Protein AF-0000000086913026 (afdb_homodimer)

Organism: Prunus avium (NCBI:txid42229)

Secondary structure (DSSP, 8-state):
-BSSHHHHHHHHHHHHHHTT--EEEEEEE---SSTT---EEEEEETT-S-----------------------S-------------EE-------EEEEEE-SSSS-EEEEEEE----SPPPS-GGG-TTTTPPPHHHHHHHHHHHHTT--HHHHHHHHHHH-TT----HHHHHHHHHHHHHHHHTT--HHHHHHHHHHHTT-EEEEEE-TTSBEEEEEEE-HHHHHHHHHS-SEEEEEEE-SSSTT---EEEEEEE-TT--EEEEEEEE-SS-SHHHHHHHHHHHHHHS-TT---SEEEE-S-HHHHHHHHHH-TTSEEEE-HHHHHHHHHHHHHHHH-SSHHHHHHHHHHHHHHT-SSHHHHHHHHHHHHHHTSSTTHHHHHHHIIIIIHHHHHHHSHHHHTTS--TT--SSHHHHHHHHHHHHHH--S---HHHHHHHHHHHHHHHHHHHHHHHHHHHH-EEHHHHT-GGGTTTTTTS-HHHHHHHHHHHTTHHHHTT-HHHHTTHHHHHH----HHHHHHHHHTT-PPPGGGS-HHHH--SSS----TTTTS--HHHHHHHHHHHHHHHS-HHHHHHHHHHHHHHH-GGG---B----/-BSSHHHHHHHHHHHHHHTT--EEEEEEE---SSTT---EEEEEETT-S-----------------------S-------------EE-------EEEEEE-SSSS-EEEEEEE----SPPPS-GGG-TTTTPPPHHHHHHHHHHHHTT--HHHHHHHHHHH-TT----HHHHHHHHHHHHHHHHTT--HHHHHHHHHHHTT-EEEEEE-TTSBEEEEEEE-HHHHHHHHHS-SEEEEEEE-SSSTT---EEEEEEE-TT--EEEEEEEE-SS-SHHHHHHHHHHHHHHS-TT---SEEEE-S-HHHHHHHHHH-TTSEEEE-HHHHHHHHHHHHHHHH-SSHHHHHHHHHHHHHHT-SSHHHHHHHHHHHHHHTSSTTHHHHHHHIIIIIHHHHHHHSHHHHTTS--TT--SSHHHHHHHHHHHHHH--S---HHHHHHHHHHHHHHHHHHHHHHHHHHHH-EEHHHHT-GGGTTTTTTS-HHHHHHHHHHHTTHHHHTT-HHHHTTHHHHHT----HHHHHHHHHTT-PPPGGGS-HHHH--SSS----TTTTS--HHHHHHHHHHHHHHHS-HHHHHHHHHHHHHHH-GGG---B----

InterPro domains:
  IPR018289 MULE transposase domain [PF10551] (235-328)
  IPR052579 Zinc finger SWIM domain-containing protein [PTHR31569] (2-543)

Foldseek 3Di:
DDQAPVRVVVVCQVVCVVVLFGKAWPDWADDDPPNPAFTKTKIDTPQADDDDDDPPPPPVPPVDPPDPPDPDDPPPPPPPPPPPPDDGSHDNFPWMKMWTDDDPHRDIDIDTPDDDGDDDRHPACLVPPVQQADDPVLLVQLVVCVLVVHDLVVSVVVVCVVPVVHSHDSVNSVVSVVVVVCVVCVPPALVLSLVQVCVVQPWDKDFDADPVLATAKIKTFHPLLLLQCLAFVAEKEKDWDFLLAQVTFIKIWIWTAALQRAIATNIIMGHNDLALVRLLVRVQVVCVSYDVVDHYQEYEYADDPSNVVSCCVSPVNHQYAYAQVVVLVVLCVVQCVQQPPDDVSVVLSVLVVQLQAPQAPVSNVVSLVVCCVSCPDSNVVSVCCCVVVDCVPPSLRRRNNNLLQAANQPDRHSVSVVVVVVVLCVQSVGSHHRSVSSVSSVVVVNVVSSVVLLVQLVCQQPPDDPVLVVDLQCVQVRNQFGPVLSVVVVVQCVCLVPCPLPCVSQSCSCCRHNQADHNNRSNVCVVVSHHDHPVSHDSSGRDSDSHRDPPPPVPDDPCVVVVVVVVVVVLVVDDPVVVVVVVVVVCCVVPVSPPPRHHPPD/DDQAPVRVVVVVQVVCVVVLFGKDWDDWDDDDPPNPAFTKTKIDTPQADDDDDDPPPPPPPPVDPPDPPDPDDPVPPPPPPPPPPDDGSHDNFPWMKMWTQDDPHRDIDIDTPDDDGDDDRHPACLVPPVQQADDPVLLVQLVVCVLVVHDLVVSVVVVCVVPVPHSHDSVNSVVSVVVVVCVLCVPPALVLSLVQVCVVQPWDKDFDADPVLATAKIKTFHPLLLLQCLAFVAEKEWDWDFLLAQVTFIKIWIWTAALQRAIATNIIMGHNDLALVRLLVRVQVVCVSYDVVDHYQEYEYADDPSNVVSCCVSPVNHQYAYAQVVVLVVLCVVLCVQQPPDDVSVVVSVLVVQLQAPQAPVSNVVSLVVCCVPCPDSNVVSVCCCVVVDCVPPSLRRRNNNLLQAANQPDRHSVSVVVVVVVLCVQSVGSHDRSVSSVSSVVVVNVVSSVVLLVQLVCQQPPDDPVLVVDLQCVQVRNQFGPVLSVVVVVQCVCLVPCPLPCVSQSCSCCRHNQADHNNRSNVCVVVSHHDHPVSHDSSRRDSDSHRDPPPPPPDDPCVVVVVVVVVVVLVVDDPVVVVVVVVVVCCVVRVSPPPRHHPPD

Sequence (1204 aa):
IFNSQEALLNWSHVQGRKCGIVVVIKRSDGVGKIITRRARVTLGCERGGHYIKKPNVDLDDEQPMNSEVDVSIDHRKKKKKRSKSTGTKKCGYPFQLKGLNIGPGDEWKVGVVCGVHNHHSAEYLEGHSYAGRLSKEENNLLMDMSKSLVRPKDILYTIKRRDGKNVTTMKTIYNARHKSRVVEKASRSEMQLLLCRLSDHKYINWHRTDDTNCVSDLFWAHPDSVNLLHAFPHVLVMDCTYKTNRFRYPLLQIVGVTSTKLTFSAAFAYISSEKEDNYMWALNRLKSIMNTNCLPSVIVTDREMALMNAIRNMFPSVRHLLCRWHINRCVMKACKGILKKGEKWEQFIVLWNMLVLAKTEVDYERNLLEMDRIFEGKYSKALDYVKVNWLKEYKDRFVAVWTDTCMHFGNTTSNRAESAHSQLKRQLGTSQCNFETSWAKIHAMLVLQHTEIKASFEKSQSFVQHEFNKVSLLKDLIGYVSIVALEEILCESKRIQYVGADPIACGCVIRRSHGLPCAHEMAELSRVFRPIPLHCVHPHWRKLDMFPTAQINDNLDSPEDAKIDVFVNWFKSNDSDTKRHIGMKLQEIMDPKSSTLREFLAIFNSQEALLNWSHVQGRKCGIVVVIKRSDGVGKIITRRARVTLGCERGGHYIKKPNVDLDDEQPMNSEVDVSIDHRKKKKKRSKSTGTKKCGYPFQLKGLNIGPGDEWKVGVVCGVHNHHSAEYLEGHSYAGRLSKEENNLLMDMSKSLVRPKDILYTIKRRDGKNVTTMKTIYNARHKSRVVEKASRSEMQLLLCRLSDHKYINWHRTDDTNCVSDLFWAHPDSVNLLHAFPHVLVMDCTYKTNRFRYPLLQIVGVTSTKLTFSAAFAYISSEKEDNYMWALNRLKSIMNTNCLPSVIVTDREMALMNAIRNMFPSVRHLLCRWHINRCVMKACKGILKKGEKWEQFIVLWNMLVLAKTEVDYERNLLEMDRIFEGKYSKALDYVKVNWLKEYKDRFVAVWTDTCMHFGNTTSNRAESAHSQLKRQLGTSQCNFETSWAKIHAMLVLQHTEIKASFEKSQSFVQHEFNKVSLLKDLIGYVSIVALEEILCESKRIQYVGADPIACGCVIRRSHGLPCAHEMAELSRVFRPIPLHCVHPHWRKLDMFPTAQINDNLDSPEDAKIDVFVNWFKSNDSDTKRHIGMKLQEIMDPKSSTLREFLA

Nearest PDB structures (foldseek):
  6xg8-assembly1_A  TM=5.798E-01  e=3.351E-08  Acetivibrio thermocellus ATCC 27405
  6xgx-assembly1_B  TM=5.602E-01  e=7.080E-08  Acetivibrio thermocellus ATCC 27405
  6xg8-assembly1_B  TM=5.943E-01  e=3.334E-07  Acetivibrio thermocellus ATCC 27405
  3k9k-assembly3_B  TM=3.355E-01  e=2.361E-02  Homo sapiens
  2qsj-assembly2_A  TM=4.479E-01  e=2.216E+00  Ruegeria pomeroyi DSS-3

Structure (mmCIF, N/CA/C/O backbone):
data_AF-0000000086913026-model_v1
#
loop_
_entity.id
_entity.type
_entity.pdbx_description
1 polymer 'Protein FAR1-RELATED SEQUENCE 5-like'
#
loop_
_atom_site.group_PDB
_atom_site.id
_atom_site.type_symbol
_atom_site.label_atom_id
_atom_site.label_alt_id
_atom_site.label_comp_id
_atom_site.label_asym_id
_atom_site.label_entity_id
_atom_site.label_seq_id
_atom_site.pdbx_PDB_ins_code
_atom_site.Cartn_x
_atom_site.Cartn_y
_atom_site.Cartn_z
_atom_site.occupancy
_atom_site.B_iso_or_equiv
_atom_site.auth_seq_id
_atom_site.auth_comp_id
_atom_site.auth_asym_id
_atom_site.auth_atom_id
_atom_site.pdbx_PDB_model_num
ATOM 1 N N . ILE A 1 1 ? -42.75 -28.359 -13.227 1 81.75 1 ILE A N 1
ATOM 2 C CA . ILE A 1 1 ? -43.344 -27.078 -13.562 1 81.75 1 ILE A CA 1
ATOM 3 C C . ILE A 1 1 ? -42.906 -26.016 -12.57 1 81.75 1 ILE A C 1
ATOM 5 O O . ILE A 1 1 ? -42.844 -26.266 -11.367 1 81.75 1 ILE A O 1
ATOM 9 N N . PHE A 1 2 ? -42.344 -24.969 -13.164 1 91.31 2 PHE A N 1
ATOM 10 C CA . PHE A 1 2 ? -41.812 -23.891 -12.352 1 91.31 2 PHE A CA 1
ATOM 11 C C . PHE A 1 2 ? -42.719 -22.672 -12.398 1 91.31 2 PHE A C 1
ATOM 13 O O . PHE A 1 2 ? -43.406 -22.438 -13.391 1 91.31 2 PHE A O 1
ATOM 20 N N . ASN A 1 3 ? -42.688 -21.875 -11.312 1 88.62 3 ASN A N 1
ATOM 21 C CA . ASN A 1 3 ? -43.562 -20.734 -11.18 1 88.62 3 ASN A CA 1
ATOM 22 C C . ASN A 1 3 ? -43.031 -19.516 -11.906 1 88.62 3 ASN A C 1
ATOM 24 O O . ASN A 1 3 ? -43.75 -18.516 -12.07 1 88.62 3 ASN A O 1
ATOM 28 N N . SER A 1 4 ? -41.875 -19.531 -12.297 1 90 4 SER A N 1
ATOM 29 C CA . SER A 1 4 ? -41.312 -18.406 -13.023 1 90 4 SER A CA 1
ATOM 30 C C . SER A 1 4 ? -40.156 -18.875 -13.906 1 90 4 SER A C 1
ATOM 32 O O . SER A 1 4 ? -39.594 -19.969 -13.711 1 90 4 SER A O 1
ATOM 34 N N . GLN A 1 5 ? -39.875 -18.062 -14.852 1 88.31 5 GLN A N 1
ATOM 35 C CA . GLN A 1 5 ? -38.719 -18.344 -15.695 1 88.31 5 GLN A CA 1
ATOM 36 C C . GLN A 1 5 ? -37.438 -18.391 -14.875 1 88.31 5 GLN A C 1
ATOM 38 O O . GLN A 1 5 ? -36.562 -19.219 -15.117 1 88.31 5 GLN A O 1
ATOM 43 N N . GLU A 1 6 ? -37.344 -17.484 -13.93 1 88.69 6 GLU A N 1
ATOM 44 C CA . GLU A 1 6 ? -36.156 -17.391 -13.07 1 88.69 6 GLU A CA 1
ATOM 45 C C . GLU A 1 6 ? -35.969 -18.672 -12.25 1 88.69 6 GLU A C 1
ATOM 47 O O . GLU A 1 6 ? -34.844 -19.125 -12.039 1 88.69 6 GLU A O 1
ATOM 52 N N . ALA A 1 7 ? -37.062 -19.125 -11.836 1 91.5 7 ALA A N 1
ATOM 53 C CA . ALA A 1 7 ? -37 -20.359 -11.062 1 91.5 7 ALA A CA 1
ATOM 54 C C . ALA A 1 7 ? -36.5 -21.516 -11.914 1 91.5 7 ALA A C 1
ATOM 56 O O . ALA A 1 7 ? -35.719 -22.359 -11.438 1 91.5 7 ALA A O 1
ATOM 57 N N . LEU A 1 8 ? -37 -21.516 -13.133 1 90.94 8 LEU A N 1
ATOM 58 C CA . LEU A 1 8 ? -36.531 -22.547 -14.062 1 90.94 8 LEU A CA 1
ATOM 59 C C . LEU A 1 8 ? -35.031 -22.406 -14.328 1 90.94 8 LEU A C 1
ATOM 61 O O . LEU A 1 8 ? -34.312 -23.406 -14.328 1 90.94 8 LEU A O 1
ATOM 65 N N . LEU A 1 9 ? -34.625 -21.25 -14.555 1 89.75 9 LEU A N 1
ATOM 66 C CA . LEU A 1 9 ? -33.219 -21 -14.828 1 89.75 9 LEU A CA 1
ATOM 67 C C . LEU A 1 9 ? -32.344 -21.375 -13.625 1 89.75 9 LEU A C 1
ATOM 69 O O . LEU A 1 9 ? -31.312 -22.016 -13.781 1 89.75 9 LEU A O 1
ATOM 73 N N . ASN A 1 10 ? -32.719 -21.031 -12.484 1 88.62 10 ASN A N 1
ATOM 74 C CA . ASN A 1 10 ? -31.984 -21.344 -11.266 1 88.62 10 ASN A CA 1
ATOM 75 C C . ASN A 1 10 ? -31.859 -22.844 -11.055 1 88.62 10 ASN A C 1
ATOM 77 O O . ASN A 1 10 ? -30.781 -23.328 -10.68 1 88.62 10 ASN A O 1
ATOM 81 N N . TRP A 1 11 ? -32.938 -23.453 -11.273 1 90.62 11 TRP A N 1
ATOM 82 C CA . TRP A 1 11 ? -32.938 -24.906 -11.148 1 90.62 11 TRP A CA 1
ATOM 83 C C . TRP A 1 11 ? -31.969 -25.531 -12.148 1 90.62 11 TRP A C 1
ATOM 85 O O . TRP A 1 11 ? -31.203 -26.438 -11.805 1 90.62 11 TRP A O 1
ATOM 95 N N . SER A 1 12 ? -32.062 -25.109 -13.367 1 90.19 12 SER A N 1
ATOM 96 C CA . SER A 1 12 ? -31.172 -25.641 -14.414 1 90.19 12 SER A CA 1
ATOM 97 C C . SER A 1 12 ? -29.703 -25.391 -14.086 1 90.19 12 SER A C 1
ATOM 99 O O . SER A 1 12 ? -28.859 -26.25 -14.352 1 90.19 12 SER A O 1
ATOM 101 N N . HIS A 1 13 ? -29.422 -24.297 -13.531 1 88.19 13 HIS A N 1
ATOM 102 C CA . HIS A 1 13 ? -28.062 -23.953 -13.164 1 88.19 13 HIS A CA 1
ATOM 103 C C . HIS A 1 13 ? -27.547 -24.844 -12.039 1 88.19 13 HIS A C 1
ATOM 105 O O . HIS A 1 13 ? -26.422 -25.328 -12.086 1 88.19 13 HIS A O 1
ATOM 111 N N . VAL A 1 14 ? -28.359 -25.047 -11.07 1 86.88 14 VAL A N 1
ATOM 112 C CA . VAL A 1 14 ? -27.984 -25.859 -9.922 1 86.88 14 VAL A CA 1
ATOM 113 C C . VAL A 1 14 ? -27.75 -27.312 -10.359 1 86.88 14 VAL A C 1
ATOM 115 O O . VAL A 1 14 ? -26.766 -27.938 -9.977 1 86.88 14 VAL A O 1
ATOM 118 N N . GLN A 1 15 ? -28.688 -27.766 -11.195 1 85.81 15 GLN A N 1
ATOM 119 C CA . GLN A 1 15 ? -28.578 -29.141 -11.68 1 85.81 15 GLN A CA 1
ATOM 120 C C . GLN A 1 15 ? -27.359 -29.297 -12.594 1 85.81 15 GLN A C 1
ATOM 122 O O . GLN A 1 15 ? -26.688 -30.328 -12.57 1 85.81 15 GLN A O 1
ATOM 127 N N . GLY A 1 16 ? -27.219 -28.312 -13.375 1 84.94 16 GLY A N 1
ATOM 128 C CA . GLY A 1 16 ? -26.031 -28.312 -14.227 1 84.94 16 GLY A CA 1
ATOM 129 C C . GLY A 1 16 ? -24.734 -28.359 -13.438 1 84.94 16 GLY A C 1
ATOM 130 O O . GLY A 1 16 ? -23.828 -29.125 -13.781 1 84.94 16 GLY A O 1
ATOM 131 N N . ARG A 1 17 ? -24.656 -27.625 -12.391 1 83.06 17 ARG A N 1
ATOM 132 C CA . ARG A 1 17 ? -23.469 -27.594 -11.539 1 83.06 17 ARG A CA 1
ATOM 133 C C . ARG A 1 17 ? -23.234 -28.953 -10.883 1 83.06 17 ARG A C 1
ATOM 135 O O . ARG A 1 17 ? -22.078 -29.391 -10.75 1 83.06 17 ARG A O 1
ATOM 142 N N . LYS A 1 18 ? -24.234 -29.531 -10.539 1 82.25 18 LYS A N 1
ATOM 143 C CA . LYS A 1 18 ? -24.109 -30.844 -9.922 1 82.25 18 LYS A CA 1
ATOM 144 C C . LYS A 1 18 ? -23.531 -31.859 -10.906 1 82.25 18 LYS A C 1
ATOM 146 O O . LYS A 1 18 ? -22.812 -32.781 -10.5 1 82.25 18 LYS A O 1
ATOM 151 N N . CYS A 1 19 ? -23.891 -31.562 -12.188 1 80.19 19 CYS A N 1
ATOM 152 C CA . CYS A 1 19 ? -23.406 -32.469 -13.227 1 80.19 19 CYS A CA 1
ATOM 153 C C . CYS A 1 19 ? -22.078 -32 -13.797 1 80.19 19 CYS A C 1
ATOM 155 O O . CYS A 1 19 ? -21.547 -32.594 -14.727 1 80.19 19 CYS A O 1
ATOM 157 N N . GLY A 1 20 ? -21.578 -30.953 -13.203 1 78.44 20 GLY A N 1
ATOM 158 C CA . GLY A 1 20 ? -20.297 -30.438 -13.656 1 78.44 20 GLY A CA 1
ATOM 159 C C . GLY A 1 20 ? -20.406 -29.656 -14.953 1 78.44 20 GLY A C 1
ATOM 160 O O . GLY A 1 20 ? -19.438 -29.578 -15.719 1 78.44 20 GLY A O 1
ATOM 161 N N . ILE A 1 21 ? -21.609 -29.266 -15.312 1 84.75 21 ILE A N 1
ATOM 162 C CA . ILE A 1 21 ? -21.812 -28.516 -16.547 1 84.75 21 ILE A CA 1
ATOM 163 C C . ILE A 1 21 ? -22.328 -27.125 -16.219 1 84.75 21 ILE A C 1
ATOM 165 O O . ILE A 1 21 ? -23.109 -26.938 -15.281 1 84.75 21 ILE A O 1
ATOM 169 N N . VAL A 1 22 ? -21.828 -26.203 -16.953 1 88.25 22 VAL A N 1
ATOM 170 C CA . VAL A 1 22 ? -22.312 -24.844 -16.812 1 88.25 22 VAL A CA 1
ATOM 171 C C . VAL A 1 22 ? -23.375 -24.562 -17.875 1 88.25 22 VAL A C 1
ATOM 173 O O . VAL A 1 22 ? -23.062 -24.5 -19.078 1 88.25 22 VAL A O 1
ATOM 176 N N . VAL A 1 23 ? -24.578 -24.375 -17.422 1 89.06 23 VAL A N 1
ATOM 177 C CA . VAL A 1 23 ? -25.719 -24.203 -18.328 1 89.06 23 VAL A CA 1
ATOM 178 C C . VAL A 1 23 ? -25.906 -22.719 -18.641 1 89.06 23 VAL A C 1
ATOM 180 O O . VAL A 1 23 ? -25.859 -21.875 -17.734 1 89.06 23 VAL A O 1
ATOM 183 N N . VAL A 1 24 ? -26.031 -22.359 -19.922 1 90.5 24 VAL A N 1
ATOM 184 C CA . VAL A 1 24 ? -26.219 -20.969 -20.328 1 90.5 24 VAL A CA 1
ATOM 185 C C . VAL A 1 24 ? -27.453 -20.875 -21.234 1 90.5 24 VAL A C 1
ATOM 187 O O . VAL A 1 24 ? -27.922 -21.875 -21.766 1 90.5 24 VAL A O 1
ATOM 190 N N . ILE A 1 25 ? -27.969 -19.672 -21.344 1 89.19 25 ILE A N 1
ATOM 191 C CA . ILE A 1 25 ? -29.094 -19.422 -22.25 1 89.19 25 ILE A CA 1
ATOM 192 C C . ILE A 1 25 ? -28.578 -19.297 -23.672 1 89.19 25 ILE A C 1
ATOM 194 O O . ILE A 1 25 ? -27.75 -18.422 -23.969 1 89.19 25 ILE A O 1
ATOM 198 N N . LYS A 1 26 ? -28.953 -20.031 -24.516 1 88.25 26 LYS A N 1
ATOM 199 C CA . LYS A 1 26 ? -28.562 -19.984 -25.922 1 88.25 26 LYS A CA 1
ATOM 200 C C . LYS A 1 26 ? -29.469 -19.047 -26.703 1 88.25 26 LYS A C 1
ATOM 202 O O . LYS A 1 26 ? -29 -18.234 -27.516 1 88.25 26 LYS A O 1
ATOM 207 N N . ARG A 1 27 ? -30.719 -19.266 -26.469 1 87.19 27 ARG A N 1
ATOM 208 C CA . ARG A 1 27 ? -31.719 -18.469 -27.188 1 87.19 27 ARG A CA 1
ATOM 209 C C . ARG A 1 27 ? -32.969 -18.25 -26.344 1 87.19 27 ARG A C 1
ATOM 211 O O . ARG A 1 27 ? -33.375 -19.141 -25.578 1 87.19 27 ARG A O 1
ATOM 218 N N . SER A 1 28 ? -33.469 -16.969 -26.344 1 87.31 28 SER A N 1
ATOM 219 C CA . SER A 1 28 ? -34.688 -16.641 -25.656 1 87.31 28 SER A CA 1
ATOM 220 C C . SER A 1 28 ? -35.688 -16 -26.609 1 87.31 28 SER A C 1
ATOM 222 O O . SER A 1 28 ? -35.406 -14.953 -27.203 1 87.31 28 SER A O 1
ATOM 224 N N . ASP A 1 29 ? -36.719 -16.719 -26.875 1 81.81 29 ASP A N 1
ATOM 225 C CA . ASP A 1 29 ? -37.75 -16.219 -27.75 1 81.81 29 ASP A CA 1
ATOM 226 C C . ASP A 1 29 ? -38.938 -15.656 -26.938 1 81.81 29 ASP A C 1
ATOM 228 O O . ASP A 1 29 ? -39.531 -16.375 -26.141 1 81.81 29 ASP A O 1
ATOM 232 N N . GLY A 1 30 ? -39.094 -14.32 -27.016 1 77.38 30 GLY A N 1
ATOM 233 C CA . GLY A 1 30 ? -40.188 -13.695 -26.312 1 77.38 30 GLY A CA 1
ATOM 234 C C . GLY A 1 30 ? -41.531 -14.039 -26.906 1 77.38 30 GLY A C 1
ATOM 235 O O . GLY A 1 30 ? -41.625 -14.875 -27.797 1 77.38 30 GLY A O 1
ATOM 236 N N . VAL A 1 31 ? -42.625 -13.383 -26.25 1 67 31 VAL A N 1
ATOM 237 C CA . VAL A 1 31 ? -44 -13.578 -26.719 1 67 31 VAL A CA 1
ATOM 238 C C . VAL A 1 31 ? -44.188 -12.852 -28.047 1 67 31 VAL A C 1
ATOM 240 O O . VAL A 1 31 ? -43.844 -11.68 -28.172 1 67 31 VAL A O 1
ATOM 243 N N . GLY A 1 32 ? -43.906 -13.438 -29.188 1 56.34 32 GLY A N 1
ATOM 244 C CA . GLY A 1 32 ? -44.062 -12.758 -30.453 1 56.34 32 GLY A CA 1
ATOM 245 C C . GLY A 1 32 ? -45.469 -12.133 -30.609 1 56.34 32 GLY A C 1
ATOM 246 O O . GLY A 1 32 ? -46.312 -12.312 -29.75 1 56.34 32 GLY A O 1
ATOM 247 N N . LYS A 1 33 ? -45.5 -11.141 -31.641 1 54.84 33 LYS A N 1
ATOM 248 C CA . LYS A 1 33 ? -46.719 -10.438 -32.031 1 54.84 33 LYS A CA 1
ATOM 249 C C . LYS A 1 33 ? -47.844 -11.414 -32.344 1 54.84 33 LYS A C 1
ATOM 251 O O . LYS A 1 33 ? -49.031 -11.031 -32.375 1 54.84 33 LYS A O 1
ATOM 256 N N . ILE A 1 34 ? -47.594 -12.461 -32.969 1 48.62 34 ILE A N 1
ATOM 257 C CA . ILE A 1 34 ? -48.625 -13.406 -33.312 1 48.62 34 ILE A CA 1
ATOM 258 C C . ILE A 1 34 ? -49.062 -14.211 -32.094 1 48.62 34 ILE A C 1
ATOM 260 O O . ILE A 1 34 ? -48.188 -14.727 -31.359 1 48.62 34 ILE A O 1
ATOM 264 N N . ILE A 1 35 ? -50.219 -14.117 -31.578 1 51.31 35 ILE A N 1
ATOM 265 C CA . ILE A 1 35 ? -50.969 -14.609 -30.438 1 51.31 35 ILE A CA 1
ATOM 266 C C . ILE A 1 35 ? -50.438 -15.977 -30.016 1 51.31 35 ILE A C 1
ATOM 268 O O . ILE A 1 35 ? -50.5 -16.344 -28.844 1 51.31 35 ILE A O 1
ATOM 272 N N . THR A 1 36 ? -50.094 -16.922 -30.906 1 53.88 36 THR A N 1
ATOM 273 C CA . THR A 1 36 ? -49.969 -18.328 -30.562 1 53.88 36 THR A CA 1
ATOM 274 C C . THR A 1 36 ? -48.562 -18.656 -30.094 1 53.88 36 THR A C 1
ATOM 276 O O . THR A 1 36 ? -48.281 -19.766 -29.656 1 53.88 36 THR A O 1
ATOM 279 N N . ARG A 1 37 ? -47.594 -17.797 -30.156 1 63.38 37 ARG A N 1
ATOM 280 C CA . ARG A 1 37 ? -46.25 -18.312 -29.891 1 63.38 37 ARG A CA 1
ATOM 281 C C . ARG A 1 37 ? -45.844 -18.016 -28.453 1 63.38 37 ARG A C 1
ATOM 283 O O . ARG A 1 37 ? -45.844 -16.859 -28.031 1 63.38 37 ARG A O 1
ATOM 290 N N . ARG A 1 38 ? -45.938 -19 -27.656 1 78.25 38 ARG A N 1
ATOM 291 C CA . ARG A 1 38 ? -45.562 -18.953 -26.25 1 78.25 38 ARG A CA 1
ATOM 292 C C . ARG A 1 38 ? -44.031 -18.734 -26.109 1 78.25 38 ARG A C 1
ATOM 294 O O . ARG A 1 38 ? -43.281 -19.031 -27.031 1 78.25 38 ARG A O 1
ATOM 301 N N . ALA A 1 39 ? -43.688 -18.016 -25.062 1 85.88 39 ALA A N 1
ATOM 302 C CA . ALA A 1 39 ? -42.281 -17.719 -24.797 1 85.88 39 ALA A CA 1
ATOM 303 C C . ALA A 1 39 ? -41.469 -19 -24.641 1 85.88 39 ALA A C 1
ATOM 305 O O . ALA A 1 39 ? -41.969 -19.984 -24.078 1 85.88 39 ALA A O 1
ATOM 306 N N . ARG A 1 40 ? -40.406 -19.109 -25.344 1 88.94 40 ARG A N 1
ATOM 307 C CA . ARG A 1 40 ? -39.531 -20.266 -25.281 1 88.94 40 ARG A CA 1
ATOM 308 C C . ARG A 1 40 ? -38.094 -19.844 -24.938 1 88.94 40 ARG A C 1
ATOM 310 O O . ARG A 1 40 ? -37.656 -18.766 -25.344 1 88.94 40 ARG A O 1
ATOM 317 N N . VAL A 1 41 ? -37.406 -20.656 -24.047 1 91.69 41 VAL A N 1
ATOM 318 C CA . VAL A 1 41 ? -36 -20.438 -23.734 1 91.69 41 VAL A CA 1
ATOM 319 C C . VAL A 1 41 ? -35.188 -21.703 -24.016 1 91.69 41 VAL A C 1
ATOM 321 O O . VAL A 1 41 ? -35.594 -22.797 -23.625 1 91.69 41 VAL A O 1
ATOM 324 N N . THR A 1 42 ? -34.219 -21.609 -24.797 1 92.25 42 THR A N 1
ATOM 325 C CA . THR A 1 42 ? -33.312 -22.719 -25.078 1 92.25 42 THR A CA 1
ATOM 326 C C . THR A 1 42 ? -32.031 -22.578 -24.281 1 92.25 42 THR A C 1
ATOM 328 O O . THR A 1 42 ? -31.328 -21.562 -24.375 1 92.25 42 THR A O 1
ATOM 331 N N . LEU A 1 43 ? -31.75 -23.625 -23.5 1 92.12 43 LEU A N 1
ATOM 332 C CA . LEU A 1 43 ? -30.562 -23.625 -22.656 1 92.12 43 LEU A CA 1
ATOM 333 C C . LEU A 1 43 ? -29.516 -24.594 -23.219 1 92.12 43 LEU A C 1
ATOM 335 O O . LEU A 1 43 ? -29.875 -25.625 -23.797 1 92.12 43 LEU A O 1
ATOM 339 N N . GLY A 1 44 ? -28.281 -24.25 -23.125 1 89.88 44 GLY A N 1
ATOM 340 C CA . GLY A 1 44 ? -27.188 -25.078 -23.547 1 89.88 44 GLY A CA 1
ATOM 341 C C . GLY A 1 44 ? -25.969 -24.969 -22.641 1 89.88 44 GLY A C 1
ATOM 342 O O . GLY A 1 44 ? -26.047 -24.375 -21.562 1 89.88 44 GLY A O 1
ATOM 343 N N . CYS A 1 45 ? -24.906 -25.688 -23.031 1 88.5 45 CYS A N 1
ATOM 344 C CA . CYS A 1 45 ? -23.656 -25.641 -22.297 1 88.5 45 CYS A CA 1
ATOM 345 C C . CYS A 1 45 ? -22.844 -24.422 -22.688 1 88.5 45 CYS A C 1
ATOM 347 O O . CYS A 1 45 ? -22.922 -23.953 -23.828 1 88.5 45 CYS A O 1
ATOM 349 N N . GLU A 1 46 ? -22.031 -23.906 -21.781 1 87.44 46 GLU A N 1
ATOM 350 C CA . GLU A 1 46 ? -21.156 -22.781 -22.062 1 87.44 46 GLU A CA 1
ATOM 351 C C . GLU A 1 46 ? -20.188 -23.094 -23.188 1 87.44 46 GLU A C 1
ATOM 353 O O . GLU A 1 46 ? -19.766 -22.203 -23.922 1 87.44 46 GLU A O 1
ATOM 358 N N . ARG A 1 47 ? -19.859 -24.281 -23.328 1 85.75 47 ARG A N 1
ATOM 359 C CA . ARG A 1 47 ? -18.891 -24.703 -24.344 1 85.75 47 ARG A CA 1
ATOM 360 C C . ARG A 1 47 ? -19.594 -25.141 -25.625 1 85.75 47 ARG A C 1
ATOM 362 O O . ARG A 1 47 ? -18.969 -25.734 -26.5 1 85.75 47 ARG A O 1
ATOM 369 N N . GLY A 1 48 ? -20.891 -24.828 -25.641 1 82.94 48 GLY A N 1
ATOM 370 C CA . GLY A 1 48 ? -21.641 -25.203 -26.828 1 82.94 48 GLY A CA 1
ATOM 371 C C . GLY A 1 48 ? -21.422 -24.25 -27.984 1 82.94 48 GLY A C 1
ATOM 372 O O . GLY A 1 48 ? -21 -23.109 -27.797 1 82.94 48 GLY A O 1
ATOM 373 N N . GLY A 1 49 ? -21.531 -24.766 -29.125 1 81.38 49 GLY A N 1
ATOM 374 C CA . GLY A 1 49 ? -21.344 -23.938 -30.312 1 81.38 49 GLY A CA 1
ATOM 375 C C . GLY A 1 49 ? -20 -24.156 -30.984 1 81.38 49 GLY A C 1
ATOM 376 O O . GLY A 1 49 ? -19.203 -24.969 -30.531 1 81.38 49 GLY A O 1
ATOM 377 N N . HIS A 1 50 ? -19.859 -23.609 -32.125 1 82.56 50 HIS A N 1
ATOM 378 C CA . HIS A 1 50 ? -18.625 -23.734 -32.875 1 82.56 50 HIS A CA 1
ATOM 379 C C . HIS A 1 50 ? -17.984 -22.375 -33.125 1 82.56 50 HIS A C 1
ATOM 381 O O . HIS A 1 50 ? -18.703 -21.375 -33.281 1 82.56 50 HIS A O 1
ATOM 387 N N . TYR A 1 51 ? -16.719 -22.406 -33 1 81.5 51 TYR A N 1
ATOM 388 C CA . TYR A 1 51 ? -15.984 -21.188 -33.312 1 81.5 51 TYR A CA 1
ATOM 389 C C . TYR A 1 51 ? -16.156 -20.781 -34.75 1 81.5 51 TYR A C 1
ATOM 391 O O . TYR A 1 51 ? -16.031 -21.609 -35.656 1 81.5 51 TYR A O 1
ATOM 399 N N . ILE A 1 52 ? -16.547 -19.422 -34.938 1 76.94 52 ILE A N 1
ATOM 400 C CA . ILE A 1 52 ? -16.672 -18.891 -36.281 1 76.94 52 ILE A CA 1
ATOM 401 C C . ILE A 1 52 ? -15.547 -17.891 -36.562 1 76.94 52 ILE A C 1
ATOM 403 O O . ILE A 1 52 ? -15.43 -16.875 -35.844 1 76.94 52 ILE A O 1
ATOM 407 N N . LYS A 1 53 ? -14.531 -18.297 -37.312 1 72.94 53 LYS A N 1
ATOM 408 C CA . LYS A 1 53 ? -13.414 -17.422 -37.656 1 72.94 53 LYS A CA 1
ATOM 409 C C . LYS A 1 53 ? -13.891 -16.172 -38.375 1 72.94 53 LYS A C 1
ATOM 411 O O . LYS A 1 53 ? -14.711 -16.25 -39.281 1 72.94 53 LYS A O 1
ATOM 416 N N . LYS A 1 54 ? -13.711 -14.984 -37.75 1 60.53 54 LYS A N 1
ATOM 417 C CA . LYS A 1 54 ? -14.016 -13.734 -38.438 1 60.53 54 LYS A CA 1
ATOM 418 C C . LYS A 1 54 ? -13.195 -13.594 -39.719 1 60.53 54 LYS A C 1
ATOM 420 O O . LYS A 1 54 ? -12.008 -13.938 -39.75 1 60.53 54 LYS A O 1
ATOM 425 N N . PRO A 1 55 ? -13.891 -13.461 -40.844 1 55.94 55 PRO A N 1
ATOM 426 C CA . PRO A 1 55 ? -13.148 -13.266 -42.094 1 55.94 55 PRO A CA 1
ATOM 427 C C . PRO A 1 55 ? -12.062 -12.195 -41.969 1 55.94 55 PRO A C 1
ATOM 429 O O . PRO A 1 55 ? -12.281 -11.164 -41.312 1 55.94 55 PRO A O 1
ATOM 432 N N . ASN A 1 56 ? -10.953 -12.586 -41.844 1 48.53 56 ASN A N 1
ATOM 433 C CA . ASN A 1 56 ? -9.852 -11.625 -41.906 1 48.53 56 ASN A CA 1
ATOM 434 C C . ASN A 1 56 ? -10.094 -10.547 -42.938 1 48.53 56 ASN A C 1
ATOM 436 O O . ASN A 1 56 ? -10.359 -10.852 -44.125 1 48.53 56 ASN A O 1
ATOM 440 N N . VAL A 1 57 ? -10.625 -9.398 -42.781 1 41.47 57 VAL A N 1
ATOM 441 C CA . VAL A 1 57 ? -10.266 -8.367 -43.75 1 41.47 57 VAL A CA 1
ATOM 442 C C . VAL A 1 57 ? -8.758 -8.422 -44.031 1 41.47 57 VAL A C 1
ATOM 444 O O . VAL A 1 57 ? -7.953 -8.336 -43.094 1 41.47 57 VAL A O 1
ATOM 447 N N . ASP A 1 58 ? -8.344 -9.094 -45.031 1 37.16 58 ASP A N 1
ATOM 448 C CA . ASP A 1 58 ? -7.031 -9.07 -45.688 1 37.16 58 ASP A CA 1
ATOM 449 C C . ASP A 1 58 ? -6.465 -7.648 -45.75 1 37.16 58 ASP A C 1
ATOM 451 O O . ASP A 1 58 ? -6.762 -6.887 -46.656 1 37.16 58 ASP A O 1
ATOM 455 N N . LEU A 1 59 ? -6.59 -6.688 -44.906 1 34.88 59 LEU A N 1
ATOM 456 C CA . LEU A 1 59 ? -5.676 -5.594 -45.219 1 34.88 59 LEU A CA 1
ATOM 457 C C . LEU A 1 59 ? -4.273 -6.121 -45.5 1 34.88 59 LEU A C 1
ATOM 459 O O . LEU A 1 59 ? -3.613 -6.648 -44.594 1 34.88 59 LEU A O 1
ATOM 463 N N . ASP A 1 60 ? -4.012 -6.664 -46.75 1 32.91 60 ASP A N 1
ATOM 464 C CA . ASP A 1 60 ? -2.785 -6.82 -47.5 1 32.91 60 ASP A CA 1
ATOM 465 C C . ASP A 1 60 ? -1.886 -5.594 -47.375 1 32.91 60 ASP A C 1
ATOM 467 O O . ASP A 1 60 ? -0.992 -5.375 -48.188 1 32.91 60 ASP A O 1
ATOM 471 N N . ASP A 1 61 ? -2.225 -4.449 -46.875 1 32.31 61 ASP A N 1
ATOM 472 C CA . ASP A 1 61 ? -1.138 -3.488 -47.062 1 32.31 61 ASP A CA 1
ATOM 473 C C . ASP A 1 61 ? 0.188 -4.062 -46.562 1 32.31 61 ASP A C 1
ATOM 475 O O . ASP A 1 61 ? 0.375 -4.266 -45.375 1 32.31 61 ASP A O 1
ATOM 479 N N . GLU A 1 62 ? 0.81 -4.957 -47.438 1 31.36 62 GLU A N 1
ATOM 480 C CA . GLU A 1 62 ? 2.252 -5.117 -47.594 1 31.36 62 GLU A CA 1
ATOM 481 C C . GLU A 1 62 ? 2.961 -3.766 -47.594 1 31.36 62 GLU A C 1
ATOM 483 O O . GLU A 1 62 ? 3.195 -3.164 -48.625 1 31.36 62 GLU A O 1
ATOM 488 N N . GLN A 1 63 ? 2.512 -2.713 -47.062 1 30.02 63 GLN A N 1
ATOM 489 C CA . GLN A 1 63 ? 3.514 -1.666 -47.219 1 30.02 63 GLN A CA 1
ATOM 490 C C . GLN A 1 63 ? 4.91 -2.188 -46.875 1 30.02 63 GLN A C 1
ATOM 492 O O . GLN A 1 63 ? 5.105 -2.863 -45.875 1 30.02 63 GLN A O 1
ATOM 497 N N . PRO A 1 64 ? 5.742 -2.328 -47.969 1 28.88 64 PRO A N 1
ATOM 498 C CA . PRO A 1 64 ? 7.168 -2.629 -47.812 1 28.88 64 PRO A CA 1
ATOM 499 C C . PRO A 1 64 ? 7.805 -1.941 -46.625 1 28.88 64 PRO A C 1
ATOM 501 O O . PRO A 1 64 ? 7.398 -0.834 -46.25 1 28.88 64 PRO A O 1
ATOM 504 N N . MET A 1 65 ? 8.227 -2.754 -45.719 1 29.64 65 MET A N 1
ATOM 505 C CA . MET A 1 65 ? 9.148 -2.281 -44.656 1 29.64 65 MET A CA 1
ATOM 506 C C . MET A 1 65 ? 10.234 -1.396 -45.281 1 29.64 65 MET A C 1
ATOM 508 O O . MET A 1 65 ? 11.383 -1.813 -45.375 1 29.64 65 MET A O 1
ATOM 512 N N . ASN A 1 66 ? 9.938 -0.656 -46.375 1 26.48 66 ASN A N 1
ATOM 513 C CA . ASN A 1 66 ? 11.109 0.084 -46.844 1 26.48 66 ASN A CA 1
ATOM 514 C C . ASN A 1 66 ? 11.828 0.778 -45.688 1 26.48 66 ASN A C 1
ATOM 516 O O . ASN A 1 66 ? 13.039 0.992 -45.75 1 26.48 66 ASN A O 1
ATOM 520 N N . SER A 1 67 ? 11.188 1.862 -45.219 1 27.42 67 SER A N 1
ATOM 521 C CA . SER A 1 67 ? 12.164 2.893 -44.875 1 27.42 67 SER A CA 1
ATOM 522 C C . SER A 1 67 ? 13.094 2.422 -43.75 1 27.42 67 SER A C 1
ATOM 524 O O . SER A 1 67 ? 12.641 1.842 -42.781 1 27.42 67 SER A O 1
ATOM 526 N N . GLU A 1 68 ? 14.422 2.158 -43.969 1 27.44 68 GLU A N 1
ATOM 527 C CA . GLU A 1 68 ? 15.703 2.104 -43.281 1 27.44 68 GLU A CA 1
ATOM 528 C C . GLU A 1 68 ? 15.75 3.111 -42.125 1 27.44 68 GLU A C 1
ATOM 530 O O . GLU A 1 68 ? 16.828 3.402 -41.594 1 27.44 68 GLU A O 1
ATOM 535 N N . VAL A 1 69 ? 14.758 4.016 -42.094 1 28.02 69 VAL A N 1
ATOM 536 C CA . VAL A 1 69 ? 15.227 5.121 -41.25 1 28.02 69 VAL A CA 1
ATOM 537 C C . VAL A 1 69 ? 15.883 4.57 -39.969 1 28.02 69 VAL A C 1
ATOM 539 O O . VAL A 1 69 ? 15.633 3.426 -39.594 1 28.02 69 VAL A O 1
ATOM 542 N N . ASP A 1 70 ? 16.359 5.59 -39.156 1 27.03 70 ASP A N 1
ATOM 543 C CA . ASP A 1 70 ? 17.438 5.738 -38.188 1 27.03 70 ASP A CA 1
ATOM 544 C C . ASP A 1 70 ? 17.234 4.82 -36.969 1 27.03 70 ASP A C 1
ATOM 546 O O . ASP A 1 70 ? 16.172 4.832 -36.375 1 27.03 70 ASP A O 1
ATOM 550 N N . VAL A 1 71 ? 17.938 3.701 -37 1 32.38 71 VAL A N 1
ATOM 551 C CA . VAL A 1 71 ? 18.422 2.699 -36.031 1 32.38 71 VAL A CA 1
ATOM 552 C C . VAL A 1 71 ? 18.672 3.35 -34.688 1 32.38 71 VAL A C 1
ATOM 554 O O . VAL A 1 71 ? 19.703 3.131 -34.062 1 32.38 71 VAL A O 1
ATOM 557 N N . SER A 1 72 ? 18.375 4.723 -34.594 1 27.41 72 SER A N 1
ATOM 558 C CA . SER A 1 72 ? 18.875 5.273 -33.344 1 27.41 72 SER A CA 1
ATOM 559 C C . SER A 1 72 ? 18.453 4.414 -32.156 1 27.41 72 SER A C 1
ATOM 561 O O . SER A 1 72 ? 17.5 3.631 -32.281 1 27.41 72 SER A O 1
ATOM 563 N N . ILE A 1 73 ? 19.125 4.734 -30.969 1 29.66 73 ILE A N 1
ATOM 564 C CA . ILE A 1 73 ? 19.547 4.203 -29.688 1 29.66 73 ILE A CA 1
ATOM 565 C C . ILE A 1 73 ? 18.312 3.807 -28.859 1 29.66 73 ILE A C 1
ATOM 567 O O . ILE A 1 73 ? 18.438 3.271 -27.766 1 29.66 73 ILE A O 1
ATOM 571 N N . ASP A 1 74 ? 17.125 4.391 -29.266 1 30.42 74 ASP A N 1
ATOM 572 C CA . ASP A 1 74 ? 16.219 4.156 -28.141 1 30.42 74 ASP A CA 1
ATOM 573 C C . ASP A 1 74 ? 15.875 2.676 -28.016 1 30.42 74 ASP A C 1
ATOM 575 O O . ASP A 1 74 ? 15.281 2.084 -28.906 1 30.42 74 ASP A O 1
ATOM 579 N N . HIS A 1 75 ? 16.797 1.831 -27.641 1 28.66 75 HIS A N 1
ATOM 580 C CA . HIS A 1 75 ? 16.828 0.434 -27.219 1 28.66 75 HIS A CA 1
ATOM 581 C C . HIS A 1 75 ? 15.5 0.011 -26.609 1 28.66 75 HIS A C 1
ATOM 583 O O . HIS A 1 75 ? 15.375 -1.091 -26.078 1 28.66 75 HIS A O 1
ATOM 589 N N . ARG A 1 76 ? 14.625 0.903 -26.422 1 35.28 76 ARG A N 1
ATOM 590 C CA . ARG A 1 76 ? 13.43 0.212 -25.953 1 35.28 76 ARG A CA 1
ATOM 591 C C . ARG A 1 76 ? 12.719 -0.51 -27.094 1 35.28 76 ARG A C 1
ATOM 593 O O . ARG A 1 76 ? 11.914 0.089 -27.812 1 35.28 76 ARG A O 1
ATOM 600 N N . LYS A 1 77 ? 13.555 -1.172 -28.047 1 31.41 77 LYS A N 1
ATOM 601 C CA . LYS A 1 77 ? 12.891 -1.975 -29.062 1 31.41 77 LYS A CA 1
ATOM 602 C C . LYS A 1 77 ? 11.523 -2.457 -28.594 1 31.41 77 LYS A C 1
ATOM 604 O O . LYS A 1 77 ? 11.406 -3.016 -27.5 1 31.41 77 LYS A O 1
ATOM 609 N N . LYS A 1 78 ? 10.602 -1.902 -29.125 1 35.22 78 LYS A N 1
ATOM 610 C CA . LYS A 1 78 ? 9.227 -2.377 -29.016 1 35.22 78 LYS A CA 1
ATOM 611 C C . LYS A 1 78 ? 9.172 -3.9 -28.969 1 35.22 78 LYS A C 1
ATOM 613 O O . LYS A 1 78 ? 9.617 -4.57 -29.906 1 35.22 78 LYS A O 1
ATOM 618 N N . LYS A 1 79 ? 9.445 -4.473 -27.891 1 36.97 79 LYS A N 1
ATOM 619 C CA . LYS A 1 79 ? 9.156 -5.898 -27.766 1 36.97 79 LYS A CA 1
ATOM 620 C C . LYS A 1 79 ? 8.008 -6.312 -28.672 1 36.97 79 LYS A C 1
ATOM 622 O O . LYS A 1 79 ? 6.953 -5.672 -28.688 1 36.97 79 LYS A O 1
ATOM 627 N N . LYS A 1 80 ? 8.25 -6.668 -29.828 1 36.84 80 LYS A N 1
ATOM 628 C CA . LYS A 1 80 ? 7.203 -7.25 -30.672 1 36.84 80 LYS A CA 1
ATOM 629 C C . LYS A 1 80 ? 6.043 -7.766 -29.812 1 36.84 80 LYS A C 1
ATOM 631 O O . LYS A 1 80 ? 6.25 -8.516 -28.859 1 36.84 80 LYS A O 1
ATOM 636 N N . LYS A 1 81 ? 5 -7.031 -29.812 1 41.59 81 LYS A N 1
ATOM 637 C CA . LYS A 1 81 ? 3.775 -7.504 -29.172 1 41.59 81 LYS A CA 1
ATOM 638 C C . LYS A 1 81 ? 3.545 -8.984 -29.453 1 41.59 81 LYS A C 1
ATOM 640 O O . LYS A 1 81 ? 3.561 -9.414 -30.609 1 41.59 81 LYS A O 1
ATOM 645 N N . ARG A 1 82 ? 3.947 -9.867 -28.641 1 43.53 82 ARG A N 1
ATOM 646 C CA . ARG A 1 82 ? 3.561 -11.266 -28.781 1 43.53 82 ARG A CA 1
ATOM 647 C C . ARG A 1 82 ? 2.146 -11.391 -29.344 1 43.53 82 ARG A C 1
ATOM 649 O O . ARG A 1 82 ? 1.237 -10.68 -28.922 1 43.53 82 ARG A O 1
ATOM 656 N N . SER A 1 83 ? 1.906 -11.695 -30.609 1 48.75 83 SER A N 1
ATOM 657 C CA . SER A 1 83 ? 0.575 -11.93 -31.156 1 48.75 83 SER A CA 1
ATOM 658 C C . SER A 1 83 ? -0.352 -12.555 -30.125 1 48.75 83 SER A C 1
ATOM 660 O O . SER A 1 83 ? 0.046 -13.469 -29.406 1 48.75 83 SER A O 1
ATOM 662 N N . LYS A 1 84 ? -1.36 -11.922 -29.703 1 58.81 84 LYS A N 1
ATOM 663 C CA . LYS A 1 84 ? -2.355 -12.422 -28.75 1 58.81 84 LYS A CA 1
ATOM 664 C C . LYS A 1 84 ? -2.873 -13.797 -29.172 1 58.81 84 LYS A C 1
ATOM 666 O O . LYS A 1 84 ? -3.316 -13.984 -30.297 1 58.81 84 LYS A O 1
ATOM 671 N N . SER A 1 85 ? -2.357 -14.93 -28.547 1 69.12 85 SER A N 1
ATOM 672 C CA . SER A 1 85 ? -2.838 -16.281 -28.797 1 69.12 85 SER A CA 1
ATOM 673 C C . SER A 1 85 ? -4.34 -16.391 -28.547 1 69.12 85 SER A C 1
ATOM 675 O O . SER A 1 85 ? -4.805 -16.172 -27.422 1 69.12 85 SER A O 1
ATOM 677 N N . THR A 1 86 ? -5.16 -16.281 -29.594 1 80.31 86 THR A N 1
ATOM 678 C CA . THR A 1 86 ? -6.609 -16.406 -29.484 1 80.31 86 THR A CA 1
ATOM 679 C C . THR A 1 86 ? -7.023 -17.875 -29.438 1 80.31 86 THR A C 1
ATOM 681 O O . THR A 1 86 ? -6.254 -18.75 -29.812 1 80.31 86 THR A O 1
ATOM 684 N N . GLY A 1 87 ? -7.957 -18.109 -28.75 1 86.19 87 GLY A N 1
ATOM 685 C CA . GLY A 1 87 ? -8.484 -19.469 -28.625 1 86.19 87 GLY A CA 1
ATOM 686 C C . GLY A 1 87 ? -9.984 -19.5 -28.406 1 86.19 87 GLY A C 1
ATOM 687 O O . GLY A 1 87 ? -10.656 -18.469 -28.469 1 86.19 87 GLY A O 1
ATOM 688 N N . THR A 1 88 ? -10.508 -20.672 -28.453 1 85.69 88 THR A N 1
ATOM 689 C CA . THR A 1 88 ? -11.945 -20.844 -28.25 1 85.69 88 THR A CA 1
ATOM 690 C C . THR A 1 88 ? -12.219 -21.922 -27.203 1 85.69 88 THR A C 1
ATOM 692 O O . THR A 1 88 ? -11.414 -22.844 -27.031 1 85.69 88 THR A O 1
ATOM 695 N N . LYS A 1 89 ? -13.32 -21.734 -26.531 1 86.5 89 LYS A N 1
ATOM 696 C CA . LYS A 1 89 ? -13.781 -22.734 -25.578 1 86.5 89 LYS A CA 1
ATOM 697 C C . LYS A 1 89 ? -14.875 -23.609 -26.188 1 86.5 89 LYS A C 1
ATOM 699 O O . LYS A 1 89 ? -15.289 -24.594 -25.594 1 86.5 89 LYS A O 1
ATOM 704 N N . LYS A 1 90 ? -15.289 -23.219 -27.328 1 84 90 LYS A N 1
ATOM 705 C CA . LYS A 1 90 ? -16.406 -23.922 -27.953 1 84 90 LYS A CA 1
ATOM 706 C C . LYS A 1 90 ? -15.961 -25.266 -28.531 1 84 90 LYS A C 1
ATOM 708 O O . LYS A 1 90 ? -14.93 -25.344 -29.219 1 84 90 LYS A O 1
ATOM 713 N N . CYS A 1 91 ? -16.641 -26.297 -28.125 1 81.06 91 CYS A N 1
ATOM 714 C CA . CYS A 1 91 ? -16.266 -27.625 -28.594 1 81.06 91 CYS A CA 1
ATOM 715 C C . CYS A 1 91 ? -17.438 -28.312 -29.297 1 81.06 91 CYS A C 1
ATOM 717 O O . CYS A 1 91 ? -17.469 -29.531 -29.438 1 81.06 91 CYS A O 1
ATOM 719 N N . GLY A 1 92 ? -18.516 -27.562 -29.641 1 78.38 92 GLY A N 1
ATOM 720 C CA . GLY A 1 92 ? -19.656 -28.125 -30.344 1 78.38 92 GLY A CA 1
ATOM 721 C C .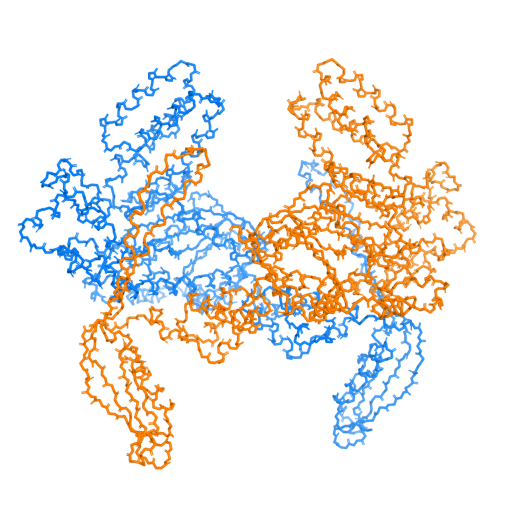 GLY A 1 92 ? -20.5 -29.031 -29.469 1 78.38 92 GLY A C 1
ATOM 722 O O . GLY A 1 92 ? -21.156 -29.938 -29.984 1 78.38 92 GLY A O 1
ATOM 723 N N . TYR A 1 93 ? -20.484 -28.812 -28.234 1 76.19 93 TYR A N 1
ATOM 724 C CA . TYR A 1 93 ? -21.234 -29.641 -27.297 1 76.19 93 TYR A CA 1
ATOM 725 C C . TYR A 1 93 ? -22.734 -29.578 -27.594 1 76.19 93 TYR A C 1
ATOM 727 O O . TYR A 1 93 ? -23.328 -28.5 -27.609 1 76.19 93 TYR A O 1
ATOM 735 N N . PRO A 1 94 ? -23.406 -30.75 -27.797 1 81.25 94 PRO A N 1
ATOM 736 C CA . PRO A 1 94 ? -24.781 -30.75 -28.297 1 81.25 94 PRO A CA 1
ATOM 737 C C . PRO A 1 94 ? -25.812 -30.609 -27.172 1 81.25 94 PRO A C 1
ATOM 739 O O . PRO A 1 94 ? -26.984 -30.359 -27.453 1 81.25 94 PRO A O 1
ATOM 742 N N . PHE A 1 95 ? -25.484 -30.625 -25.906 1 85.69 95 PHE A N 1
ATOM 743 C CA . PHE A 1 95 ? -26.422 -30.547 -24.797 1 85.69 95 PHE A CA 1
ATOM 744 C C . PHE A 1 95 ? -27.375 -29.375 -24.969 1 85.69 95 PHE A C 1
ATOM 746 O O . PHE A 1 95 ? -26.953 -28.281 -25.359 1 85.69 95 PHE A O 1
ATOM 753 N N . GLN A 1 96 ? -28.766 -29.672 -24.781 1 89.38 96 GLN A N 1
ATOM 754 C CA . GLN A 1 96 ? -29.75 -28.609 -24.953 1 89.38 96 GLN A CA 1
ATOM 755 C C . GLN A 1 96 ? -31 -28.891 -24.109 1 89.38 96 GLN A C 1
ATOM 757 O O . GLN A 1 96 ? -31.484 -30.016 -24.078 1 89.38 96 GLN A O 1
ATOM 762 N N . LEU A 1 97 ? -31.359 -27.922 -23.344 1 90.62 97 LEU A N 1
ATOM 763 C CA . LEU A 1 97 ? -32.625 -27.922 -22.625 1 90.62 97 LEU A CA 1
ATOM 764 C C . LEU A 1 97 ? -33.594 -26.891 -23.219 1 90.62 97 LEU A C 1
ATOM 766 O O . LEU A 1 97 ? -33.156 -25.859 -23.734 1 90.62 97 LEU A O 1
ATOM 770 N N . LYS A 1 98 ? -34.844 -27.281 -23.219 1 91.75 98 LYS A N 1
ATOM 771 C CA . LYS A 1 98 ? -35.875 -26.359 -23.734 1 91.75 98 LYS A CA 1
ATOM 772 C C . LYS A 1 98 ? -36.906 -26.031 -22.672 1 91.75 98 LYS A C 1
ATOM 774 O O . LYS A 1 98 ? -37.5 -26.938 -22.062 1 91.75 98 LYS A O 1
ATOM 779 N N . GLY A 1 99 ? -36.938 -24.75 -22.375 1 90.88 99 GLY A N 1
ATOM 780 C CA . GLY A 1 99 ? -38 -24.25 -21.5 1 90.88 99 GLY A CA 1
ATOM 781 C C . GLY A 1 99 ? -39.156 -23.641 -22.266 1 90.88 99 GLY A C 1
ATOM 782 O O . GLY A 1 99 ? -38.969 -22.875 -23.203 1 90.88 99 GLY A O 1
ATOM 783 N N . LEU A 1 100 ? -40.438 -24.125 -21.844 1 89.38 100 LEU A N 1
ATOM 784 C CA . LEU A 1 100 ? -41.625 -23.625 -22.516 1 89.38 100 LEU A CA 1
ATOM 785 C C . LEU A 1 100 ? -42.625 -23.047 -21.516 1 89.38 100 LEU A C 1
ATOM 787 O O . LEU A 1 100 ? -42.844 -23.641 -20.453 1 89.38 100 LEU A O 1
ATOM 791 N N . ASN A 1 101 ? -43.062 -21.875 -21.875 1 89.75 101 ASN A N 1
ATOM 792 C CA . ASN A 1 101 ? -44.125 -21.297 -21.078 1 89.75 101 ASN A CA 1
ATOM 793 C C . ASN A 1 101 ? -45.469 -21.984 -21.328 1 89.75 101 ASN A C 1
ATOM 795 O O . ASN A 1 101 ? -45.938 -22.031 -22.453 1 89.75 101 ASN A O 1
ATOM 799 N N . ILE A 1 102 ? -46.156 -22.656 -20.375 1 82.06 102 ILE A N 1
ATOM 800 C CA . ILE A 1 102 ? -47.312 -23.531 -20.547 1 82.06 102 ILE A CA 1
ATOM 801 C C . ILE A 1 102 ? -48.594 -22.734 -20.312 1 82.06 102 ILE A C 1
ATOM 803 O O . ILE A 1 102 ? -49.688 -23.156 -20.688 1 82.06 102 ILE A O 1
ATOM 807 N N . GLY A 1 103 ? -48.719 -21.672 -19.672 1 71.31 103 GLY A N 1
ATOM 808 C CA . GLY A 1 103 ? -50 -21.047 -19.391 1 71.31 103 GLY A CA 1
ATOM 809 C C . GLY A 1 103 ? -49.969 -19.531 -19.578 1 71.31 103 GLY A C 1
ATOM 810 O O . GLY A 1 103 ? -48.969 -18.969 -20.047 1 71.31 103 GLY A O 1
ATOM 811 N N . PRO A 1 104 ? -51.188 -18.922 -19.359 1 72.38 104 PRO A N 1
ATOM 812 C CA . PRO A 1 104 ? -51.344 -17.469 -19.422 1 72.38 104 PRO A CA 1
ATOM 813 C C . PRO A 1 104 ? -50.5 -16.734 -18.406 1 72.38 104 PRO A C 1
ATOM 815 O O . PRO A 1 104 ? -50.188 -15.562 -18.578 1 72.38 104 PRO A O 1
ATOM 818 N N . GLY A 1 105 ? -50 -17.547 -17.453 1 75.69 105 GLY A N 1
ATOM 819 C CA . GLY A 1 105 ? -49.156 -16.922 -16.438 1 75.69 105 GLY A CA 1
ATOM 820 C C . GLY A 1 105 ? -47.656 -17.156 -16.688 1 75.69 105 GLY A C 1
ATOM 821 O O . GLY A 1 105 ? -47.219 -17.234 -17.844 1 75.69 105 GLY A O 1
ATOM 822 N N . ASP A 1 106 ? -46.875 -16.938 -15.711 1 82 106 ASP A N 1
ATOM 823 C CA . ASP A 1 106 ? -45.438 -17.141 -15.766 1 82 106 ASP A CA 1
ATOM 824 C C . ASP A 1 106 ? -45.062 -18.547 -15.32 1 82 106 ASP A C 1
ATOM 826 O O . ASP A 1 106 ? -44.219 -18.734 -14.438 1 82 106 ASP A O 1
ATOM 830 N N . GLU A 1 107 ? -45.875 -19.547 -15.883 1 88.88 107 GLU A N 1
ATOM 831 C CA . GLU A 1 107 ? -45.562 -20.938 -15.594 1 88.88 107 GLU A CA 1
ATOM 832 C C . GLU A 1 107 ? -44.719 -21.562 -16.703 1 88.88 107 GLU A C 1
ATOM 834 O O . GLU A 1 107 ? -45.031 -21.391 -17.891 1 88.88 107 GLU A O 1
ATOM 839 N N . TRP A 1 108 ? -43.656 -22.281 -16.219 1 92.25 108 TRP A N 1
ATOM 840 C CA . TRP A 1 108 ? -42.688 -22.781 -17.203 1 92.25 108 TRP A CA 1
ATOM 841 C C . TRP A 1 108 ? -42.469 -24.281 -17.031 1 92.25 108 TRP A C 1
ATOM 843 O O . TRP A 1 108 ? -42.5 -24.781 -15.906 1 92.25 108 TRP A O 1
ATOM 853 N N . LYS A 1 109 ? -42.344 -24.984 -18.094 1 91.81 109 LYS A N 1
ATOM 854 C CA . LYS A 1 109 ? -41.969 -26.391 -18.109 1 91.81 109 LYS A CA 1
ATOM 855 C C . LYS A 1 109 ? -40.656 -26.594 -18.844 1 91.81 109 LYS A C 1
ATOM 857 O O . LYS A 1 109 ? -40.344 -25.906 -19.828 1 91.81 109 LYS A O 1
ATOM 862 N N . VAL A 1 110 ? -39.781 -27.5 -18.234 1 91.19 110 VAL A N 1
ATOM 863 C CA . VAL A 1 110 ? -38.469 -27.75 -18.812 1 91.19 110 VAL A CA 1
ATOM 864 C C . VAL A 1 110 ? -38.406 -29.156 -19.391 1 91.19 110 VAL A C 1
ATOM 866 O O . VAL A 1 110 ? -38.938 -30.094 -18.797 1 91.19 110 VAL A O 1
ATOM 869 N N . GLY A 1 111 ? -37.906 -29.266 -20.625 1 89.06 111 GLY A N 1
ATOM 870 C CA . GLY A 1 111 ? -37.688 -30.562 -21.266 1 89.06 111 GLY A CA 1
ATOM 871 C C . GLY A 1 111 ? -36.281 -30.75 -21.781 1 89.06 111 GLY A C 1
ATOM 872 O O . GLY A 1 111 ? -35.594 -29.766 -22.125 1 89.06 111 GLY A O 1
ATOM 873 N N . VAL A 1 112 ? -35.75 -32.031 -21.766 1 88.44 112 VAL A N 1
ATOM 874 C CA . VAL A 1 112 ? -34.438 -32.375 -22.266 1 88.44 112 VAL A CA 1
ATOM 875 C C . VAL A 1 112 ? -34.5 -32.625 -23.766 1 88.44 112 VAL A C 1
ATOM 877 O O . VAL A 1 112 ? -35.25 -33.469 -24.234 1 88.44 112 VAL A O 1
ATOM 880 N N . VAL A 1 113 ? -33.844 -31.875 -24.562 1 86.94 113 VAL A N 1
ATOM 881 C CA . VAL A 1 113 ? -33.75 -32.062 -26 1 86.94 113 VAL A CA 1
ATOM 882 C C . VAL A 1 113 ? -32.625 -33.031 -26.328 1 86.94 113 VAL A C 1
ATOM 884 O O . VAL A 1 113 ? -32.781 -34 -27.078 1 86.94 113 VAL A O 1
ATOM 887 N N . CYS A 1 114 ? -31.438 -32.75 -25.797 1 85.38 114 CYS A N 1
ATOM 888 C CA . CYS A 1 114 ? -30.25 -33.594 -25.953 1 85.38 114 CYS A CA 1
ATOM 889 C C . CYS A 1 114 ? -29.484 -33.656 -24.641 1 85.38 114 CYS A C 1
ATOM 891 O O . CYS A 1 114 ? -29 -32.656 -24.125 1 85.38 114 CYS A O 1
ATOM 893 N N . GLY A 1 115 ? -29.297 -34.781 -24.094 1 79.88 115 GLY A N 1
ATOM 894 C CA . GLY A 1 115 ? -28.641 -34.938 -22.797 1 79.88 115 GLY A CA 1
ATOM 895 C C . GLY A 1 115 ? -27.234 -35.5 -22.906 1 79.88 115 GLY A C 1
ATOM 896 O O . GLY A 1 115 ? -26.625 -35.844 -21.906 1 79.88 115 GLY A O 1
ATOM 897 N N . VAL A 1 116 ? -26.688 -35.531 -24.141 1 77.81 116 VAL A N 1
ATOM 898 C CA . VAL A 1 116 ? -25.391 -36.156 -24.344 1 77.81 116 VAL A CA 1
ATOM 899 C C . VAL A 1 116 ? -24.266 -35.156 -24.047 1 77.81 116 VAL A C 1
ATOM 901 O O . VAL A 1 116 ? -24.406 -33.969 -24.344 1 77.81 116 VAL A O 1
ATOM 904 N N . HIS A 1 117 ? -23.234 -35.688 -23.359 1 73.94 117 HIS A N 1
ATOM 905 C CA . HIS A 1 117 ? -22.078 -34.875 -23 1 73.94 117 HIS A CA 1
ATOM 906 C C . HIS A 1 117 ? -20.828 -35.312 -23.781 1 73.94 117 HIS A C 1
ATOM 908 O O . HIS A 1 117 ? -20.594 -36.5 -23.953 1 73.94 117 HIS A O 1
ATOM 914 N N . ASN A 1 118 ? -20.188 -34.344 -24.484 1 72.44 118 ASN A N 1
ATOM 915 C CA . ASN A 1 118 ? -19 -34.688 -25.266 1 72.44 118 ASN A CA 1
ATOM 916 C C . ASN A 1 118 ? -17.719 -34.188 -24.594 1 72.44 118 ASN A C 1
ATOM 918 O O . ASN A 1 118 ? -16.656 -34.188 -25.203 1 72.44 118 ASN A O 1
ATOM 922 N N . HIS A 1 119 ? -17.766 -33.625 -23.484 1 76 119 HIS A N 1
ATOM 923 C CA . HIS A 1 119 ? -16.562 -33.125 -22.828 1 76 119 HIS A CA 1
ATOM 924 C C . HIS A 1 119 ? -16.594 -33.469 -21.328 1 76 119 HIS A C 1
ATOM 926 O O . HIS A 1 119 ? -17.641 -33.812 -20.797 1 76 119 HIS A O 1
ATOM 932 N N . HIS A 1 120 ? -15.414 -33.469 -20.781 1 75.19 120 HIS A N 1
ATOM 933 C CA . HIS A 1 120 ? -15.289 -33.781 -19.359 1 75.19 120 HIS A CA 1
ATOM 934 C C . HIS A 1 120 ? -16 -32.75 -18.5 1 75.19 120 HIS A C 1
ATOM 936 O O . HIS A 1 120 ? -16.125 -31.594 -18.891 1 75.19 120 HIS A O 1
ATOM 942 N N . SER A 1 121 ? -16.516 -33.281 -17.422 1 79.94 121 SER A N 1
ATOM 943 C CA . SER A 1 121 ? -17.172 -32.406 -16.469 1 79.94 121 SER A CA 1
ATOM 944 C C . SER A 1 121 ? -16.188 -31.438 -15.828 1 79.94 121 SER A C 1
ATOM 946 O O . SER A 1 121 ? -15 -31.75 -15.672 1 79.94 121 SER A O 1
ATOM 948 N N . ALA A 1 122 ? -16.719 -30.312 -15.562 1 80.5 122 ALA A N 1
ATOM 949 C CA . ALA A 1 122 ? -15.891 -29.297 -14.922 1 80.5 122 ALA A CA 1
ATOM 950 C C . ALA A 1 122 ? -15.516 -29.703 -13.5 1 80.5 122 ALA A C 1
ATOM 952 O O . ALA A 1 122 ? -16.375 -30.172 -12.734 1 80.5 122 ALA A O 1
ATOM 953 N N . GLU A 1 123 ? -14.219 -29.672 -13.242 1 80.25 123 GLU A N 1
ATOM 954 C CA . GLU A 1 123 ? -13.766 -29.984 -11.891 1 80.25 123 GLU A CA 1
ATOM 955 C C . GLU A 1 123 ? -13.859 -28.75 -10.984 1 80.25 123 GLU A C 1
ATOM 957 O O . GLU A 1 123 ? -14.227 -28.859 -9.82 1 80.25 123 GLU A O 1
ATOM 962 N N . TYR A 1 124 ? -13.469 -27.672 -11.57 1 87.62 124 TYR A N 1
ATOM 963 C CA . TYR A 1 124 ? -13.523 -26.406 -10.852 1 87.62 124 TYR A CA 1
ATOM 964 C C . TYR A 1 124 ? -14.344 -25.391 -11.625 1 87.62 124 TYR A C 1
ATOM 966 O O . TYR A 1 124 ? -14.086 -25.125 -12.805 1 87.62 124 TYR A O 1
ATOM 974 N N . LEU A 1 125 ? -15.258 -24.797 -10.977 1 87.56 125 LEU A N 1
ATOM 975 C CA . LEU A 1 125 ? -16.141 -23.844 -11.641 1 87.56 125 LEU A CA 1
ATOM 976 C C . LEU A 1 125 ? -15.438 -22.5 -11.805 1 87.56 125 LEU A C 1
ATOM 978 O O . LEU A 1 125 ? -15.891 -21.641 -12.578 1 87.56 125 LEU A O 1
ATOM 982 N N . GLU A 1 126 ? -14.367 -22.266 -11.109 1 88.31 126 GLU A N 1
ATOM 983 C CA . GLU A 1 126 ? -13.633 -21.016 -11.156 1 88.31 126 GLU A CA 1
ATOM 984 C C . GLU A 1 126 ? -13.141 -20.703 -12.57 1 88.31 126 GLU A C 1
ATOM 986 O O . GLU A 1 126 ? -12.969 -19.547 -12.938 1 88.31 126 GLU A O 1
ATOM 991 N N . GLY A 1 127 ? -12.969 -21.672 -13.312 1 83.69 127 GLY A N 1
ATOM 992 C CA . GLY A 1 127 ? -12.438 -21.469 -14.648 1 83.69 127 GLY A CA 1
ATOM 993 C C . GLY A 1 127 ? -13.516 -21.172 -15.68 1 83.69 127 GLY A C 1
ATOM 994 O O . GLY A 1 127 ? -13.211 -20.906 -16.844 1 83.69 127 GLY A O 1
ATOM 995 N N . HIS A 1 128 ? -14.742 -21.172 -15.25 1 86.19 128 HIS A N 1
ATOM 996 C CA . HIS A 1 128 ? -15.867 -20.938 -16.156 1 86.19 128 HIS A CA 1
ATOM 997 C C . HIS A 1 128 ? -16.453 -19.547 -15.953 1 86.19 128 HIS A C 1
ATOM 999 O O . HIS A 1 128 ? -17.031 -19.266 -14.898 1 86.19 128 HIS A O 1
ATOM 1005 N N . SER A 1 129 ? -16.406 -18.781 -16.938 1 85.12 129 SER A N 1
ATOM 1006 C CA . SER A 1 129 ? -16.734 -17.375 -16.844 1 85.12 129 SER A CA 1
ATOM 1007 C C . SER A 1 129 ? -18.188 -17.172 -16.438 1 85.12 129 SER A C 1
ATOM 1009 O O . SER A 1 129 ? -18.5 -16.266 -15.664 1 85.12 129 SER A O 1
ATOM 1011 N N . TYR A 1 130 ? -19.062 -17.969 -16.984 1 84.81 130 TYR A N 1
ATOM 1012 C CA . TYR A 1 130 ? -20.484 -17.781 -16.688 1 84.81 130 TYR A CA 1
ATOM 1013 C C . TYR A 1 130 ? -20.781 -18.109 -15.234 1 84.81 130 TYR A C 1
ATOM 1015 O O . TYR A 1 130 ? -21.594 -17.438 -14.594 1 84.81 130 TYR A O 1
ATOM 1023 N N . ALA A 1 131 ? -20.125 -19.141 -14.734 1 85.56 131 ALA A N 1
ATOM 1024 C CA . ALA A 1 131 ? -20.344 -19.562 -13.352 1 85.56 131 ALA A CA 1
ATOM 1025 C C . ALA A 1 131 ? -19.828 -18.5 -12.375 1 85.56 131 ALA A C 1
ATOM 1027 O O . ALA A 1 131 ? -20.359 -18.375 -11.266 1 85.56 131 ALA A O 1
ATOM 1028 N N . GLY A 1 132 ? -18.828 -17.75 -12.789 1 87 132 GLY A N 1
ATOM 1029 C CA . GLY A 1 132 ? -18.219 -16.766 -11.914 1 87 132 GLY A CA 1
ATOM 1030 C C . GLY A 1 132 ? -18.844 -15.398 -12.023 1 87 132 GLY A C 1
ATOM 1031 O O . GLY A 1 132 ? -18.375 -14.438 -11.406 1 87 132 GLY A O 1
ATOM 1032 N N . ARG A 1 133 ? -19.953 -15.336 -12.758 1 88.5 133 ARG A N 1
ATOM 1033 C CA . ARG A 1 133 ? -20.625 -14.047 -12.914 1 88.5 133 ARG A CA 1
ATOM 1034 C C . ARG A 1 133 ? -21.188 -13.555 -11.594 1 88.5 133 ARG A C 1
ATOM 1036 O O . ARG A 1 133 ? -21.656 -14.352 -10.773 1 88.5 133 ARG A O 1
ATOM 1043 N N . LEU A 1 134 ? -21.156 -12.258 -11.406 1 92.38 134 LEU A N 1
ATOM 1044 C CA . LEU A 1 134 ? -21.594 -11.656 -10.156 1 92.38 134 LEU A CA 1
ATOM 1045 C C . LEU A 1 134 ? -23.109 -11.477 -10.148 1 92.38 134 LEU A C 1
ATOM 1047 O O . LEU A 1 134 ? -23.703 -11.109 -11.164 1 92.38 134 LEU A O 1
ATOM 1051 N N . SER A 1 135 ? -23.734 -11.844 -9.047 1 90.25 135 SER A N 1
ATOM 1052 C CA . SER A 1 135 ? -25.156 -11.539 -8.852 1 90.25 135 SER A CA 1
ATOM 1053 C C . SER A 1 135 ? -25.375 -10.031 -8.758 1 90.25 135 SER A C 1
ATOM 1055 O O . SER A 1 135 ? -24.422 -9.258 -8.695 1 90.25 135 SER A O 1
ATOM 1057 N N . LYS A 1 136 ? -26.625 -9.594 -8.797 1 90.56 136 LYS A N 1
ATOM 1058 C CA . LYS A 1 136 ? -26.953 -8.172 -8.688 1 90.56 136 LYS A CA 1
ATOM 1059 C C . LYS A 1 136 ? -26.469 -7.598 -7.359 1 90.56 136 LYS A C 1
ATOM 1061 O O . LYS A 1 136 ? -25.922 -6.5 -7.316 1 90.56 136 LYS A O 1
ATOM 1066 N N . GLU A 1 137 ? -26.656 -8.398 -6.332 1 91.06 137 GLU A N 1
ATOM 1067 C CA . GLU A 1 137 ? -26.25 -7.953 -5.004 1 91.06 137 GLU A CA 1
ATOM 1068 C C . GLU A 1 137 ? -24.734 -7.832 -4.914 1 91.06 137 GLU A C 1
ATOM 1070 O O . GLU A 1 137 ? -24.203 -6.867 -4.348 1 91.06 137 GLU A O 1
ATOM 1075 N N . GLU A 1 138 ? -24.062 -8.812 -5.477 1 92.75 138 GLU A N 1
ATOM 1076 C CA . GLU A 1 138 ? -22.609 -8.797 -5.453 1 92.75 138 GLU A CA 1
ATOM 1077 C C . GLU A 1 138 ? -22.062 -7.645 -6.281 1 92.75 138 GLU A C 1
ATOM 1079 O O . GLU A 1 138 ? -21.062 -7.027 -5.906 1 92.75 138 GLU A O 1
ATOM 1084 N N . ASN A 1 139 ? -22.688 -7.387 -7.355 1 93.25 139 ASN A N 1
ATOM 1085 C CA . ASN A 1 139 ? -22.266 -6.281 -8.203 1 93.25 139 ASN A CA 1
ATOM 1086 C C . ASN A 1 139 ? -22.453 -4.934 -7.512 1 93.25 139 ASN A C 1
ATOM 1088 O O . ASN A 1 139 ? -21.625 -4.035 -7.66 1 93.25 139 ASN A O 1
ATOM 1092 N N . ASN A 1 140 ? -23.547 -4.773 -6.805 1 91.5 140 ASN A N 1
ATOM 1093 C CA . ASN A 1 140 ? -23.781 -3.551 -6.047 1 91.5 140 ASN A CA 1
ATOM 1094 C C . ASN A 1 140 ? -22.734 -3.363 -4.953 1 91.5 140 ASN A C 1
ATOM 1096 O O . ASN A 1 140 ? -22.266 -2.248 -4.723 1 91.5 140 ASN A O 1
ATOM 1100 N N . LEU A 1 141 ? -22.469 -4.488 -4.344 1 90.5 141 LEU A N 1
ATOM 1101 C CA . LEU A 1 141 ? -21.422 -4.449 -3.324 1 90.5 141 LEU A CA 1
ATOM 1102 C C . LEU A 1 141 ? -20.094 -4.039 -3.932 1 90.5 141 LEU A C 1
ATOM 1104 O O . LEU A 1 141 ? -19.359 -3.234 -3.346 1 90.5 141 LEU A O 1
ATOM 1108 N N . LEU A 1 142 ? -19.766 -4.605 -5.074 1 93.19 142 LEU A N 1
ATOM 1109 C CA . LEU A 1 142 ? -18.531 -4.277 -5.789 1 93.19 142 LEU A CA 1
ATOM 1110 C C . LEU A 1 142 ? -18.484 -2.793 -6.129 1 93.19 142 LEU A C 1
ATOM 1112 O O . LEU A 1 142 ? -17.453 -2.143 -5.941 1 93.19 142 LEU A O 1
ATOM 1116 N N . MET A 1 143 ? -19.547 -2.234 -6.586 1 91.25 143 MET A N 1
ATOM 1117 C CA . MET A 1 143 ? -19.594 -0.825 -6.969 1 91.25 143 MET A CA 1
ATOM 1118 C C . MET A 1 143 ? -19.438 0.076 -5.75 1 91.25 143 MET A C 1
ATOM 1120 O O . MET A 1 143 ? -18.719 1.071 -5.797 1 91.25 143 MET A O 1
ATOM 1124 N N . ASP A 1 144 ? -20.109 -0.322 -4.723 1 87.62 144 ASP A N 1
ATOM 1125 C CA . ASP A 1 144 ? -20.047 0.468 -3.496 1 87.62 144 ASP A CA 1
ATOM 1126 C C . ASP A 1 144 ? -18.625 0.492 -2.93 1 87.62 144 ASP A C 1
ATOM 1128 O O . ASP A 1 144 ? -18.125 1.549 -2.545 1 87.62 144 ASP A O 1
ATOM 1132 N N . MET A 1 145 ? -18.031 -0.667 -2.883 1 89.88 145 MET A N 1
ATOM 1133 C CA . MET A 1 145 ? -16.688 -0.766 -2.354 1 89.88 145 MET A CA 1
ATOM 1134 C C . MET A 1 145 ? -15.688 -0.061 -3.271 1 89.88 145 MET A C 1
ATOM 1136 O O . MET A 1 145 ? -14.711 0.534 -2.801 1 89.88 145 MET A O 1
ATOM 1140 N N . SER A 1 146 ? -15.961 -0.119 -4.543 1 89.12 146 SER A N 1
ATOM 1141 C CA . SER A 1 146 ? -15.086 0.556 -5.5 1 89.12 146 SER A CA 1
ATOM 1142 C C . SER A 1 146 ? -15.156 2.07 -5.336 1 89.12 146 SER A C 1
ATOM 1144 O O . SER A 1 146 ? -14.133 2.756 -5.441 1 89.12 146 SER A O 1
ATOM 1146 N N . LYS A 1 147 ? -16.328 2.576 -5.078 1 84.88 147 LYS A N 1
ATOM 1147 C CA . LYS A 1 147 ? -16.5 4.008 -4.852 1 84.88 147 LYS A CA 1
ATOM 1148 C C . LYS A 1 147 ? -15.766 4.457 -3.59 1 84.88 147 LYS A C 1
ATOM 1150 O O . LYS A 1 147 ? -15.328 5.605 -3.498 1 84.88 147 LYS A O 1
ATOM 1155 N N . SER A 1 148 ? -15.688 3.5 -2.721 1 85 148 SER A N 1
ATOM 1156 C CA . SER A 1 148 ? -14.977 3.777 -1.475 1 85 148 SER A CA 1
ATOM 1157 C C . SER A 1 148 ? -13.484 3.498 -1.614 1 85 148 SER A C 1
ATOM 1159 O O . SER A 1 148 ? -12.758 3.451 -0.617 1 85 148 SER A O 1
ATOM 1161 N N . LEU A 1 149 ? -13.039 3.168 -2.838 1 84.19 149 LEU A N 1
ATOM 1162 C CA . LEU A 1 149 ? -11.641 3.049 -3.219 1 84.19 149 LEU A CA 1
ATOM 1163 C C . LEU A 1 149 ? -11.008 1.807 -2.596 1 84.19 149 LEU A C 1
ATOM 1165 O O . LEU A 1 149 ? -9.812 1.797 -2.291 1 84.19 149 LEU A O 1
ATOM 1169 N N . VAL A 1 150 ? -11.867 0.843 -2.287 1 87.88 150 VAL A N 1
ATOM 1170 C CA . VAL A 1 150 ? -11.352 -0.424 -1.785 1 87.88 150 VAL A CA 1
ATOM 1171 C C . VAL A 1 150 ? -10.625 -1.166 -2.908 1 87.88 150 VAL A C 1
ATOM 1173 O O . VAL A 1 150 ? -11.062 -1.142 -4.059 1 87.88 150 VAL A O 1
ATOM 1176 N N . ARG A 1 151 ? -9.57 -1.87 -2.613 1 88.38 151 ARG A N 1
ATOM 1177 C CA . ARG A 1 151 ? -8.781 -2.602 -3.6 1 88.38 151 ARG A CA 1
ATOM 1178 C C . ARG A 1 151 ? -9.562 -3.783 -4.16 1 88.38 151 ARG A C 1
ATOM 1180 O O . ARG A 1 151 ? -10.312 -4.438 -3.434 1 88.38 151 ARG A O 1
ATOM 1187 N N . PRO A 1 152 ? -9.25 -4.09 -5.48 1 89.75 152 PRO A N 1
ATOM 1188 C CA . PRO A 1 152 ? -9.969 -5.199 -6.117 1 89.75 152 PRO A CA 1
ATOM 1189 C C . PRO A 1 152 ? -9.766 -6.527 -5.398 1 89.75 152 PRO A C 1
ATOM 1191 O O . PRO A 1 152 ? -10.703 -7.32 -5.273 1 89.75 152 PRO A O 1
ATOM 1194 N N . LYS A 1 153 ? -8.617 -6.797 -4.902 1 90.56 153 LYS A N 1
ATOM 1195 C CA . LYS A 1 153 ? -8.344 -8.055 -4.207 1 90.56 153 LYS A CA 1
ATOM 1196 C C . LYS A 1 153 ? -9.172 -8.164 -2.932 1 90.56 153 LYS A C 1
ATOM 1198 O O . LYS A 1 153 ? -9.664 -9.25 -2.596 1 90.56 153 LYS A O 1
ATOM 1203 N N . ASP A 1 154 ? -9.281 -7.016 -2.238 1 89.62 154 ASP A N 1
ATOM 1204 C CA . ASP A 1 154 ? -10.062 -7.012 -1.004 1 89.62 154 ASP A CA 1
ATOM 1205 C C . ASP A 1 154 ? -11.555 -7.172 -1.296 1 89.62 154 ASP A C 1
ATOM 1207 O O . ASP A 1 154 ? -12.289 -7.762 -0.5 1 89.62 154 ASP A O 1
ATOM 1211 N N . ILE A 1 155 ? -11.984 -6.645 -2.428 1 92.38 155 ILE A N 1
ATOM 1212 C CA . ILE A 1 155 ? -13.375 -6.785 -2.836 1 92.38 155 ILE A CA 1
ATOM 1213 C C . ILE A 1 155 ? -13.688 -8.258 -3.1 1 92.38 155 ILE A C 1
ATOM 1215 O O . ILE A 1 155 ? -14.688 -8.789 -2.6 1 92.38 155 ILE A O 1
ATOM 1219 N N . LEU A 1 156 ? -12.789 -8.875 -3.941 1 94.38 156 LEU A N 1
ATOM 1220 C CA . LEU A 1 156 ? -13.008 -10.289 -4.254 1 94.38 156 LEU A CA 1
ATOM 1221 C C . LEU A 1 156 ? -13.008 -11.133 -2.986 1 94.38 156 LEU A C 1
ATOM 1223 O O . LEU A 1 156 ? -13.867 -12 -2.818 1 94.38 156 LEU A O 1
ATOM 1227 N N . TYR A 1 157 ? -12.102 -10.891 -2.092 1 92.62 157 TYR A N 1
ATOM 1228 C CA . TYR A 1 157 ? -12.039 -11.648 -0.843 1 92.62 157 TYR A CA 1
ATOM 1229 C C . TYR A 1 157 ? -13.305 -11.461 -0.023 1 92.62 157 TYR A C 1
ATOM 1231 O O . TYR A 1 157 ? -13.797 -12.406 0.594 1 92.62 157 TYR A O 1
ATOM 1239 N N . THR A 1 158 ? -13.805 -10.172 0.059 1 91.06 158 THR A N 1
ATOM 1240 C CA . THR A 1 158 ? -15.031 -9.883 0.791 1 91.06 158 THR A CA 1
ATOM 1241 C C . THR A 1 158 ? -16.203 -10.688 0.226 1 91.06 158 THR A C 1
ATOM 1243 O O . THR A 1 158 ? -17 -11.242 0.98 1 91.06 158 THR A O 1
ATOM 1246 N N . ILE A 1 159 ? -16.281 -10.734 -1.104 1 93.31 159 ILE A N 1
ATOM 1247 C CA . ILE A 1 159 ? -17.359 -11.461 -1.761 1 93.31 159 ILE A CA 1
ATOM 1248 C C . ILE A 1 159 ? -17.25 -12.953 -1.429 1 93.31 159 ILE A C 1
ATOM 1250 O O . ILE A 1 159 ? -18.25 -13.602 -1.111 1 93.31 159 ILE A O 1
ATOM 1254 N N . LYS A 1 160 ? -16.031 -13.492 -1.449 1 92.31 160 LYS A N 1
ATOM 1255 C CA . LYS A 1 160 ? -15.805 -14.906 -1.178 1 92.31 160 LYS A CA 1
ATOM 1256 C C . LYS A 1 160 ? -16.047 -15.227 0.294 1 92.31 160 LYS A C 1
ATOM 1258 O O . LYS A 1 160 ? -16.484 -16.328 0.631 1 92.31 160 LYS A O 1
ATOM 1263 N N . ARG A 1 161 ? -15.727 -14.328 1.141 1 89.5 161 ARG A N 1
ATOM 1264 C CA . ARG A 1 161 ? -15.961 -14.523 2.568 1 89.5 161 ARG A CA 1
ATOM 1265 C C . ARG A 1 161 ? -17.453 -14.547 2.879 1 89.5 161 ARG A C 1
ATOM 1267 O O . ARG A 1 161 ? -17.906 -15.336 3.715 1 89.5 161 ARG A O 1
ATOM 1274 N N . ARG A 1 162 ? -18.203 -13.703 2.225 1 88.31 162 ARG A N 1
ATOM 1275 C CA . ARG A 1 162 ? -19.641 -13.625 2.449 1 88.31 162 ARG A CA 1
ATOM 1276 C C . ARG A 1 162 ? -20.359 -14.844 1.889 1 88.31 162 ARG A C 1
ATOM 1278 O O . ARG A 1 162 ? -21.312 -15.352 2.494 1 88.31 162 ARG A O 1
ATOM 1285 N N . ASP A 1 163 ? -19.812 -15.25 0.656 1 89 163 ASP A N 1
ATOM 1286 C CA . ASP A 1 163 ? -20.359 -16.453 0.016 1 89 163 ASP A CA 1
ATOM 1287 C C . ASP A 1 163 ? -19.25 -17.469 -0.262 1 89 163 ASP A C 1
ATOM 1289 O O . ASP A 1 163 ? -18.531 -17.359 -1.262 1 89 163 ASP A O 1
ATOM 1293 N N . GLY A 1 164 ? -19.219 -18.453 0.553 1 85.44 164 GLY A N 1
ATOM 1294 C CA . GLY A 1 164 ? -18.172 -19.453 0.444 1 85.44 164 GLY A CA 1
ATOM 1295 C C . GLY A 1 164 ? -18.234 -20.234 -0.852 1 85.44 164 GLY A C 1
ATOM 1296 O O . GLY A 1 164 ? -17.234 -20.844 -1.258 1 85.44 164 GLY A O 1
ATOM 1297 N N . LYS A 1 165 ? -19.297 -20.156 -1.577 1 84.94 165 LYS A N 1
ATOM 1298 C CA . LYS A 1 165 ? -19.453 -20.953 -2.799 1 84.94 165 LYS A CA 1
ATOM 1299 C C . LYS A 1 165 ? -19.156 -20.094 -4.035 1 84.94 165 LYS A C 1
ATOM 1301 O O . LYS A 1 165 ? -19.25 -20.594 -5.164 1 84.94 165 LYS A O 1
ATOM 1306 N N . ASN A 1 166 ? -18.781 -18.859 -3.775 1 90.19 166 ASN A N 1
ATOM 1307 C CA . ASN A 1 166 ? -18.5 -17.969 -4.895 1 90.19 166 ASN A CA 1
ATOM 1308 C C . ASN A 1 166 ? -17.266 -18.422 -5.684 1 90.19 166 ASN A C 1
ATOM 1310 O O . ASN A 1 166 ? -16.25 -18.812 -5.098 1 90.19 166 ASN A O 1
ATOM 1314 N N . VAL A 1 167 ? -17.359 -18.422 -6.992 1 91.38 167 VAL A N 1
ATOM 1315 C CA . VAL A 1 167 ? -16.266 -18.922 -7.824 1 91.38 167 VAL A CA 1
ATOM 1316 C C . VAL A 1 167 ? -15.742 -17.797 -8.719 1 91.38 167 VAL A C 1
ATOM 1318 O O . VAL A 1 167 ? -15.125 -18.047 -9.75 1 91.38 167 VAL A O 1
ATOM 1321 N N . THR A 1 168 ? -16.031 -16.547 -8.336 1 92.81 168 THR A N 1
ATOM 1322 C CA . THR A 1 168 ? -15.602 -15.375 -9.086 1 92.81 168 THR A CA 1
ATOM 1323 C C . THR A 1 168 ? -14.078 -15.242 -9.062 1 92.81 168 THR A C 1
ATOM 1325 O O . THR A 1 168 ? -13.445 -15.547 -8.047 1 92.81 168 THR A O 1
ATOM 1328 N N . THR A 1 169 ? -13.555 -14.82 -10.141 1 93.75 169 THR A N 1
ATOM 1329 C CA . THR A 1 169 ? -12.109 -14.633 -10.242 1 93.75 169 THR A CA 1
ATOM 1330 C C . THR A 1 169 ? -11.766 -13.148 -10.281 1 93.75 169 THR A C 1
ATOM 1332 O O . THR A 1 169 ? -12.656 -12.297 -10.344 1 93.75 169 THR A O 1
ATOM 1335 N N . MET A 1 170 ? -10.438 -12.906 -10.227 1 93.62 170 MET A N 1
ATOM 1336 C CA . MET A 1 170 ? -9.961 -11.531 -10.266 1 93.62 170 MET A CA 1
ATOM 1337 C C . MET A 1 170 ? -10.32 -10.875 -11.602 1 93.62 170 MET A C 1
ATOM 1339 O O . MET A 1 170 ? -10.641 -9.688 -11.648 1 93.62 170 MET A O 1
ATOM 1343 N N . LYS A 1 171 ? -10.273 -11.664 -12.633 1 92.56 171 LYS A N 1
ATOM 1344 C CA . LYS A 1 171 ? -10.594 -11.148 -13.953 1 92.56 171 LYS A CA 1
ATOM 1345 C C . LYS A 1 171 ? -12.031 -10.625 -14.008 1 92.56 171 LYS A C 1
ATOM 1347 O O . LYS A 1 171 ? -12.289 -9.57 -14.586 1 92.56 171 LYS A O 1
ATOM 1352 N N . THR A 1 172 ? -12.914 -11.367 -13.391 1 93.12 172 THR A N 1
ATOM 1353 C CA . THR A 1 172 ? -14.305 -10.953 -13.352 1 93.12 172 THR A CA 1
ATOM 1354 C C . THR A 1 172 ? -14.461 -9.625 -12.609 1 93.12 172 THR A C 1
ATOM 1356 O O . THR A 1 172 ? -15.234 -8.766 -13.023 1 93.12 172 THR A O 1
ATOM 1359 N N . ILE A 1 173 ? -13.719 -9.477 -11.5 1 93.56 173 ILE A N 1
ATOM 1360 C CA . ILE A 1 173 ? -13.766 -8.25 -10.711 1 93.56 173 ILE A CA 1
ATOM 1361 C C . ILE A 1 173 ? -13.258 -7.078 -11.539 1 93.56 173 ILE A C 1
ATOM 1363 O O . ILE A 1 173 ? -13.883 -6.02 -11.578 1 93.56 173 ILE A O 1
ATOM 1367 N N . TYR A 1 174 ? -12.195 -7.297 -12.219 1 91.94 174 TYR A N 1
ATOM 1368 C CA . TYR A 1 174 ? -11.625 -6.242 -13.047 1 91.94 174 TYR A CA 1
ATOM 1369 C C . TYR A 1 174 ? -12.57 -5.852 -14.172 1 91.94 174 TYR A C 1
ATOM 1371 O O . TYR A 1 174 ? -12.758 -4.668 -14.461 1 91.94 174 TYR A O 1
ATOM 1379 N N . ASN A 1 175 ? -13.172 -6.898 -14.766 1 90.88 175 ASN A N 1
ATOM 1380 C CA . ASN A 1 175 ? -14.109 -6.648 -15.852 1 90.88 175 ASN A CA 1
ATOM 1381 C C . ASN A 1 175 ? -15.336 -5.871 -15.367 1 90.88 175 ASN A C 1
ATOM 1383 O O . ASN A 1 175 ? -15.805 -4.957 -16.047 1 90.88 175 ASN A O 1
ATOM 1387 N N . ALA A 1 176 ? -15.82 -6.324 -14.242 1 91.88 176 ALA A N 1
ATOM 1388 C CA . ALA A 1 176 ? -16.984 -5.633 -13.68 1 91.88 176 ALA A CA 1
ATOM 1389 C C . ALA A 1 176 ? -16.656 -4.176 -13.367 1 91.88 176 ALA A C 1
ATOM 1391 O O . ALA A 1 176 ? -17.453 -3.281 -13.633 1 91.88 176 ALA A O 1
ATOM 1392 N N . ARG A 1 177 ? -15.523 -3.936 -12.797 1 88.5 177 ARG A N 1
ATOM 1393 C CA . ARG A 1 177 ? -15.086 -2.578 -12.484 1 88.5 177 ARG A CA 1
ATOM 1394 C C . ARG A 1 177 ? -14.93 -1.751 -13.758 1 88.5 177 ARG A C 1
ATOM 1396 O O . ARG A 1 177 ? -15.297 -0.576 -13.789 1 88.5 177 ARG A O 1
ATOM 1403 N N . HIS A 1 178 ? -14.375 -2.391 -14.773 1 87.75 178 HIS A N 1
ATOM 1404 C CA . HIS A 1 178 ? -14.172 -1.713 -16.047 1 87.75 178 HIS A CA 1
ATOM 1405 C C . HIS A 1 178 ? -15.5 -1.33 -16.688 1 87.75 178 HIS A C 1
ATOM 1407 O O . HIS A 1 178 ? -15.648 -0.225 -17.219 1 87.75 178 HIS A O 1
ATOM 1413 N N . LYS A 1 179 ? -16.406 -2.273 -16.672 1 88.38 179 LYS A N 1
ATOM 1414 C CA . LYS A 1 179 ? -17.734 -2.006 -17.219 1 88.38 179 LYS A CA 1
ATOM 1415 C C . LYS A 1 179 ? -18.391 -0.821 -16.516 1 88.38 179 LYS A C 1
ATOM 1417 O O . LYS A 1 179 ? -19 0.036 -17.156 1 88.38 179 LYS A O 1
ATOM 1422 N N . SER A 1 180 ? -18.266 -0.803 -15.211 1 85.62 180 SER A N 1
ATOM 1423 C CA . SER A 1 180 ? -18.828 0.292 -14.43 1 85.62 180 SER A CA 1
ATOM 1424 C C . SER A 1 180 ? -18.172 1.62 -14.773 1 85.62 180 SER A C 1
ATOM 1426 O O . SER A 1 180 ? -18.844 2.654 -14.852 1 85.62 180 SER A O 1
ATOM 1428 N N . ARG A 1 181 ? -16.938 1.591 -15 1 82.88 181 ARG A N 1
ATOM 1429 C CA . ARG A 1 181 ? -16.188 2.801 -15.328 1 82.88 181 ARG A CA 1
ATOM 1430 C C . ARG A 1 181 ? -16.562 3.324 -16.703 1 82.88 181 ARG A C 1
ATOM 1432 O O . ARG A 1 181 ? -16.641 4.535 -16.922 1 82.88 181 ARG A O 1
ATOM 1439 N N . VAL A 1 182 ? -16.734 2.373 -17.641 1 83.62 182 VAL A N 1
ATOM 1440 C CA . VAL A 1 182 ? -17.094 2.744 -19 1 83.62 182 VAL A CA 1
ATOM 1441 C C . VAL A 1 182 ? -18.469 3.416 -19 1 83.62 182 VAL A C 1
ATOM 1443 O O . VAL A 1 182 ? -18.688 4.398 -19.719 1 83.62 182 VAL A O 1
ATOM 1446 N N . VAL A 1 183 ? -19.328 2.838 -18.188 1 80.5 183 VAL A N 1
ATOM 1447 C CA . VAL A 1 183 ? -20.672 3.416 -18.094 1 80.5 183 VAL A CA 1
ATOM 1448 C C . VAL A 1 183 ? -20.578 4.82 -17.484 1 80.5 183 VAL A C 1
ATOM 1450 O O . VAL A 1 183 ? -21.25 5.742 -17.969 1 80.5 183 VAL A O 1
ATOM 1453 N N . GLU A 1 184 ? -19.766 4.984 -16.531 1 77.88 184 GLU A N 1
ATOM 1454 C CA . GLU A 1 184 ? -19.609 6.277 -15.875 1 77.88 184 GLU A CA 1
ATOM 1455 C C . GLU A 1 184 ? -18.922 7.289 -16.797 1 77.88 184 GLU A C 1
ATOM 1457 O O . GLU A 1 184 ? -19.219 8.484 -16.734 1 77.88 184 GLU A O 1
ATOM 1462 N N . LYS A 1 185 ? -17.984 6.832 -17.578 1 77.94 185 LYS A N 1
ATOM 1463 C CA . LYS A 1 185 ? -17.25 7.695 -18.484 1 77.94 185 LYS A CA 1
ATOM 1464 C C . LYS A 1 185 ? -18.141 8.195 -19.625 1 77.94 185 LYS A C 1
ATOM 1466 O O . LYS A 1 185 ? -17.938 9.297 -20.141 1 77.94 185 LYS A O 1
ATOM 1471 N N . ALA A 1 186 ? -19.281 7.551 -19.844 1 70.19 186 ALA A N 1
ATOM 1472 C CA . ALA A 1 186 ? -20.234 7.973 -20.859 1 70.19 186 ALA A CA 1
ATOM 1473 C C . ALA A 1 186 ? -19.516 8.547 -22.078 1 70.19 186 ALA A C 1
ATOM 1475 O O . ALA A 1 186 ? -19.844 9.641 -22.547 1 70.19 186 ALA A O 1
ATOM 1476 N N . SER A 1 187 ? -18.406 8.055 -22.625 1 72.12 187 SER A N 1
ATOM 1477 C CA . SER A 1 187 ? -17.672 8.414 -23.844 1 72.12 187 SER A CA 1
ATOM 1478 C C . SER A 1 187 ? -16.797 9.641 -23.609 1 72.12 187 SER A C 1
ATOM 1480 O O . SER A 1 187 ? -16.344 10.266 -24.578 1 72.12 187 SER A O 1
ATOM 1482 N N . ARG A 1 188 ? -16.703 10.023 -22.453 1 73.94 188 ARG A N 1
ATOM 1483 C CA . ARG A 1 188 ? -15.867 11.172 -22.141 1 73.94 188 ARG A CA 1
ATOM 1484 C C . ARG A 1 188 ? -14.414 10.75 -21.953 1 73.94 188 ARG A C 1
ATOM 1486 O O . ARG A 1 188 ? -14.133 9.594 -21.625 1 73.94 188 ARG A O 1
ATOM 1493 N N . SER A 1 189 ? -13.523 11.727 -22.312 1 78.38 189 SER A N 1
ATOM 1494 C CA . SER A 1 189 ? -12.109 11.484 -22.031 1 78.38 189 SER A CA 1
ATOM 1495 C C . SER A 1 189 ? -11.82 11.516 -20.547 1 78.38 189 SER A C 1
ATOM 1497 O O . SER A 1 189 ? -12.648 11.977 -19.75 1 78.38 189 SER A O 1
ATOM 1499 N N . GLU A 1 190 ? -10.688 10.977 -20.125 1 78.94 190 GLU A N 1
ATOM 1500 C CA . GLU A 1 190 ? -10.297 10.938 -18.719 1 78.94 190 GLU A CA 1
ATOM 1501 C C . GLU A 1 190 ? -10.195 12.352 -18.141 1 78.94 190 GLU A C 1
ATOM 1503 O O . GLU A 1 190 ? -10.594 12.586 -17 1 78.94 190 GLU A O 1
ATOM 1508 N N . MET A 1 191 ? -9.664 13.234 -18.906 1 80.62 191 MET A N 1
ATOM 1509 C CA . MET A 1 191 ? -9.5 14.609 -18.438 1 80.62 191 MET A CA 1
ATOM 1510 C C . MET A 1 191 ? -10.859 15.305 -18.328 1 80.62 191 MET A C 1
ATOM 1512 O O . MET A 1 191 ? -11.078 16.094 -17.406 1 80.62 191 MET A O 1
ATOM 1516 N N . GLN A 1 192 ? -11.688 15.016 -19.234 1 81.5 192 GLN A N 1
ATOM 1517 C CA . GLN A 1 192 ? -13.039 15.57 -19.156 1 81.5 192 GLN A CA 1
ATOM 1518 C C . GLN A 1 192 ? -13.781 15.055 -17.922 1 81.5 192 GLN A C 1
ATOM 1520 O O . GLN A 1 192 ? -14.508 15.812 -17.281 1 81.5 192 GLN A O 1
ATOM 1525 N N . LEU A 1 193 ? -13.562 13.828 -17.766 1 83.56 193 LEU A N 1
ATOM 1526 C CA . LEU A 1 193 ? -14.188 13.242 -16.578 1 83.56 193 LEU A CA 1
ATOM 1527 C C . LEU A 1 193 ? -13.648 13.891 -15.305 1 83.56 193 LEU A C 1
ATOM 1529 O O . LEU A 1 193 ? -14.406 14.141 -14.367 1 83.56 193 LEU A O 1
ATOM 1533 N N . LEU A 1 194 ? -12.359 14.125 -15.266 1 87.25 194 LEU A N 1
ATOM 1534 C CA . LEU A 1 194 ? -11.75 14.789 -14.125 1 87.25 194 LEU A CA 1
ATOM 1535 C C . LEU A 1 194 ? -12.32 16.188 -13.93 1 87.25 194 LEU A C 1
ATOM 1537 O O . LEU A 1 194 ? -12.656 16.578 -12.812 1 87.25 194 LEU A O 1
ATOM 1541 N N . LEU A 1 195 ? -12.43 16.922 -14.977 1 86.62 195 LEU A N 1
ATOM 1542 C CA . LEU A 1 195 ? -12.969 18.266 -14.898 1 86.62 195 LEU A CA 1
ATOM 1543 C C . LEU A 1 195 ? -14.422 18.25 -14.422 1 86.62 195 LEU A C 1
ATOM 1545 O O . LEU A 1 195 ? -14.836 19.125 -13.664 1 86.62 195 LEU A O 1
ATOM 1549 N N . CYS A 1 196 ? -15.117 17.234 -14.844 1 85.12 196 CYS A N 1
ATOM 1550 C CA . CYS A 1 196 ? -16.5 17.094 -14.398 1 85.12 196 CYS A CA 1
ATOM 1551 C C . CYS A 1 196 ? -16.562 16.828 -12.906 1 85.12 196 CYS A C 1
ATOM 1553 O O . CYS A 1 196 ? -17.406 17.391 -12.203 1 85.12 196 CYS A O 1
ATOM 1555 N N . ARG A 1 197 ? -15.695 16.031 -12.461 1 87.69 197 ARG A N 1
ATOM 1556 C CA . ARG A 1 197 ? -15.672 15.703 -11.039 1 87.69 197 ARG A CA 1
ATOM 1557 C C . ARG A 1 197 ? -15.297 16.922 -10.203 1 87.69 197 ARG A C 1
ATOM 1559 O O . ARG A 1 197 ? -15.852 17.125 -9.117 1 87.69 197 ARG A O 1
ATOM 1566 N N . LEU A 1 198 ? -14.312 17.641 -10.672 1 91.44 198 LEU A N 1
ATOM 1567 C CA . LEU A 1 198 ? -13.898 18.859 -9.977 1 91.44 198 LEU A CA 1
ATOM 1568 C C . LEU A 1 198 ? -15.055 19.844 -9.859 1 91.44 198 LEU A C 1
ATOM 1570 O O . LEU A 1 198 ? -15.25 20.453 -8.805 1 91.44 198 LEU A O 1
ATOM 1574 N N . SER A 1 199 ? -15.812 19.922 -10.891 1 88.38 199 SER A N 1
ATOM 1575 C CA . SER A 1 199 ? -16.953 20.828 -10.891 1 88.38 199 SER A CA 1
ATOM 1576 C C . SER A 1 199 ? -18.062 20.312 -9.977 1 88.38 199 SER A C 1
ATOM 1578 O O . SER A 1 199 ? -18.688 21.094 -9.266 1 88.38 199 SER A O 1
ATOM 1580 N N . ASP A 1 200 ? -18.281 19.016 -10.008 1 86.56 200 ASP A N 1
ATOM 1581 C CA . ASP A 1 200 ? -19.328 18.406 -9.195 1 86.56 200 ASP A CA 1
ATOM 1582 C C . ASP A 1 200 ? -19.062 18.625 -7.707 1 86.56 200 ASP A C 1
ATOM 1584 O O . ASP A 1 200 ? -20 18.797 -6.926 1 86.56 200 ASP A O 1
ATOM 1588 N N . HIS A 1 201 ? -17.812 18.656 -7.367 1 90.62 201 HIS A N 1
ATOM 1589 C CA . HIS A 1 201 ? -17.453 18.797 -5.957 1 90.62 201 HIS A CA 1
ATOM 1590 C C . HIS A 1 201 ? -17.047 20.234 -5.633 1 90.62 201 HIS A C 1
ATOM 1592 O O . HIS A 1 201 ? -16.438 20.484 -4.59 1 90.62 201 HIS A O 1
ATOM 1598 N N . LYS A 1 202 ? -17.25 21.172 -6.531 1 90.81 202 LYS A N 1
ATOM 1599 C CA . LYS A 1 202 ? -17.094 22.609 -6.355 1 90.81 202 LYS A CA 1
ATOM 1600 C C . LYS A 1 202 ? -15.641 23 -6.129 1 90.81 202 LYS A C 1
ATOM 1602 O O . LYS A 1 202 ? -15.336 23.859 -5.297 1 90.81 202 LYS A O 1
ATOM 1607 N N . TYR A 1 203 ? -14.805 22.219 -6.75 1 94.38 203 TYR A N 1
ATOM 1608 C CA . TYR A 1 203 ? -13.391 22.594 -6.723 1 94.38 203 TYR A CA 1
ATOM 1609 C C . TYR A 1 203 ? -13.141 23.844 -7.566 1 94.38 203 TYR A C 1
ATOM 1611 O O . TYR A 1 203 ? -13.789 24.047 -8.594 1 94.38 203 TYR A O 1
ATOM 1619 N N . ILE A 1 204 ? -12.227 24.672 -7.141 1 92.5 204 ILE A N 1
ATOM 1620 C CA . ILE A 1 204 ? -11.711 25.734 -7.996 1 92.5 204 ILE A CA 1
ATOM 1621 C C . ILE A 1 204 ? -10.633 25.188 -8.922 1 92.5 204 ILE A C 1
ATOM 1623 O O . ILE A 1 204 ? -9.664 24.562 -8.453 1 92.5 204 ILE A O 1
ATOM 1627 N N . ASN A 1 205 ? -10.859 25.25 -10.18 1 92.5 205 ASN A N 1
ATOM 1628 C CA . ASN A 1 205 ? -9.883 24.656 -11.094 1 92.5 205 ASN A CA 1
ATOM 1629 C C . ASN A 1 205 ? -9.656 25.531 -12.32 1 92.5 205 ASN A C 1
ATOM 1631 O O . ASN A 1 205 ? -10.539 26.297 -12.711 1 92.5 205 ASN A O 1
ATOM 1635 N N . TRP A 1 206 ? -8.453 25.609 -12.805 1 91.5 206 TRP A N 1
ATOM 1636 C CA . TRP A 1 206 ? -8.047 26.234 -14.055 1 91.5 206 TRP A CA 1
ATOM 1637 C C . TRP A 1 206 ? -7.199 25.297 -14.898 1 91.5 206 TRP A C 1
ATOM 1639 O O . TRP A 1 206 ? -6.473 24.453 -14.359 1 91.5 206 TRP A O 1
ATOM 1649 N N . HIS A 1 207 ? -7.402 25.328 -16.203 1 89.75 207 HIS A N 1
ATOM 1650 C CA . HIS A 1 207 ? -6.566 24.5 -17.078 1 89.75 207 HIS A CA 1
ATOM 1651 C C . HIS A 1 207 ? -6.074 25.281 -18.281 1 89.75 207 HIS A C 1
ATOM 1653 O O . HIS A 1 207 ? -6.652 26.312 -18.625 1 89.75 207 HIS A O 1
ATOM 1659 N N . ARG A 1 208 ? -4.922 24.984 -18.703 1 88.06 208 ARG A N 1
ATOM 1660 C CA . ARG A 1 208 ? -4.363 25.531 -19.938 1 88.06 208 ARG A CA 1
ATOM 1661 C C . ARG A 1 208 ? -4.094 24.422 -20.938 1 88.06 208 ARG A C 1
ATOM 1663 O O . ARG A 1 208 ? -3.744 23.297 -20.562 1 88.06 208 ARG A O 1
ATOM 1670 N N . THR A 1 209 ? -4.449 24.719 -22.172 1 84.06 209 THR A N 1
ATOM 1671 C CA . THR A 1 209 ? -4.32 23.719 -23.234 1 84.06 209 THR A CA 1
ATOM 1672 C C . THR A 1 209 ? -3.158 24.062 -24.156 1 84.06 209 THR A C 1
ATOM 1674 O O . THR A 1 209 ? -2.795 25.234 -24.297 1 84.06 209 THR A O 1
ATOM 1677 N N . ASP A 1 210 ? -2.564 23.062 -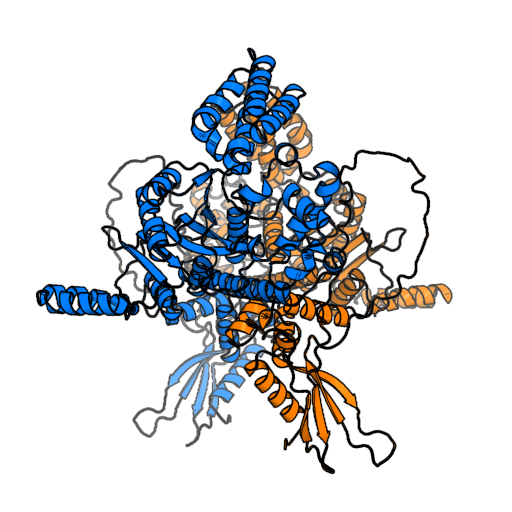24.562 1 80.19 210 ASP A N 1
ATOM 1678 C CA . ASP A 1 210 ? -1.516 23.25 -25.562 1 80.19 210 ASP A CA 1
ATOM 1679 C C . ASP A 1 210 ? -2.107 23.391 -26.953 1 80.19 210 ASP A C 1
ATOM 1681 O O . ASP A 1 210 ? -3.328 23.422 -27.125 1 80.19 210 ASP A O 1
ATOM 1685 N N . ASP A 1 211 ? -1.211 23.531 -27.969 1 75.38 211 ASP A N 1
ATOM 1686 C CA . ASP A 1 211 ? -1.59 23.75 -29.359 1 75.38 211 ASP A CA 1
ATOM 1687 C C . ASP A 1 211 ? -2.416 22.594 -29.906 1 75.38 211 ASP A C 1
ATOM 1689 O O . ASP A 1 211 ? -3.193 22.75 -30.844 1 75.38 211 ASP A O 1
ATOM 1693 N N . THR A 1 212 ? -2.285 21.375 -29.344 1 72.25 212 THR A N 1
ATOM 1694 C CA . THR A 1 212 ? -3.004 20.203 -29.812 1 72.25 212 THR A CA 1
ATOM 1695 C C . THR A 1 212 ? -4.281 19.984 -29 1 72.25 212 THR A C 1
ATOM 1697 O O . THR A 1 212 ? -4.848 18.891 -29 1 72.25 212 THR A O 1
ATOM 1700 N N . ASN A 1 213 ? -4.746 20.969 -28.281 1 71.38 213 ASN A N 1
ATOM 1701 C CA . ASN A 1 213 ? -5.973 20.953 -27.484 1 71.38 213 ASN A CA 1
ATOM 1702 C C . ASN A 1 213 ? -5.895 19.922 -26.359 1 71.38 213 ASN A C 1
ATOM 1704 O O . ASN A 1 213 ? -6.906 19.312 -26 1 71.38 213 ASN A O 1
ATOM 1708 N N . CYS A 1 214 ? -4.699 19.578 -25.984 1 78.19 214 CYS A N 1
ATOM 1709 C CA . CYS A 1 214 ? -4.5 18.719 -24.828 1 78.19 214 CYS A CA 1
ATOM 1710 C C . CYS A 1 214 ? -4.211 19.547 -23.578 1 78.19 214 CYS A C 1
ATOM 1712 O O . CYS A 1 214 ? -3.537 20.578 -23.656 1 78.19 214 CYS A O 1
ATOM 1714 N N . VAL A 1 215 ? -4.848 19.141 -22.531 1 80.94 215 VAL A N 1
ATOM 1715 C CA . VAL A 1 215 ? -4.617 19.859 -21.281 1 80.94 215 VAL A CA 1
ATOM 1716 C C . VAL A 1 215 ? -3.152 19.734 -20.875 1 80.94 215 VAL A C 1
ATOM 1718 O O . VAL A 1 215 ? -2.67 18.625 -20.609 1 80.94 215 VAL A O 1
ATOM 1721 N N . SER A 1 216 ? -2.475 20.797 -20.938 1 85 216 SER A N 1
ATOM 1722 C CA . SER A 1 216 ? -1.059 20.812 -20.578 1 85 216 SER A CA 1
ATOM 1723 C C . SER A 1 216 ? -0.865 21 -19.078 1 85 216 SER A C 1
ATOM 1725 O O . SER A 1 216 ? -0.018 20.328 -18.469 1 85 216 SER A O 1
ATOM 1727 N N . ASP A 1 217 ? -1.564 21.953 -18.516 1 92.12 217 ASP A N 1
ATOM 1728 C CA . ASP A 1 217 ? -1.47 22.234 -17.078 1 92.12 217 ASP A CA 1
ATOM 1729 C C . ASP A 1 217 ? -2.855 22.312 -16.438 1 92.12 217 ASP A C 1
ATOM 1731 O O . ASP A 1 217 ? -3.812 22.75 -17.078 1 92.12 217 ASP A O 1
ATOM 1735 N N . LEU A 1 218 ? -2.955 21.719 -15.281 1 93.44 218 LEU A N 1
ATOM 1736 C CA . LEU A 1 218 ? -4.215 21.719 -14.547 1 93.44 218 LEU A CA 1
ATOM 1737 C C . LEU A 1 218 ? -3.994 22.094 -13.086 1 93.44 218 LEU A C 1
ATOM 1739 O O . LEU A 1 218 ? -3.145 21.516 -12.414 1 93.44 218 LEU A O 1
ATOM 1743 N N . PHE A 1 219 ? -4.676 23.234 -12.672 1 95.88 219 PHE A N 1
ATOM 1744 C CA . PHE A 1 219 ? -4.633 23.703 -11.297 1 95.88 219 PHE A CA 1
ATOM 1745 C C . PHE A 1 219 ? -5.977 23.484 -10.609 1 95.88 219 PHE A C 1
ATOM 1747 O O . PHE A 1 219 ? -7.027 23.797 -11.18 1 95.88 219 PHE A O 1
ATOM 1754 N N . TRP A 1 220 ? -5.918 22.844 -9.383 1 96.12 220 TRP A N 1
ATOM 1755 C CA . TRP A 1 220 ? -7.184 22.688 -8.672 1 96.12 220 TRP A CA 1
ATOM 1756 C C . TRP A 1 220 ? -6.984 22.828 -7.164 1 96.12 220 TRP A C 1
ATOM 1758 O O . TRP A 1 220 ? -5.891 22.578 -6.652 1 96.12 220 TRP A O 1
ATOM 1768 N N . ALA A 1 221 ? -7.941 23.297 -6.434 1 97.06 221 ALA A N 1
ATOM 1769 C CA . ALA A 1 221 ? -7.93 23.5 -4.988 1 97.06 221 ALA A CA 1
ATOM 1770 C C . ALA A 1 221 ? -9.305 23.234 -4.387 1 97.06 221 ALA A C 1
ATOM 1772 O O . ALA A 1 221 ? -10.328 23.656 -4.934 1 97.06 221 ALA A O 1
ATOM 1773 N N . HIS A 1 222 ? -9.336 22.422 -3.379 1 96.19 222 HIS A N 1
ATOM 1774 C CA . HIS A 1 222 ? -10.578 22.125 -2.666 1 96.19 222 HIS A CA 1
ATOM 1775 C C . HIS A 1 222 ? -11.109 23.375 -1.967 1 96.19 222 HIS A C 1
ATOM 1777 O O . HIS A 1 222 ? -10.336 24.172 -1.433 1 96.19 222 HIS A O 1
ATOM 1783 N N . PRO A 1 223 ? -12.383 23.594 -1.906 1 93.81 223 PRO A N 1
ATOM 1784 C CA . PRO A 1 223 ? -12.945 24.797 -1.278 1 93.81 223 PRO A CA 1
ATOM 1785 C C . PRO A 1 223 ? -12.539 24.938 0.185 1 93.81 223 PRO A C 1
ATOM 1787 O O . PRO A 1 223 ? -12.219 26.047 0.633 1 93.81 223 PRO A O 1
ATOM 1790 N N . ASP A 1 224 ? -12.523 23.844 0.909 1 94.25 224 ASP A N 1
ATOM 1791 C CA . ASP A 1 224 ? -12.109 23.906 2.309 1 94.25 224 ASP A CA 1
ATOM 1792 C C . ASP A 1 224 ? -10.625 24.234 2.436 1 94.25 224 ASP A C 1
ATOM 1794 O O . ASP A 1 224 ? -10.211 24.875 3.408 1 94.25 224 ASP A O 1
ATOM 1798 N N . SER A 1 225 ? -9.844 23.797 1.468 1 96.44 225 SER A N 1
ATOM 1799 C CA . SER A 1 225 ? -8.422 24.141 1.454 1 96.44 225 SER A CA 1
ATOM 1800 C C . SER A 1 225 ? -8.219 25.625 1.198 1 96.44 225 SER A C 1
ATOM 1802 O O . SER A 1 225 ? -7.293 26.234 1.749 1 96.44 225 SER A O 1
ATOM 1804 N N . VAL A 1 226 ? -9.062 26.188 0.387 1 94.5 226 VAL A N 1
ATOM 1805 C CA . VAL A 1 226 ? -9 27.625 0.106 1 94.5 226 VAL A CA 1
ATOM 1806 C C . VAL A 1 226 ? -9.359 28.406 1.361 1 94.5 226 VAL A C 1
ATOM 1808 O O . VAL A 1 226 ? -8.727 29.422 1.669 1 94.5 226 VAL A O 1
ATOM 1811 N N . ASN A 1 227 ? -10.344 27.922 2.074 1 93.25 227 ASN A N 1
ATOM 1812 C CA . ASN A 1 227 ? -10.695 28.562 3.344 1 93.25 227 ASN A CA 1
ATOM 1813 C C . ASN A 1 227 ? -9.523 28.531 4.324 1 93.25 227 ASN A C 1
ATOM 1815 O O . ASN A 1 227 ? -9.266 29.516 5.016 1 93.25 227 ASN A O 1
ATOM 1819 N N . LEU A 1 228 ? -8.922 27.406 4.312 1 96 228 LEU A N 1
ATOM 1820 C CA . LEU A 1 228 ? -7.766 27.281 5.188 1 96 228 LEU A CA 1
ATOM 1821 C C . LEU A 1 228 ? -6.637 28.203 4.746 1 96 228 LEU A C 1
ATOM 1823 O O . LEU A 1 228 ? -5.93 28.766 5.582 1 96 228 LEU A O 1
ATOM 1827 N N . LEU A 1 229 ? -6.484 28.328 3.479 1 95.38 229 LEU A N 1
ATOM 1828 C CA . LEU A 1 229 ? -5.461 29.203 2.928 1 95.38 229 LEU A CA 1
ATOM 1829 C C . LEU A 1 229 ? -5.742 30.656 3.303 1 95.38 229 LEU A C 1
ATOM 1831 O O . LEU A 1 229 ? -4.812 31.422 3.562 1 95.38 229 LEU A O 1
ATOM 1835 N N . HIS A 1 230 ? -6.969 31.016 3.383 1 93.31 230 HIS A N 1
ATOM 1836 C CA . HIS A 1 230 ? -7.355 32.344 3.795 1 93.31 230 HIS A CA 1
ATOM 1837 C C . HIS A 1 230 ? -7.141 32.562 5.293 1 93.31 230 HIS A C 1
ATOM 1839 O O . HIS A 1 230 ? -6.777 33.656 5.73 1 93.31 230 HIS A O 1
ATOM 1845 N N . ALA A 1 231 ? -7.363 31.5 5.965 1 93.81 231 ALA A N 1
ATOM 1846 C CA . ALA A 1 231 ? -7.207 31.578 7.414 1 93.81 231 ALA A CA 1
ATOM 1847 C C . ALA A 1 231 ? -5.734 31.578 7.809 1 93.81 231 ALA A C 1
ATOM 1849 O O . ALA A 1 231 ? -5.34 32.219 8.773 1 93.81 231 ALA A O 1
ATOM 1850 N N . PHE A 1 232 ? -4.996 30.812 7.062 1 95.62 232 PHE A N 1
ATOM 1851 C CA . PHE A 1 232 ? -3.58 30.656 7.379 1 95.62 232 PHE A CA 1
ATOM 1852 C C . PHE A 1 232 ? -2.723 30.906 6.145 1 95.62 232 PHE A C 1
ATOM 1854 O O . PHE A 1 232 ? -2.053 29.984 5.648 1 95.62 232 PHE A O 1
ATOM 1861 N N . PRO A 1 233 ? -2.525 32.125 5.742 1 93.62 233 PRO A N 1
ATOM 1862 C CA . PRO A 1 233 ? -1.84 32.438 4.488 1 93.62 233 PRO A CA 1
ATOM 1863 C C . PRO A 1 233 ? -0.338 32.656 4.672 1 93.62 233 PRO A C 1
ATOM 1865 O O . PRO A 1 233 ? 0.404 32.719 3.688 1 93.62 233 PRO A O 1
ATOM 1868 N N . HIS A 1 234 ? 0.241 32.594 5.75 1 93.44 234 HIS A N 1
ATOM 1869 C CA . HIS A 1 234 ? 1.531 33.219 6.066 1 93.44 234 HIS A CA 1
ATOM 1870 C C . HIS A 1 234 ? 2.682 32.344 5.562 1 93.44 234 HIS A C 1
ATOM 1872 O O . HIS A 1 234 ? 3.697 32.875 5.098 1 93.44 234 HIS A O 1
ATOM 1878 N N . VAL A 1 235 ? 2.545 31.109 5.707 1 96.19 235 VAL A N 1
ATOM 1879 C CA . VAL A 1 235 ? 3.662 30.234 5.348 1 96.19 235 VAL A CA 1
ATOM 1880 C C . VAL A 1 235 ? 3.189 29.172 4.363 1 96.19 235 VAL A C 1
ATOM 1882 O O . VAL A 1 235 ? 2.213 28.469 4.625 1 96.19 235 VAL A O 1
ATOM 1885 N N . LEU A 1 236 ? 3.914 29.031 3.262 1 97 236 LEU A N 1
ATOM 1886 C CA . LEU A 1 236 ? 3.633 28 2.27 1 97 236 LEU A CA 1
ATOM 1887 C C . LEU A 1 236 ? 4.891 27.203 1.94 1 97 236 LEU A C 1
ATOM 1889 O O . LEU A 1 236 ? 5.992 27.75 1.92 1 97 236 LEU A O 1
ATOM 1893 N N . VAL A 1 237 ? 4.719 26.016 1.79 1 97.06 237 VAL A N 1
ATOM 1894 C CA . VAL A 1 237 ? 5.789 25.125 1.347 1 97.06 237 VAL A CA 1
ATOM 1895 C C . VAL A 1 237 ? 5.383 24.438 0.044 1 97.06 237 VAL A C 1
ATOM 1897 O O . VAL A 1 237 ? 4.25 23.969 -0.093 1 97.06 237 VAL A O 1
ATOM 1900 N N . MET A 1 238 ? 6.195 24.469 -0.93 1 94.81 238 MET A N 1
ATOM 1901 C CA . MET A 1 238 ? 5.82 23.875 -2.213 1 94.81 238 MET A CA 1
ATOM 1902 C C . MET A 1 238 ? 6.938 22.984 -2.752 1 94.81 238 MET A C 1
ATOM 1904 O O . MET A 1 238 ? 8.117 23.281 -2.549 1 94.81 238 MET A O 1
ATOM 1908 N N . ASP A 1 239 ? 6.555 21.969 -3.338 1 93.44 239 ASP A N 1
ATOM 1909 C CA . ASP A 1 239 ? 7.48 21 -3.93 1 93.44 239 ASP A CA 1
ATOM 1910 C C . ASP A 1 239 ? 6.797 20.188 -5.02 1 93.44 239 ASP A C 1
ATOM 1912 O O . ASP A 1 239 ? 5.582 19.984 -4.98 1 93.44 239 ASP A O 1
ATOM 1916 N N . CYS A 1 240 ? 7.578 19.844 -6.016 1 93.88 240 CYS A N 1
ATOM 1917 C CA . CYS A 1 240 ? 7.059 19.016 -7.102 1 93.88 240 CYS A CA 1
ATOM 1918 C C . CYS A 1 240 ? 7.426 17.562 -6.895 1 93.88 240 CYS A C 1
ATOM 1920 O O . CYS A 1 240 ? 8.516 17.25 -6.406 1 93.88 240 CYS A O 1
ATOM 1922 N N . THR A 1 241 ? 6.512 16.719 -7.23 1 91.25 241 THR A N 1
ATOM 1923 C CA . THR A 1 241 ? 6.766 15.289 -7.117 1 91.25 241 THR A CA 1
ATOM 1924 C C . THR A 1 241 ? 6.383 14.57 -8.406 1 91.25 241 THR A C 1
ATOM 1926 O O . THR A 1 241 ? 5.562 15.07 -9.18 1 91.25 241 THR A O 1
ATOM 1929 N N . TYR A 1 242 ? 7.039 13.359 -8.57 1 88.25 242 TYR A N 1
ATOM 1930 C CA . TYR A 1 242 ? 6.785 12.547 -9.75 1 88.25 242 TYR A CA 1
ATOM 1931 C C . TYR A 1 242 ? 6.105 11.234 -9.375 1 88.25 242 TYR A C 1
ATOM 1933 O O . TYR A 1 242 ? 5.816 10.992 -8.203 1 88.25 242 TYR A O 1
ATOM 1941 N N . LYS A 1 243 ? 5.75 10.492 -10.414 1 86.31 243 LYS A N 1
ATOM 1942 C CA . LYS A 1 243 ? 5.223 9.141 -10.258 1 86.31 243 LYS A CA 1
ATOM 1943 C C . LYS A 1 243 ? 3.885 9.148 -9.523 1 86.31 243 LYS A C 1
ATOM 1945 O O . LYS A 1 243 ? 3.678 8.383 -8.578 1 86.31 243 LYS A O 1
ATOM 1950 N N . THR A 1 244 ? 3.084 10.086 -9.828 1 86 244 THR A N 1
ATOM 1951 C CA . THR A 1 244 ? 1.765 10.156 -9.219 1 86 244 THR A CA 1
ATOM 1952 C C . THR A 1 244 ? 0.681 9.758 -10.211 1 86 244 THR A C 1
ATOM 1954 O O . THR A 1 244 ? -0.446 9.445 -9.82 1 86 244 THR A O 1
ATOM 1957 N N . ASN A 1 245 ? 1.025 9.766 -11.43 1 83.38 245 ASN A N 1
ATOM 1958 C CA . ASN A 1 245 ? 0.081 9.414 -12.484 1 83.38 245 ASN A CA 1
ATOM 1959 C C . ASN A 1 245 ? 0.773 8.703 -13.648 1 83.38 245 ASN A C 1
ATOM 1961 O O . ASN A 1 245 ? 1.993 8.797 -13.797 1 83.38 245 ASN A O 1
ATOM 1965 N N . ARG A 1 246 ? 0.017 7.953 -14.445 1 83.94 246 ARG A N 1
ATOM 1966 C CA . ARG A 1 246 ? 0.557 7.141 -15.531 1 83.94 246 ARG A CA 1
ATOM 1967 C C . ARG A 1 246 ? 1.065 8.016 -16.672 1 83.94 246 ARG A C 1
ATOM 1969 O O . ARG A 1 246 ? 1.857 7.566 -17.5 1 83.94 246 ARG A O 1
ATOM 1976 N N . PHE A 1 247 ? 0.633 9.203 -16.719 1 80.5 247 PHE A N 1
ATOM 1977 C CA . PHE A 1 247 ? 0.976 10.102 -17.812 1 80.5 247 PHE A CA 1
ATOM 1978 C C . PHE A 1 247 ? 2.275 10.844 -17.531 1 80.5 247 PHE A C 1
ATOM 1980 O O . PHE A 1 247 ? 2.762 11.602 -18.359 1 80.5 247 PHE A O 1
ATOM 1987 N N . ARG A 1 248 ? 2.807 10.742 -16.266 1 84.94 248 ARG A N 1
ATOM 1988 C CA . ARG A 1 248 ? 4.117 11.219 -15.852 1 84.94 248 ARG A CA 1
ATOM 1989 C C . ARG A 1 248 ? 4.129 12.742 -15.734 1 84.94 248 ARG A C 1
ATOM 1991 O O . ARG A 1 248 ? 5.137 13.383 -16.047 1 84.94 248 ARG A O 1
ATOM 1998 N N . TYR A 1 249 ? 2.967 13.328 -15.484 1 88.81 249 TYR A N 1
ATOM 1999 C CA . TYR A 1 249 ? 2.906 14.75 -15.164 1 88.81 249 TYR A CA 1
ATOM 2000 C C . TYR A 1 249 ? 3.506 15.023 -13.789 1 88.81 249 TYR A C 1
ATOM 2002 O O . TYR A 1 249 ? 3.143 14.375 -12.805 1 88.81 249 TYR A O 1
ATOM 2010 N N . PRO A 1 250 ? 4.391 15.992 -13.781 1 93.44 250 PRO A N 1
ATOM 2011 C CA . PRO A 1 250 ? 4.793 16.422 -12.445 1 93.44 250 PRO A CA 1
ATOM 2012 C C . PRO A 1 250 ? 3.648 17.078 -11.664 1 93.44 250 PRO A C 1
ATOM 2014 O O . PRO A 1 250 ? 2.844 17.797 -12.242 1 93.44 250 PRO A O 1
ATOM 2017 N N . LEU A 1 251 ? 3.543 16.703 -10.43 1 95.25 251 LEU A N 1
ATOM 2018 C CA . LEU A 1 251 ? 2.508 17.266 -9.57 1 95.25 251 LEU A CA 1
ATOM 2019 C C . LEU A 1 251 ? 3.105 18.234 -8.562 1 95.25 251 LEU A C 1
ATOM 2021 O O . LEU A 1 251 ? 3.908 17.844 -7.711 1 95.25 251 LEU A O 1
ATOM 2025 N N . LEU A 1 252 ? 2.795 19.469 -8.703 1 96.31 252 LEU A N 1
ATOM 2026 C CA . LEU A 1 252 ? 3.17 20.469 -7.723 1 96.31 252 LEU A CA 1
ATOM 2027 C C . LEU A 1 252 ? 2.18 20.5 -6.562 1 96.31 252 LEU A C 1
ATOM 2029 O O . LEU A 1 252 ? 0.983 20.719 -6.766 1 96.31 252 LEU A O 1
ATOM 2033 N N . GLN A 1 253 ? 2.633 20.203 -5.438 1 96.56 253 GLN A N 1
ATOM 2034 C CA . GLN A 1 253 ? 1.814 20.266 -4.23 1 96.56 253 GLN A CA 1
ATOM 2035 C C . GLN A 1 253 ? 2.213 21.438 -3.352 1 96.56 253 GLN A C 1
ATOM 2037 O O . GLN A 1 253 ? 3.387 21.594 -3.008 1 96.56 253 GLN A O 1
ATOM 2042 N N . ILE A 1 254 ? 1.284 22.281 -3.035 1 97.62 254 ILE A N 1
ATOM 2043 C CA . ILE A 1 254 ? 1.483 23.438 -2.16 1 97.62 254 ILE A CA 1
ATOM 2044 C C . ILE A 1 254 ? 0.821 23.172 -0.809 1 97.62 254 ILE A C 1
ATOM 2046 O O . ILE A 1 254 ? -0.378 22.891 -0.742 1 97.62 254 ILE A O 1
ATOM 2050 N N . VAL A 1 255 ? 1.613 23.281 0.201 1 97.81 255 VAL A N 1
ATOM 2051 C CA . VAL A 1 255 ? 1.071 22.953 1.516 1 97.81 255 VAL A CA 1
ATOM 2052 C C . VAL A 1 255 ? 1.222 24.141 2.451 1 97.81 255 VAL A C 1
ATOM 2054 O O . VAL A 1 255 ? 2.121 24.969 2.275 1 97.81 255 VAL A O 1
ATOM 2057 N N . GLY A 1 256 ? 0.295 24.297 3.336 1 97.06 256 GLY A N 1
ATOM 2058 C CA . GLY A 1 256 ? 0.333 25.297 4.387 1 97.06 256 GLY A CA 1
ATOM 2059 C C . GLY A 1 256 ? 0.363 24.703 5.781 1 97.06 256 GLY A C 1
ATOM 2060 O O . GLY A 1 256 ? 0.391 23.484 5.941 1 97.06 256 GLY A O 1
ATOM 2061 N N . VAL A 1 257 ? 0.428 25.562 6.75 1 97 257 VAL A N 1
ATOM 2062 C CA . VAL A 1 257 ? 0.503 25.125 8.141 1 97 257 VAL A CA 1
ATOM 2063 C C . VAL A 1 257 ? -0.552 25.859 8.969 1 97 257 VAL A C 1
ATOM 2065 O O . VAL A 1 257 ? -0.761 27.062 8.805 1 97 257 VAL A O 1
ATOM 2068 N N . THR A 1 258 ? -1.202 25.094 9.789 1 97.06 258 THR A N 1
ATOM 2069 C CA . THR A 1 258 ? -2.217 25.672 10.664 1 97.06 258 THR A CA 1
ATOM 2070 C C . THR A 1 258 ? -1.606 26.094 11.992 1 97.06 258 THR A C 1
ATOM 2072 O O . THR A 1 258 ? -0.411 25.906 12.227 1 97.06 258 THR A O 1
ATOM 2075 N N . SER A 1 259 ? -2.42 26.75 12.836 1 96.81 259 SER A N 1
ATOM 2076 C CA . SER A 1 259 ? -1.997 27.188 14.164 1 96.81 259 SER A CA 1
ATOM 2077 C C . SER A 1 259 ? -1.633 25.984 15.039 1 96.81 259 SER A C 1
ATOM 2079 O O . SER A 1 259 ? -0.832 26.109 15.969 1 96.81 259 SER A O 1
ATOM 2081 N N . THR A 1 260 ? -2.225 24.828 14.703 1 96.5 260 THR A N 1
ATOM 2082 C CA . THR A 1 260 ? -1.968 23.609 15.469 1 96.5 260 THR A CA 1
ATOM 2083 C C . THR A 1 260 ? -0.816 22.812 14.859 1 96.5 260 THR A C 1
ATOM 2085 O O . THR A 1 260 ? -0.597 21.656 15.211 1 96.5 260 THR A O 1
ATOM 2088 N N . LYS A 1 261 ? -0.156 23.359 13.891 1 95.19 261 LYS A N 1
ATOM 2089 C CA . LYS A 1 261 ? 1.018 22.797 13.227 1 95.19 261 LYS A CA 1
ATOM 2090 C C . LYS A 1 261 ? 0.648 21.578 12.398 1 95.19 261 LYS A C 1
ATOM 2092 O O . LYS A 1 261 ? 1.462 20.656 12.227 1 95.19 261 LYS A O 1
ATOM 2097 N N . LEU A 1 262 ? -0.565 21.516 12.031 1 96.19 262 LEU A N 1
ATOM 2098 C CA . LEU A 1 262 ? -0.967 20.5 11.062 1 96.19 262 LEU A CA 1
ATOM 2099 C C . LEU A 1 262 ? -0.793 21.016 9.633 1 96.19 262 LEU A C 1
ATOM 2101 O O . LEU A 1 262 ? -1.049 22.188 9.352 1 96.19 262 LEU A O 1
ATOM 2105 N N . THR A 1 263 ? -0.315 20.141 8.82 1 96.94 263 THR A N 1
ATOM 2106 C CA . THR A 1 263 ? -0.106 20.484 7.422 1 96.94 263 THR A CA 1
ATOM 2107 C C . THR A 1 263 ? -1.39 20.297 6.617 1 96.94 263 THR A C 1
ATOM 2109 O O . THR A 1 263 ? -2.111 19.312 6.82 1 96.94 263 THR A O 1
ATOM 2112 N N . PHE A 1 264 ? -1.757 21.266 5.875 1 97.44 264 PHE A N 1
ATOM 2113 C CA . PHE A 1 264 ? -2.885 21.094 4.965 1 97.44 264 PHE A CA 1
ATOM 2114 C C . PHE A 1 264 ? -2.461 21.344 3.523 1 97.44 264 PHE A C 1
ATOM 2116 O O . PHE A 1 264 ? -1.567 22.156 3.264 1 97.44 264 PHE A O 1
ATOM 2123 N N . SER A 1 265 ? -3.023 20.609 2.604 1 97.56 265 SER A N 1
ATOM 2124 C CA . SER A 1 265 ? -2.771 20.812 1.179 1 97.56 265 SER A CA 1
ATOM 2125 C C . SER A 1 265 ? -3.613 21.953 0.618 1 97.56 265 SER A C 1
ATOM 2127 O O . SER A 1 265 ? -4.832 21.828 0.494 1 97.56 265 SER A O 1
ATOM 2129 N N . ALA A 1 266 ? -2.967 23.016 0.234 1 97.38 266 ALA A N 1
ATOM 2130 C CA . ALA A 1 266 ? -3.652 24.219 -0.231 1 97.38 266 ALA A CA 1
ATOM 2131 C C . ALA A 1 266 ? -4.105 24.062 -1.68 1 97.38 266 ALA A C 1
ATOM 2133 O O . ALA A 1 266 ? -5.234 24.422 -2.025 1 97.38 266 ALA A O 1
ATOM 2134 N N . ALA A 1 267 ? -3.24 23.578 -2.486 1 97.69 267 ALA A N 1
ATOM 2135 C CA . ALA A 1 267 ? -3.557 23.438 -3.906 1 97.69 267 ALA A CA 1
ATOM 2136 C C . ALA A 1 267 ? -2.656 22.391 -4.566 1 97.69 267 ALA A C 1
ATOM 2138 O O . ALA A 1 267 ? -1.619 22.016 -4.016 1 97.69 267 ALA A O 1
ATOM 2139 N N . PHE A 1 268 ? -3.145 21.938 -5.672 1 97.06 268 PHE A N 1
ATOM 2140 C CA . PHE A 1 268 ? -2.404 21 -6.52 1 97.06 268 PHE A CA 1
ATOM 2141 C C . PHE A 1 268 ? -2.322 21.531 -7.949 1 97.06 268 PHE A C 1
ATOM 2143 O O . PHE A 1 268 ? -3.219 22.234 -8.414 1 97.06 268 PHE A O 1
ATOM 2150 N N . ALA A 1 269 ? -1.229 21.188 -8.625 1 96.44 269 ALA A N 1
ATOM 2151 C CA . ALA A 1 269 ? -1.105 21.562 -10.031 1 96.44 269 ALA A CA 1
ATOM 2152 C C . ALA A 1 269 ? -0.36 20.484 -10.82 1 96.44 269 ALA A C 1
ATOM 2154 O O . ALA A 1 269 ? 0.777 20.141 -10.484 1 96.44 269 ALA A O 1
ATOM 2155 N N . TYR A 1 270 ? -1.095 19.922 -11.781 1 93.81 270 TYR A N 1
ATOM 2156 C CA . TYR A 1 270 ? -0.388 19.125 -12.789 1 93.81 270 TYR A CA 1
ATOM 2157 C C . TYR A 1 270 ? 0.292 20.031 -13.812 1 93.81 270 TYR A C 1
ATOM 2159 O O . TYR A 1 270 ? -0.357 20.875 -14.43 1 93.81 270 TYR A O 1
ATOM 2167 N N . ILE A 1 271 ? 1.549 19.891 -13.914 1 93.44 271 ILE A N 1
ATOM 2168 C CA . ILE A 1 271 ? 2.268 20.719 -14.875 1 93.44 271 ILE A CA 1
ATOM 2169 C C . ILE A 1 271 ? 2.932 19.828 -15.93 1 93.44 271 ILE A C 1
ATOM 2171 O O . ILE A 1 271 ? 3.381 18.719 -15.625 1 93.44 271 ILE A O 1
ATOM 2175 N N . SER A 1 272 ? 2.998 20.234 -17.156 1 88.31 272 SER A N 1
ATOM 2176 C CA . SER A 1 272 ? 3.566 19.469 -18.25 1 88.31 272 SER A CA 1
ATOM 2177 C C . SER A 1 272 ? 5.082 19.359 -18.125 1 88.31 272 SER A C 1
ATOM 2179 O O . SER A 1 272 ? 5.668 18.344 -18.484 1 88.31 272 SER A O 1
ATOM 2181 N N . SER A 1 273 ? 5.629 20.531 -17.641 1 88.56 273 SER A N 1
ATOM 2182 C CA . SER A 1 273 ? 7.074 20.562 -17.438 1 88.56 273 SER A CA 1
ATOM 2183 C C . SER A 1 273 ? 7.457 21.438 -16.25 1 88.56 273 SER A C 1
ATOM 2185 O O . SER A 1 273 ? 6.676 22.281 -15.828 1 88.56 273 SER A O 1
ATOM 2187 N N . GLU A 1 274 ? 8.617 21.141 -15.805 1 89 274 GLU A N 1
ATOM 2188 C CA . GLU A 1 274 ? 9.117 21.922 -14.672 1 89 274 GLU A CA 1
ATOM 2189 C C . GLU A 1 274 ? 9.891 23.141 -15.156 1 89 274 GLU A C 1
ATOM 2191 O O . GLU A 1 274 ? 11.023 23.375 -14.742 1 89 274 GLU A O 1
ATOM 2196 N N . LYS A 1 275 ? 9.234 23.859 -15.938 1 91.88 275 LYS A N 1
ATOM 2197 C CA . LYS A 1 275 ? 9.828 25.094 -16.438 1 91.88 275 LYS A CA 1
ATOM 2198 C C . LYS A 1 275 ? 9.234 26.312 -15.742 1 91.88 275 LYS A C 1
ATOM 2200 O O . LYS A 1 275 ? 8.203 26.219 -15.086 1 91.88 275 LYS A O 1
ATOM 2205 N N . GLU A 1 276 ? 9.953 27.391 -15.891 1 94.69 276 GLU A N 1
ATOM 2206 C CA . GLU A 1 276 ? 9.57 28.625 -15.219 1 94.69 276 GLU A CA 1
ATOM 2207 C C . GLU A 1 276 ? 8.172 29.078 -15.641 1 94.69 276 GLU A C 1
ATOM 2209 O O . GLU A 1 276 ? 7.383 29.531 -14.812 1 94.69 276 GLU A O 1
ATOM 2214 N N . ASP A 1 277 ? 7.891 28.844 -16.844 1 93.5 277 ASP A N 1
ATOM 2215 C CA . ASP A 1 277 ? 6.594 29.281 -17.359 1 93.5 277 ASP A CA 1
ATOM 2216 C C . ASP A 1 277 ? 5.453 28.5 -16.719 1 93.5 277 ASP A C 1
ATOM 2218 O O . ASP A 1 277 ? 4.418 29.062 -16.375 1 93.5 277 ASP A O 1
ATOM 2222 N N . ASN A 1 278 ? 5.609 27.234 -16.609 1 94.19 278 ASN A N 1
ATOM 2223 C CA . ASN A 1 278 ? 4.594 26.375 -16 1 94.19 278 ASN A CA 1
ATOM 2224 C C . ASN A 1 278 ? 4.375 26.734 -14.531 1 94.19 278 ASN A C 1
ATOM 2226 O O . ASN A 1 278 ? 3.236 26.812 -14.07 1 94.19 278 ASN A O 1
ATOM 2230 N N . TYR A 1 279 ? 5.465 27.016 -13.859 1 96.31 279 TYR A N 1
ATOM 2231 C CA . TYR A 1 279 ? 5.371 27.406 -12.453 1 96.31 279 TYR A CA 1
ATOM 2232 C C . TYR A 1 279 ? 4.711 28.766 -12.312 1 96.31 279 TYR A C 1
ATOM 2234 O O . TYR A 1 279 ? 3.912 28.984 -11.398 1 96.31 279 TYR A O 1
ATOM 2242 N N . MET A 1 280 ? 5.066 29.656 -13.18 1 96.12 280 MET A N 1
ATOM 2243 C CA . MET A 1 280 ? 4.48 30.984 -13.141 1 96.12 280 MET A CA 1
ATOM 2244 C C . MET A 1 280 ? 2.967 30.922 -13.32 1 96.12 280 MET A C 1
ATOM 2246 O O . MET A 1 280 ? 2.229 31.625 -12.617 1 96.12 280 MET A O 1
ATOM 2250 N N . TRP A 1 281 ? 2.619 30.047 -14.18 1 94.94 281 TRP A N 1
ATOM 2251 C CA . TRP A 1 281 ? 1.187 29.875 -14.398 1 94.94 281 TRP A CA 1
ATOM 2252 C C . TRP A 1 281 ? 0.498 29.344 -13.148 1 94.94 281 TRP A C 1
ATOM 2254 O O . TRP A 1 281 ? -0.541 29.875 -12.734 1 94.94 281 TRP A O 1
ATOM 2264 N N . ALA A 1 282 ? 1.017 28.328 -12.562 1 96.12 282 ALA A N 1
ATOM 2265 C CA . ALA A 1 282 ? 0.437 27.703 -11.375 1 96.12 282 ALA A CA 1
ATOM 2266 C C . ALA A 1 282 ? 0.39 28.688 -10.203 1 96.12 282 ALA A C 1
ATOM 2268 O O . ALA A 1 282 ? -0.615 28.766 -9.492 1 96.12 282 ALA A O 1
ATOM 2269 N N . LEU A 1 283 ? 1.458 29.469 -10 1 96.69 283 LEU A N 1
ATOM 2270 C CA . LEU A 1 283 ? 1.539 30.422 -8.891 1 96.69 283 LEU A CA 1
ATOM 2271 C C . LEU A 1 283 ? 0.616 31.609 -9.117 1 96.69 283 LEU A C 1
ATOM 2273 O O . LEU A 1 283 ? 0.095 32.188 -8.156 1 96.69 283 LEU A O 1
ATOM 2277 N N . ASN A 1 284 ? 0.455 31.922 -10.375 1 94.69 284 ASN A N 1
ATOM 2278 C CA . ASN A 1 284 ? -0.51 32.969 -10.68 1 94.69 284 ASN A CA 1
ATOM 2279 C C . ASN A 1 284 ? -1.929 32.562 -10.297 1 94.69 284 ASN A C 1
ATOM 2281 O O . ASN A 1 284 ? -2.703 33.375 -9.805 1 94.69 284 ASN A O 1
ATOM 2285 N N . ARG A 1 285 ? -2.221 31.328 -10.578 1 93.94 285 ARG A N 1
ATOM 2286 C CA . ARG A 1 285 ? -3.529 30.812 -10.188 1 93.94 285 ARG A CA 1
ATOM 2287 C C . ARG A 1 285 ? -3.662 30.75 -8.672 1 93.94 285 ARG A C 1
ATOM 2289 O O . ARG A 1 285 ? -4.727 31.047 -8.125 1 93.94 285 ARG A O 1
ATOM 2296 N N . LEU A 1 286 ? -2.59 30.359 -8.008 1 95.88 286 LEU A N 1
ATOM 2297 C CA . LEU A 1 286 ? -2.588 30.344 -6.547 1 95.88 286 LEU A CA 1
ATOM 2298 C C . LEU A 1 286 ? -2.848 31.75 -5.996 1 95.88 286 LEU A C 1
ATOM 2300 O O . LEU A 1 286 ? -3.643 31.906 -5.066 1 95.88 286 LEU A O 1
ATOM 2304 N N . LYS A 1 287 ? -2.166 32.75 -6.555 1 93.44 287 LYS A N 1
ATOM 2305 C CA . LYS A 1 287 ? -2.309 34.156 -6.137 1 93.44 287 LYS A CA 1
ATOM 2306 C C . LYS A 1 287 ? -3.744 34.625 -6.324 1 93.44 287 LYS A C 1
ATOM 2308 O O . LYS A 1 287 ? -4.254 35.406 -5.512 1 93.44 287 LYS A O 1
ATOM 2313 N N . SER A 1 288 ? -4.387 34.062 -7.332 1 90.88 288 SER A N 1
ATOM 2314 C CA . SER A 1 288 ? -5.754 34.469 -7.637 1 90.88 288 SER A CA 1
ATOM 2315 C C . SER A 1 288 ? -6.738 33.969 -6.594 1 90.88 288 SER A C 1
ATOM 2317 O O . SER A 1 288 ? -7.805 34.531 -6.395 1 90.88 288 SER A O 1
ATOM 2319 N N . ILE A 1 289 ? -6.391 32.875 -6 1 91.06 289 ILE A N 1
ATOM 2320 C CA . ILE A 1 289 ? -7.289 32.281 -5.008 1 91.06 289 ILE A CA 1
ATOM 2321 C C . ILE A 1 289 ? -7.02 32.906 -3.641 1 91.06 289 ILE A C 1
ATOM 2323 O O . ILE A 1 289 ? -7.875 32.844 -2.752 1 91.06 289 ILE A O 1
ATOM 2327 N N . MET A 1 290 ? -5.91 33.5 -3.486 1 91.5 290 MET A N 1
ATOM 2328 C CA . MET A 1 290 ? -5.555 34.125 -2.213 1 91.5 290 MET A CA 1
ATOM 2329 C C . MET A 1 290 ? -6.098 35.562 -2.127 1 91.5 290 MET A C 1
ATOM 2331 O O . MET A 1 290 ? -6.512 36.125 -3.137 1 91.5 290 MET A O 1
ATOM 2335 N N . ASN A 1 291 ? -6.168 35.969 -0.917 1 82.38 291 ASN A N 1
ATOM 2336 C CA . ASN A 1 291 ? -6.547 37.344 -0.694 1 82.38 291 ASN A CA 1
ATOM 2337 C C . ASN A 1 291 ? -5.398 38.312 -1.006 1 82.38 291 ASN A C 1
ATOM 2339 O O . ASN A 1 291 ? -4.273 38.094 -0.548 1 82.38 291 ASN A O 1
ATOM 2343 N N . THR A 1 292 ? -5.613 39.312 -1.795 1 79.06 292 THR A N 1
ATOM 2344 C CA . THR A 1 292 ? -4.594 40.25 -2.248 1 79.06 292 THR A CA 1
ATOM 2345 C C . THR A 1 292 ? -3.971 40.969 -1.064 1 79.06 292 THR A C 1
ATOM 2347 O O . THR A 1 292 ? -2.809 41.375 -1.121 1 79.06 292 THR A O 1
ATOM 2350 N N . ASN A 1 293 ? -4.766 41 -0.063 1 78.31 293 ASN A N 1
ATOM 2351 C CA . ASN A 1 293 ? -4.281 41.75 1.088 1 78.31 293 ASN A CA 1
ATOM 2352 C C . ASN A 1 293 ? -3.498 40.875 2.051 1 78.31 293 ASN A C 1
ATOM 2354 O O . ASN A 1 293 ? -2.848 41.344 2.973 1 78.31 293 ASN A O 1
ATOM 2358 N N . CYS A 1 294 ? -3.553 39.625 1.799 1 83.44 294 CYS A N 1
ATOM 2359 C CA . CYS A 1 294 ? -2.867 38.719 2.715 1 83.44 294 CYS A CA 1
ATOM 2360 C C . CYS A 1 294 ? -2.064 37.656 1.949 1 83.44 294 CYS A C 1
ATOM 2362 O O . CYS A 1 294 ? -2.459 36.5 1.881 1 83.44 294 CYS A O 1
ATOM 2364 N N . LEU A 1 295 ? -1.028 38.156 1.49 1 89.56 295 LEU A N 1
ATOM 2365 C CA . LEU A 1 295 ? -0.121 37.25 0.773 1 89.56 295 LEU A CA 1
ATOM 2366 C C . LEU A 1 295 ? 0.858 36.594 1.734 1 89.56 295 LEU A C 1
ATOM 2368 O O . LEU A 1 295 ? 1.028 37.031 2.867 1 89.56 295 LEU A O 1
ATOM 2372 N N . PRO A 1 296 ? 1.418 35.5 1.288 1 93.81 296 PRO A N 1
ATOM 2373 C CA . PRO A 1 296 ? 2.33 34.781 2.193 1 93.81 296 PRO A CA 1
ATOM 2374 C C . PRO A 1 296 ? 3.58 35.594 2.521 1 93.81 296 PRO A C 1
ATOM 2376 O O . PRO A 1 296 ? 4.098 36.312 1.659 1 93.81 296 PRO A O 1
ATOM 2379 N N . SER A 1 297 ? 4.023 35.5 3.711 1 92.44 297 SER A N 1
ATOM 2380 C CA . SER A 1 297 ? 5.23 36.188 4.148 1 92.44 297 SER A CA 1
ATOM 2381 C C . SER A 1 297 ? 6.477 35.344 3.875 1 92.44 297 SER A C 1
ATOM 2383 O O . SER A 1 297 ? 7.559 35.875 3.635 1 92.44 297 SER A O 1
ATOM 2385 N N . VAL A 1 298 ? 6.238 34.062 3.934 1 96.12 298 VAL A N 1
ATOM 2386 C CA . VAL A 1 298 ? 7.383 33.188 3.764 1 96.12 298 VAL A CA 1
ATOM 2387 C C . VAL A 1 298 ? 7.004 32.031 2.857 1 96.12 298 VAL A C 1
ATOM 2389 O O . VAL A 1 298 ? 5.902 31.469 2.965 1 96.12 298 VAL A O 1
ATOM 2392 N N . ILE A 1 299 ? 7.871 31.641 1.921 1 96.69 299 ILE A N 1
ATOM 2393 C CA . ILE A 1 299 ? 7.734 30.453 1.09 1 96.69 299 ILE A CA 1
ATOM 2394 C C . ILE A 1 299 ? 9.008 29.609 1.181 1 96.69 299 ILE A C 1
ATOM 2396 O O . ILE A 1 299 ? 10.117 30.141 1.068 1 96.69 299 ILE A O 1
ATOM 2400 N N . VAL A 1 300 ? 8.82 28.391 1.436 1 96.44 300 VAL A N 1
ATOM 2401 C CA . VAL A 1 300 ? 9.969 27.5 1.566 1 96.44 300 VAL A CA 1
ATOM 2402 C C . VAL A 1 300 ? 9.977 26.5 0.413 1 96.44 300 VAL A C 1
ATOM 2404 O O . VAL A 1 300 ? 8.945 25.891 0.1 1 96.44 300 VAL A O 1
ATOM 2407 N N . THR A 1 301 ? 11.07 26.281 -0.271 1 95.75 301 THR A N 1
ATOM 2408 C CA . THR A 1 301 ? 11.219 25.328 -1.355 1 95.75 301 THR A CA 1
ATOM 2409 C C . THR A 1 301 ? 12.609 24.703 -1.337 1 95.75 301 THR A C 1
ATOM 2411 O O . THR A 1 301 ? 13.469 25.125 -0.56 1 95.75 301 THR A O 1
ATOM 2414 N N . ASP A 1 302 ? 12.805 23.703 -2.078 1 93.31 302 ASP A N 1
ATOM 2415 C CA . ASP A 1 302 ? 14.148 23.219 -2.387 1 93.31 302 ASP A CA 1
ATOM 2416 C C . ASP A 1 302 ? 14.812 24.094 -3.439 1 93.31 302 ASP A C 1
ATOM 2418 O O . ASP A 1 302 ? 14.18 24.984 -4.012 1 93.31 302 ASP A O 1
ATOM 2422 N N . ARG A 1 303 ? 16.031 23.891 -3.617 1 92.12 303 ARG A N 1
ATOM 2423 C CA . ARG A 1 303 ? 16.734 24.703 -4.613 1 92.12 303 ARG A CA 1
ATOM 2424 C C . ARG A 1 303 ? 16.406 24.234 -6.027 1 92.12 303 ARG A C 1
ATOM 2426 O O . ARG A 1 303 ? 16.922 23.203 -6.488 1 92.12 303 ARG A O 1
ATOM 2433 N N . GLU A 1 304 ? 15.547 24.797 -6.621 1 92.12 304 GLU A N 1
ATOM 2434 C CA . GLU A 1 304 ? 15.156 24.609 -8.016 1 92.12 304 GLU A CA 1
ATOM 2435 C C . GLU A 1 304 ? 15 25.953 -8.727 1 92.12 304 GLU A C 1
ATOM 2437 O O . GLU A 1 304 ? 14.047 26.703 -8.469 1 92.12 304 GLU A O 1
ATOM 2442 N N . MET A 1 305 ? 15.805 26.234 -9.648 1 93.38 305 MET A N 1
ATOM 2443 C CA . MET A 1 305 ? 15.938 27.547 -10.25 1 93.38 305 MET A CA 1
ATOM 2444 C C . MET A 1 305 ? 14.625 28 -10.875 1 93.38 305 MET A C 1
ATOM 2446 O O . MET A 1 305 ? 14.211 29.156 -10.703 1 93.38 305 MET A O 1
ATOM 2450 N N . ALA A 1 306 ? 13.945 27.078 -11.562 1 95.31 306 ALA A N 1
ATOM 2451 C CA . ALA A 1 306 ? 12.711 27.438 -12.25 1 95.31 306 ALA A CA 1
ATOM 2452 C C . ALA A 1 306 ? 11.648 27.891 -11.25 1 95.31 306 ALA A C 1
ATOM 2454 O O . ALA A 1 306 ? 11 28.922 -11.445 1 95.31 306 ALA A O 1
ATOM 2455 N N . LEU A 1 307 ? 11.477 27.172 -10.195 1 95.25 307 LEU A N 1
ATOM 2456 C CA . LEU A 1 307 ? 10.484 27.484 -9.18 1 95.25 307 LEU A CA 1
ATOM 2457 C C 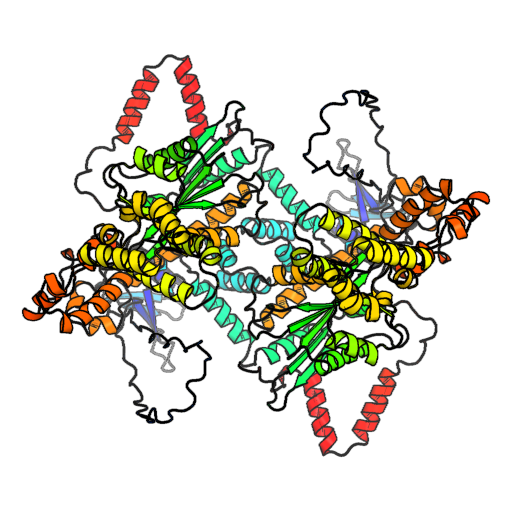. LEU A 1 307 ? 10.883 28.75 -8.406 1 95.25 307 LEU A C 1
ATOM 2459 O O . LEU A 1 307 ? 10.023 29.562 -8.078 1 95.25 307 LEU A O 1
ATOM 2463 N N . MET A 1 308 ? 12.18 28.906 -8.109 1 95.56 308 MET A N 1
ATOM 2464 C CA . MET A 1 308 ? 12.672 30.094 -7.395 1 95.56 308 MET A CA 1
ATOM 2465 C C . MET A 1 308 ? 12.406 31.359 -8.188 1 95.56 308 MET A C 1
ATOM 2467 O O . MET A 1 308 ? 11.969 32.375 -7.633 1 95.56 308 MET A O 1
ATOM 2471 N N . ASN A 1 309 ? 12.641 31.281 -9.461 1 96.06 309 ASN A N 1
ATOM 2472 C CA . ASN A 1 309 ? 12.398 32.438 -10.32 1 96.06 309 ASN A CA 1
ATOM 2473 C C . ASN A 1 309 ? 10.914 32.781 -10.406 1 96.06 309 ASN A C 1
ATOM 2475 O O . ASN A 1 309 ? 10.539 33.938 -10.422 1 96.06 309 ASN A O 1
ATOM 2479 N N . ALA A 1 310 ? 10.148 31.734 -10.523 1 96.81 310 ALA A N 1
ATOM 2480 C CA . ALA A 1 310 ? 8.703 31.938 -10.578 1 96.81 310 ALA A CA 1
ATOM 2481 C C . ALA A 1 310 ? 8.195 32.625 -9.305 1 96.81 310 ALA A C 1
ATOM 2483 O O . ALA A 1 310 ? 7.34 33.5 -9.367 1 96.81 310 ALA A O 1
ATOM 2484 N N . ILE A 1 311 ? 8.711 32.25 -8.148 1 96.44 311 ILE A N 1
ATOM 2485 C CA . ILE A 1 311 ? 8.312 32.844 -6.867 1 96.44 311 ILE A CA 1
ATOM 2486 C C . ILE A 1 311 ? 8.734 34.312 -6.809 1 96.44 311 ILE A C 1
ATOM 2488 O O . ILE A 1 311 ? 7.969 35.156 -6.359 1 96.44 311 ILE A O 1
ATOM 2492 N N . ARG A 1 312 ? 9.93 34.562 -7.23 1 95 312 ARG A N 1
ATOM 2493 C CA . ARG A 1 312 ? 10.453 35.938 -7.223 1 95 312 ARG A CA 1
ATOM 2494 C C . ARG A 1 312 ? 9.57 36.844 -8.062 1 95 312 ARG A C 1
ATOM 2496 O O . ARG A 1 312 ? 9.359 38 -7.707 1 95 312 ARG A O 1
ATOM 2503 N N . ASN A 1 313 ? 9.055 36.375 -9.125 1 95.06 313 ASN A N 1
ATOM 2504 C CA . ASN A 1 313 ? 8.258 37.188 -10.047 1 95.06 313 ASN A CA 1
ATOM 2505 C C . ASN A 1 313 ? 6.824 37.344 -9.547 1 95.06 313 ASN A C 1
ATOM 2507 O O . ASN A 1 313 ? 6.25 38.438 -9.648 1 95.06 313 ASN A O 1
ATOM 2511 N N . MET A 1 314 ? 6.293 36.25 -9.062 1 93.94 314 MET A N 1
ATOM 2512 C CA . MET A 1 314 ? 4.879 36.281 -8.688 1 93.94 314 MET A CA 1
ATOM 2513 C C . MET A 1 314 ? 4.691 36.812 -7.285 1 93.94 314 MET A C 1
ATOM 2515 O O . MET A 1 314 ? 3.658 37.438 -6.98 1 93.94 314 MET A O 1
ATOM 2519 N N . PHE A 1 315 ? 5.672 36.562 -6.434 1 94.44 315 PHE A N 1
ATOM 2520 C CA . PHE A 1 315 ? 5.633 37.031 -5.055 1 94.44 315 PHE A CA 1
ATOM 2521 C C . PHE A 1 315 ? 6.906 37.781 -4.711 1 94.44 315 PHE A C 1
ATOM 2523 O O . PHE A 1 315 ? 7.719 37.344 -3.912 1 94.44 315 PHE A O 1
ATOM 2530 N N . PRO A 1 316 ? 6.996 39 -5.051 1 92.25 316 PRO A N 1
ATOM 2531 C CA . PRO A 1 316 ? 8.242 39.719 -4.867 1 92.25 316 PRO A CA 1
ATOM 2532 C C . PRO A 1 316 ? 8.484 40.125 -3.412 1 92.25 316 PRO A C 1
ATOM 2534 O O . PRO A 1 316 ? 9.633 40.312 -2.996 1 92.25 316 PRO A O 1
ATOM 2537 N N . SER A 1 317 ? 7.445 40.25 -2.652 1 90.81 317 SER A N 1
ATOM 2538 C CA . SER A 1 317 ? 7.594 40.719 -1.277 1 90.81 317 SER A CA 1
ATOM 2539 C C . SER A 1 317 ? 7.828 39.562 -0.321 1 90.81 317 SER A C 1
ATOM 2541 O O . SER A 1 317 ? 8.125 39.781 0.856 1 90.81 317 SER A O 1
ATOM 2543 N N . VAL A 1 318 ? 7.77 38.406 -0.816 1 94.12 318 VAL A N 1
ATOM 2544 C CA . VAL A 1 318 ? 7.84 37.25 0.039 1 94.12 318 VAL A CA 1
ATOM 2545 C C . VAL A 1 318 ? 9.297 36.906 0.364 1 94.12 318 VAL A C 1
ATOM 2547 O O . VAL A 1 318 ? 10.188 37.156 -0.46 1 94.12 318 VAL A O 1
ATOM 2550 N N . ARG A 1 319 ? 9.516 36.531 1.566 1 94.88 319 ARG A N 1
ATOM 2551 C CA . ARG A 1 319 ? 10.82 36 1.927 1 94.88 319 ARG A CA 1
ATOM 2552 C C . ARG A 1 319 ? 10.938 34.531 1.519 1 94.88 319 ARG A C 1
ATOM 2554 O O . ARG A 1 319 ? 10.289 33.656 2.102 1 94.88 319 ARG A O 1
ATOM 2561 N N . HIS A 1 320 ? 11.766 34.281 0.561 1 95.56 320 HIS A N 1
ATOM 2562 C CA . HIS A 1 320 ? 11.93 32.906 0.044 1 95.56 320 HIS A CA 1
ATOM 2563 C C . HIS A 1 320 ? 13.047 32.188 0.777 1 95.56 320 HIS A C 1
ATOM 2565 O O . HIS A 1 320 ? 14.211 32.562 0.697 1 95.56 320 HIS A O 1
ATOM 2571 N N . LEU A 1 321 ? 12.68 31.109 1.46 1 96 321 LEU A N 1
ATOM 2572 C CA . LEU A 1 321 ? 13.648 30.312 2.197 1 96 321 LEU A CA 1
ATOM 2573 C C . LEU A 1 321 ? 13.922 29 1.479 1 96 321 LEU A C 1
ATOM 2575 O O . LEU A 1 321 ? 13.07 28.5 0.734 1 96 321 LEU A O 1
ATOM 2579 N N . LEU A 1 322 ? 15.086 28.484 1.719 1 95.31 322 LEU A N 1
ATOM 2580 C CA . LEU A 1 322 ? 15.477 27.188 1.152 1 95.31 322 LEU A CA 1
ATOM 2581 C C . LEU A 1 322 ? 15.586 26.125 2.242 1 95.31 322 LEU A C 1
ATOM 2583 O O . LEU A 1 322 ? 15.977 26.438 3.373 1 95.31 322 LEU A O 1
ATOM 2587 N N . CYS A 1 323 ? 15.25 24.953 1.854 1 94.06 323 CYS A N 1
ATOM 2588 C CA . CYS A 1 323 ? 15.219 23.859 2.818 1 94.06 323 CYS A CA 1
ATOM 2589 C C . CYS A 1 323 ? 16.625 23.516 3.305 1 94.06 323 CYS A C 1
ATOM 2591 O O . CYS A 1 323 ? 17.438 23.016 2.541 1 94.06 323 CYS A O 1
ATOM 2593 N N . ARG A 1 324 ? 16.859 23.734 4.547 1 90.31 324 ARG A N 1
ATOM 2594 C CA . ARG A 1 324 ? 18.156 23.5 5.172 1 90.31 324 ARG A CA 1
ATOM 2595 C C . ARG A 1 324 ? 18.516 22.016 5.145 1 90.31 324 ARG A C 1
ATOM 2597 O O . ARG A 1 324 ? 19.688 21.656 4.949 1 90.31 324 ARG A O 1
ATOM 2604 N N . TRP A 1 325 ? 17.562 21.219 5.312 1 88.12 325 TRP A N 1
ATOM 2605 C CA . TRP A 1 325 ? 17.797 19.781 5.348 1 88.12 325 TRP A CA 1
ATOM 2606 C C . TRP A 1 325 ? 18.312 19.297 4 1 88.12 325 TRP A C 1
ATOM 2608 O O . TRP A 1 325 ? 19.281 18.516 3.941 1 88.12 325 TRP A O 1
ATOM 2618 N N . HIS A 1 326 ? 17.719 19.656 2.949 1 88.88 326 HIS A N 1
ATOM 2619 C CA . HIS A 1 326 ? 18.141 19.25 1.617 1 88.88 326 HIS A CA 1
ATOM 2620 C C . HIS A 1 326 ? 19.531 19.781 1.278 1 88.88 326 HIS A C 1
ATOM 2622 O O . HIS A 1 326 ? 20.328 19.094 0.627 1 88.88 326 HIS A O 1
ATOM 2628 N N . ILE A 1 327 ? 19.781 21.016 1.678 1 93 327 ILE A N 1
ATOM 2629 C CA . ILE A 1 327 ? 21.094 21.609 1.438 1 93 327 ILE A CA 1
ATOM 2630 C C . ILE A 1 327 ? 22.172 20.797 2.17 1 93 327 ILE A C 1
ATOM 2632 O O . ILE A 1 327 ? 23.203 20.484 1.594 1 93 327 ILE A O 1
ATOM 2636 N N . ASN A 1 328 ? 21.875 20.516 3.455 1 91.56 328 ASN A N 1
ATOM 2637 C CA . ASN A 1 328 ? 22.797 19.719 4.23 1 91.56 328 ASN A CA 1
ATOM 2638 C C . ASN A 1 328 ? 23.062 18.359 3.57 1 91.56 328 ASN A C 1
ATOM 2640 O O . ASN A 1 328 ? 24.203 17.891 3.535 1 91.56 328 ASN A O 1
ATOM 2644 N N . ARG A 1 329 ? 22.047 17.781 3.08 1 89.69 329 ARG A N 1
ATOM 2645 C CA . ARG A 1 329 ? 22.188 16.484 2.412 1 89.69 329 ARG A CA 1
ATOM 2646 C C . ARG A 1 329 ? 23.047 16.609 1.161 1 89.69 329 ARG A C 1
ATOM 2648 O O . ARG A 1 329 ? 23.844 15.719 0.865 1 89.69 329 ARG A O 1
ATOM 2655 N N . CYS A 1 330 ? 22.859 17.641 0.389 1 91.25 330 CYS A N 1
ATOM 2656 C CA . CYS A 1 330 ? 23.641 17.875 -0.816 1 91.25 330 CYS A CA 1
ATOM 2657 C C . CYS A 1 330 ? 25.109 18.094 -0.474 1 91.25 330 CYS A C 1
ATOM 2659 O O . CYS A 1 330 ? 26 17.547 -1.139 1 91.25 330 CYS A O 1
ATOM 2661 N N . VAL A 1 331 ? 25.328 18.844 0.548 1 92.88 331 VAL A N 1
ATOM 2662 C CA . VAL A 1 331 ? 26.703 19.156 0.969 1 92.88 331 VAL A CA 1
ATOM 2663 C C . VAL A 1 331 ? 27.391 17.891 1.47 1 92.88 331 VAL A C 1
ATOM 2665 O O . VAL A 1 331 ? 28.547 17.641 1.142 1 92.88 331 VAL A O 1
ATOM 2668 N N . MET A 1 332 ? 26.656 17.125 2.221 1 91.62 332 MET A N 1
ATOM 2669 C CA . MET A 1 332 ? 27.234 15.883 2.744 1 91.62 332 MET A CA 1
ATOM 2670 C C . MET A 1 332 ? 27.562 14.914 1.613 1 91.62 332 MET A C 1
ATOM 2672 O O . MET A 1 332 ? 28.609 14.258 1.636 1 91.62 332 MET A O 1
ATOM 2676 N N . LYS A 1 333 ? 26.734 14.812 0.685 1 89.38 333 LYS A N 1
ATOM 2677 C CA . LYS A 1 333 ? 26.953 13.914 -0.444 1 89.38 333 LYS A CA 1
ATOM 2678 C C . LYS A 1 333 ? 28.156 14.352 -1.271 1 89.38 333 LYS A C 1
ATOM 2680 O O . LYS A 1 333 ? 28.984 13.531 -1.664 1 89.38 333 LYS A O 1
ATOM 2685 N N . ALA A 1 334 ? 28.266 15.633 -1.549 1 90 334 ALA A N 1
ATOM 2686 C CA . ALA A 1 334 ? 29.328 16.172 -2.402 1 90 334 ALA A CA 1
ATOM 2687 C C . ALA A 1 334 ? 30.672 16.125 -1.693 1 90 334 ALA A C 1
ATOM 2689 O O . ALA A 1 334 ? 31.703 15.836 -2.314 1 90 334 ALA A O 1
ATOM 2690 N N . CYS A 1 335 ? 30.672 16.406 -0.383 1 91.12 335 CYS A N 1
ATOM 2691 C CA . CYS A 1 335 ? 31.922 16.578 0.327 1 91.12 335 CYS A CA 1
ATOM 2692 C C . CYS A 1 335 ? 32.406 15.266 0.937 1 91.12 335 CYS A C 1
ATOM 2694 O O . CYS A 1 335 ? 33.562 15.141 1.322 1 91.12 335 CYS A O 1
ATOM 2696 N N . LYS A 1 336 ? 31.516 14.352 1.03 1 87.44 336 LYS A N 1
ATOM 2697 C CA . LYS A 1 336 ? 31.906 13.062 1.602 1 87.44 336 LYS A CA 1
ATOM 2698 C C . LYS A 1 336 ? 33 12.406 0.77 1 87.44 336 LYS A C 1
ATOM 2700 O O . LYS A 1 336 ? 33.938 11.797 1.318 1 87.44 336 LYS A O 1
ATOM 2705 N N . GLY A 1 337 ? 32.875 12.5 -0.537 1 80.88 337 GLY A N 1
ATOM 2706 C CA . GLY A 1 337 ? 33.875 11.906 -1.427 1 80.88 337 GLY A CA 1
ATOM 2707 C C . GLY A 1 337 ? 35.219 12.602 -1.369 1 80.88 337 GLY A C 1
ATOM 2708 O O . GLY A 1 337 ? 36.25 11.969 -1.579 1 80.88 337 GLY A O 1
ATOM 2709 N N . ILE A 1 338 ? 35.219 13.859 -1.027 1 83.62 338 ILE A N 1
ATOM 2710 C CA . ILE A 1 338 ? 36.438 14.664 -1.013 1 83.62 338 ILE A CA 1
ATOM 2711 C C . ILE A 1 338 ? 37.188 14.438 0.295 1 83.62 338 ILE A C 1
ATOM 2713 O O . ILE A 1 338 ? 38.406 14.305 0.295 1 83.62 338 ILE A O 1
ATOM 2717 N N . LEU A 1 339 ? 36.5 14.438 1.467 1 85.88 339 LEU A N 1
ATOM 2718 C CA . LEU A 1 339 ? 37.094 14.398 2.791 1 85.88 339 LEU A CA 1
ATOM 2719 C C . LEU A 1 339 ? 37.25 12.961 3.281 1 85.88 339 LEU A C 1
ATOM 2721 O O . LEU A 1 339 ? 38 12.688 4.207 1 85.88 339 LEU A O 1
ATOM 2725 N N . LYS A 1 340 ? 36.719 11.984 2.482 1 72.56 340 LYS A N 1
ATOM 2726 C CA . LYS A 1 340 ? 36.781 10.57 2.846 1 72.56 340 LYS A CA 1
ATOM 2727 C C . LYS A 1 340 ? 36.281 10.359 4.277 1 72.56 340 LYS A C 1
ATOM 2729 O O . LYS A 1 340 ? 36.25 11.297 5.074 1 72.56 340 LYS A O 1
ATOM 2734 N N . LYS A 1 341 ? 35.844 9.227 4.625 1 72.31 341 LYS A N 1
ATOM 2735 C CA . LYS A 1 341 ? 35.344 8.891 5.949 1 72.31 341 LYS A CA 1
ATOM 2736 C C . LYS A 1 341 ? 36.469 8.891 6.988 1 72.31 341 LYS A C 1
ATOM 2738 O O . LYS A 1 341 ? 37.531 8.336 6.746 1 72.31 341 LYS A O 1
ATOM 2743 N N . GLY A 1 342 ? 36.406 9.891 8.047 1 80.44 342 GLY A N 1
ATOM 2744 C CA . GLY A 1 342 ? 37.406 10 9.102 1 80.44 342 GLY A CA 1
ATOM 2745 C C . GLY A 1 342 ? 37.188 11.188 10.016 1 80.44 342 GLY A C 1
ATOM 2746 O O . GLY A 1 342 ? 36.062 11.68 10.133 1 80.44 342 GLY A O 1
ATOM 2747 N N . GLU A 1 343 ? 38.188 11.609 10.648 1 83.88 343 GLU A N 1
ATOM 2748 C CA . GLU A 1 343 ? 38.156 12.695 11.625 1 83.88 343 GLU A CA 1
ATOM 2749 C C . GLU A 1 343 ? 37.875 14.031 10.945 1 83.88 343 GLU A C 1
ATOM 2751 O O . GLU A 1 343 ? 37.125 14.859 11.477 1 83.88 343 GLU A O 1
ATOM 2756 N N . LYS A 1 344 ? 38.469 14.195 9.797 1 86.88 344 LYS A N 1
ATOM 2757 C CA . LYS A 1 344 ? 38.281 15.453 9.078 1 86.88 344 LYS A CA 1
ATOM 2758 C C . LYS A 1 344 ? 36.844 15.602 8.602 1 86.88 344 LYS A C 1
ATOM 2760 O O . LYS A 1 344 ? 36.312 16.703 8.562 1 86.88 344 LYS A O 1
ATOM 2765 N N . TRP A 1 345 ? 36.25 14.547 8.281 1 90.38 345 TRP A N 1
ATOM 2766 C CA . TRP A 1 345 ? 34.844 14.555 7.879 1 90.38 345 TRP A CA 1
ATOM 2767 C C . TRP A 1 345 ? 33.938 14.961 9.039 1 90.38 345 TRP A C 1
ATOM 2769 O O . TRP A 1 345 ? 33.062 15.812 8.875 1 90.38 345 TRP A O 1
ATOM 2779 N N . GLU A 1 346 ? 34.188 14.445 10.156 1 91.06 346 GLU A N 1
ATOM 2780 C CA . GLU A 1 346 ? 33.406 14.789 11.344 1 91.06 346 GLU A CA 1
ATOM 2781 C C . GLU A 1 346 ? 33.594 16.25 11.727 1 91.06 346 GLU A C 1
ATOM 2783 O O . GLU A 1 346 ? 32.656 16.938 12.117 1 91.06 346 GLU A O 1
ATOM 2788 N N . GLN A 1 347 ? 34.844 16.609 11.602 1 91.19 347 GLN A N 1
ATOM 2789 C CA . GLN A 1 347 ? 35.125 18.016 11.883 1 91.19 347 GLN A CA 1
ATOM 2790 C C . GLN A 1 347 ? 34.406 18.938 10.898 1 91.19 347 GLN A C 1
ATOM 2792 O O . GLN A 1 347 ? 33.938 20.016 11.273 1 91.19 347 GLN A O 1
ATOM 2797 N N . PHE A 1 348 ? 34.375 18.531 9.695 1 93.44 348 PHE A N 1
ATOM 2798 C CA . PHE A 1 348 ? 33.719 19.312 8.664 1 93.44 348 PHE A CA 1
ATOM 2799 C C . PHE A 1 348 ? 32.219 19.438 8.961 1 93.44 348 PHE A C 1
ATOM 2801 O O . PHE A 1 348 ? 31.641 20.516 8.836 1 93.44 348 PHE A O 1
ATOM 2808 N N . ILE A 1 349 ? 31.594 18.375 9.398 1 92.38 349 ILE A N 1
ATOM 2809 C CA . ILE A 1 349 ? 30.172 18.344 9.672 1 92.38 349 ILE A CA 1
ATOM 2810 C C . ILE A 1 349 ? 29.859 19.281 10.836 1 92.38 349 ILE A C 1
ATOM 2812 O O . ILE A 1 349 ? 28.875 20.031 10.789 1 92.38 349 ILE A O 1
ATOM 2816 N N . VAL A 1 350 ? 30.609 19.234 11.828 1 92.56 350 VAL A N 1
ATOM 2817 C CA . VAL A 1 350 ? 30.391 20.047 13.016 1 92.56 350 VAL A CA 1
ATOM 2818 C C . VAL A 1 350 ? 30.516 21.531 12.656 1 92.56 350 VAL A C 1
ATOM 2820 O O . VAL A 1 350 ? 29.656 22.344 13.008 1 92.56 350 VAL A O 1
ATOM 2823 N N . LEU A 1 351 ? 31.562 21.844 11.977 1 92.88 351 LEU A N 1
ATOM 2824 C CA . LEU A 1 351 ? 31.812 23.25 11.641 1 92.88 351 LEU A CA 1
ATOM 2825 C C . LEU A 1 351 ? 30.75 23.766 10.664 1 92.88 351 LEU A C 1
ATOM 2827 O O . LEU A 1 351 ? 30.359 24.922 10.734 1 92.88 351 LEU A O 1
ATOM 2831 N N . TRP A 1 352 ? 30.359 22.906 9.734 1 94.38 352 TRP A N 1
ATOM 2832 C CA . TRP A 1 352 ? 29.297 23.281 8.812 1 94.38 352 TRP A CA 1
ATOM 2833 C C . TRP A 1 352 ? 28 23.562 9.555 1 94.38 352 TRP A C 1
ATOM 2835 O O . TRP A 1 352 ? 27.328 24.578 9.297 1 94.38 352 TRP A O 1
ATOM 2845 N N . ASN A 1 353 ? 27.641 22.781 10.469 1 93.94 353 ASN A N 1
ATOM 2846 C CA . ASN A 1 353 ? 26.438 22.984 11.25 1 93.94 353 ASN A CA 1
ATOM 2847 C C . ASN A 1 353 ? 26.516 24.25 12.102 1 93.94 353 ASN A C 1
ATOM 2849 O O . ASN A 1 353 ? 25.516 24.969 12.25 1 93.94 353 ASN A O 1
ATOM 2853 N N . MET A 1 354 ? 27.656 24.469 12.648 1 94.25 354 MET A N 1
ATOM 2854 C CA . MET A 1 354 ? 27.859 25.688 13.438 1 94.25 354 MET A CA 1
ATOM 2855 C C . MET A 1 354 ? 27.719 26.938 12.562 1 94.25 354 MET A C 1
ATOM 2857 O O . MET A 1 354 ? 27.203 27.953 13.008 1 94.25 354 MET A O 1
ATOM 2861 N N . LEU A 1 355 ? 28.203 26.734 11.375 1 95.06 355 LEU A N 1
ATOM 2862 C CA . LEU A 1 355 ? 28.125 27.844 10.438 1 95.06 355 LEU A CA 1
ATOM 2863 C C . LEU A 1 355 ? 26.672 28.109 10.039 1 95.06 355 LEU A C 1
ATOM 2865 O O . LEU A 1 355 ? 26.234 29.266 10.039 1 95.06 355 LEU A O 1
ATOM 2869 N N . VAL A 1 356 ? 25.953 27.094 9.734 1 94.25 356 VAL A N 1
ATOM 2870 C CA . VAL A 1 356 ? 24.578 27.203 9.25 1 94.25 356 VAL A CA 1
ATOM 2871 C C . VAL A 1 356 ? 23.656 27.672 10.375 1 94.25 356 VAL A C 1
ATOM 2873 O O . VAL A 1 356 ? 22.719 28.422 10.148 1 94.25 356 VAL A O 1
ATOM 2876 N N . LEU A 1 357 ? 23.922 27.312 11.609 1 92.94 357 LEU A N 1
ATOM 2877 C CA . LEU A 1 357 ? 23.047 27.625 12.742 1 92.94 357 LEU A CA 1
ATOM 2878 C C . LEU A 1 357 ? 23.578 28.828 13.523 1 92.94 357 LEU A C 1
ATOM 2880 O O . LEU A 1 357 ? 23.156 29.062 14.656 1 92.94 357 LEU A O 1
ATOM 2884 N N . ALA A 1 358 ? 24.484 29.547 12.898 1 92.38 358 ALA A N 1
ATOM 2885 C CA . ALA A 1 358 ? 25.031 30.719 13.562 1 92.38 358 ALA A CA 1
ATOM 2886 C C . ALA A 1 358 ? 23.938 31.734 13.906 1 92.38 358 ALA A C 1
ATOM 2888 O O . ALA A 1 358 ? 23.094 32.031 13.062 1 92.38 358 ALA A O 1
ATOM 2889 N N . LYS A 1 359 ? 23.875 32.281 15.047 1 87.62 359 LYS A N 1
ATOM 2890 C CA . LYS A 1 359 ? 22.828 33.156 15.531 1 87.62 359 LYS A CA 1
ATOM 2891 C C . LYS A 1 359 ? 23.141 34.625 15.195 1 87.62 359 LYS A C 1
ATOM 2893 O O . LYS A 1 359 ? 22.219 35.438 15.07 1 87.62 359 LYS A O 1
ATOM 2898 N N . THR A 1 360 ? 24.422 34.906 15.18 1 90 360 THR A N 1
ATOM 2899 C CA . THR A 1 360 ? 24.828 36.281 14.883 1 90 360 THR A CA 1
ATOM 2900 C C . THR A 1 360 ? 25.75 36.312 13.672 1 90 360 THR A C 1
ATOM 2902 O O . THR A 1 360 ? 26.328 35.281 13.297 1 90 360 THR A O 1
ATOM 2905 N N . GLU A 1 361 ? 25.828 37.469 13.07 1 92.38 361 GLU A N 1
ATOM 2906 C CA . GLU A 1 361 ? 26.703 37.625 11.906 1 92.38 361 GLU A CA 1
ATOM 2907 C C . GLU A 1 361 ? 28.172 37.469 12.281 1 92.38 361 GLU A C 1
ATOM 2909 O O . GLU A 1 361 ? 28.953 36.938 11.484 1 92.38 361 GLU A O 1
ATOM 2914 N N . VAL A 1 362 ? 28.453 37.812 13.477 1 93.06 362 VAL A N 1
ATOM 2915 C CA . VAL A 1 362 ? 29.828 37.688 13.961 1 93.06 362 VAL A CA 1
ATOM 2916 C C . VAL A 1 362 ? 30.188 36.219 14.094 1 93.06 362 VAL A C 1
ATOM 2918 O O . VAL A 1 362 ? 31.281 35.781 13.695 1 93.06 362 VAL A O 1
ATOM 2921 N N . ASP A 1 363 ? 29.297 35.531 14.648 1 93.56 363 ASP A N 1
ATOM 2922 C CA . ASP A 1 363 ? 29.516 34.094 14.789 1 93.56 363 ASP A CA 1
ATOM 2923 C C . ASP A 1 363 ? 29.672 33.438 13.422 1 93.56 363 ASP A C 1
ATOM 2925 O O . ASP A 1 363 ? 30.469 32.5 13.258 1 93.56 363 ASP A O 1
ATOM 2929 N N . TYR A 1 364 ? 28.844 33.906 12.469 1 95.62 364 TYR A N 1
ATOM 2930 C CA . TYR A 1 364 ? 28.906 33.344 11.109 1 95.62 364 TYR A CA 1
ATOM 2931 C C . TYR A 1 364 ? 30.281 33.594 10.5 1 95.62 364 TYR A C 1
ATOM 2933 O O . TYR A 1 364 ? 30.875 32.656 9.945 1 95.62 364 TYR A O 1
ATOM 2941 N N . GLU A 1 365 ? 30.828 34.75 10.648 1 95.5 365 GLU A N 1
ATOM 2942 C CA . GLU A 1 365 ? 32.125 35.094 10.07 1 95.5 365 GLU A CA 1
ATOM 2943 C C . GLU A 1 365 ? 33.25 34.344 10.773 1 95.5 365 GLU A C 1
ATOM 2945 O O . GLU A 1 365 ? 34.219 33.906 10.125 1 95.5 365 GLU A O 1
ATOM 2950 N N . ARG A 1 366 ? 33.094 34.219 12.031 1 94.81 366 ARG A N 1
ATOM 2951 C CA . ARG A 1 366 ? 34.094 33.469 12.805 1 94.81 366 ARG A CA 1
ATOM 2952 C C . ARG A 1 366 ? 34.156 32 12.383 1 94.81 366 ARG A C 1
ATOM 2954 O O . ARG A 1 366 ? 35.219 31.453 12.188 1 94.81 366 ARG A O 1
ATOM 2961 N N . ASN A 1 367 ? 33 31.484 12.266 1 94.94 367 ASN A N 1
ATOM 2962 C CA . ASN A 1 367 ? 32.938 30.078 11.875 1 94.94 367 ASN A CA 1
ATOM 2963 C C . ASN A 1 367 ? 33.438 29.875 10.445 1 94.94 367 ASN A C 1
ATOM 2965 O O . ASN A 1 367 ? 34.062 28.859 10.141 1 94.94 367 ASN A O 1
ATOM 2969 N N . LEU A 1 368 ? 33.125 30.797 9.57 1 95.06 368 LEU A N 1
ATOM 2970 C CA . LEU A 1 368 ? 33.594 30.719 8.195 1 95.06 368 LEU A CA 1
ATOM 2971 C C . LEU A 1 368 ? 35.125 30.797 8.133 1 95.06 368 LEU A C 1
ATOM 2973 O O . LEU A 1 368 ? 35.75 30.062 7.367 1 95.06 368 LEU A O 1
ATOM 2977 N N . LEU A 1 369 ? 35.719 31.625 8.961 1 94.56 369 LEU A N 1
ATOM 2978 C CA . LEU A 1 369 ? 37.156 31.781 9.023 1 94.56 369 LEU A CA 1
ATOM 2979 C C . LEU A 1 369 ? 37.812 30.5 9.555 1 94.56 369 LEU A C 1
ATOM 2981 O O . LEU A 1 369 ? 38.875 30.109 9.094 1 94.56 369 LEU A O 1
ATOM 2985 N N . GLU A 1 370 ? 37.156 29.969 10.508 1 94.44 370 GLU A N 1
ATOM 2986 C CA . GLU A 1 370 ? 37.688 28.734 11.07 1 94.44 370 GLU A CA 1
ATOM 2987 C C . GLU A 1 370 ? 37.656 27.609 10.039 1 94.44 370 GLU A C 1
ATOM 2989 O O . GLU A 1 370 ? 38.594 26.812 9.961 1 94.44 370 GLU A O 1
ATOM 2994 N N . MET A 1 371 ? 36.625 27.531 9.297 1 93.81 371 MET A N 1
ATOM 2995 C CA . MET A 1 371 ? 36.531 26.531 8.242 1 93.81 371 MET A CA 1
ATOM 2996 C C . MET A 1 371 ? 37.594 26.75 7.176 1 93.81 371 MET A C 1
ATOM 2998 O O . MET A 1 371 ? 38.188 25.797 6.676 1 93.81 371 MET A O 1
ATOM 3002 N N . ASP A 1 372 ? 37.844 28 6.887 1 93.19 372 ASP A N 1
ATOM 3003 C CA . ASP A 1 372 ? 38.875 28.34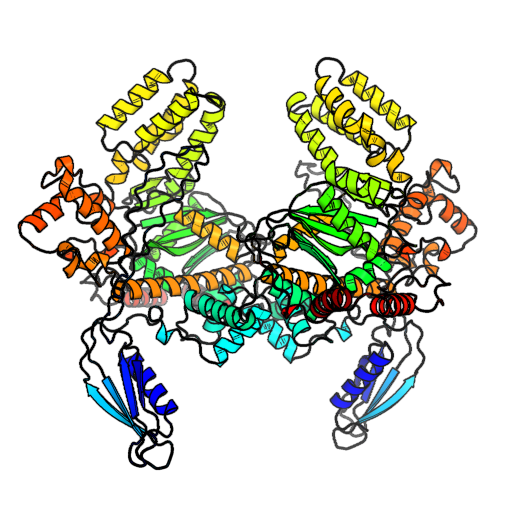4 5.906 1 93.19 372 ASP A CA 1
ATOM 3004 C C . ASP A 1 372 ? 40.25 27.891 6.379 1 93.19 372 ASP A C 1
ATOM 3006 O O . ASP A 1 372 ? 41.062 27.406 5.586 1 93.19 372 ASP A O 1
ATOM 3010 N N . ARG A 1 373 ? 40.469 28.094 7.621 1 91.94 373 ARG A N 1
ATOM 3011 C CA . ARG A 1 373 ? 41.75 27.766 8.195 1 91.94 373 ARG A CA 1
ATOM 3012 C C . ARG A 1 373 ? 42 26.266 8.211 1 91.94 373 ARG A C 1
ATOM 3014 O O . ARG A 1 373 ? 43.062 25.797 7.848 1 91.94 373 ARG A O 1
ATOM 3021 N N . ILE A 1 374 ? 41.031 25.531 8.578 1 90.62 374 ILE A N 1
ATOM 3022 C CA . ILE A 1 374 ? 41.156 24.094 8.789 1 90.62 374 ILE A CA 1
ATOM 3023 C C . ILE A 1 374 ? 41.188 23.375 7.445 1 90.62 374 ILE A C 1
ATOM 3025 O O . ILE A 1 374 ? 41.938 22.406 7.254 1 90.62 374 ILE A O 1
ATOM 3029 N N . PHE A 1 375 ? 40.406 23.797 6.543 1 90.69 375 PHE A N 1
ATOM 3030 C CA . PHE A 1 375 ? 40.25 23.016 5.328 1 90.69 375 PHE A CA 1
ATOM 3031 C C . PHE A 1 375 ? 40.906 23.703 4.145 1 90.69 375 PHE A C 1
ATOM 3033 O O . PHE A 1 375 ? 40.594 23.391 2.988 1 90.69 375 PHE A O 1
ATOM 3040 N N . GLU A 1 376 ? 41.75 24.578 4.523 1 85.69 376 GLU A N 1
ATOM 3041 C CA . GLU A 1 376 ? 42.562 25.203 3.475 1 85.69 376 GLU A CA 1
ATOM 3042 C C . GLU A 1 376 ? 43.594 24.234 2.92 1 85.69 376 GLU A C 1
ATOM 3044 O O . GLU A 1 376 ? 44.031 23.328 3.623 1 85.69 376 GLU A O 1
ATOM 3049 N N . GLY A 1 377 ? 43.844 24.219 1.608 1 82.81 377 GLY A N 1
ATOM 3050 C CA . GLY A 1 377 ? 44.875 23.375 1.013 1 82.81 377 GLY A CA 1
ATOM 3051 C C . GLY A 1 377 ? 44.312 22.125 0.371 1 82.81 377 GLY A C 1
ATOM 3052 O O . GLY A 1 377 ? 43.625 22.188 -0.639 1 82.81 377 GLY A O 1
ATOM 3053 N N . LYS A 1 378 ? 44.438 20.938 1.25 1 82.5 378 LYS A N 1
ATOM 3054 C CA . LYS A 1 378 ? 44.125 19.609 0.719 1 82.5 378 LYS A CA 1
ATOM 3055 C C . LYS A 1 378 ? 42.625 19.453 0.483 1 82.5 378 LYS A C 1
ATOM 3057 O O . LYS A 1 378 ? 42.188 18.734 -0.423 1 82.5 378 LYS A O 1
ATOM 3062 N N . TYR A 1 379 ? 41.938 20.156 1.235 1 89.38 379 TYR A N 1
ATOM 3063 C CA . TYR A 1 379 ? 40.5 19.984 1.186 1 89.38 379 TYR A CA 1
ATOM 3064 C C . TYR A 1 379 ? 39.812 21.219 0.628 1 89.38 379 TYR A C 1
ATOM 3066 O O . TYR A 1 379 ? 38.625 21.484 0.925 1 89.38 379 TYR A O 1
ATOM 3074 N N . SER A 1 380 ? 40.469 22.031 -0.146 1 89.88 380 SER A N 1
ATOM 3075 C CA . SER A 1 380 ? 39.969 23.312 -0.668 1 89.88 380 SER A CA 1
ATOM 3076 C C . SER A 1 380 ? 38.812 23.109 -1.608 1 89.88 380 SER A C 1
ATOM 3078 O O . SER A 1 380 ? 37.938 23.984 -1.74 1 89.88 380 SER A O 1
ATOM 3080 N N . LYS A 1 381 ? 38.75 21.953 -2.156 1 90.62 381 LYS A N 1
ATOM 3081 C CA . LYS A 1 381 ? 37.656 21.672 -3.076 1 90.62 381 LYS A CA 1
ATOM 3082 C C . LYS A 1 381 ? 36.344 21.625 -2.346 1 90.62 381 LYS A C 1
ATOM 3084 O O . LYS A 1 381 ? 35.312 22.062 -2.889 1 90.62 381 LYS A O 1
ATOM 3089 N N . ALA A 1 382 ? 36.344 21.078 -1.185 1 91.75 382 ALA A N 1
ATOM 3090 C CA . ALA A 1 382 ? 35.125 21.031 -0.378 1 91.75 382 ALA A CA 1
ATOM 3091 C C . ALA A 1 382 ? 34.688 22.438 0.017 1 91.75 382 ALA A C 1
ATOM 3093 O O . ALA A 1 382 ? 33.469 22.75 -0.028 1 91.75 382 ALA A O 1
ATOM 3094 N N . LEU A 1 383 ? 35.625 23.219 0.366 1 91.5 383 LEU A N 1
ATOM 3095 C CA . LEU A 1 383 ? 35.312 24.609 0.748 1 91.5 383 LEU A CA 1
ATOM 3096 C C . LEU A 1 383 ? 34.812 25.406 -0.446 1 91.5 383 LEU A C 1
ATOM 3098 O O . LEU A 1 383 ? 33.906 26.219 -0.304 1 91.5 383 LEU A O 1
ATOM 3102 N N . ASP A 1 384 ? 35.406 25.172 -1.533 1 92.19 384 ASP A N 1
ATOM 3103 C CA . ASP A 1 384 ? 34.969 25.859 -2.744 1 92.19 384 ASP A CA 1
ATOM 3104 C C . ASP A 1 384 ? 33.531 25.469 -3.119 1 92.19 384 ASP A C 1
ATOM 3106 O O . ASP A 1 384 ? 32.75 26.312 -3.58 1 92.19 384 ASP A O 1
ATOM 3110 N N . TYR A 1 385 ? 33.25 24.281 -2.938 1 93.31 385 TYR A N 1
ATOM 3111 C CA . TYR A 1 385 ? 31.906 23.812 -3.254 1 93.31 385 TYR A CA 1
ATOM 3112 C C . TYR A 1 385 ? 30.875 24.531 -2.42 1 93.31 385 TYR A C 1
ATOM 3114 O O . TYR A 1 385 ? 29.859 25 -2.949 1 93.31 385 TYR A O 1
ATOM 3122 N N . VAL A 1 386 ? 31.141 24.547 -1.109 1 94.06 386 VAL A N 1
ATOM 3123 C CA . VAL A 1 386 ? 30.156 25.125 -0.202 1 94.06 386 VAL A CA 1
ATOM 3124 C C . VAL A 1 386 ? 30.062 26.625 -0.434 1 94.06 386 VAL A C 1
ATOM 3126 O O . VAL A 1 386 ? 28.969 27.219 -0.355 1 94.06 386 VAL A O 1
ATOM 3129 N N . LYS A 1 387 ? 31.156 27.297 -0.692 1 93.81 387 LYS A N 1
ATOM 3130 C CA . LYS A 1 387 ? 31.172 28.734 -0.884 1 93.81 387 LYS A CA 1
ATOM 3131 C C . LYS A 1 387 ? 30.516 29.125 -2.209 1 93.81 387 LYS A C 1
ATOM 3133 O O . LYS A 1 387 ? 29.656 30.016 -2.25 1 93.81 387 LYS A O 1
ATOM 3138 N N . VAL A 1 388 ? 30.828 28.406 -3.211 1 92.81 388 VAL A N 1
ATOM 3139 C CA . VAL A 1 388 ? 30.391 28.781 -4.551 1 92.81 388 VAL A CA 1
ATOM 3140 C C . VAL A 1 388 ? 28.938 28.344 -4.77 1 92.81 388 VAL A C 1
ATOM 3142 O O . VAL A 1 388 ? 28.141 29.094 -5.328 1 92.81 388 VAL A O 1
ATOM 3145 N N . ASN A 1 389 ? 28.578 27.203 -4.316 1 92.44 389 ASN A N 1
ATOM 3146 C CA . ASN A 1 389 ? 27.266 26.656 -4.637 1 92.44 389 ASN A CA 1
ATOM 3147 C C . ASN A 1 389 ? 26.203 27.109 -3.648 1 92.44 389 ASN A C 1
ATOM 3149 O O . ASN A 1 389 ? 25.016 27.156 -3.984 1 92.44 389 ASN A O 1
ATOM 3153 N N . TRP A 1 390 ? 26.594 27.438 -2.432 1 94.38 390 TRP A N 1
ATOM 3154 C CA . TRP A 1 390 ? 25.547 27.656 -1.439 1 94.38 390 TRP A CA 1
ATOM 3155 C C . TRP A 1 390 ? 25.75 28.984 -0.726 1 94.38 390 TRP A C 1
ATOM 3157 O O . TRP A 1 390 ? 24.844 29.828 -0.704 1 94.38 390 TRP A O 1
ATOM 3167 N N . LEU A 1 391 ? 26.891 29.375 -0.215 1 94.56 391 LEU A N 1
ATOM 3168 C CA . LEU A 1 391 ? 27.078 30.5 0.695 1 94.56 391 LEU A CA 1
ATOM 3169 C C . LEU A 1 391 ? 27.109 31.828 -0.07 1 94.56 391 LEU A C 1
ATOM 3171 O O . LEU A 1 391 ? 26.609 32.844 0.413 1 94.56 391 LEU A O 1
ATOM 3175 N N . LYS A 1 392 ? 27.672 31.844 -1.178 1 92.69 392 LYS A N 1
ATOM 3176 C CA . LYS A 1 392 ? 27.828 33.094 -1.922 1 92.69 392 LYS A CA 1
ATOM 3177 C C . LYS A 1 392 ? 26.469 33.625 -2.373 1 92.69 392 LYS A C 1
ATOM 3179 O O . LYS A 1 392 ? 26.172 34.812 -2.186 1 92.69 392 LYS A O 1
ATOM 3184 N N . GLU A 1 393 ? 25.641 32.75 -2.854 1 92.44 393 GLU A N 1
ATOM 3185 C CA . GLU A 1 393 ? 24.406 33.219 -3.467 1 92.44 393 GLU A CA 1
ATOM 3186 C C . GLU A 1 393 ? 23.219 33.031 -2.529 1 92.44 393 GLU A C 1
ATOM 3188 O O . GLU A 1 393 ? 22.266 33.812 -2.555 1 92.44 393 GLU A O 1
ATOM 3193 N N . TYR A 1 394 ? 23.234 32.062 -1.652 1 94.31 394 TYR A N 1
ATOM 3194 C CA . TYR A 1 394 ? 21.984 31.688 -0.999 1 94.31 394 TYR A CA 1
ATOM 3195 C C . TYR A 1 394 ? 22.141 31.734 0.518 1 94.31 394 TYR A C 1
ATOM 3197 O O . TYR A 1 394 ? 21.281 31.219 1.245 1 94.31 394 TYR A O 1
ATOM 3205 N N . LYS A 1 395 ? 23.094 32.281 1.129 1 93.75 395 LYS A N 1
ATOM 3206 C CA . LYS A 1 395 ? 23.312 32.25 2.572 1 93.75 395 LYS A CA 1
ATOM 3207 C C . LYS A 1 395 ? 22.141 32.906 3.316 1 93.75 395 LYS A C 1
ATOM 3209 O O . LYS A 1 395 ? 21.75 32.438 4.391 1 93.75 395 LYS A O 1
ATOM 3214 N N . ASP A 1 396 ? 21.516 33.875 2.736 1 93.25 396 ASP A N 1
ATOM 3215 C CA . ASP A 1 396 ? 20.453 34.625 3.398 1 93.25 396 ASP A CA 1
ATOM 3216 C C . ASP A 1 396 ? 19.156 33.812 3.416 1 93.25 396 ASP A C 1
ATOM 3218 O O . ASP A 1 396 ? 18.203 34.156 4.125 1 93.25 396 ASP A O 1
ATOM 3222 N N . ARG A 1 397 ? 19.203 32.719 2.736 1 94.75 397 ARG A N 1
ATOM 3223 C CA . ARG A 1 397 ? 17.953 31.969 2.578 1 94.75 397 ARG A CA 1
ATOM 3224 C C . ARG A 1 397 ? 17.953 30.719 3.459 1 94.75 397 ARG A C 1
ATOM 3226 O O . ARG A 1 397 ? 16.922 30.078 3.609 1 94.75 397 ARG A O 1
ATOM 3233 N N . PHE A 1 398 ? 19.109 30.344 4.062 1 94.69 398 PHE A N 1
ATOM 3234 C CA . PHE A 1 398 ? 19.047 29.109 4.836 1 94.69 398 PHE A CA 1
ATOM 3235 C C . PHE A 1 398 ? 19.875 29.219 6.109 1 94.69 398 PHE A C 1
ATOM 3237 O O . PHE A 1 398 ? 19.719 28.406 7.023 1 94.69 398 PHE A O 1
ATOM 3244 N N . VAL A 1 399 ? 20.719 30.234 6.27 1 94.88 399 VAL A N 1
ATOM 3245 C CA . VAL A 1 399 ? 21.516 30.422 7.48 1 94.88 399 VAL A CA 1
ATOM 3246 C C . VAL A 1 399 ? 20.672 31.094 8.555 1 94.88 399 VAL A C 1
ATOM 3248 O O . VAL A 1 399 ? 19.938 32.031 8.273 1 94.88 399 VAL A O 1
ATOM 3251 N N . ALA A 1 400 ? 20.766 30.719 9.719 1 93.12 400 ALA A N 1
ATOM 3252 C CA . ALA A 1 400 ? 19.875 31.078 10.82 1 93.12 400 ALA A CA 1
ATOM 3253 C C . ALA A 1 400 ? 19.906 32.594 11.094 1 93.12 400 ALA A C 1
ATOM 3255 O O . ALA A 1 400 ? 18.891 33.188 11.406 1 93.12 400 ALA A O 1
ATOM 3256 N N . VAL A 1 401 ? 21.094 33.219 10.969 1 92.31 401 VAL A N 1
ATOM 3257 C CA . VAL A 1 401 ? 21.25 34.625 11.258 1 92.31 401 VAL A CA 1
ATOM 3258 C C . VAL A 1 401 ? 20.266 35.438 10.414 1 92.31 401 VAL A C 1
ATOM 3260 O O . VAL A 1 401 ? 19.656 36.406 10.906 1 92.31 401 VAL A O 1
ATOM 3263 N N . TRP A 1 402 ? 20.031 35 9.273 1 93.19 402 TRP A N 1
ATOM 3264 C CA . TRP A 1 402 ? 19.188 35.75 8.359 1 93.19 402 TRP A CA 1
ATOM 3265 C C . TRP A 1 402 ? 17.781 35.156 8.32 1 93.19 402 TRP A C 1
ATOM 3267 O O . TRP A 1 402 ? 16.797 35.906 8.195 1 93.19 402 TRP A O 1
ATOM 3277 N N . THR A 1 403 ? 17.578 33.875 8.438 1 92.69 403 THR A N 1
ATOM 3278 C CA . THR A 1 403 ? 16.25 33.25 8.383 1 92.69 403 THR A CA 1
ATOM 3279 C C . THR A 1 403 ? 15.461 33.562 9.648 1 92.69 403 THR A C 1
ATOM 3281 O O . THR A 1 403 ? 14.234 33.625 9.617 1 92.69 403 THR A O 1
ATOM 3284 N N . ASP A 1 404 ? 16.109 33.781 10.734 1 91.38 404 ASP A N 1
ATOM 3285 C CA . ASP A 1 404 ? 15.43 34.031 12.008 1 91.38 404 ASP A CA 1
ATOM 3286 C C . ASP A 1 404 ? 14.922 35.469 12.086 1 91.38 404 ASP A C 1
ATOM 3288 O O . ASP A 1 404 ? 14.266 35.875 13.055 1 91.38 404 ASP A O 1
ATOM 3292 N N . THR A 1 405 ? 15.117 36.188 11.031 1 90.94 405 THR A N 1
ATOM 3293 C CA . THR A 1 405 ? 14.625 37.562 10.992 1 90.94 405 THR A CA 1
ATOM 3294 C C . THR A 1 405 ? 13.234 37.625 10.375 1 90.94 405 THR A C 1
ATOM 3296 O O . THR A 1 405 ? 12.562 38.656 10.43 1 90.94 405 THR A O 1
ATOM 3299 N N . CYS A 1 406 ? 12.805 36.531 9.898 1 91.56 406 CYS A N 1
ATOM 3300 C CA . CYS A 1 406 ? 11.477 36.531 9.281 1 91.56 406 CYS A CA 1
ATOM 3301 C C . CYS A 1 406 ? 10.516 35.625 10.062 1 91.56 406 CYS A C 1
ATOM 3303 O O . CYS A 1 406 ? 10.953 34.781 10.852 1 91.56 406 CYS A O 1
ATOM 3305 N N . MET A 1 407 ? 9.242 35.875 9.859 1 93.62 407 MET A N 1
ATOM 3306 C CA . MET A 1 407 ? 8.188 35.188 10.578 1 93.62 407 MET A CA 1
ATOM 3307 C C . MET A 1 407 ? 7.824 33.875 9.875 1 93.62 407 MET A C 1
ATOM 3309 O O . MET A 1 407 ? 6.809 33.812 9.18 1 93.62 407 MET A O 1
ATOM 3313 N N . HIS A 1 408 ? 8.578 32.875 10.117 1 93.94 408 HIS A N 1
ATOM 3314 C CA . HIS A 1 408 ? 8.352 31.609 9.422 1 93.94 408 HIS A CA 1
ATOM 3315 C C . HIS A 1 408 ? 7.641 30.594 10.32 1 93.94 408 HIS A C 1
ATOM 3317 O O . HIS A 1 408 ? 7.422 29.453 9.922 1 93.94 408 HIS A O 1
ATOM 3323 N N . PHE A 1 409 ? 7.262 30.938 11.562 1 94.56 409 PHE A N 1
ATOM 3324 C CA . PHE A 1 409 ? 6.492 30.141 12.508 1 94.56 409 PHE A CA 1
ATOM 3325 C C . PHE A 1 409 ? 7.117 28.766 12.68 1 94.56 409 PHE A C 1
ATOM 3327 O O . PHE A 1 409 ? 6.406 27.75 12.75 1 94.56 409 PHE A O 1
ATOM 3334 N N . GLY A 1 410 ? 8.406 28.656 12.609 1 89.94 410 GLY A N 1
ATOM 3335 C CA . GLY A 1 410 ? 9.125 27.422 12.859 1 89.94 410 GLY A CA 1
ATOM 3336 C C . GLY A 1 410 ? 9.305 26.562 11.617 1 89.94 410 GLY A C 1
ATOM 3337 O O . GLY A 1 410 ? 9.789 25.438 11.695 1 89.94 410 GLY A O 1
ATOM 3338 N N . ASN A 1 411 ? 8.891 27 10.477 1 90.94 411 ASN A N 1
ATOM 3339 C CA . ASN A 1 411 ? 8.984 26.234 9.234 1 90.94 411 ASN A CA 1
ATOM 3340 C C . ASN A 1 411 ? 10.164 26.703 8.383 1 90.94 411 ASN A C 1
ATOM 3342 O O . ASN A 1 411 ? 10.07 27.719 7.695 1 90.94 411 ASN A O 1
ATOM 3346 N N . THR A 1 412 ? 11.273 26.031 8.43 1 88.19 412 THR A N 1
ATOM 3347 C CA . THR A 1 412 ? 12.461 26.391 7.668 1 88.19 412 THR A CA 1
ATOM 3348 C C . THR A 1 412 ? 12.891 25.25 6.75 1 88.19 412 THR A C 1
ATOM 3350 O O . THR A 1 412 ? 13.883 25.375 6.031 1 88.19 412 THR A O 1
ATOM 3353 N N . THR A 1 413 ? 12.148 24.203 6.867 1 88.31 413 THR A N 1
ATOM 3354 C CA . THR A 1 413 ? 12.469 23.031 6.047 1 88.31 413 THR A CA 1
ATOM 3355 C C . THR A 1 413 ? 11.289 22.672 5.148 1 88.31 413 THR A C 1
ATOM 3357 O O . THR A 1 413 ? 10.164 23.141 5.367 1 88.31 413 THR A O 1
ATOM 3360 N N . SER A 1 414 ? 11.594 21.953 4.129 1 88 414 SER A N 1
ATOM 3361 C CA . SER A 1 414 ? 10.539 21.5 3.23 1 88 414 SER A CA 1
ATOM 3362 C C . SER A 1 414 ? 10.016 20.125 3.648 1 88 414 SER A C 1
ATOM 3364 O O . SER A 1 414 ? 9.391 19.422 2.848 1 88 414 SER A O 1
ATOM 3366 N N . ASN A 1 415 ? 10.328 19.75 4.871 1 86.44 415 ASN A N 1
ATOM 3367 C CA . ASN A 1 415 ? 9.945 18.438 5.371 1 86.44 415 ASN A CA 1
ATOM 3368 C C . ASN A 1 415 ? 8.43 18.234 5.305 1 86.44 415 ASN A C 1
ATOM 3370 O O . ASN A 1 415 ? 7.957 17.109 5.074 1 86.44 415 ASN A O 1
ATOM 3374 N N . ARG A 1 416 ? 7.684 19.281 5.5 1 91.62 416 ARG A N 1
ATOM 3375 C CA . ARG A 1 416 ? 6.227 19.188 5.469 1 91.62 416 ARG A CA 1
ATOM 3376 C C . ARG A 1 416 ? 5.734 18.781 4.086 1 91.62 416 ARG A C 1
ATOM 3378 O O . ARG A 1 416 ? 4.793 17.984 3.967 1 91.62 416 ARG A O 1
ATOM 3385 N N . ALA A 1 417 ? 6.371 19.344 3.092 1 92.62 417 ALA A N 1
ATOM 3386 C CA . ALA A 1 417 ? 6 18.969 1.73 1 92.62 417 ALA A CA 1
ATOM 3387 C C . ALA A 1 417 ? 6.387 17.516 1.439 1 92.62 417 ALA A C 1
ATOM 3389 O O . ALA A 1 417 ? 5.641 16.797 0.774 1 92.62 417 ALA A O 1
ATOM 3390 N N . GLU A 1 418 ? 7.531 17.125 1.917 1 89.69 418 GLU A N 1
ATOM 3391 C CA . GLU A 1 418 ? 7.977 15.742 1.733 1 89.69 418 GLU A CA 1
ATOM 3392 C C . GLU A 1 418 ? 7.043 14.766 2.436 1 89.69 418 GLU A C 1
ATOM 3394 O O . GLU A 1 418 ? 6.719 13.711 1.89 1 89.69 418 GLU A O 1
ATOM 3399 N N . SER A 1 419 ? 6.711 15.133 3.617 1 92.06 419 SER A N 1
ATOM 3400 C CA . SER A 1 419 ? 5.758 14.305 4.348 1 92.06 419 SER A CA 1
ATOM 3401 C C . SER A 1 419 ? 4.418 14.234 3.627 1 92.06 419 SER A C 1
ATOM 3403 O O . SER A 1 419 ? 3.779 13.18 3.588 1 92.06 419 SER A O 1
ATOM 3405 N N . ALA A 1 420 ? 4.008 15.328 3.125 1 94.12 420 ALA A N 1
ATOM 3406 C CA . ALA A 1 420 ? 2.754 15.367 2.373 1 94.12 420 ALA A CA 1
ATOM 3407 C C . ALA A 1 420 ? 2.838 14.5 1.12 1 94.12 420 ALA A C 1
ATOM 3409 O O . ALA A 1 420 ? 1.871 13.828 0.76 1 94.12 420 ALA A O 1
ATOM 3410 N N . HIS A 1 421 ? 3.961 14.578 0.457 1 93.12 421 HIS A N 1
ATOM 3411 C CA . HIS A 1 421 ? 4.176 13.734 -0.714 1 93.12 421 HIS A CA 1
ATOM 3412 C C . HIS A 1 421 ? 4.078 12.25 -0.353 1 93.12 421 HIS A C 1
ATOM 3414 O O . HIS A 1 421 ? 3.463 11.469 -1.082 1 93.12 421 HIS A O 1
ATOM 3420 N N . SER A 1 422 ? 4.777 11.953 0.687 1 91.06 422 SER A N 1
ATOM 3421 C CA . SER A 1 422 ? 4.754 10.562 1.131 1 91.06 422 SER A CA 1
ATOM 3422 C C . SER A 1 422 ? 3.336 10.102 1.443 1 91.06 422 SER A C 1
ATOM 3424 O O . SER A 1 422 ? 2.945 8.992 1.085 1 91.06 422 SER A O 1
ATOM 3426 N N . GLN A 1 423 ? 2.588 10.938 2.133 1 92.19 423 GLN A N 1
ATOM 3427 C CA . GLN A 1 423 ? 1.194 10.625 2.434 1 92.19 423 GLN A CA 1
ATOM 3428 C C . GLN A 1 423 ? 0.377 10.469 1.156 1 92.19 423 GLN A C 1
ATOM 3430 O O . GLN A 1 423 ? -0.453 9.562 1.053 1 92.19 423 GLN A O 1
ATOM 3435 N N . LEU A 1 424 ? 0.625 11.344 0.254 1 93.56 424 LEU A N 1
ATOM 3436 C CA . LEU A 1 424 ? -0.072 11.312 -1.027 1 93.56 424 LEU A CA 1
ATOM 3437 C C . LEU A 1 424 ? 0.233 10.023 -1.78 1 93.56 424 LEU A C 1
ATOM 3439 O O . LEU A 1 424 ? -0.681 9.352 -2.268 1 93.56 424 LEU A O 1
ATOM 3443 N N . LYS A 1 425 ? 1.459 9.672 -1.879 1 89.94 425 LYS A N 1
ATOM 3444 C CA . LYS A 1 425 ? 1.858 8.469 -2.613 1 89.94 425 LYS A CA 1
ATOM 3445 C C . LYS A 1 425 ? 1.321 7.211 -1.943 1 89.94 425 LYS A C 1
ATOM 3447 O O . LYS A 1 425 ? 0.938 6.258 -2.621 1 89.94 425 LYS A O 1
ATOM 3452 N N . ARG A 1 426 ? 1.353 7.207 -0.685 1 86.31 426 ARG A N 1
ATOM 3453 C CA . ARG A 1 426 ? 0.766 6.078 0.031 1 86.31 426 ARG A CA 1
ATOM 3454 C C . ARG A 1 426 ? -0.72 5.941 -0.285 1 86.31 426 ARG A C 1
ATOM 3456 O O . ARG A 1 426 ? -1.235 4.828 -0.4 1 86.31 426 ARG A O 1
ATOM 3463 N N . GLN A 1 427 ? -1.343 7.094 -0.283 1 88.81 427 GLN A N 1
ATOM 3464 C CA . GLN A 1 427 ? -2.768 7.102 -0.599 1 88.81 427 GLN A CA 1
ATOM 3465 C C . GLN A 1 427 ? -3.018 6.617 -2.023 1 88.81 427 GLN A C 1
ATOM 3467 O O . GLN A 1 427 ? -3.986 5.898 -2.277 1 88.81 427 GLN A O 1
ATOM 3472 N N . LEU A 1 428 ? -2.191 7.012 -2.943 1 88.69 428 LEU A N 1
ATOM 3473 C CA . LEU A 1 428 ? -2.342 6.605 -4.336 1 88.69 428 LEU A CA 1
ATOM 3474 C C . LEU A 1 428 ? -2.029 5.125 -4.508 1 88.69 428 LEU A C 1
ATOM 3476 O O . LEU A 1 428 ? -2.711 4.426 -5.262 1 88.69 428 LEU A O 1
ATOM 3480 N N . GLY A 1 429 ? -0.981 4.59 -3.855 1 80.88 429 GLY A N 1
ATOM 3481 C CA . GLY A 1 429 ? -0.62 3.18 -3.873 1 80.88 429 GLY A CA 1
ATOM 3482 C C . GLY A 1 429 ? 0.154 2.777 -5.113 1 80.88 429 GLY A C 1
ATOM 3483 O O . GLY A 1 429 ? 0.783 1.717 -5.141 1 80.88 429 GLY A O 1
ATOM 3484 N N . THR A 1 430 ? -0.072 3.359 -6.262 1 81.69 430 THR A N 1
ATOM 3485 C CA . THR A 1 430 ? 0.612 3.057 -7.516 1 81.69 430 THR A CA 1
ATOM 3486 C C . THR A 1 430 ? 0.972 4.34 -8.258 1 81.69 430 THR A C 1
ATOM 3488 O O . THR A 1 430 ? 0.353 5.383 -8.039 1 81.69 430 THR A O 1
ATOM 3491 N N . SER A 1 431 ? 1.98 4.246 -9.055 1 84.06 431 SER A N 1
ATOM 3492 C CA . SER A 1 431 ? 2.393 5.398 -9.844 1 84.06 431 SER A CA 1
ATOM 3493 C C . SER A 1 431 ? 1.687 5.418 -11.195 1 84.06 431 SER A C 1
ATOM 3495 O O . SER A 1 431 ? 1.848 6.363 -11.977 1 84.06 431 SER A O 1
ATOM 3497 N N . GLN A 1 432 ? 0.875 4.441 -11.445 1 80.75 432 GLN A N 1
ATOM 3498 C CA . GLN A 1 432 ? 0.282 4.293 -12.773 1 80.75 432 GLN A CA 1
ATOM 3499 C C . GLN A 1 432 ? -1.216 4.582 -12.742 1 80.75 432 GLN A C 1
ATOM 3501 O O . GLN A 1 432 ? -1.977 4.039 -13.547 1 80.75 432 GLN A O 1
ATOM 3506 N N . CYS A 1 433 ? -1.62 5.418 -11.828 1 83.62 433 CYS A N 1
ATOM 3507 C CA . CYS A 1 433 ? -3.037 5.734 -11.695 1 83.62 433 CYS A CA 1
ATOM 3508 C C . CYS A 1 433 ? -3.498 6.652 -12.82 1 83.62 433 CYS A C 1
ATOM 3510 O O . CYS A 1 433 ? -2.729 7.488 -13.305 1 83.62 433 CYS A O 1
ATOM 3512 N N . ASN A 1 434 ? -4.742 6.453 -13.234 1 85.5 434 ASN A N 1
ATOM 3513 C CA . ASN A 1 434 ? -5.371 7.418 -14.133 1 85.5 434 ASN A CA 1
ATOM 3514 C C . ASN A 1 434 ? -5.773 8.688 -13.391 1 85.5 434 ASN A C 1
ATOM 3516 O O . ASN A 1 434 ? -5.746 8.727 -12.156 1 85.5 434 ASN A O 1
ATOM 3520 N N . PHE A 1 435 ? -6.133 9.75 -14.102 1 84.38 435 PHE A N 1
ATOM 3521 C CA . PHE A 1 435 ? -6.418 11.047 -13.492 1 84.38 435 PHE A CA 1
ATOM 3522 C C . PHE A 1 435 ? -7.656 10.977 -12.609 1 84.38 435 PHE A C 1
ATOM 3524 O O . PHE A 1 435 ? -7.68 11.547 -11.516 1 84.38 435 PHE A O 1
ATOM 3531 N N . GLU A 1 436 ? -8.578 10.258 -13.078 1 82.81 436 GLU A N 1
ATOM 3532 C CA . GLU A 1 436 ? -9.82 10.188 -12.32 1 82.81 436 GLU A CA 1
ATOM 3533 C C . GLU A 1 436 ? -9.633 9.453 -11 1 82.81 436 GLU A C 1
ATOM 3535 O O . GLU A 1 436 ? -10.109 9.898 -9.961 1 82.81 436 GLU A O 1
ATOM 3540 N N . THR A 1 437 ? -8.984 8.352 -11.102 1 85.94 437 THR A N 1
ATOM 3541 C CA . THR A 1 437 ? -8.742 7.574 -9.891 1 85.94 437 THR A CA 1
ATOM 3542 C C . THR A 1 437 ? -7.812 8.328 -8.938 1 85.94 437 THR A C 1
ATOM 3544 O O . THR A 1 437 ? -7.992 8.281 -7.723 1 85.94 437 THR A O 1
ATOM 3547 N N . SER A 1 438 ? -6.82 8.945 -9.5 1 90.06 438 SER A N 1
ATOM 3548 C CA . SER A 1 438 ? -5.895 9.727 -8.688 1 90.06 438 SER A CA 1
ATOM 3549 C C . SER A 1 438 ? -6.617 10.844 -7.945 1 90.06 438 SER A C 1
ATOM 3551 O O . SER A 1 438 ? -6.387 11.055 -6.754 1 90.06 438 SER A O 1
ATOM 3553 N N . TRP A 1 439 ? -7.457 11.484 -8.641 1 90.88 439 TRP A N 1
ATOM 3554 C CA . TRP A 1 439 ? -8.195 12.586 -8.023 1 90.88 439 TRP A CA 1
ATOM 3555 C C . TRP A 1 439 ? -9.102 12.062 -6.914 1 90.88 439 TRP A C 1
ATOM 3557 O O . TRP A 1 439 ? -9.227 12.695 -5.859 1 90.88 439 TRP A O 1
ATOM 3567 N N . ALA A 1 440 ? -9.805 10.977 -7.191 1 90.31 440 ALA A N 1
ATOM 3568 C CA . ALA A 1 440 ? -10.711 10.422 -6.188 1 90.31 440 ALA A CA 1
ATOM 3569 C C . ALA A 1 440 ? -9.961 10.102 -4.895 1 90.31 440 ALA A C 1
ATOM 3571 O O . ALA A 1 440 ? -10.477 10.336 -3.799 1 90.31 440 ALA A O 1
ATOM 3572 N N . LYS A 1 441 ? -8.812 9.57 -5.02 1 93 441 LYS A N 1
ATOM 3573 C CA . LYS A 1 441 ? -7.996 9.234 -3.859 1 93 441 LYS A CA 1
ATOM 3574 C C . LYS A 1 441 ? -7.5 10.492 -3.154 1 93 441 LYS A C 1
ATOM 3576 O O . LYS A 1 441 ? -7.457 10.547 -1.924 1 93 441 LYS A O 1
ATOM 3581 N N . ILE A 1 442 ? -7.117 11.5 -3.918 1 94.5 442 ILE A N 1
ATOM 3582 C CA . ILE A 1 442 ? -6.676 12.766 -3.35 1 94.5 442 ILE A CA 1
ATOM 3583 C C . ILE A 1 442 ? -7.832 13.43 -2.604 1 94.5 442 ILE A C 1
ATOM 3585 O O . ILE A 1 442 ? -7.648 13.961 -1.507 1 94.5 442 ILE A O 1
ATOM 3589 N N . HIS A 1 443 ? -8.977 13.398 -3.279 1 94.75 443 HIS A N 1
ATOM 3590 C CA . HIS A 1 443 ? -10.164 13.984 -2.658 1 94.75 443 HIS A CA 1
ATOM 3591 C C . HIS A 1 443 ? -10.453 13.336 -1.309 1 94.75 443 HIS A C 1
ATOM 3593 O O . HIS A 1 443 ? -10.75 14.031 -0.334 1 94.75 443 HIS A O 1
ATOM 3599 N N . ALA A 1 444 ? -10.391 12.039 -1.296 1 93.56 444 ALA A N 1
ATOM 3600 C CA . ALA A 1 444 ? -10.617 11.32 -0.043 1 93.56 444 ALA A CA 1
ATOM 3601 C C . ALA A 1 444 ? -9.594 11.734 1.015 1 93.56 444 ALA A C 1
ATOM 3603 O O . ALA A 1 444 ? -9.945 11.914 2.186 1 93.56 444 ALA A O 1
ATOM 3604 N N . MET A 1 445 ? -8.375 11.883 0.658 1 94.94 445 MET A N 1
ATOM 3605 C CA . MET A 1 445 ? -7.305 12.305 1.559 1 94.94 445 MET A CA 1
ATOM 3606 C C . MET A 1 445 ? -7.582 13.688 2.133 1 94.94 445 MET A C 1
ATOM 3608 O O . MET A 1 445 ? -7.379 13.922 3.324 1 94.94 445 MET A O 1
ATOM 3612 N N . LEU A 1 446 ? -8.07 14.57 1.265 1 96.31 446 LEU A N 1
ATOM 3613 C CA . LEU A 1 446 ? -8.352 15.938 1.685 1 96.31 446 LEU A CA 1
ATOM 3614 C C . LEU A 1 446 ? -9.5 15.977 2.686 1 96.31 446 LEU A C 1
ATOM 3616 O O . LEU A 1 446 ? -9.438 16.703 3.68 1 96.31 446 LEU A O 1
ATOM 3620 N N . VAL A 1 447 ? -10.469 15.188 2.416 1 94 447 VAL A N 1
ATOM 3621 C CA . VAL A 1 447 ? -11.625 15.156 3.305 1 94 447 VAL A CA 1
ATOM 3622 C C . VAL A 1 447 ? -11.188 14.719 4.703 1 94 447 VAL A C 1
ATOM 3624 O O . VAL A 1 447 ? -11.602 15.312 5.699 1 94 447 VAL A O 1
ATOM 3627 N N . LEU A 1 448 ? -10.391 13.758 4.777 1 93.88 448 LEU A N 1
ATOM 3628 C CA . LEU A 1 448 ? -9.922 13.25 6.062 1 93.88 448 LEU A CA 1
ATOM 3629 C C . LEU A 1 448 ? -8.992 14.258 6.734 1 93.88 448 LEU A C 1
ATOM 3631 O O . LEU A 1 448 ? -9.023 14.414 7.957 1 93.88 448 LEU A O 1
ATOM 3635 N N . GLN A 1 449 ? -8.164 14.867 5.934 1 95.69 449 GLN A N 1
ATOM 3636 C CA . GLN A 1 449 ? -7.27 15.898 6.453 1 95.69 449 GLN A CA 1
ATOM 3637 C C . GLN A 1 449 ? -8.055 17.031 7.094 1 95.69 449 GLN A C 1
ATOM 3639 O O . GLN A 1 449 ? -7.707 17.5 8.18 1 95.69 449 GLN A O 1
ATOM 3644 N N . HIS A 1 450 ? -9.102 17.469 6.422 1 95.19 450 HIS A N 1
ATOM 3645 C CA . HIS A 1 450 ? -9.93 18.562 6.934 1 95.19 450 HIS A CA 1
ATOM 3646 C C . HIS A 1 450 ? -10.625 18.156 8.234 1 95.19 450 HIS A C 1
ATOM 3648 O O . HIS A 1 450 ? -10.773 18.984 9.133 1 95.19 450 HIS A O 1
ATOM 3654 N N . THR A 1 451 ? -11.008 16.938 8.305 1 94.06 451 THR A N 1
ATOM 3655 C CA . THR A 1 451 ? -11.625 16.453 9.523 1 94.06 451 THR A CA 1
ATOM 3656 C C . THR A 1 451 ? -10.648 16.5 10.695 1 94.06 451 THR A C 1
ATOM 3658 O O . THR A 1 451 ? -11.016 16.906 11.797 1 94.06 451 THR A O 1
ATOM 3661 N N . GLU A 1 452 ? -9.477 16.141 10.438 1 95.44 452 GLU A N 1
ATOM 3662 C CA . GLU A 1 452 ? -8.461 16.141 11.484 1 95.44 452 GLU A CA 1
ATOM 3663 C C . GLU A 1 452 ? -8.117 17.562 11.93 1 95.44 452 GLU A C 1
ATOM 3665 O O . GLU A 1 452 ? -7.883 17.812 13.109 1 95.44 452 GLU A O 1
ATOM 3670 N N . ILE A 1 453 ? -8.07 18.453 11 1 96.75 453 ILE A N 1
ATOM 3671 C CA . ILE A 1 453 ? -7.758 19.844 11.312 1 96.75 453 ILE A CA 1
ATOM 3672 C C . ILE A 1 453 ? -8.875 20.453 12.156 1 96.75 453 ILE A C 1
ATOM 3674 O O . ILE A 1 453 ? -8.609 21.109 13.156 1 96.75 453 ILE A O 1
ATOM 3678 N N . LYS A 1 454 ? -10.102 20.203 11.781 1 94.44 454 LYS A N 1
ATOM 3679 C CA . LYS A 1 454 ? -11.234 20.688 12.555 1 94.44 454 LYS A CA 1
ATOM 3680 C C . LYS A 1 454 ? -11.203 20.141 13.977 1 94.44 454 LYS A C 1
ATOM 3682 O O . LYS A 1 454 ? -11.445 20.891 14.938 1 94.44 454 LYS A O 1
ATOM 3687 N N . ALA A 1 455 ? -10.875 18.906 14.078 1 94.25 455 ALA A N 1
ATOM 3688 C CA . ALA A 1 455 ? -10.781 18.266 15.391 1 94.25 455 ALA A CA 1
ATOM 3689 C C . ALA A 1 455 ? -9.68 18.906 16.234 1 94.25 455 ALA A C 1
ATOM 3691 O O . ALA A 1 455 ? -9.828 19.062 17.438 1 94.25 455 ALA A O 1
ATOM 3692 N N . SER A 1 456 ? -8.594 19.25 15.625 1 95.31 456 SER A N 1
ATOM 3693 C CA . SER A 1 456 ? -7.465 19.828 16.344 1 95.31 456 SER A CA 1
ATOM 3694 C C . SER A 1 456 ? -7.797 21.219 16.875 1 95.31 456 SER A C 1
ATOM 3696 O O . SER A 1 456 ? -7.348 21.594 17.969 1 95.31 456 SER A O 1
ATOM 3698 N N . PHE A 1 457 ? -8.57 22.016 16.125 1 94.5 457 PHE A N 1
ATOM 3699 C CA . PHE A 1 457 ? -9.008 23.328 16.578 1 94.5 457 PHE A CA 1
ATOM 3700 C C . PHE A 1 457 ? -9.883 23.203 17.828 1 94.5 457 PHE A C 1
ATOM 3702 O O . PHE A 1 457 ? -9.672 23.906 18.812 1 94.5 457 PHE A O 1
ATOM 3709 N N . GLU A 1 458 ? -10.773 22.281 17.75 1 91.19 458 GLU A N 1
ATOM 3710 C CA . GLU A 1 458 ? -11.695 22.094 18.859 1 91.19 458 GLU A CA 1
ATOM 3711 C C . GLU A 1 458 ? -10.969 21.578 20.094 1 91.19 458 GLU A C 1
ATOM 3713 O O . GLU A 1 458 ? -11.312 21.953 21.219 1 91.19 458 GLU A O 1
ATOM 3718 N N . LYS A 1 459 ? -10.062 20.766 19.891 1 91 459 LYS A N 1
ATOM 3719 C CA . LYS A 1 459 ? -9.281 20.25 21 1 91 459 LYS A CA 1
ATOM 3720 C C . LYS A 1 459 ? -8.5 21.375 21.688 1 91 459 LYS A C 1
ATOM 3722 O O . LYS A 1 459 ? -8.391 21.391 22.922 1 91 459 LYS A O 1
ATOM 3727 N N . SER A 1 460 ? -7.98 22.266 20.922 1 92.94 460 SER A N 1
ATOM 3728 C CA . SER A 1 460 ? -7.215 23.375 21.469 1 92.94 460 SER A CA 1
ATOM 3729 C C . SER A 1 460 ? -8.109 24.328 22.25 1 92.94 460 SER A C 1
ATOM 3731 O O . SER A 1 460 ? -7.648 25 23.188 1 92.94 460 SER A O 1
ATOM 3733 N N . GLN A 1 461 ? -9.352 24.359 21.922 1 89.06 461 GLN A N 1
ATOM 3734 C CA . GLN A 1 461 ? -10.281 25.234 22.609 1 89.06 461 GLN A CA 1
ATOM 3735 C C . GLN A 1 461 ? -10.844 24.578 23.859 1 89.06 461 GLN A C 1
ATOM 3737 O O . GLN A 1 461 ? -11.148 25.266 24.844 1 89.06 461 GLN A O 1
ATOM 3742 N N . SER A 1 462 ? -10.953 23.25 23.859 1 86.38 462 SER A N 1
ATOM 3743 C CA . SER A 1 462 ? -11.719 22.578 24.906 1 86.38 462 SER A CA 1
ATOM 3744 C C . SER A 1 462 ? -10.797 21.812 25.859 1 86.38 462 SER A C 1
ATOM 3746 O O . SER A 1 462 ? -11.141 21.578 27.016 1 86.38 462 SER A O 1
ATOM 3748 N N . PHE A 1 463 ? -9.703 21.453 25.359 1 87.44 463 PHE A N 1
ATOM 3749 C CA . PHE A 1 463 ? -8.82 20.594 26.141 1 87.44 463 PHE A CA 1
ATOM 3750 C C . PHE A 1 463 ? -7.734 21.422 26.828 1 87.44 463 PHE A C 1
ATOM 3752 O O . PHE A 1 463 ? -6.984 22.141 26.172 1 87.44 463 PHE A O 1
ATOM 3759 N N . VAL A 1 464 ? -7.691 21.312 28.172 1 87.81 464 VAL A N 1
ATOM 3760 C CA . VAL A 1 464 ? -6.711 22.094 28.922 1 87.81 464 VAL A CA 1
ATOM 3761 C C . VAL A 1 464 ? -5.707 21.141 29.578 1 87.81 464 VAL A C 1
ATOM 3763 O O . VAL A 1 464 ? -6.078 20.312 30.422 1 87.81 464 VAL A O 1
ATOM 3766 N N . GLN A 1 465 ? -4.496 21.312 29.234 1 89.75 465 GLN A N 1
ATOM 3767 C CA . GLN A 1 465 ? -3.436 20.531 29.859 1 89.75 465 GLN A CA 1
ATOM 3768 C C . GLN A 1 465 ? -3.152 21.016 31.281 1 89.75 465 GLN A C 1
ATOM 3770 O O . GLN A 1 465 ? -3.164 22.219 31.547 1 89.75 465 GLN A O 1
ATOM 3775 N N . HIS A 1 466 ? -2.887 20.125 32.156 1 86.88 466 HIS A N 1
ATOM 3776 C CA . HIS A 1 466 ? -2.701 20.453 33.562 1 86.88 466 HIS A CA 1
ATOM 3777 C C . HIS A 1 466 ? -1.446 21.297 33.781 1 86.88 466 HIS A C 1
ATOM 3779 O O . HIS A 1 466 ? -1.406 22.141 34.656 1 86.88 466 HIS A O 1
ATOM 3785 N N . GLU A 1 467 ? -0.481 21.047 32.969 1 88.12 467 GLU A N 1
ATOM 3786 C CA . GLU A 1 467 ? 0.784 21.766 33.094 1 88.12 467 GLU A CA 1
ATOM 3787 C C . GLU A 1 467 ? 0.6 23.266 32.844 1 88.12 467 GLU A C 1
ATOM 3789 O O . GLU A 1 467 ? 1.327 24.078 33.406 1 88.12 467 GLU A O 1
ATOM 3794 N N . PHE A 1 468 ? -0.335 23.609 32.062 1 91.06 468 PHE A N 1
ATOM 3795 C CA . PHE A 1 468 ? -0.572 25 31.719 1 91.06 468 PHE A CA 1
ATOM 3796 C C . PHE A 1 468 ? -1.174 25.75 32.906 1 91.06 468 PHE A C 1
ATOM 3798 O O . PHE A 1 468 ? -0.924 26.953 33.094 1 91.06 468 PHE A O 1
ATOM 3805 N N . ASN A 1 469 ? -1.942 25.016 33.688 1 85.69 469 ASN A N 1
ATOM 3806 C CA . ASN A 1 469 ? -2.615 25.641 34.812 1 85.69 469 ASN A CA 1
ATOM 3807 C C . ASN A 1 469 ? -1.631 25.984 35.938 1 85.69 469 ASN A C 1
ATOM 3809 O O . ASN A 1 469 ? -1.918 26.828 36.781 1 85.69 469 ASN A O 1
ATOM 3813 N N . LYS A 1 470 ? -0.51 25.406 35.875 1 85.88 470 LYS A N 1
ATOM 3814 C CA . LYS A 1 470 ? 0.5 25.656 36.906 1 85.88 470 LYS A CA 1
ATOM 3815 C C . LYS A 1 470 ? 1.226 26.969 36.656 1 85.88 470 LYS A C 1
ATOM 3817 O O . LYS A 1 470 ? 1.837 27.531 37.562 1 85.88 470 LYS A O 1
ATOM 3822 N N . VAL A 1 471 ? 1.114 27.422 35.5 1 90.06 471 VAL A N 1
ATOM 3823 C CA . VAL A 1 471 ? 1.815 28.656 35.125 1 90.06 471 VAL A CA 1
ATOM 3824 C C . VAL A 1 471 ? 0.822 29.812 35 1 90.06 471 VAL A C 1
ATOM 3826 O O . VAL A 1 471 ? 0.012 29.844 34.062 1 90.06 471 VAL A O 1
ATOM 3829 N N . SER A 1 472 ? 0.948 30.75 35.875 1 90.06 472 SER A N 1
ATOM 3830 C CA . SER A 1 472 ? 0.004 31.859 35.969 1 90.06 472 SER A CA 1
ATOM 3831 C C . SER A 1 472 ? 0.088 32.75 34.719 1 90.06 472 SER A C 1
ATOM 3833 O O . SER A 1 472 ? -0.893 33.406 34.344 1 90.06 472 SER A O 1
ATOM 3835 N N . LEU A 1 473 ? 1.191 32.75 34.094 1 92.62 473 LEU A N 1
ATOM 3836 C CA . LEU A 1 473 ? 1.408 33.594 32.906 1 92.62 473 LEU A CA 1
ATOM 3837 C C . LEU A 1 473 ? 0.48 33.188 31.766 1 92.62 473 LEU A C 1
ATOM 3839 O O . LEU A 1 473 ? 0.157 34 30.906 1 92.62 473 LEU A O 1
ATOM 3843 N N . LEU A 1 474 ? 0.038 31.922 31.75 1 94.31 474 LEU A N 1
ATOM 3844 C CA . LEU A 1 474 ? -0.686 31.375 30.609 1 94.31 474 LEU A CA 1
ATOM 3845 C C . LEU A 1 474 ? -2.191 31.453 30.828 1 94.31 474 LEU A C 1
ATOM 3847 O O . LEU A 1 474 ? -2.975 31.062 29.953 1 94.31 474 LEU A O 1
ATOM 3851 N N . LYS A 1 475 ? -2.688 31.938 31.828 1 90.69 475 LYS A N 1
ATOM 3852 C CA . LYS A 1 475 ? -4.078 31.891 32.281 1 90.69 475 LYS A CA 1
ATOM 3853 C C . LYS A 1 475 ? -5.008 32.531 31.234 1 90.69 475 LYS A C 1
ATOM 3855 O O . LYS A 1 475 ? -6.062 31.953 30.922 1 90.69 475 LYS A O 1
ATOM 3860 N N . ASP A 1 476 ? -4.59 33.594 30.641 1 91.75 476 ASP A N 1
ATOM 3861 C CA . ASP A 1 476 ? -5.461 34.344 29.719 1 91.75 476 ASP A CA 1
ATOM 3862 C C . ASP A 1 476 ? -5.367 33.75 28.297 1 91.75 476 ASP A C 1
ATOM 3864 O O . ASP A 1 476 ? -6.152 34.125 27.422 1 91.75 476 ASP A O 1
ATOM 3868 N N . LEU A 1 477 ? -4.453 32.812 28.141 1 94.62 477 LEU A N 1
ATOM 3869 C CA . LEU A 1 477 ? -4.215 32.312 26.797 1 94.62 477 LEU A CA 1
ATOM 3870 C C . LEU A 1 477 ? -4.902 30.953 26.609 1 94.62 477 LEU A C 1
ATOM 3872 O O . LEU A 1 477 ? -5.18 30.547 25.469 1 94.62 477 LEU A O 1
ATOM 3876 N N . ILE A 1 478 ? -5.195 30.297 27.703 1 91.44 478 ILE A N 1
ATOM 3877 C CA . ILE A 1 478 ? -5.746 28.953 27.656 1 91.44 478 ILE A CA 1
ATOM 3878 C C . ILE A 1 478 ? -7.125 28.984 27 1 91.44 478 ILE A C 1
ATOM 3880 O O . ILE A 1 478 ? -7.988 29.766 27.391 1 91.44 478 ILE A O 1
ATOM 3884 N N . GLY A 1 479 ? -7.301 28.156 25.891 1 89.25 479 GLY A N 1
ATOM 3885 C CA . GLY A 1 479 ? -8.578 28.047 25.203 1 89.25 479 GLY A CA 1
ATOM 3886 C C . GLY A 1 479 ? -8.711 29.016 24.047 1 89.25 479 GLY A C 1
ATOM 3887 O O . GLY A 1 479 ? -9.648 28.906 23.25 1 89.25 479 GLY A O 1
ATOM 3888 N N . TYR A 1 480 ? -7.715 29.984 24 1 92.06 480 TYR A N 1
ATOM 3889 C CA . TYR A 1 480 ? -7.801 31 22.953 1 92.06 480 TYR A CA 1
ATOM 3890 C C . TYR A 1 480 ? -6.633 30.875 21.969 1 92.06 480 TYR A C 1
ATOM 3892 O O . TYR A 1 480 ? -6.668 31.453 20.875 1 92.06 480 TYR A O 1
ATOM 3900 N N . VAL A 1 481 ? -5.691 30.156 22.422 1 95.38 481 VAL A N 1
ATOM 3901 C CA . VAL A 1 481 ? -4.484 29.938 21.625 1 95.38 481 VAL A CA 1
ATOM 3902 C C . VAL A 1 481 ? -4.258 28.438 21.438 1 95.38 481 VAL A C 1
ATOM 3904 O O . VAL A 1 481 ? -4.707 27.625 22.25 1 95.38 481 VAL A O 1
ATOM 3907 N N . SER A 1 482 ? -3.637 28.078 20.312 1 96.38 482 SER A N 1
ATOM 3908 C CA . SER A 1 482 ? -3.4 26.672 20.016 1 96.38 482 SER A CA 1
ATOM 3909 C C . SER A 1 482 ? -2.533 26.031 21.094 1 96.38 482 SER A C 1
ATOM 3911 O O . SER A 1 482 ? -1.688 26.688 21.703 1 96.38 482 SER A O 1
ATOM 3913 N N . ILE A 1 483 ? -2.717 24.75 21.297 1 94.94 483 ILE A N 1
ATOM 3914 C CA . ILE A 1 483 ? -1.981 23.984 22.297 1 94.94 483 ILE A CA 1
ATOM 3915 C C . ILE A 1 483 ? -0.492 24 21.969 1 94.94 483 ILE A C 1
ATOM 3917 O O . ILE A 1 483 ? 0.352 24.094 22.859 1 94.94 483 ILE A O 1
ATOM 3921 N N . VAL A 1 484 ? -0.199 23.953 20.703 1 95.19 484 VAL A N 1
ATOM 3922 C CA . VAL A 1 484 ? 1.19 23.922 20.266 1 95.19 484 VAL A CA 1
ATOM 3923 C C . VAL A 1 484 ? 1.886 25.234 20.641 1 95.19 484 VAL A C 1
ATOM 3925 O O . VAL A 1 484 ? 3.033 25.219 21.094 1 95.19 484 VAL A O 1
ATOM 3928 N N . ALA A 1 485 ? 1.231 26.328 20.422 1 96.31 485 ALA A N 1
ATOM 3929 C CA . ALA A 1 485 ? 1.789 27.625 20.797 1 96.31 485 ALA A CA 1
ATOM 3930 C C . ALA A 1 485 ? 1.99 27.734 22.297 1 96.31 485 ALA A C 1
ATOM 3932 O O . ALA A 1 485 ? 2.984 28.297 22.766 1 96.31 485 ALA A O 1
ATOM 3933 N N . LEU A 1 486 ? 1.001 27.172 23.094 1 95.88 486 LEU A N 1
ATOM 3934 C CA . LEU A 1 486 ? 1.113 27.188 24.547 1 95.88 486 LEU A CA 1
ATOM 3935 C C . LEU A 1 486 ? 2.332 26.391 25 1 95.88 486 LEU A C 1
ATOM 3937 O O . LEU A 1 486 ? 3.018 26.781 25.953 1 95.88 486 LEU A O 1
ATOM 3941 N N . GLU A 1 487 ? 2.539 25.328 24.297 1 94.75 487 GLU A N 1
ATOM 3942 C CA . GLU A 1 487 ? 3.703 24.516 24.625 1 94.75 487 GLU A CA 1
ATOM 3943 C C . GLU A 1 487 ? 5 25.266 24.328 1 94.75 487 GLU A C 1
ATOM 3945 O O . GLU A 1 487 ? 5.965 25.172 25.094 1 94.75 487 GLU A O 1
ATOM 3950 N N . GLU A 1 488 ? 5.035 25.984 23.234 1 95.19 488 GLU A N 1
ATOM 3951 C CA . GLU A 1 488 ? 6.211 26.781 22.875 1 95.19 488 GLU A CA 1
ATOM 3952 C C . GLU A 1 488 ? 6.453 27.891 23.891 1 95.19 488 GLU A C 1
ATOM 3954 O O . GLU A 1 488 ? 7.598 28.172 24.25 1 95.19 488 GLU A O 1
ATOM 3959 N N . ILE A 1 489 ? 5.41 28.531 24.344 1 95.56 489 ILE A N 1
ATOM 3960 C CA . ILE A 1 489 ? 5.512 29.609 25.328 1 95.56 489 ILE A CA 1
ATOM 3961 C C . ILE A 1 489 ? 6 29.031 26.656 1 95.56 489 ILE A C 1
ATOM 3963 O O . ILE A 1 489 ? 6.836 29.641 27.328 1 95.56 489 ILE A O 1
ATOM 3967 N N . LEU A 1 490 ? 5.426 27.844 26.984 1 93.88 490 LEU A N 1
ATOM 3968 C CA . LEU A 1 490 ? 5.848 27.188 28.203 1 93.88 490 LEU A CA 1
ATOM 3969 C C . LEU A 1 490 ? 7.344 26.875 28.172 1 93.88 490 LEU A C 1
ATOM 3971 O O . LEU A 1 490 ? 8.047 27.078 29.172 1 93.88 490 LEU A O 1
ATOM 3975 N N . CYS A 1 491 ? 7.777 26.422 27.078 1 93.06 491 CYS A N 1
ATOM 3976 C CA . CYS A 1 491 ? 9.195 26.109 26.906 1 93.06 491 CYS A CA 1
ATOM 3977 C C . CYS A 1 491 ? 10.039 27.375 27.031 1 93.06 491 CYS A C 1
ATOM 3979 O O . CYS A 1 491 ? 11.102 27.359 27.672 1 93.06 491 CYS A O 1
ATOM 3981 N N . GLU A 1 492 ? 9.609 28.469 26.438 1 93.81 492 GLU A N 1
ATOM 3982 C CA . GLU A 1 492 ? 10.312 29.75 26.5 1 93.81 492 GLU A CA 1
ATOM 3983 C C . GLU A 1 492 ? 10.305 30.312 27.922 1 93.81 492 GLU A C 1
ATOM 3985 O O . GLU A 1 492 ? 11.242 31.016 28.312 1 93.81 492 GLU A O 1
ATOM 3990 N N . SER A 1 493 ? 9.266 30.016 28.672 1 92.62 493 SER A N 1
ATOM 3991 C CA . SER A 1 493 ? 9.133 30.531 30.031 1 92.62 493 SER A CA 1
ATOM 3992 C C . SER A 1 493 ? 10.195 29.953 30.953 1 92.62 493 SER A C 1
ATOM 3994 O O . SER A 1 493 ? 10.562 30.578 31.953 1 92.62 493 SER A O 1
ATOM 3996 N N . LYS A 1 494 ? 10.68 28.844 30.594 1 90.69 494 LYS A N 1
ATOM 3997 C CA . LYS A 1 494 ? 11.719 28.219 31.406 1 90.69 494 LYS A CA 1
ATOM 3998 C C . LYS A 1 494 ? 13.031 28.984 31.297 1 90.69 494 LYS A C 1
ATOM 4000 O O . LYS A 1 494 ? 13.875 28.906 32.188 1 90.69 494 LYS A O 1
ATOM 4005 N N . ARG A 1 495 ? 13.172 29.766 30.297 1 92.5 495 ARG A N 1
ATOM 4006 C CA . ARG A 1 495 ? 14.391 30.531 30.062 1 92.5 495 ARG A CA 1
ATOM 4007 C C . ARG A 1 495 ? 14.391 31.828 30.875 1 92.5 495 ARG A C 1
ATOM 4009 O O . ARG A 1 495 ? 15.414 32.5 30.984 1 92.5 495 ARG A O 1
ATOM 4016 N N . ILE A 1 496 ? 13.297 32.125 31.516 1 91.81 496 ILE A N 1
ATOM 4017 C CA . ILE A 1 496 ? 13.148 33.375 32.281 1 91.81 496 ILE A CA 1
ATOM 4018 C C . ILE A 1 496 ? 14.203 33.438 33.375 1 91.81 496 ILE A C 1
ATOM 4020 O O . ILE A 1 496 ? 14.781 34.469 33.625 1 91.81 496 ILE A O 1
ATOM 4024 N N . GLN A 1 497 ? 14.484 32.281 33.906 1 88.94 497 GLN A N 1
ATOM 4025 C CA . GLN A 1 497 ? 15.414 32.219 35.031 1 88.94 497 GLN A CA 1
ATOM 4026 C C . GLN A 1 497 ? 16.828 32.594 34.594 1 88.94 497 GLN A C 1
ATOM 4028 O O . GLN A 1 497 ? 17.578 33.219 35.344 1 88.94 497 GLN A O 1
ATOM 4033 N N . TYR A 1 498 ? 17.141 32.375 33.344 1 89.38 498 TYR A N 1
ATOM 4034 C CA . TYR A 1 498 ? 18.484 32.594 32.875 1 89.38 498 TYR A CA 1
ATOM 4035 C C . TYR A 1 498 ? 18.625 33.969 32.219 1 89.38 498 TYR A C 1
ATOM 4037 O O . TYR A 1 498 ? 19.656 34.625 32.344 1 89.38 498 TYR A O 1
ATOM 4045 N N . VAL A 1 499 ? 17.641 34.469 31.547 1 89.69 499 VAL A N 1
ATOM 4046 C CA . VAL A 1 499 ? 17.703 35.688 30.734 1 89.69 499 VAL A CA 1
ATOM 4047 C C . VAL A 1 499 ? 17.25 36.875 31.547 1 89.69 499 VAL A C 1
ATOM 4049 O O . VAL A 1 499 ? 17.781 37.969 31.406 1 89.69 499 VAL A O 1
ATOM 4052 N N . GLY A 1 500 ? 16.359 36.688 32.344 1 87.69 500 GLY A N 1
ATOM 4053 C CA . GLY A 1 500 ? 15.773 37.812 33.062 1 87.69 500 GLY A CA 1
ATOM 4054 C C . GLY A 1 500 ? 15.109 38.844 32.156 1 87.69 500 GLY A C 1
ATOM 4055 O O . GLY A 1 500 ? 14.445 38.469 31.188 1 87.69 500 GLY A O 1
ATOM 4056 N N . ALA A 1 501 ? 15.258 40.188 32.406 1 89.75 501 ALA A N 1
ATOM 4057 C CA . ALA A 1 501 ? 14.625 41.25 31.625 1 89.75 501 ALA A CA 1
ATOM 4058 C C . ALA A 1 501 ? 15.602 41.844 30.625 1 89.75 501 ALA A C 1
ATOM 4060 O O . ALA A 1 501 ? 15.383 42.938 30.109 1 89.75 501 ALA A O 1
ATOM 4061 N N . ASP A 1 502 ? 16.656 41.062 30.234 1 92.12 502 ASP A N 1
ATOM 4062 C CA . ASP A 1 502 ? 17.703 41.562 29.344 1 92.12 502 ASP A CA 1
ATOM 4063 C C . ASP A 1 502 ? 17.406 41.188 27.891 1 92.12 502 ASP A C 1
ATOM 4065 O O . ASP A 1 502 ? 17.438 40 27.531 1 92.12 502 ASP A O 1
ATOM 4069 N N . PRO A 1 503 ? 17.156 42.156 27.031 1 91.38 503 PRO A N 1
ATOM 4070 C CA . PRO A 1 503 ? 16.844 41.875 25.625 1 91.38 503 PRO A CA 1
ATOM 4071 C C . PRO A 1 503 ? 18.031 41.312 24.859 1 91.38 503 PRO A C 1
ATOM 4073 O O . PRO A 1 503 ? 17.859 40.562 23.906 1 91.38 503 PRO A O 1
ATOM 4076 N N . ILE A 1 504 ? 19.172 41.719 25.188 1 88.69 504 ILE A N 1
ATOM 4077 C CA . ILE A 1 504 ? 20.375 41.281 24.5 1 88.69 504 ILE A CA 1
ATOM 4078 C C . ILE A 1 504 ? 20.625 39.781 24.797 1 88.69 504 ILE A C 1
ATOM 4080 O O . ILE A 1 504 ? 20.906 39 23.891 1 88.69 504 ILE A O 1
ATOM 4084 N N . ALA A 1 505 ? 20.422 39.469 26.031 1 89 505 ALA A N 1
ATOM 4085 C CA . ALA A 1 505 ? 20.609 38.062 26.422 1 89 505 ALA A CA 1
ATOM 4086 C C . ALA A 1 505 ? 19.5 37.188 25.844 1 89 505 ALA A C 1
ATOM 4088 O O . ALA A 1 505 ? 19.734 36 25.516 1 89 505 ALA A O 1
ATOM 4089 N N . CYS A 1 506 ? 18.344 37.719 25.719 1 92.06 506 CYS A N 1
ATOM 4090 C CA . CYS A 1 506 ? 17.203 36.969 25.203 1 92.06 506 CYS A CA 1
ATOM 4091 C C . CYS A 1 506 ? 17.375 36.656 23.719 1 92.06 506 CYS A C 1
ATOM 4093 O O . CYS A 1 506 ? 17.031 35.562 23.281 1 92.06 506 CYS A O 1
ATOM 4095 N N . GLY A 1 507 ? 17.953 37.625 22.906 1 88.44 507 GLY A N 1
ATOM 4096 C CA . GLY A 1 507 ? 18.078 37.469 21.469 1 88.44 507 GLY A CA 1
ATOM 4097 C C . GLY A 1 507 ? 16.766 37.594 20.734 1 88.44 507 GLY A C 1
ATOM 4098 O O . GLY A 1 507 ? 16.734 37.812 19.516 1 88.44 507 GLY A O 1
ATOM 4099 N N . CYS A 1 508 ? 15.617 37.406 21.328 1 92.38 508 CYS A N 1
ATOM 4100 C CA . CYS A 1 508 ? 14.242 37.625 20.906 1 92.38 508 CYS A CA 1
ATOM 4101 C C . CYS A 1 508 ? 13.953 36.875 19.609 1 92.38 508 CYS A C 1
ATOM 4103 O O . CYS A 1 508 ? 13.289 37.438 18.719 1 92.38 508 CYS A O 1
ATOM 4105 N N . VAL A 1 509 ? 14.477 35.75 19.453 1 90.5 509 VAL A N 1
ATOM 4106 C CA . VAL A 1 509 ? 14.336 34.938 18.25 1 90.5 509 VAL A CA 1
ATOM 4107 C C . VAL A 1 509 ? 12.883 34.469 18.094 1 90.5 509 VAL A C 1
ATOM 4109 O O . VAL A 1 509 ? 12.312 34.562 17.016 1 90.5 509 VAL A O 1
ATOM 4112 N N . ILE A 1 510 ? 12.234 34.062 19.172 1 93.75 510 ILE A N 1
ATOM 4113 C CA . ILE A 1 510 ? 10.891 33.5 19.125 1 93.75 510 ILE A CA 1
ATOM 4114 C C . ILE A 1 510 ? 9.891 34.625 18.766 1 93.75 510 ILE A C 1
ATOM 4116 O O . ILE A 1 510 ? 8.891 34.344 18.094 1 93.75 510 ILE A O 1
ATOM 4120 N N . ARG A 1 511 ? 10.156 35.844 19.25 1 94.38 511 ARG A N 1
ATOM 4121 C CA . ARG A 1 511 ? 9.297 36.969 18.922 1 94.38 511 ARG A CA 1
ATOM 4122 C C . ARG A 1 511 ? 9.344 37.281 17.438 1 94.38 511 ARG A C 1
ATOM 4124 O O . ARG A 1 511 ? 8.305 37.5 16.812 1 94.38 511 ARG A O 1
ATOM 4131 N N . ARG A 1 512 ? 10.477 37.188 16.844 1 93 512 ARG A N 1
ATOM 4132 C CA . ARG A 1 512 ? 10.656 37.531 15.43 1 93 512 ARG A CA 1
ATOM 4133 C C . ARG A 1 512 ? 10.242 36.375 14.523 1 93 512 ARG A C 1
ATOM 4135 O O . ARG A 1 512 ? 9.656 36.594 13.469 1 93 512 ARG A O 1
ATOM 4142 N N . SER A 1 513 ? 10.477 35.188 14.945 1 93.56 513 SER A N 1
ATOM 4143 C CA . SER A 1 513 ? 10.281 34.031 14.078 1 93.56 513 SER A CA 1
ATOM 4144 C C . SER A 1 513 ? 8.883 33.438 14.25 1 93.56 513 SER A C 1
ATOM 4146 O O . SER A 1 513 ? 8.297 32.938 13.289 1 93.56 513 SER A O 1
ATOM 4148 N N . HIS A 1 514 ? 8.312 33.469 15.469 1 95.81 514 HIS A N 1
ATOM 4149 C CA . HIS A 1 514 ? 7.051 32.812 15.75 1 95.81 514 HIS A CA 1
ATOM 4150 C C . HIS A 1 514 ? 5.969 33.812 16.141 1 95.81 514 HIS A C 1
ATOM 4152 O O . HIS A 1 514 ? 4.785 33.469 16.156 1 95.81 514 HIS A O 1
ATOM 4158 N N . GLY A 1 515 ? 6.355 34.969 16.453 1 95.31 515 GLY A N 1
ATOM 4159 C CA . GLY A 1 515 ? 5.383 35.969 16.906 1 95.31 515 GLY A CA 1
ATOM 4160 C C . GLY A 1 515 ? 4.832 35.656 18.297 1 95.31 515 GLY A C 1
ATOM 4161 O O . GLY A 1 515 ? 3.656 35.906 18.562 1 95.31 515 GLY A O 1
ATOM 4162 N N . LEU A 1 516 ? 5.648 35 19.109 1 97 516 LEU A N 1
ATOM 4163 C CA . LEU A 1 516 ? 5.289 34.656 20.469 1 97 516 LEU A CA 1
ATOM 4164 C C . LEU A 1 516 ? 6.098 35.469 21.469 1 97 516 LEU A C 1
ATOM 4166 O O . LEU A 1 516 ? 7.16 36 21.141 1 97 516 LEU A O 1
ATOM 4170 N N . PRO A 1 517 ? 5.547 35.625 22.641 1 95.75 517 PRO A N 1
ATOM 4171 C CA . PRO A 1 517 ? 6.305 36.375 23.641 1 95.75 517 PRO A CA 1
ATOM 4172 C C . PRO A 1 517 ? 7.621 35.688 24.016 1 95.75 517 PRO A C 1
ATOM 4174 O O . PRO A 1 517 ? 7.656 34.5 24.25 1 95.75 517 PRO A O 1
ATOM 4177 N N . CYS A 1 518 ? 8.688 36.5 24.016 1 95.38 518 CYS A N 1
ATOM 4178 C CA . CYS A 1 518 ? 10.008 35.969 24.312 1 95.38 518 CYS A CA 1
ATOM 4179 C C . CYS A 1 518 ? 10.273 36 25.812 1 95.38 518 CYS A C 1
ATOM 4181 O O . CYS A 1 518 ? 9.461 36.5 26.578 1 95.38 518 CYS A O 1
ATOM 4183 N N . ALA A 1 519 ? 11.352 35.531 26.234 1 95.06 519 ALA A N 1
ATOM 4184 C CA . ALA A 1 519 ? 11.68 35.312 27.641 1 95.06 519 ALA A CA 1
ATOM 4185 C C . ALA A 1 519 ? 11.766 36.625 28.391 1 95.06 519 ALA A C 1
ATOM 4187 O O . ALA A 1 519 ? 11.242 36.75 29.516 1 95.06 519 ALA A O 1
ATOM 4188 N N . HIS A 1 520 ? 12.438 37.625 27.828 1 94.81 520 HIS A N 1
ATOM 4189 C CA . HIS A 1 520 ? 12.594 38.875 28.562 1 94.81 520 HIS A CA 1
ATOM 4190 C C . HIS A 1 520 ? 11.25 39.562 28.719 1 94.81 520 HIS A C 1
ATOM 4192 O O . HIS A 1 520 ? 11.016 40.25 29.734 1 94.81 520 HIS A O 1
ATOM 4198 N N . GLU A 1 521 ? 10.375 39.438 27.703 1 94.75 521 GLU A N 1
ATOM 4199 C CA . GLU A 1 521 ? 9.031 40.031 27.797 1 94.75 521 GLU A CA 1
ATOM 4200 C C . GLU A 1 521 ? 8.211 39.344 28.875 1 94.75 521 GLU A C 1
ATOM 4202 O O . GLU A 1 521 ? 7.48 40 29.625 1 94.75 521 GLU A O 1
ATOM 4207 N N . MET A 1 522 ? 8.336 38.094 28.969 1 95.31 522 MET A N 1
ATOM 4208 C CA . MET A 1 522 ? 7.582 37.312 29.969 1 95.31 522 MET A CA 1
ATOM 4209 C C . MET A 1 522 ? 8.109 37.594 31.375 1 95.31 522 MET A C 1
ATOM 4211 O O . MET A 1 522 ? 7.34 37.594 32.344 1 95.31 522 MET A O 1
ATOM 4215 N N . ALA A 1 523 ? 9.398 37.812 31.438 1 94.75 523 ALA A N 1
ATOM 4216 C CA . ALA A 1 523 ? 10 38.156 32.719 1 94.75 523 ALA A CA 1
ATOM 4217 C C . ALA A 1 523 ? 9.445 39.469 33.25 1 94.75 523 ALA A C 1
ATOM 4219 O O . ALA A 1 523 ? 9.188 39.594 34.469 1 94.75 523 ALA A O 1
ATOM 4220 N N . GLU A 1 524 ? 9.297 40.375 32.375 1 93.5 524 GLU A N 1
ATOM 4221 C CA . GLU A 1 524 ? 8.742 41.656 32.781 1 93.5 524 GLU A CA 1
ATOM 4222 C C . GLU A 1 524 ? 7.301 41.531 33.25 1 93.5 524 GLU A C 1
ATOM 4224 O O . GLU A 1 524 ? 6.902 42.156 34.25 1 93.5 524 GLU A O 1
ATOM 4229 N N . LEU A 1 525 ? 6.586 40.719 32.562 1 93.5 525 LEU A N 1
ATOM 4230 C CA . LEU A 1 525 ? 5.203 40.5 32.969 1 93.5 525 LEU A CA 1
ATOM 4231 C C . LEU A 1 525 ? 5.129 39.719 34.281 1 93.5 525 LEU A C 1
ATOM 4233 O O . LEU A 1 525 ? 4.242 40 35.094 1 93.5 525 LEU A O 1
ATOM 4237 N N . SER A 1 526 ? 6.004 38.844 34.438 1 91.56 526 SER A N 1
ATOM 4238 C CA . SER A 1 526 ? 6.043 38.062 35.688 1 91.56 526 SER A CA 1
ATOM 4239 C C . SER A 1 526 ? 6.363 38.938 36.875 1 91.56 526 SER A C 1
ATOM 4241 O O . SER A 1 526 ? 5.855 38.688 37.969 1 91.56 526 SER A O 1
ATOM 4243 N N . ARG A 1 527 ? 7.188 39.906 36.75 1 89.38 527 ARG A N 1
ATOM 4244 C CA . ARG A 1 527 ? 7.574 40.812 37.844 1 89.38 527 ARG A CA 1
ATOM 4245 C C . ARG A 1 527 ? 6.375 41.594 38.344 1 89.38 527 ARG A C 1
ATOM 4247 O O . ARG A 1 527 ? 6.277 41.906 39.531 1 89.38 527 ARG A O 1
ATOM 4254 N N . VAL A 1 528 ? 5.453 41.875 37.438 1 90.88 528 VAL A N 1
ATOM 4255 C CA . VAL A 1 528 ? 4.273 42.656 37.812 1 90.88 528 VAL A CA 1
ATOM 4256 C C . VAL A 1 528 ? 3.1 41.719 38.062 1 90.88 528 VAL A C 1
ATOM 4258 O O . VAL A 1 528 ? 1.965 42.156 38.25 1 90.88 528 VAL A O 1
ATOM 4261 N N . PHE A 1 529 ? 3.23 40.438 38.031 1 89.5 529 PHE A N 1
ATOM 4262 C CA . PHE A 1 529 ? 2.242 39.406 38.312 1 89.5 529 PHE A CA 1
ATOM 4263 C C . PHE A 1 529 ? 1.044 39.531 37.375 1 89.5 529 PHE A C 1
ATOM 4265 O O . PHE A 1 529 ? -0.104 39.5 37.812 1 89.5 529 PHE A O 1
ATOM 4272 N N . ARG A 1 530 ? 1.383 39.75 36.125 1 91.12 530 ARG A N 1
ATOM 4273 C CA . ARG A 1 530 ? 0.347 39.844 35.125 1 91.12 530 ARG A CA 1
ATOM 4274 C C . ARG A 1 530 ? 0.483 38.719 34.094 1 91.12 530 ARG A C 1
ATOM 4276 O O . ARG A 1 530 ? 1.596 38.375 33.719 1 91.12 530 ARG A O 1
ATOM 4283 N N . PRO A 1 531 ? -0.66 38.156 33.719 1 94.31 531 PRO A N 1
ATOM 4284 C CA . PRO A 1 531 ? -0.605 37.125 32.688 1 94.31 531 PRO A CA 1
ATOM 4285 C C . PRO A 1 531 ? -0.333 37.719 31.297 1 94.31 531 PRO A C 1
ATOM 4287 O O . PRO A 1 531 ? -0.417 38.938 31.109 1 94.31 531 PRO A O 1
ATOM 4290 N N . ILE A 1 532 ? 0.066 36.906 30.406 1 95.44 532 ILE A N 1
ATOM 4291 C CA . ILE A 1 532 ? 0.347 37.312 29.031 1 95.44 532 ILE A CA 1
ATOM 4292 C C . ILE A 1 532 ? -0.954 37.688 28.328 1 95.44 532 ILE A C 1
ATOM 4294 O O . ILE A 1 532 ? -1.88 36.875 28.25 1 95.44 532 ILE A O 1
ATOM 4298 N N . PRO A 1 533 ? -1.009 38.906 27.891 1 94 533 PRO A N 1
ATOM 4299 C CA . PRO A 1 533 ? -2.223 39.281 27.172 1 94 533 PRO A CA 1
ATOM 4300 C C . PRO A 1 533 ? -2.336 38.562 25.812 1 94 533 PRO A C 1
ATOM 4302 O O . PRO A 1 533 ? -1.319 38.281 25.172 1 94 533 PRO A O 1
ATOM 4305 N N . LEU A 1 534 ? -3.516 38.406 25.328 1 93.5 534 LEU A N 1
ATOM 4306 C CA . LEU A 1 534 ? -3.797 37.688 24.078 1 93.5 534 LEU A CA 1
ATOM 4307 C C . LEU A 1 534 ? -3.201 38.438 22.891 1 93.5 534 LEU A C 1
ATOM 4309 O O . LEU A 1 534 ? -2.773 37.812 21.922 1 93.5 534 LEU A O 1
ATOM 4313 N N . HIS A 1 535 ? -3.086 39.719 23 1 91.44 535 HIS A N 1
ATOM 4314 C CA . HIS A 1 535 ? -2.627 40.5 21.859 1 91.44 535 HIS A CA 1
ATOM 4315 C C . HIS A 1 535 ? -1.123 40.375 21.656 1 91.44 535 HIS A C 1
ATOM 4317 O O . HIS A 1 535 ? -0.597 40.719 20.609 1 91.44 535 HIS A O 1
ATOM 4323 N N . CYS A 1 536 ? -0.438 39.781 22.688 1 93.88 536 CYS A N 1
ATOM 4324 C CA . CYS A 1 536 ? 0.999 39.562 22.578 1 93.88 536 CYS A CA 1
ATOM 4325 C C . CYS A 1 536 ? 1.296 38.344 21.703 1 93.88 536 CYS A C 1
ATOM 4327 O O . CYS A 1 536 ? 2.438 38.125 21.297 1 93.88 536 CYS A O 1
ATOM 4329 N N . VAL A 1 537 ? 0.273 37.625 21.422 1 96.12 537 VAL A N 1
ATOM 4330 C CA . VAL A 1 537 ? 0.423 36.438 20.578 1 96.12 537 VAL A CA 1
ATOM 4331 C C . VAL A 1 537 ? -0.023 36.75 19.156 1 96.12 537 VAL A C 1
ATOM 4333 O O . VAL A 1 537 ? -1.091 37.312 18.938 1 96.12 537 VAL A O 1
ATOM 4336 N N . HIS A 1 538 ? 0.793 36.438 18.219 1 95.44 538 HIS A N 1
ATOM 4337 C CA . HIS A 1 538 ? 0.491 36.688 16.828 1 95.44 538 HIS A CA 1
ATOM 4338 C C . HIS A 1 538 ? -0.848 36.062 16.422 1 95.44 538 HIS A C 1
ATOM 4340 O O . HIS A 1 538 ? -1.191 34.969 16.891 1 95.44 538 HIS A O 1
ATOM 4346 N N . PRO A 1 539 ? -1.626 36.656 15.578 1 93.19 539 PRO A N 1
ATOM 4347 C CA . PRO A 1 539 ? -2.957 36.188 15.188 1 93.19 539 PRO A CA 1
ATOM 4348 C C . PRO A 1 539 ? -2.934 34.781 14.594 1 93.19 539 PRO A C 1
ATOM 4350 O O . PRO A 1 539 ? -3.922 34.062 14.688 1 93.19 539 PRO A O 1
ATOM 4353 N N . HIS A 1 540 ? -1.854 34.375 14.055 1 94.44 540 HIS A N 1
ATOM 4354 C CA . HIS A 1 540 ? -1.734 33.031 13.484 1 94.44 540 HIS A CA 1
ATOM 4355 C C . HIS A 1 540 ? -2.043 31.969 14.531 1 94.44 540 HIS A C 1
ATOM 4357 O O . HIS A 1 540 ? -2.746 31 14.242 1 94.44 540 HIS A O 1
ATOM 4363 N N . TRP A 1 541 ? -1.57 32.156 15.68 1 96.75 541 TRP A N 1
ATOM 4364 C CA . TRP A 1 541 ? -1.67 31.141 16.734 1 96.75 541 TRP A CA 1
ATOM 4365 C C . TRP A 1 541 ? -3.016 31.234 17.438 1 96.75 541 TRP A C 1
ATOM 4367 O O . TRP A 1 541 ? -3.404 30.312 18.172 1 96.75 541 TRP A O 1
ATOM 4377 N N . ARG A 1 542 ? -3.746 32.375 17.266 1 94.25 542 ARG A N 1
ATOM 4378 C CA . ARG A 1 542 ? -5.031 32.594 17.922 1 94.25 542 ARG A CA 1
ATOM 4379 C C . ARG A 1 542 ? -6.184 32.156 17.031 1 94.25 542 ARG A C 1
ATOM 4381 O O . ARG A 1 542 ? -7.32 32.031 17.484 1 94.25 542 ARG A O 1
ATOM 4388 N N . LYS A 1 543 ? -5.781 31.859 15.852 1 93.69 543 LYS A N 1
ATOM 4389 C CA . LYS A 1 543 ? -6.793 31.406 14.898 1 93.69 543 LYS A CA 1
ATOM 4390 C C . LYS A 1 543 ? -7.09 29.922 15.078 1 93.69 543 LYS A C 1
ATOM 4392 O O . LYS A 1 543 ? -6.238 29.078 14.805 1 93.69 543 LYS A O 1
ATOM 4397 N N . LEU A 1 544 ? -8.367 29.609 15.539 1 93.44 544 LEU A N 1
ATOM 4398 C CA . LEU A 1 544 ? -8.734 28.219 15.789 1 93.44 544 LEU A CA 1
ATOM 4399 C C . LEU A 1 544 ? -9.969 27.828 14.984 1 93.44 544 LEU A C 1
ATOM 4401 O O . LEU A 1 544 ? -10.852 27.125 15.492 1 93.44 544 LEU A O 1
ATOM 4405 N N . ASP A 1 545 ? -10.055 28.359 13.852 1 90.88 545 ASP A N 1
ATOM 4406 C CA . ASP A 1 545 ? -11.141 28.031 12.938 1 90.88 545 ASP A CA 1
ATOM 4407 C C . ASP A 1 545 ? -10.695 28.156 11.484 1 90.88 545 ASP A C 1
ATOM 4409 O O . ASP A 1 545 ? -9.586 28.609 11.211 1 90.88 545 ASP A O 1
ATOM 4413 N N . MET A 1 546 ? -11.562 27.75 10.602 1 90.31 546 MET A N 1
ATOM 4414 C CA . MET A 1 546 ? -11.227 27.734 9.188 1 90.31 546 MET A CA 1
ATOM 4415 C C . MET A 1 546 ? -11.773 28.984 8.484 1 90.31 546 MET A C 1
ATOM 4417 O O . MET A 1 546 ? -11.648 29.109 7.266 1 90.31 546 MET A O 1
ATOM 4421 N N . PHE A 1 547 ? -12.289 29.891 9.195 1 84.81 547 PHE A N 1
ATOM 4422 C CA . PHE A 1 547 ? -12.891 31.062 8.578 1 84.81 547 PHE A CA 1
ATOM 4423 C C . PHE A 1 547 ? -11.828 32.125 8.289 1 84.81 547 PHE A C 1
ATOM 4425 O O . PHE A 1 547 ? -10.867 32.281 9.047 1 84.81 547 PHE A O 1
ATOM 4432 N N . PRO A 1 548 ? -12.062 32.781 7.223 1 80.5 548 PRO A N 1
ATOM 4433 C CA . PRO A 1 548 ? -11.078 33.812 6.895 1 80.5 548 PRO A CA 1
ATOM 4434 C C . PRO A 1 548 ? -11.023 34.938 7.941 1 80.5 548 PRO A C 1
ATOM 4436 O O . PRO A 1 548 ? -12.031 35.219 8.602 1 80.5 548 PRO A O 1
ATOM 4439 N N . THR A 1 549 ? -9.938 35.312 8.438 1 65.31 549 THR A N 1
ATOM 4440 C CA . THR A 1 549 ? -9.766 36.406 9.391 1 65.31 549 THR A CA 1
ATOM 4441 C C . THR A 1 549 ? -10.398 37.688 8.859 1 65.31 549 THR A C 1
ATOM 4443 O O . THR A 1 549 ? -10.219 38.031 7.688 1 65.31 549 THR A O 1
ATOM 4446 N N . ALA A 1 550 ? -11.719 38.094 9.5 1 51.88 550 ALA A N 1
ATOM 4447 C CA . ALA A 1 550 ? -12.484 39.281 9.133 1 51.88 550 ALA A CA 1
ATOM 4448 C C . ALA A 1 550 ? -11.57 40.469 8.844 1 51.88 550 ALA A C 1
ATOM 4450 O O . ALA A 1 550 ? -10.867 40.969 9.734 1 51.88 550 ALA A O 1
ATOM 4451 N N . GLN A 1 551 ? -10.797 40.594 8.039 1 45.84 551 GLN A N 1
ATOM 4452 C CA . GLN A 1 551 ? -10.438 42 7.891 1 45.84 551 GLN A CA 1
ATOM 4453 C C . GLN A 1 551 ? -11.688 42.875 7.828 1 45.84 551 GLN A C 1
ATOM 4455 O O . GLN A 1 551 ? -12.727 42.438 7.32 1 45.84 551 GLN A O 1
ATOM 4460 N N . ILE A 1 552 ? -11.727 43.969 8.828 1 37.25 552 ILE A N 1
ATOM 4461 C CA . ILE A 1 552 ? -12.703 45.031 9.031 1 37.25 552 ILE A CA 1
ATOM 4462 C C . ILE A 1 552 ? -13.438 45.312 7.719 1 37.25 552 ILE A C 1
ATOM 4464 O O . ILE A 1 552 ? -14.672 45.406 7.695 1 37.25 552 ILE A O 1
ATOM 4468 N N . ASN A 1 553 ? -12.68 46 6.781 1 34.41 553 ASN A N 1
ATOM 4469 C CA . ASN A 1 553 ? -13.359 46.969 5.906 1 34.41 553 ASN A CA 1
ATOM 4470 C C . ASN A 1 553 ? -14.219 46.25 4.867 1 34.41 553 ASN A C 1
ATOM 4472 O O . ASN A 1 553 ? -14.641 46.844 3.883 1 34.41 553 ASN A O 1
ATOM 4476 N N . ASP A 1 554 ? -14.078 45 4.723 1 35.88 554 ASP A N 1
ATOM 4477 C CA . ASP A 1 554 ? -14.633 44.75 3.4 1 35.88 554 ASP A CA 1
ATOM 4478 C C . ASP A 1 554 ? -16.156 44.844 3.418 1 35.88 554 ASP A C 1
ATOM 4480 O O . ASP A 1 554 ? -16.828 43.844 3.668 1 35.88 554 ASP A O 1
ATOM 4484 N N . ASN A 1 555 ? -16.766 45.594 4.223 1 33.69 555 ASN A N 1
ATOM 4485 C CA . ASN A 1 555 ? -18.141 45.906 3.906 1 33.69 555 ASN A CA 1
ATOM 4486 C C . ASN A 1 555 ? -18.406 45.875 2.4 1 33.69 555 ASN A C 1
ATOM 4488 O O . ASN A 1 555 ? -19.406 46.406 1.924 1 33.69 555 ASN A O 1
ATOM 4492 N N . LEU A 1 556 ? -17.266 46.281 1.633 1 32.06 556 LEU A N 1
ATOM 4493 C CA . LEU A 1 556 ? -17.688 46.719 0.309 1 32.06 556 LEU A CA 1
ATOM 4494 C C . LEU A 1 556 ? -18.453 45.625 -0.428 1 32.06 556 LEU A C 1
ATOM 4496 O O . LEU A 1 556 ? -18.203 44.438 -0.207 1 32.06 556 LEU A O 1
ATOM 4500 N N . ASP A 1 557 ? -19.5 46 -1.074 1 34.31 557 ASP A N 1
ATOM 4501 C CA . ASP A 1 557 ? -20.328 45.406 -2.115 1 34.31 557 ASP A CA 1
ATOM 4502 C C . ASP A 1 557 ? -19.531 44.438 -2.975 1 34.31 557 ASP A C 1
ATOM 4504 O O . ASP A 1 557 ? -18.359 44.688 -3.297 1 34.31 557 ASP A O 1
ATOM 4508 N N . SER A 1 558 ? -19.672 43.25 -2.766 1 38.38 558 SER A N 1
ATOM 4509 C CA . SER A 1 558 ? -19.031 42.156 -3.475 1 38.38 558 SER A CA 1
ATOM 4510 C C . SER A 1 558 ? -18.641 42.562 -4.891 1 38.38 558 SER A C 1
ATOM 4512 O O . SER A 1 558 ? -19.5 42.906 -5.707 1 38.38 558 SER A O 1
ATOM 4514 N N . PRO A 1 559 ? -17.531 43.25 -5.027 1 37.16 559 PRO A N 1
ATOM 4515 C CA . PRO A 1 559 ? -17.094 43.594 -6.379 1 37.16 559 PRO A CA 1
ATOM 4516 C C . PRO A 1 559 ? -17.328 42.469 -7.387 1 37.16 559 PRO A C 1
ATOM 4518 O O . PRO A 1 559 ? -17.109 42.656 -8.586 1 37.16 559 PRO A O 1
ATOM 4521 N N . GLU A 1 560 ? -17.484 41.406 -6.863 1 41.06 560 GLU A N 1
ATOM 4522 C CA . GLU A 1 560 ? -17.688 40.312 -7.801 1 41.06 560 GLU A CA 1
ATOM 4523 C C . GLU A 1 560 ? -19 40.469 -8.555 1 41.06 560 GLU A C 1
ATOM 4525 O O . GLU A 1 560 ? -19.078 40.188 -9.75 1 41.06 560 GLU A O 1
ATOM 4530 N N . ASP A 1 561 ? -19.938 40.938 -7.773 1 43.78 561 ASP A N 1
ATOM 4531 C CA . ASP A 1 561 ? -21.188 41.25 -8.484 1 43.78 561 ASP A CA 1
ATOM 4532 C C . ASP A 1 561 ? -20.969 42.375 -9.5 1 43.78 561 ASP A C 1
ATOM 4534 O O . ASP A 1 561 ? -21.547 42.344 -10.586 1 43.78 561 ASP A O 1
ATOM 4538 N N . ALA A 1 562 ? -20.047 43.25 -9.023 1 43.41 562 ALA A N 1
ATOM 4539 C CA . ALA A 1 562 ? -19.703 44.312 -9.961 1 43.41 562 ALA A CA 1
ATOM 4540 C C . ALA A 1 562 ? -18.922 43.781 -11.148 1 43.41 562 ALA A C 1
ATOM 4542 O O . ALA A 1 562 ? -19.078 44.25 -12.281 1 43.41 562 ALA A O 1
ATOM 4543 N N . LYS A 1 563 ? -18.125 42.781 -10.93 1 46.97 563 LYS A N 1
ATOM 4544 C CA . LYS A 1 563 ? -17.391 42.188 -12.031 1 46.97 563 LYS A CA 1
ATOM 4545 C C . LYS A 1 563 ? -18.328 41.406 -12.961 1 46.97 563 LYS A C 1
ATOM 4547 O O . LYS A 1 563 ? -18.156 41.438 -14.18 1 46.97 563 LYS A O 1
ATOM 4552 N N . ILE A 1 564 ? -19.297 40.781 -12.297 1 52.62 564 ILE A N 1
ATOM 4553 C CA . ILE A 1 564 ? -20.312 40.156 -13.125 1 52.62 564 ILE A CA 1
ATOM 4554 C C . ILE A 1 564 ? -21.109 41.219 -13.875 1 52.62 564 ILE A C 1
ATOM 4556 O O . ILE A 1 564 ? -21.438 41.031 -15.055 1 52.62 564 ILE A O 1
ATOM 4560 N N . ASP A 1 565 ? -21.266 42.281 -13.078 1 50.31 565 ASP A N 1
ATOM 4561 C CA . ASP A 1 565 ? -21.969 43.375 -13.734 1 50.31 565 ASP A CA 1
ATOM 4562 C C . ASP A 1 565 ? -21.094 44.031 -14.82 1 50.31 565 ASP A C 1
ATOM 4564 O O . ASP A 1 565 ? -21.594 44.344 -15.906 1 50.31 565 ASP A O 1
ATOM 4568 N N . VAL A 1 566 ? -19.828 44.094 -14.57 1 52.16 566 VAL A N 1
ATOM 4569 C CA . VAL A 1 566 ? -18.906 44.562 -15.594 1 52.16 566 VAL A CA 1
ATOM 4570 C C . VAL A 1 566 ? -18.797 43.562 -16.719 1 52.16 566 VAL A C 1
ATOM 4572 O O . VAL A 1 566 ? -18.781 43.906 -17.891 1 52.16 566 VAL A O 1
ATOM 4575 N N . PHE A 1 567 ? -18.703 42.25 -16.344 1 57.19 567 PHE A N 1
ATOM 4576 C CA . PHE A 1 567 ? -18.688 41.188 -17.375 1 57.19 567 PHE A CA 1
ATOM 4577 C C . PHE A 1 567 ? -19.984 41.219 -18.172 1 57.19 567 PHE A C 1
ATOM 4579 O O . PHE A 1 567 ? -19.969 41.156 -19.406 1 57.19 567 PHE A O 1
ATOM 4586 N N . VAL A 1 568 ? -21.078 41.281 -17.344 1 60.31 568 VAL A N 1
ATOM 4587 C CA . VAL A 1 568 ? -22.375 41.312 -18.016 1 60.31 568 VAL A CA 1
ATOM 4588 C C . VAL A 1 568 ? -22.469 42.562 -18.891 1 60.31 568 VAL A C 1
ATOM 4590 O O . VAL A 1 568 ? -22.938 42.469 -20.047 1 60.31 568 VAL A O 1
ATOM 4593 N N . ASN A 1 569 ? -21.922 43.625 -18.438 1 56.75 569 ASN A N 1
ATOM 4594 C CA . ASN A 1 569 ? -21.938 44.875 -19.203 1 56.75 569 ASN A CA 1
ATOM 4595 C C . ASN A 1 569 ? -20.953 44.781 -20.375 1 56.75 569 ASN A C 1
ATOM 4597 O O . ASN A 1 569 ? -21.266 45.25 -21.484 1 56.75 569 ASN A O 1
ATOM 4601 N N . TRP A 1 570 ? -19.797 44.219 -20.141 1 56.81 570 TRP A N 1
ATOM 4602 C CA . TRP A 1 570 ? -18.797 44 -21.172 1 56.81 570 TRP A CA 1
ATOM 4603 C C . TRP A 1 570 ? -19.312 42.969 -22.188 1 56.81 570 TRP A C 1
ATOM 4605 O O . TRP A 1 570 ? -19.156 43.156 -23.391 1 56.81 570 TRP A O 1
ATOM 4615 N N . PHE A 1 571 ? -19.891 41.844 -21.672 1 61.91 571 PHE A N 1
ATOM 4616 C CA . PHE A 1 571 ? -20.516 40.812 -22.5 1 61.91 571 PHE A CA 1
ATOM 4617 C C . PHE A 1 571 ? -21.625 41.406 -23.359 1 61.91 571 PHE A C 1
ATOM 4619 O O . PHE A 1 571 ? -21.703 41.156 -24.562 1 61.91 571 PHE A O 1
ATOM 4626 N N . LYS A 1 572 ? -22.312 42.25 -22.688 1 63.16 572 LYS A N 1
ATOM 4627 C CA . LYS A 1 572 ? -23.406 42.875 -23.391 1 63.16 572 LYS A CA 1
ATOM 4628 C C . LYS A 1 572 ? -22.891 43.875 -24.438 1 63.16 572 LYS A C 1
ATOM 4630 O O . LYS A 1 572 ? -23.547 44.125 -25.453 1 63.16 572 LYS A O 1
ATOM 4635 N N . SER A 1 573 ? -21.688 44.344 -24.172 1 58 573 SER A N 1
ATOM 4636 C CA . SER A 1 573 ? -21.141 45.375 -25.062 1 58 573 SER A CA 1
ATOM 4637 C C . SER A 1 573 ? -20.359 44.719 -26.203 1 58 573 SER A C 1
ATOM 4639 O O . SER A 1 573 ? -19.969 45.406 -27.156 1 58 573 SER A O 1
ATOM 4641 N N . ASN A 1 574 ? -20.078 43.531 -26.125 1 56.31 574 ASN A N 1
ATOM 4642 C CA . ASN A 1 574 ? -19.297 42.844 -27.156 1 56.31 574 ASN A CA 1
ATOM 4643 C C . ASN A 1 574 ? -20.156 42.406 -28.328 1 56.31 574 ASN A C 1
ATOM 4645 O O . ASN A 1 574 ? -21.391 42.406 -28.234 1 56.31 574 ASN A O 1
ATOM 4649 N N . ASP A 1 575 ? -19.359 42.125 -29.484 1 59.56 575 ASP A N 1
ATOM 4650 C CA . ASP A 1 575 ? -20.062 41.75 -30.703 1 59.56 575 ASP A CA 1
ATOM 4651 C C . ASP A 1 575 ? -20.688 40.375 -30.578 1 59.56 575 ASP A C 1
ATOM 4653 O O . ASP A 1 575 ? -20.312 39.594 -29.703 1 59.56 575 ASP A O 1
ATOM 4657 N N . SER A 1 576 ? -21.734 40.031 -31.328 1 58.44 576 SER A N 1
ATOM 4658 C CA . SER A 1 576 ? -22.516 38.812 -31.297 1 58.44 576 SER A CA 1
ATOM 4659 C C . SER A 1 576 ? -21.625 37.594 -31.375 1 58.44 576 SER A C 1
ATOM 4661 O O . SER A 1 576 ? -21.875 36.594 -30.703 1 58.44 576 SER A O 1
ATOM 4663 N N . ASP A 1 577 ? -20.609 37.656 -32.062 1 56.38 577 ASP A N 1
ATOM 4664 C CA . ASP A 1 577 ? -19.719 36.5 -32.25 1 56.38 577 ASP A CA 1
ATOM 4665 C C . ASP A 1 577 ? -18.875 36.25 -31 1 56.38 577 ASP A C 1
ATOM 4667 O O . ASP A 1 577 ? -18.688 35.125 -30.594 1 56.38 577 ASP A O 1
ATOM 4671 N N . THR A 1 578 ? -18.359 37.219 -30.422 1 56.41 578 THR A N 1
ATOM 4672 C CA . THR A 1 578 ? -17.594 37.125 -29.188 1 56.41 578 THR A CA 1
ATOM 4673 C C . THR A 1 578 ? -18.469 36.656 -28.031 1 56.41 578 THR A C 1
ATOM 4675 O O . THR A 1 578 ? -18.031 35.875 -27.188 1 56.41 578 THR A O 1
ATOM 4678 N N . LYS A 1 579 ? -19.656 37.188 -28.047 1 59.66 579 LYS A N 1
ATOM 4679 C CA . LYS A 1 579 ? -20.625 36.75 -27.031 1 59.66 579 LYS A CA 1
ATOM 4680 C C . LYS A 1 579 ? -20.891 35.25 -27.141 1 59.66 579 LYS A C 1
ATOM 4682 O O . LYS A 1 579 ? -20.984 34.562 -26.125 1 59.66 579 LYS A O 1
ATOM 4687 N N . ARG A 1 580 ? -21.016 34.781 -28.344 1 58.59 580 ARG A N 1
ATOM 4688 C CA . ARG A 1 580 ? -21.203 33.344 -28.594 1 58.59 580 ARG A CA 1
ATOM 4689 C C . ARG A 1 580 ? -20 32.531 -28.109 1 58.59 580 ARG A C 1
ATOM 4691 O O . ARG A 1 580 ? -20.172 31.5 -27.484 1 58.59 580 ARG A O 1
ATOM 4698 N N . HIS A 1 581 ? -18.828 33 -28.344 1 54.47 581 HIS A N 1
ATOM 4699 C CA . HIS A 1 581 ? -17.609 32.344 -27.922 1 54.47 581 HIS A CA 1
ATOM 4700 C C . HIS A 1 581 ? -17.484 32.344 -26.391 1 54.47 581 HIS A C 1
ATOM 4702 O O . HIS A 1 581 ? -17.141 31.328 -25.797 1 54.47 581 HIS A O 1
ATOM 4708 N N . ILE A 1 582 ? -17.75 33.469 -25.875 1 57.31 582 ILE A N 1
ATOM 4709 C CA . ILE A 1 582 ? -17.703 33.594 -24.422 1 57.31 582 ILE A CA 1
ATOM 4710 C C . ILE A 1 582 ? -18.828 32.781 -23.797 1 57.31 582 ILE A C 1
ATOM 4712 O O . ILE A 1 582 ? -18.641 32.125 -22.766 1 57.31 582 ILE A O 1
ATOM 4716 N N . GLY A 1 583 ? -19.906 32.812 -24.469 1 57.72 583 GLY A N 1
ATOM 4717 C CA . GLY A 1 583 ? -21.016 31.984 -24.031 1 57.72 583 GLY A CA 1
ATOM 4718 C C . GLY A 1 583 ? -20.672 30.5 -24.047 1 57.72 583 GLY A C 1
ATOM 4719 O O . GLY A 1 583 ? -21.016 29.766 -23.109 1 57.72 583 GLY A O 1
ATOM 4720 N N . MET A 1 584 ? -19.969 30.094 -25.016 1 57.25 584 MET A N 1
ATOM 4721 C CA . MET A 1 584 ? -19.516 28.719 -25.078 1 57.25 584 MET A CA 1
ATOM 4722 C C . MET A 1 584 ? -18.531 28.422 -23.938 1 57.25 584 MET A C 1
ATOM 4724 O O . MET A 1 584 ? -18.594 27.359 -23.312 1 57.25 584 MET A O 1
ATOM 4728 N N . LYS A 1 585 ? -17.688 29.359 -23.719 1 54.91 585 LYS A N 1
ATOM 4729 C CA . LYS A 1 585 ? -16.734 29.203 -22.641 1 54.91 585 LYS A CA 1
ATOM 4730 C C . LYS A 1 585 ? -17.438 29.203 -21.281 1 54.91 585 LYS A C 1
ATOM 4732 O O . LYS A 1 585 ? -17.062 28.422 -20.391 1 54.91 585 LYS A O 1
ATOM 4737 N N . LEU A 1 586 ? -18.422 30.125 -21.297 1 57.38 586 LEU A N 1
ATOM 4738 C CA . LEU A 1 586 ? -19.219 30.188 -20.078 1 57.38 586 LEU A CA 1
ATOM 4739 C C . LEU A 1 586 ? -20.016 28.891 -19.891 1 57.38 586 LEU A C 1
ATOM 4741 O O . LEU A 1 586 ? -20.156 28.406 -18.766 1 57.38 586 LEU A O 1
ATOM 4745 N N . GLN A 1 587 ? -20.5 28.422 -21 1 56.62 587 GLN A N 1
ATOM 4746 C CA . GLN A 1 587 ? -21.188 27.141 -20.953 1 56.62 587 GLN A CA 1
ATOM 4747 C C . GLN A 1 587 ? -20.25 26.016 -20.578 1 56.62 587 GLN A C 1
ATOM 4749 O O . GLN A 1 587 ? -20.609 25.109 -19.812 1 56.62 587 GLN A O 1
ATOM 4754 N N . GLU A 1 588 ? -19.141 26.109 -21.031 1 55.56 588 GLU A N 1
ATOM 4755 C CA . GLU A 1 588 ? -18.125 25.141 -20.656 1 55.56 588 GLU A CA 1
ATOM 4756 C C . GLU A 1 588 ? -17.797 25.219 -19.172 1 55.56 588 GLU A C 1
ATOM 4758 O O . GLU A 1 588 ? -17.547 24.203 -18.516 1 55.56 588 GLU A O 1
ATOM 4763 N N . ILE A 1 589 ? -17.766 26.438 -18.781 1 54.03 589 ILE A N 1
ATOM 4764 C CA . ILE A 1 589 ? -17.5 26.672 -17.375 1 54.03 589 ILE A CA 1
ATOM 4765 C C . ILE A 1 589 ? -18.656 26.125 -16.531 1 54.03 589 ILE A C 1
ATOM 4767 O O . ILE A 1 589 ? -18.438 25.547 -15.469 1 54.03 589 ILE A O 1
ATOM 4771 N N . MET A 1 590 ? -19.875 26.391 -17.109 1 52.09 590 MET A N 1
ATOM 4772 C CA . MET A 1 590 ? -21.078 26.031 -16.359 1 52.09 590 MET A CA 1
ATOM 4773 C C . MET A 1 590 ? -21.328 24.516 -16.453 1 52.09 590 MET A C 1
ATOM 4775 O O . MET A 1 590 ? -21.797 23.906 -15.492 1 52.09 590 MET A O 1
ATOM 4779 N N . ASP A 1 591 ? -21.031 23.938 -17.766 1 51.16 591 ASP A N 1
ATOM 4780 C CA . ASP A 1 591 ? -21.25 22.5 -18 1 51.16 591 ASP A CA 1
ATOM 4781 C C . ASP A 1 591 ? -20.016 21.859 -18.594 1 51.16 591 ASP A C 1
ATOM 4783 O O . ASP A 1 591 ? -19.844 21.844 -19.812 1 51.16 591 ASP A O 1
ATOM 4787 N N . PRO A 1 592 ? -19.062 21.516 -17.766 1 48.22 592 PRO A N 1
ATOM 4788 C CA . PRO A 1 592 ? -17.812 20.922 -18.234 1 48.22 592 PRO A CA 1
ATOM 4789 C C . PRO A 1 592 ? -18.031 19.703 -19.141 1 48.22 592 PRO A C 1
ATOM 4791 O O . PRO A 1 592 ? -17.094 19.234 -19.797 1 48.22 592 PRO A O 1
ATOM 4794 N N . LYS A 1 593 ? -19.125 19.047 -19.094 1 53.84 593 LYS A N 1
ATOM 4795 C CA . LYS A 1 593 ? -19.391 17.891 -19.938 1 53.84 593 LYS A CA 1
ATOM 4796 C C . LYS A 1 593 ? -19.281 18.25 -21.422 1 53.84 593 LYS A C 1
ATOM 4798 O O . LYS A 1 593 ? -19.016 17.375 -22.25 1 53.84 593 LYS A O 1
ATOM 4803 N N . SER A 1 594 ? -19.406 19.438 -21.703 1 48.06 594 SER A N 1
ATOM 4804 C CA . SER A 1 594 ? -19.406 19.859 -23.094 1 48.06 594 SER A CA 1
ATOM 4805 C C . SER A 1 594 ? -18 20.172 -23.578 1 48.06 594 SER A C 1
ATOM 4807 O O . SER A 1 594 ? -17.797 20.625 -24.703 1 48.06 594 SER A O 1
ATOM 4809 N N . SER A 1 595 ? -17.109 19.969 -22.688 1 46.88 595 SER A N 1
ATOM 4810 C CA . SER A 1 595 ? -15.766 20.359 -23.078 1 46.88 595 SER A CA 1
ATOM 4811 C C . SER A 1 595 ? -15.094 19.266 -23.906 1 46.88 595 SER A C 1
ATOM 4813 O O . SER A 1 595 ? -15.297 18.078 -23.656 1 46.88 595 SER A O 1
ATOM 4815 N N . THR A 1 596 ? -14.719 19.484 -25.125 1 46.41 596 THR A N 1
ATOM 4816 C CA . THR A 1 596 ? -14 18.625 -26.062 1 46.41 596 THR A CA 1
ATOM 4817 C C . THR A 1 596 ? -12.555 18.438 -25.625 1 46.41 596 THR A C 1
ATOM 4819 O O . THR A 1 596 ? -11.664 18.219 -26.453 1 46.41 596 THR A O 1
ATOM 4822 N N . LEU A 1 597 ? -12.297 18.484 -24.406 1 39.41 597 LEU A N 1
ATOM 4823 C CA . LEU A 1 597 ? -10.891 18.438 -24 1 39.41 597 LEU A CA 1
ATOM 4824 C C . LEU A 1 597 ? -10.336 17.031 -24.156 1 39.41 597 LEU A C 1
ATOM 4826 O O . LEU A 1 597 ? -10.961 16.047 -23.719 1 39.41 597 LEU A O 1
ATOM 4830 N N . ARG A 1 598 ? -9.367 16.781 -25.109 1 41.88 598 ARG A N 1
ATOM 4831 C CA . ARG A 1 598 ? -8.703 15.508 -25.406 1 41.88 598 ARG A CA 1
ATOM 4832 C C . ARG A 1 598 ? -7.48 15.32 -24.516 1 41.88 598 ARG A C 1
ATOM 4834 O O . ARG A 1 598 ? -6.863 16.297 -24.078 1 41.88 598 ARG A O 1
ATOM 4841 N N . GLU A 1 599 ? -7.367 14.258 -23.812 1 35.47 599 GLU A N 1
ATOM 4842 C CA . GLU A 1 599 ? -6.168 13.875 -23.078 1 35.47 599 GLU A CA 1
ATOM 4843 C C . GLU A 1 599 ? -4.996 13.625 -24.016 1 35.47 599 GLU A C 1
ATOM 4845 O O . GLU A 1 599 ? -5.191 13.227 -25.172 1 35.47 599 GLU A O 1
ATOM 4850 N N . PHE A 1 600 ? -3.908 14.102 -23.812 1 30.45 600 PHE A N 1
ATOM 4851 C CA . PHE A 1 600 ? -2.729 13.773 -24.594 1 30.45 600 PHE A CA 1
ATOM 4852 C C . PHE A 1 600 ? -2.432 12.281 -24.531 1 30.45 600 PHE A C 1
ATOM 4854 O O . PHE A 1 600 ? -2.365 11.703 -23.453 1 30.45 600 PHE A O 1
ATOM 4861 N N . LEU A 1 601 ? -2.885 11.508 -25.516 1 27 601 LEU A N 1
ATOM 4862 C CA . LEU A 1 601 ? -2.436 10.125 -25.641 1 27 601 LEU A CA 1
ATOM 4863 C C . LEU A 1 601 ? -0.914 10.047 -25.688 1 27 601 LEU A C 1
ATOM 4865 O O . LEU A 1 601 ? -0.292 10.625 -26.578 1 27 601 LEU A O 1
ATOM 4869 N N . ALA A 1 602 ? -0.312 10.109 -24.609 1 25.05 602 ALA A N 1
ATOM 4870 C CA . ALA A 1 602 ? 1.087 9.727 -24.766 1 25.05 602 ALA A CA 1
ATOM 4871 C C . ALA A 1 602 ? 1.203 8.328 -25.375 1 25.05 602 ALA A C 1
ATOM 4873 O O . ALA A 1 602 ? 0.432 7.43 -25.031 1 25.05 602 ALA A O 1
ATOM 4874 N N . ILE B 1 1 ? -43.594 15.969 25.219 1 82.5 1 ILE B N 1
ATOM 4875 C CA . ILE B 1 1 ? -43.719 14.586 25.656 1 82.5 1 ILE B CA 1
ATOM 4876 C C . ILE B 1 1 ? -43.281 13.648 24.531 1 82.5 1 ILE B C 1
ATOM 4878 O O . ILE B 1 1 ? -43.625 13.875 23.359 1 82.5 1 ILE B O 1
ATOM 4882 N N . PHE B 1 2 ? -42.344 12.805 24.922 1 91.5 2 PHE B N 1
ATOM 4883 C CA . PHE B 1 2 ? -41.781 11.875 23.953 1 91.5 2 PHE B CA 1
ATOM 4884 C C . PHE B 1 2 ? -42.281 10.461 24.188 1 91.5 2 PHE B C 1
ATOM 4886 O O . PHE B 1 2 ? -42.594 10.094 25.328 1 91.5 2 PHE B O 1
ATOM 4893 N N . ASN B 1 3 ? -42.312 9.672 23.109 1 88.69 3 ASN B N 1
ATOM 4894 C CA . ASN B 1 3 ? -42.875 8.328 23.188 1 88.69 3 ASN B CA 1
ATOM 4895 C C . ASN B 1 3 ? -41.844 7.316 23.688 1 88.69 3 ASN B C 1
ATOM 4897 O O . ASN B 1 3 ? -42.188 6.172 23.984 1 88.69 3 ASN B O 1
ATOM 4901 N N . SER B 1 4 ? -40.688 7.66 23.734 1 89.94 4 SER B N 1
ATOM 4902 C CA . SER B 1 4 ? -39.656 6.773 24.234 1 89.94 4 SER B CA 1
ATOM 4903 C C . SER B 1 4 ? -38.469 7.562 24.781 1 89.94 4 SER B C 1
ATOM 4905 O O . SER B 1 4 ? -38.312 8.75 24.484 1 89.94 4 SER B O 1
ATOM 4907 N N . GLN B 1 5 ? -37.75 6.891 25.594 1 88.44 5 GLN B N 1
ATOM 4908 C CA . GLN B 1 5 ? -36.531 7.508 26.094 1 88.44 5 GLN B CA 1
ATOM 4909 C C . GLN B 1 5 ? -35.562 7.859 24.953 1 88.44 5 GLN B C 1
ATOM 4911 O O . GLN B 1 5 ? -34.938 8.906 24.984 1 88.44 5 GLN B O 1
ATOM 4916 N N . GLU B 1 6 ? -35.469 6.992 23.984 1 88.75 6 GLU B N 1
ATOM 4917 C CA . GLU B 1 6 ? -34.625 7.195 22.828 1 88.75 6 GLU B CA 1
ATOM 4918 C C . GLU B 1 6 ? -35 8.438 22.031 1 88.75 6 GLU B C 1
ATOM 4920 O O . GLU B 1 6 ? -34.156 9.172 21.531 1 88.75 6 GLU B O 1
ATOM 4925 N N . ALA B 1 7 ? -36.25 8.555 21.953 1 91.62 7 ALA B N 1
ATOM 4926 C CA . ALA B 1 7 ? -36.75 9.734 21.25 1 91.62 7 ALA B CA 1
ATOM 4927 C C . ALA B 1 7 ? -36.344 11.016 21.984 1 91.62 7 ALA B C 1
ATOM 4929 O O . ALA B 1 7 ? -36.031 12.023 21.344 1 91.62 7 ALA B O 1
ATOM 4930 N N . LEU B 1 8 ? -36.5 10.922 23.281 1 91.25 8 LEU B N 1
ATOM 4931 C CA . LEU B 1 8 ? -36.094 12.07 24.094 1 91.25 8 LEU B CA 1
ATOM 4932 C C . LEU B 1 8 ? -34.594 12.359 23.938 1 91.25 8 LEU B C 1
ATOM 4934 O O . LEU B 1 8 ? -34.219 13.516 23.781 1 91.25 8 LEU B O 1
ATOM 4938 N N . LEU B 1 9 ? -33.844 11.383 24 1 89.81 9 LEU B N 1
ATOM 4939 C CA . LEU B 1 9 ? -32.406 11.531 23.859 1 89.81 9 LEU B CA 1
ATOM 4940 C C . LEU B 1 9 ? -32.031 12.078 22.484 1 89.81 9 LEU B C 1
ATOM 4942 O O . LEU B 1 9 ? -31.219 12.984 22.375 1 89.81 9 LEU B O 1
ATOM 4946 N N . ASN B 1 10 ? -32.594 11.594 21.469 1 88.62 10 ASN B N 1
ATOM 4947 C CA . ASN B 1 10 ? -32.344 12.047 20.109 1 88.62 10 ASN B CA 1
ATOM 4948 C C . ASN B 1 10 ? -32.688 13.523 19.938 1 88.62 10 ASN B C 1
ATOM 4950 O O . ASN B 1 10 ? -31.938 14.273 19.297 1 88.62 10 ASN B O 1
ATOM 4954 N N . TRP B 1 11 ? -33.812 13.836 20.469 1 90.75 11 TRP B N 1
ATOM 4955 C CA . TRP B 1 11 ? -34.219 15.234 20.406 1 90.75 11 TRP B CA 1
ATOM 4956 C C . TRP B 1 11 ? -33.219 16.125 21.125 1 90.75 11 TRP B C 1
ATOM 4958 O O . TRP B 1 11 ? -32.875 17.203 20.625 1 90.75 11 TRP B O 1
ATOM 4968 N N . SER B 1 12 ? -32.844 15.75 22.297 1 90.19 12 SER B N 1
ATOM 4969 C CA . SER B 1 12 ? -31.906 16.531 23.094 1 90.19 12 SER B CA 1
ATOM 4970 C C . SER B 1 12 ? -30.578 16.672 22.359 1 90.19 12 SER B C 1
ATOM 4972 O O . SER B 1 12 ? -29.938 17.734 22.422 1 90.19 12 SER B O 1
ATOM 4974 N N . HIS B 1 13 ? -30.172 15.68 21.719 1 88.12 13 HIS B N 1
ATOM 4975 C CA . HIS B 1 13 ? -28.906 15.703 20.984 1 88.12 13 HIS B CA 1
ATOM 4976 C C . HIS B 1 13 ? -28.984 16.656 19.797 1 88.12 13 HIS B C 1
ATOM 4978 O O . HIS B 1 13 ? -28.062 17.438 19.547 1 88.12 13 HIS B O 1
ATOM 4984 N N . VAL B 1 14 ? -30.047 16.594 19.094 1 86.88 14 VAL B N 1
ATOM 4985 C CA . VAL B 1 14 ? -30.219 17.438 17.906 1 86.88 14 VAL B CA 1
ATOM 4986 C C . VAL B 1 14 ? -30.297 18.906 18.328 1 86.88 14 VAL B C 1
ATOM 4988 O O . VAL B 1 14 ? -29.656 19.766 17.719 1 86.88 14 VAL B O 1
ATOM 4991 N N . GLN B 1 15 ? -31.062 19.125 19.391 1 86 15 GLN B N 1
ATOM 4992 C CA . GLN B 1 15 ? -31.188 20.5 19.891 1 86 15 GLN B CA 1
ATOM 4993 C C . GLN B 1 15 ? -29.859 21.016 20.438 1 86 15 GLN B C 1
ATOM 4995 O O . GLN B 1 15 ? -29.516 22.188 20.266 1 86 15 GLN B O 1
ATOM 5000 N N . GLY B 1 16 ? -29.25 20.141 21.109 1 85 16 GLY B N 1
ATOM 5001 C CA . GLY B 1 16 ? -27.922 20.5 21.609 1 85 16 GLY B CA 1
ATOM 5002 C C . GLY B 1 16 ? -26.953 20.875 20.5 1 85 16 GLY B C 1
ATOM 5003 O O . GLY B 1 16 ? -26.234 21.859 20.609 1 85 16 GLY B O 1
ATOM 5004 N N . ARG B 1 17 ? -26.969 20.125 19.453 1 82.94 17 ARG B N 1
ATOM 5005 C CA . ARG B 1 17 ? -26.094 20.375 18.297 1 82.94 17 ARG B CA 1
ATOM 5006 C C . ARG B 1 17 ? -26.422 21.719 17.656 1 82.94 17 ARG B C 1
ATOM 5008 O O . ARG B 1 17 ? -25.516 22.438 17.234 1 82.94 17 ARG B O 1
ATOM 5015 N N . LYS B 1 18 ? -27.594 22 17.625 1 82.38 18 LYS B N 1
ATOM 5016 C CA . LYS B 1 18 ? -28 23.281 17.047 1 82.38 18 LYS B CA 1
ATOM 5017 C C . LYS B 1 18 ? -27.484 24.453 17.875 1 82.38 18 LYS B C 1
ATOM 5019 O O . LYS B 1 18 ? -27.172 25.516 17.328 1 82.38 18 LYS B O 1
ATOM 5024 N N . CYS B 1 19 ? -27.375 24.125 19.188 1 80.19 19 CYS B N 1
ATOM 5025 C CA . CYS B 1 19 ? -26.906 25.172 20.094 1 80.19 19 CYS B CA 1
ATOM 5026 C C . CYS B 1 19 ? -25.391 25.094 20.266 1 80.19 19 CYS B C 1
ATOM 5028 O O . CYS B 1 19 ? -24.812 25.859 21.031 1 80.19 19 CYS B O 1
ATOM 5030 N N . GLY B 1 20 ? -24.812 24.203 19.516 1 78.44 20 GLY B N 1
ATOM 5031 C CA . GLY B 1 20 ? -23.359 24.078 19.578 1 78.44 20 GLY B CA 1
ATOM 5032 C C . GLY B 1 20 ? -22.891 23.344 20.828 1 78.44 20 GLY B C 1
ATOM 5033 O O . GLY B 1 20 ? -21.781 23.562 21.297 1 78.44 20 GLY B O 1
ATOM 5034 N N . ILE B 1 21 ? -23.797 22.656 21.484 1 84.75 21 ILE B N 1
ATOM 5035 C CA . ILE B 1 21 ? -23.453 21.922 22.703 1 84.75 21 ILE B CA 1
ATOM 5036 C C . ILE B 1 21 ? -23.641 20.422 22.484 1 84.75 21 ILE B C 1
ATOM 5038 O O . ILE B 1 21 ? -24.578 20.016 21.797 1 84.75 21 ILE B O 1
ATOM 5042 N N . VAL B 1 22 ? -22.719 19.719 23 1 88.31 22 VAL B N 1
ATOM 5043 C CA . VAL B 1 22 ? -22.844 18.266 22.953 1 88.31 22 VAL B CA 1
ATOM 5044 C C . VAL B 1 22 ? -23.453 17.75 24.25 1 88.31 22 VAL B C 1
ATOM 5046 O O . VAL B 1 22 ? -22.812 17.812 25.312 1 88.31 22 VAL B O 1
ATOM 5049 N N . VAL B 1 23 ? -24.641 17.219 24.141 1 89.12 23 VAL B N 1
ATOM 5050 C CA . VAL B 1 23 ? -25.391 16.766 25.312 1 89.12 23 VAL B CA 1
ATOM 5051 C C . VAL B 1 23 ? -25.078 15.305 25.594 1 89.12 23 VAL B C 1
ATOM 5053 O O . VAL B 1 23 ? -25.062 14.477 24.672 1 89.12 23 VAL B O 1
ATOM 5056 N N . VAL B 1 24 ? -24.75 14.977 26.844 1 90.56 24 VAL B N 1
ATOM 5057 C CA . VAL B 1 24 ? -24.438 13.602 27.234 1 90.56 24 VAL B CA 1
ATOM 5058 C C . VAL B 1 24 ? -25.297 13.203 28.438 1 90.56 24 VAL B C 1
ATOM 5060 O O . VAL B 1 24 ? -25.875 14.062 29.109 1 90.56 24 VAL B O 1
ATOM 5063 N N . ILE B 1 25 ? -25.422 11.898 28.625 1 89.31 25 ILE B N 1
ATOM 5064 C CA . ILE B 1 25 ? -26.141 11.398 29.797 1 89.31 25 ILE B CA 1
ATOM 5065 C C . ILE B 1 25 ? -25.234 11.461 31.031 1 89.31 25 ILE B C 1
ATOM 5067 O O . ILE B 1 25 ? -24.156 10.844 31.047 1 89.31 25 ILE B O 1
ATOM 5071 N N . LYS B 1 26 ? -25.562 12.109 31.969 1 88.19 26 LYS B N 1
ATOM 5072 C CA . LYS B 1 26 ? -24.797 12.211 33.188 1 88.19 26 LYS B CA 1
ATOM 5073 C C . LYS B 1 26 ? -25.172 11.094 34.156 1 88.19 26 LYS B C 1
ATOM 5075 O O . LYS B 1 26 ? -24.297 10.484 34.781 1 88.19 26 LYS B O 1
ATOM 5080 N N . ARG B 1 27 ? -26.422 10.953 34.281 1 87.38 27 ARG B N 1
ATOM 5081 C CA . ARG B 1 27 ? -26.938 9.953 35.219 1 87.38 27 ARG B CA 1
ATOM 5082 C C . ARG B 1 27 ? -28.25 9.375 34.75 1 87.38 27 ARG B C 1
ATOM 5084 O O . ARG B 1 27 ? -29.078 10.086 34.156 1 87.38 27 ARG B O 1
ATOM 5091 N N . SER B 1 28 ? -28.375 8.016 34.844 1 87.38 28 SER B N 1
ATOM 5092 C CA . SER B 1 28 ? -29.609 7.332 34.5 1 87.38 28 SER B CA 1
ATOM 5093 C C . SER B 1 28 ? -30.094 6.484 35.688 1 87.38 28 SER B C 1
ATOM 5095 O O . SER B 1 28 ? -29.391 5.582 36.125 1 87.38 28 SER B O 1
ATOM 5097 N N . ASP B 1 29 ? -31.156 6.902 36.219 1 81.94 29 ASP B N 1
ATOM 5098 C CA . ASP B 1 29 ? -31.75 6.172 37.344 1 81.94 29 ASP B CA 1
ATOM 5099 C C . ASP B 1 29 ? -32.906 5.289 36.875 1 81.94 29 ASP B C 1
ATOM 5101 O O . ASP B 1 29 ? -33.875 5.785 36.281 1 81.94 29 ASP B O 1
ATOM 5105 N N . GLY B 1 30 ? -32.656 3.949 36.906 1 77.19 30 GLY B N 1
ATOM 5106 C CA . GLY B 1 30 ? -33.688 3.02 36.531 1 77.19 30 GLY B CA 1
ATOM 5107 C C . GLY B 1 30 ? -34.875 3.01 37.469 1 77.19 30 GLY B C 1
ATOM 5108 O O . GLY B 1 30 ? -34.938 3.818 38.406 1 77.19 30 GLY B O 1
ATOM 5109 N N . VAL B 1 31 ? -35.875 2.072 37.125 1 66.81 31 VAL B N 1
ATOM 5110 C CA . VAL B 1 31 ? -37.062 1.918 37.969 1 66.81 31 VAL B CA 1
ATOM 5111 C C . VAL B 1 31 ? -36.688 1.224 39.281 1 66.81 31 VAL B C 1
ATOM 5113 O O . VAL B 1 31 ? -36.031 0.19 39.25 1 66.81 31 VAL B O 1
ATOM 5116 N N . GLY B 1 32 ? -36.281 1.918 40.312 1 56.53 32 GLY B N 1
ATOM 5117 C CA . GLY B 1 32 ? -35.938 1.272 41.562 1 56.53 32 GLY B CA 1
ATOM 5118 C C . GLY B 1 32 ? -37 0.327 42.062 1 56.53 32 GLY B C 1
ATOM 5119 O O . GLY B 1 32 ? -38.094 0.238 41.5 1 56.53 32 GLY B O 1
ATOM 5120 N N . LYS B 1 33 ? -36.5 -0.611 43.062 1 55 33 LYS B N 1
ATOM 5121 C CA . LYS B 1 33 ? -37.344 -1.58 43.75 1 55 33 LYS B CA 1
ATOM 5122 C C . LYS B 1 33 ? -38.562 -0.904 44.375 1 55 33 LYS B C 1
ATOM 5124 O O . LYS B 1 33 ? -39.531 -1.57 44.719 1 55 33 LYS B O 1
ATOM 5129 N N . ILE B 1 34 ? -38.406 0.189 44.969 1 48.59 34 ILE B N 1
ATOM 5130 C CA . ILE B 1 34 ? -39.531 0.833 45.625 1 48.59 34 ILE B CA 1
ATOM 5131 C C . ILE B 1 34 ? -40.469 1.449 44.562 1 48.59 34 ILE B C 1
ATOM 5133 O O . ILE B 1 34 ? -40 2.148 43.656 1 48.59 34 ILE B O 1
ATOM 5137 N N . ILE B 1 35 ? -41.656 1.003 44.375 1 51.16 35 ILE B N 1
ATOM 5138 C CA . ILE B 1 35 ? -42.812 1.231 43.5 1 51.16 35 ILE B CA 1
ATOM 5139 C C . ILE B 1 35 ? -42.781 2.672 43 1 51.16 35 ILE B C 1
ATOM 5141 O O . ILE B 1 35 ? -43.25 2.955 41.875 1 51.16 35 ILE B O 1
ATOM 5145 N N . THR B 1 36 ? -42.469 3.715 43.781 1 53.81 36 THR B N 1
ATOM 5146 C CA . THR B 1 36 ? -42.812 5.09 43.469 1 53.81 36 THR B CA 1
ATOM 5147 C C . THR B 1 36 ? -41.719 5.766 42.656 1 53.81 36 THR B C 1
ATOM 5149 O O . THR B 1 36 ? -41.906 6.898 42.188 1 53.81 36 THR B O 1
ATOM 5152 N N . ARG B 1 37 ? -40.594 5.168 42.438 1 63.59 37 ARG B N 1
ATOM 5153 C CA . ARG B 1 37 ? -39.562 6.012 41.844 1 63.59 37 ARG B CA 1
ATOM 5154 C C . ARG B 1 37 ? -39.5 5.77 40.312 1 63.59 37 ARG B C 1
ATOM 5156 O O . ARG B 1 37 ? -39.25 4.645 39.875 1 63.59 37 ARG B O 1
ATOM 5163 N N . ARG B 1 38 ? -40.062 6.645 39.594 1 78.06 38 ARG B N 1
ATOM 5164 C CA . ARG B 1 38 ? -40.094 6.633 38.156 1 78.06 38 ARG B CA 1
ATOM 5165 C C . ARG B 1 38 ? -38.656 6.828 37.594 1 78.06 38 ARG B C 1
ATOM 5167 O O . ARG B 1 38 ? -37.781 7.359 38.281 1 78.06 38 ARG B O 1
ATOM 5174 N N . ALA B 1 39 ? -38.406 6.191 36.438 1 86.12 39 ALA B N 1
ATOM 5175 C CA . ALA B 1 39 ? -37.125 6.285 35.781 1 86.12 39 ALA B CA 1
ATOM 5176 C C . ALA B 1 39 ? -36.781 7.734 35.469 1 86.12 39 ALA B C 1
ATOM 5178 O O . ALA B 1 39 ? -37.656 8.516 35.094 1 86.12 39 ALA B O 1
ATOM 5179 N N . ARG B 1 40 ? -35.656 8.133 35.875 1 89.06 40 ARG B N 1
ATOM 5180 C CA . ARG B 1 40 ? -35.156 9.484 35.594 1 89.06 40 ARG B CA 1
ATOM 5181 C C . ARG B 1 40 ? -33.812 9.461 34.875 1 89.06 40 ARG B C 1
ATOM 5183 O O . ARG B 1 40 ? -33 8.562 35.094 1 89.06 40 ARG B O 1
ATOM 5190 N N . VAL B 1 41 ? -33.656 10.406 33.844 1 91.88 41 VAL B N 1
ATOM 5191 C CA . VAL B 1 41 ? -32.375 10.555 33.156 1 91.88 41 VAL B CA 1
ATOM 5192 C C . VAL B 1 41 ? -31.906 12 33.25 1 91.88 41 VAL B C 1
ATOM 5194 O O . VAL B 1 41 ? -32.688 12.938 33.031 1 91.88 41 VAL B O 1
ATOM 5197 N N . THR B 1 42 ? -30.766 12.203 33.75 1 92.31 42 THR B N 1
ATOM 5198 C CA . THR B 1 42 ? -30.156 13.523 33.812 1 92.31 42 THR B CA 1
ATOM 5199 C C . THR B 1 42 ? -29.141 13.719 32.688 1 92.31 42 THR B C 1
ATOM 5201 O O . THR B 1 42 ? -28.203 12.945 32.531 1 92.31 42 THR B O 1
ATOM 5204 N N . LEU B 1 43 ? -29.406 14.766 31.891 1 92.25 43 LEU B N 1
ATOM 5205 C CA . LEU B 1 43 ? -28.531 15.07 30.766 1 92.25 43 LEU B CA 1
ATOM 5206 C C . LEU B 1 43 ? -27.688 16.312 31.047 1 92.25 43 LEU B C 1
ATOM 5208 O O . LEU B 1 43 ? -28.125 17.203 31.766 1 92.25 43 LEU B O 1
ATOM 5212 N N . GLY B 1 44 ? -26.469 16.312 30.609 1 89.94 44 GLY B N 1
ATOM 5213 C CA . GLY B 1 44 ? -25.562 17.438 30.734 1 89.94 44 GLY B CA 1
ATOM 5214 C C . GLY B 1 44 ? -24.656 17.625 29.547 1 89.94 44 GLY B C 1
ATOM 5215 O O . GLY B 1 44 ? -24.859 17 28.5 1 89.94 44 GLY B O 1
ATOM 5216 N N . CYS B 1 45 ? -23.766 18.609 29.672 1 88.62 45 CYS B N 1
ATOM 5217 C CA . CYS B 1 45 ? -22.797 18.875 28.625 1 88.62 45 CYS B CA 1
ATOM 5218 C C . CYS B 1 45 ? -21.594 17.938 28.734 1 88.62 45 CYS B C 1
ATOM 5220 O O . CYS B 1 45 ? -21.234 17.516 29.828 1 88.62 45 CYS B O 1
ATOM 5222 N N . GLU B 1 46 ? -20.969 17.625 27.625 1 87.56 46 GLU B N 1
ATOM 5223 C CA . GLU B 1 46 ? -19.781 16.781 27.594 1 87.56 46 GLU B CA 1
ATOM 5224 C C . GLU B 1 46 ? -18.656 17.391 28.438 1 87.56 46 GLU B C 1
ATOM 5226 O O . GLU B 1 46 ? -17.844 16.672 29 1 87.56 46 GLU B O 1
ATOM 5231 N N . ARG B 1 47 ? -18.641 18.609 28.531 1 85.75 47 ARG B N 1
ATOM 5232 C CA . ARG B 1 47 ? -17.578 19.312 29.25 1 85.75 47 ARG B CA 1
ATOM 5233 C C . ARG B 1 47 ? -18 19.594 30.703 1 85.75 47 ARG B C 1
ATOM 5235 O O . ARG B 1 47 ? -17.344 20.359 31.406 1 85.75 47 ARG B O 1
ATOM 5242 N N . GLY B 1 48 ? -19.109 18.953 31.047 1 82.69 48 GLY B N 1
ATOM 5243 C CA . GLY B 1 48 ? -19.594 19.141 32.406 1 82.69 48 GLY B CA 1
ATOM 5244 C C . GLY B 1 48 ? -18.797 18.344 33.438 1 82.69 48 GLY B C 1
ATOM 5245 O O . GLY B 1 48 ? -18.141 17.359 33.094 1 82.69 48 GLY B O 1
ATOM 5246 N N . GLY B 1 49 ? -18.734 18.859 34.594 1 81.62 49 GLY B N 1
ATOM 5247 C CA . GLY B 1 49 ? -18.016 18.172 35.625 1 81.62 49 GLY B CA 1
ATOM 5248 C C . GLY B 1 49 ? -16.656 18.766 35.938 1 81.62 49 GLY B C 1
ATOM 5249 O O . GLY B 1 49 ? -16.266 19.766 35.312 1 81.62 49 GLY B O 1
ATOM 5250 N N . HIS B 1 50 ? -16.062 18.328 36.969 1 82.69 50 HIS B N 1
ATOM 5251 C CA . HIS B 1 50 ? -14.75 18.812 37.375 1 82.69 50 HIS B CA 1
ATOM 5252 C C . HIS B 1 50 ? -13.719 17.688 37.375 1 82.69 50 HIS B C 1
ATOM 5254 O O . HIS B 1 50 ? -14.055 16.547 37.688 1 82.69 50 HIS B O 1
ATOM 5260 N N . TYR B 1 51 ? -12.602 18.062 36.906 1 81.44 51 TYR B N 1
ATOM 5261 C CA . TYR B 1 51 ? -11.516 17.094 36.938 1 81.44 51 TYR B CA 1
ATOM 5262 C C . TYR B 1 51 ? -11.156 16.734 38.375 1 81.44 51 TYR B C 1
ATOM 5264 O O . TYR B 1 51 ? -11.016 17.594 39.25 1 81.44 51 TYR B O 1
ATOM 5272 N N . ILE B 1 52 ? -11.102 15.328 38.594 1 76.88 52 ILE B N 1
ATOM 5273 C CA . ILE B 1 52 ? -10.695 14.828 39.906 1 76.88 52 ILE B CA 1
ATOM 5274 C C . ILE B 1 52 ? -9.312 14.188 39.812 1 76.88 52 ILE B C 1
ATOM 5276 O O . ILE B 1 52 ? -9.125 13.211 39.062 1 76.88 52 ILE B O 1
ATOM 5280 N N . LYS B 1 53 ? -8.281 14.875 40.281 1 72.88 53 LYS B N 1
ATOM 5281 C CA . LYS B 1 53 ? -6.914 14.344 40.25 1 72.88 53 LYS B CA 1
ATOM 5282 C C . LYS B 1 53 ? -6.82 13.039 41.031 1 72.88 53 LYS B C 1
ATOM 5284 O O . LYS B 1 53 ? -7.348 12.922 42.156 1 72.88 53 LYS B O 1
ATOM 5289 N N . LYS B 1 54 ? -6.508 11.938 40.312 1 60.59 54 LYS B N 1
ATOM 5290 C CA . LYS B 1 54 ? -6.273 10.68 41 1 60.5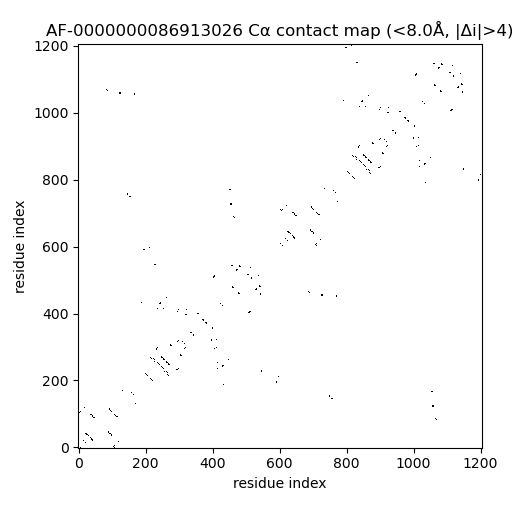9 54 LYS B CA 1
ATOM 5291 C C . LYS B 1 54 ? -5.121 10.812 42 1 60.59 54 LYS B C 1
ATOM 5293 O O . LYS B 1 54 ? -4.113 11.461 41.719 1 60.59 54 LYS B O 1
ATOM 5298 N N . PRO B 1 55 ? -5.43 10.531 43.281 1 55.97 55 PRO B N 1
ATOM 5299 C CA . PRO B 1 55 ? -4.344 10.586 44.25 1 55.97 55 PRO B CA 1
ATOM 5300 C C . PRO B 1 55 ? -3.1 9.82 43.812 1 55.97 55 PRO B C 1
ATOM 5302 O O . PRO B 1 55 ? -3.213 8.75 43.188 1 55.97 55 PRO B O 1
ATOM 5305 N N . ASN B 1 56 ? -2.191 10.477 43.375 1 48.41 56 ASN B N 1
ATOM 5306 C CA . ASN B 1 56 ? -0.913 9.828 43.094 1 48.41 56 ASN B CA 1
ATOM 5307 C C . ASN B 1 56 ? -0.594 8.758 44.125 1 48.41 56 ASN B C 1
ATOM 5309 O O . ASN B 1 56 ? -0.59 9.039 45.344 1 48.41 56 ASN B O 1
ATOM 5313 N N . VAL B 1 57 ? -0.87 7.504 44.062 1 41.59 57 VAL B N 1
ATOM 5314 C CA . VAL B 1 57 ? -0.021 6.637 44.875 1 41.59 57 VAL B CA 1
ATOM 5315 C C . VAL B 1 57 ? 1.441 7.051 44.719 1 41.59 57 VAL B C 1
ATOM 5317 O O . VAL B 1 57 ? 1.956 7.121 43.594 1 41.59 57 VAL B O 1
ATOM 5320 N N . ASP B 1 58 ? 1.96 7.855 45.594 1 36.97 58 ASP B N 1
ATOM 5321 C CA . ASP B 1 58 ? 3.363 8.172 45.844 1 36.97 58 ASP B CA 1
ATOM 5322 C C . ASP B 1 58 ? 4.238 6.926 45.719 1 36.97 58 ASP B C 1
ATOM 5324 O O . ASP B 1 58 ? 4.418 6.172 46.656 1 36.97 58 ASP B O 1
ATOM 5328 N N . LEU B 1 59 ? 4.133 5.91 44.938 1 34.81 59 LEU B N 1
ATOM 5329 C CA . LEU B 1 59 ? 5.324 5.066 44.969 1 34.81 59 LEU B CA 1
ATOM 5330 C C . LEU B 1 59 ? 6.59 5.91 44.844 1 34.81 59 LEU B C 1
ATOM 5332 O O . LEU B 1 59 ? 6.828 6.539 43.812 1 34.81 59 LEU B O 1
ATOM 5336 N N . ASP B 1 60 ? 7.062 6.512 46 1 33.16 60 ASP B N 1
ATOM 5337 C CA . ASP B 1 60 ? 8.398 6.949 46.406 1 33.16 60 ASP B CA 1
ATOM 5338 C C . ASP B 1 60 ? 9.461 5.949 45.938 1 33.16 60 ASP B C 1
ATOM 5340 O O . ASP B 1 60 ? 10.57 5.934 46.5 1 33.16 60 ASP B O 1
ATOM 5344 N N . ASP B 1 61 ? 9.273 4.77 45.5 1 32.38 61 ASP B N 1
ATOM 5345 C CA . ASP B 1 61 ? 10.547 4.082 45.281 1 32.38 61 ASP B CA 1
ATOM 5346 C C . ASP B 1 61 ? 11.531 4.957 44.5 1 32.38 61 ASP B C 1
ATOM 5348 O O . ASP B 1 61 ? 11.336 5.199 43.312 1 32.38 61 ASP B O 1
ATOM 5352 N N . GLU B 1 62 ? 12.141 5.977 45.25 1 31.34 62 GLU B N 1
ATOM 5353 C CA . GLU B 1 62 ? 13.492 6.488 45.062 1 31.34 62 GLU B CA 1
ATOM 5354 C C . GLU B 1 62 ? 14.477 5.359 44.75 1 31.34 62 GLU B C 1
ATOM 5356 O O . GLU B 1 62 ? 15.125 4.848 45.688 1 31.34 62 GLU B O 1
ATOM 5361 N N . GLN B 1 63 ? 14.18 4.215 44.312 1 30.06 63 GLN B N 1
ATOM 5362 C CA . GLN B 1 63 ? 15.406 3.449 44.156 1 30.06 63 GLN B CA 1
ATOM 5363 C C . GLN B 1 63 ? 16.5 4.285 43.5 1 30.06 63 GLN B C 1
ATOM 5365 O O . GLN B 1 63 ? 16.25 4.969 42.531 1 30.06 63 GLN B O 1
ATOM 5370 N N . PRO B 1 64 ? 17.547 4.633 44.312 1 28.61 64 PRO B N 1
ATOM 5371 C CA . PRO B 1 64 ? 18.766 5.285 43.844 1 28.61 64 PRO B CA 1
ATOM 5372 C C . PRO B 1 64 ? 19.219 4.773 42.469 1 28.61 64 PRO B C 1
ATOM 5374 O O . PRO B 1 64 ? 19.016 3.598 42.156 1 28.61 64 PRO B O 1
ATOM 5377 N N . MET B 1 65 ? 19.172 5.664 41.531 1 29.45 65 MET B N 1
ATOM 5378 C CA . MET B 1 65 ? 19.891 5.445 40.281 1 29.45 65 MET B CA 1
ATOM 5379 C C . MET B 1 65 ? 21.281 4.875 40.531 1 29.45 65 MET B C 1
ATOM 5381 O O . MET B 1 65 ? 22.281 5.574 40.344 1 29.45 65 MET B O 1
ATOM 5385 N N . ASN B 1 66 ? 21.484 4.102 41.625 1 26.28 66 ASN B N 1
ATOM 5386 C CA . ASN B 1 66 ? 22.875 3.703 41.75 1 26.28 66 ASN B CA 1
ATOM 5387 C C . ASN B 1 66 ? 23.438 3.193 40.438 1 26.28 66 ASN B C 1
ATOM 5389 O O . ASN B 1 66 ? 24.625 3.314 40.156 1 26.28 66 ASN B O 1
ATOM 5393 N N . SER B 1 67 ? 23 1.973 40.094 1 27.56 67 SER B N 1
ATOM 5394 C CA . SER B 1 67 ? 24.094 1.224 39.469 1 27.56 67 SER B CA 1
ATOM 5395 C C . SER B 1 67 ? 24.562 1.878 38.188 1 27.56 67 SER B C 1
ATOM 5397 O O . SER B 1 67 ? 23.75 2.27 37.344 1 27.56 67 SER B O 1
ATOM 5399 N N . GLU B 1 68 ? 25.797 2.492 38.062 1 27.03 68 GLU B N 1
ATOM 5400 C CA . GLU B 1 68 ? 26.797 2.91 37.094 1 27.03 68 GLU B CA 1
ATOM 5401 C C . GLU B 1 68 ? 26.828 1.968 35.906 1 27.03 68 GLU B C 1
ATOM 5403 O O . GLU B 1 68 ? 27.734 2.041 35.062 1 27.03 68 GLU B O 1
ATOM 5408 N N . VAL B 1 69 ? 26.234 0.75 36.094 1 28.08 69 VAL B N 1
ATOM 5409 C CA . VAL B 1 69 ? 26.828 -0.18 35.125 1 28.08 69 VAL B CA 1
ATOM 5410 C C . VAL B 1 69 ? 26.859 0.459 33.75 1 28.08 69 VAL B C 1
ATOM 5412 O O . VAL B 1 69 ? 26.141 1.424 33.469 1 28.08 69 VAL B O 1
ATOM 5415 N N . ASP B 1 70 ? 27.156 -0.475 32.719 1 27.14 70 ASP B N 1
ATOM 5416 C CA . ASP B 1 70 ? 27.891 -0.435 31.469 1 27.14 70 ASP B CA 1
ATOM 5417 C C . ASP B 1 70 ? 27.156 0.4 30.422 1 27.14 70 ASP B C 1
ATOM 5419 O O . ASP B 1 70 ? 25.984 0.164 30.156 1 27.14 70 ASP B O 1
ATOM 5423 N N . VAL B 1 71 ? 27.578 1.661 30.281 1 31.88 71 VAL B N 1
ATOM 5424 C CA . VAL B 1 71 ? 27.562 2.75 29.312 1 31.88 71 VAL B CA 1
ATOM 5425 C C . VAL B 1 71 ? 27.5 2.178 27.906 1 31.88 71 VAL B C 1
ATOM 5427 O O . VAL B 1 71 ? 28.125 2.709 26.984 1 31.88 71 VAL B O 1
ATOM 5430 N N . SER B 1 72 ? 27.516 0.773 27.797 1 27.14 72 SER B N 1
ATOM 5431 C CA . SER B 1 72 ? 27.703 0.355 26.422 1 27.14 72 SER B CA 1
ATOM 5432 C C . SER B 1 72 ? 26.75 1.088 25.484 1 27.14 72 SER B C 1
ATOM 5434 O O . SER B 1 72 ? 25.719 1.61 25.922 1 27.14 72 SER B O 1
ATOM 5436 N N . ILE B 1 73 ? 27.141 1.085 24.156 1 29.91 73 ILE B N 1
ATOM 5437 C CA . ILE B 1 73 ? 27.016 1.724 22.859 1 29.91 73 ILE B CA 1
ATOM 5438 C C . ILE B 1 73 ? 25.562 1.705 22.391 1 29.91 73 ILE B C 1
ATOM 5440 O O . ILE B 1 73 ? 25.234 2.227 21.328 1 29.91 73 ILE B O 1
ATOM 5444 N N . ASP B 1 74 ? 24.734 0.812 23.109 1 30.56 74 ASP B N 1
ATOM 5445 C CA . ASP B 1 74 ? 23.531 0.765 22.266 1 30.56 74 ASP B CA 1
ATOM 5446 C C . ASP B 1 74 ? 22.797 2.104 22.281 1 30.56 74 ASP B C 1
ATOM 5448 O O . ASP B 1 74 ? 22.344 2.553 23.344 1 30.56 74 ASP B O 1
ATOM 5452 N N . HIS B 1 75 ? 23.344 3.15 21.672 1 29 75 HIS B N 1
ATOM 5453 C CA . HIS B 1 75 ? 22.891 4.484 21.297 1 29 75 HIS B CA 1
ATOM 5454 C C . HIS B 1 75 ? 21.375 4.523 21.125 1 29 75 HIS B C 1
ATOM 5456 O O . HIS B 1 75 ? 20.812 5.523 20.672 1 29 75 HIS B O 1
ATOM 5462 N N . ARG B 1 76 ? 20.734 3.393 21.203 1 37.19 76 ARG B N 1
ATOM 5463 C CA . ARG B 1 76 ? 19.312 3.707 21.125 1 37.19 76 ARG B CA 1
ATOM 5464 C C . ARG B 1 76 ? 18.812 4.285 22.438 1 37.19 76 ARG B C 1
ATOM 5466 O O . ARG B 1 76 ? 18.422 3.537 23.344 1 37.19 76 ARG B O 1
ATOM 5473 N N . LYS B 1 77 ? 19.609 5.184 23.125 1 31.02 77 LYS B N 1
ATOM 5474 C CA . LYS B 1 77 ? 19.094 5.875 24.297 1 31.02 77 LYS B CA 1
ATOM 5475 C C . LYS B 1 77 ? 17.578 6.012 24.234 1 31.02 77 LYS B C 1
ATOM 5477 O O . LYS B 1 77 ? 17.031 6.484 23.219 1 31.02 77 LYS B O 1
ATOM 5482 N N . LYS B 1 78 ? 16.906 5.215 25 1 33.88 78 LYS B N 1
ATOM 5483 C CA . LYS B 1 78 ? 15.484 5.367 25.281 1 33.88 78 LYS B CA 1
ATOM 5484 C C . LYS B 1 78 ? 15.094 6.84 25.375 1 33.88 78 LYS B C 1
ATOM 5486 O O . LYS B 1 78 ? 15.625 7.578 26.203 1 33.88 78 LYS B O 1
ATOM 5491 N N . LYS B 1 79 ? 14.922 7.391 24.234 1 36.47 79 LYS B N 1
ATOM 5492 C CA . LYS B 1 79 ? 14.336 8.734 24.281 1 36.47 79 LYS B CA 1
ATOM 5493 C C . LYS B 1 79 ? 13.406 8.875 25.484 1 36.47 79 LYS B C 1
ATOM 5495 O O . LYS B 1 79 ? 12.625 7.969 25.781 1 36.47 79 LYS B O 1
ATOM 5500 N N . LYS B 1 80 ? 13.797 9.406 26.594 1 37.22 80 LYS B N 1
ATOM 5501 C CA . LYS B 1 80 ? 12.898 9.766 27.688 1 37.22 80 LYS B CA 1
ATOM 5502 C C . LYS B 1 80 ? 11.453 9.867 27.188 1 37.22 80 LYS B C 1
ATOM 5504 O O . LYS B 1 80 ? 11.18 10.547 26.203 1 37.22 80 LYS B O 1
ATOM 5509 N N . LYS B 1 81 ? 10.695 8.906 27.531 1 41.19 81 LYS B N 1
ATOM 5510 C CA . LYS B 1 81 ? 9.266 9.008 27.266 1 41.19 81 LYS B CA 1
ATOM 5511 C C . LYS B 1 81 ? 8.734 10.406 27.578 1 41.19 81 LYS B C 1
ATOM 5513 O O . LYS B 1 81 ? 8.93 10.906 28.688 1 41.19 81 LYS B O 1
ATOM 5518 N N . ARG B 1 82 ? 8.68 11.297 26.719 1 42.78 82 ARG B N 1
ATOM 5519 C CA . ARG B 1 82 ? 8.016 12.57 26.984 1 42.78 82 ARG B CA 1
ATOM 5520 C C . ARG B 1 82 ? 6.812 12.383 27.906 1 42.78 82 ARG B C 1
ATOM 5522 O O . ARG B 1 82 ? 6.027 11.445 27.719 1 42.78 82 ARG B O 1
ATOM 5529 N N . SER B 1 83 ? 6.852 12.688 29.203 1 48.69 83 SER B N 1
ATOM 5530 C CA . SER B 1 83 ? 5.703 12.617 30.094 1 48.69 83 SER B CA 1
ATOM 5531 C C . SER B 1 83 ? 4.406 12.93 29.359 1 48.69 83 SER B C 1
ATOM 5533 O O . SER B 1 83 ? 4.336 13.898 28.594 1 48.69 83 SER B O 1
ATOM 5535 N N . LYS B 1 84 ? 3.531 12.055 29.203 1 58.56 84 LYS B N 1
ATOM 5536 C CA . LYS B 1 84 ? 2.23 12.234 28.562 1 58.56 84 LYS B CA 1
ATOM 5537 C C . LYS B 1 84 ? 1.492 13.438 29.141 1 58.56 84 LYS B C 1
ATOM 5539 O O . LYS B 1 84 ? 1.313 13.539 30.359 1 58.56 84 LYS B O 1
ATOM 5544 N N . SER B 1 85 ? 1.472 14.648 28.438 1 69.19 85 SER B N 1
ATOM 5545 C CA . SER B 1 85 ? 0.725 15.828 28.844 1 69.19 85 SER B CA 1
ATOM 5546 C C . SER B 1 85 ? -0.758 15.516 29.016 1 69.19 85 SER B C 1
ATOM 5548 O O . SER B 1 85 ? -1.437 15.164 28.047 1 69.19 85 SER B O 1
ATOM 5550 N N . THR B 1 86 ? -1.192 15.195 30.266 1 80.38 86 THR B N 1
ATOM 5551 C CA . THR B 1 86 ? -2.592 14.914 30.562 1 80.38 86 THR B CA 1
ATOM 5552 C C . THR B 1 86 ? -3.393 16.219 30.672 1 80.38 86 THR B C 1
ATOM 5554 O O . THR B 1 86 ? -2.818 17.281 30.875 1 80.38 86 THR B O 1
ATOM 5557 N N . GLY B 1 87 ? -4.508 16.172 30.266 1 86.19 87 GLY B N 1
ATOM 5558 C CA . GLY B 1 87 ? -5.395 17.312 30.359 1 86.19 87 GLY B CA 1
ATOM 5559 C C . GLY B 1 87 ? -6.852 16.922 30.531 1 86.19 87 GLY B C 1
ATOM 5560 O O . GLY B 1 87 ? -7.168 15.758 30.766 1 86.19 87 GLY B O 1
ATOM 5561 N N . THR B 1 88 ? -7.641 17.922 30.781 1 85.44 88 THR B N 1
ATOM 5562 C CA . THR B 1 88 ? -9.062 17.688 30.984 1 85.44 88 THR B CA 1
ATOM 5563 C C . THR B 1 88 ? -9.898 18.609 30.094 1 85.44 88 THR B C 1
ATOM 5565 O O . THR B 1 88 ? -9.453 19.688 29.734 1 85.44 88 THR B O 1
ATOM 5568 N N . LYS B 1 89 ? -11.039 18.094 29.734 1 86.31 89 LYS B N 1
ATOM 5569 C CA . LYS B 1 89 ? -12 18.906 28.984 1 86.31 89 LYS B CA 1
ATOM 5570 C C . LYS B 1 89 ? -13.078 19.453 29.906 1 86.31 89 LYS B C 1
ATOM 5572 O O . LYS B 1 89 ? -13.906 20.266 29.484 1 86.31 89 LYS B O 1
ATOM 5577 N N . LYS B 1 90 ? -13.039 19.016 31.109 1 83.88 90 LYS B N 1
ATOM 5578 C CA . LYS B 1 90 ? -14.086 19.391 32.031 1 83.88 90 LYS B CA 1
ATOM 5579 C C . LYS B 1 90 ? -13.891 20.828 32.531 1 83.88 90 LYS B C 1
ATOM 5581 O O . LYS B 1 90 ? -12.781 21.219 32.906 1 83.88 90 LYS B O 1
ATOM 5586 N N . CYS B 1 91 ? -14.922 21.625 32.344 1 80.81 91 CYS B N 1
ATOM 5587 C CA . CYS B 1 91 ? -14.82 23.016 32.75 1 80.81 91 CYS B CA 1
ATOM 5588 C C . CYS B 1 91 ? -15.914 23.375 33.781 1 80.81 91 CYS B C 1
ATOM 5590 O O . CYS B 1 91 ? -16.234 24.547 33.969 1 80.81 91 CYS B O 1
ATOM 5592 N N . GLY B 1 92 ? -16.578 22.375 34.375 1 78.12 92 GLY B N 1
ATOM 5593 C CA . GLY B 1 92 ? -17.594 22.625 35.375 1 78.12 92 GLY B CA 1
ATOM 5594 C C . GLY B 1 92 ? -18.859 23.234 34.812 1 78.12 92 GLY B C 1
ATOM 5595 O O . GLY B 1 92 ? -19.578 23.969 35.5 1 78.12 92 GLY B O 1
ATOM 5596 N N . TYR B 1 93 ? -19.125 22.969 33.625 1 75.5 93 TYR B N 1
ATOM 5597 C CA . TYR B 1 93 ? -20.297 23.516 32.938 1 75.5 93 TYR B CA 1
ATOM 5598 C C . TYR B 1 93 ? -21.578 23.094 33.625 1 75.5 93 TYR B C 1
ATOM 5600 O O . TYR B 1 93 ? -21.844 21.891 33.781 1 75.5 93 TYR B O 1
ATOM 5608 N N . PRO B 1 94 ? -22.469 24.062 34.031 1 81 94 PRO B N 1
ATOM 5609 C CA . PRO B 1 94 ? -23.609 23.719 34.875 1 81 94 PRO B CA 1
ATOM 5610 C C . PRO B 1 94 ? -24.812 23.25 34.094 1 81 94 PRO B C 1
ATOM 5612 O O . PRO B 1 94 ? -25.766 22.703 34.656 1 81 94 PRO B O 1
ATOM 5615 N N . PHE B 1 95 ? -24.844 23.297 32.781 1 85.75 95 PHE B N 1
ATOM 5616 C CA . PHE B 1 95 ? -26 22.922 31.969 1 85.75 95 PHE B CA 1
ATOM 5617 C C . PHE B 1 95 ? -26.5 21.547 32.344 1 85.75 95 PHE B C 1
ATOM 5619 O O . PHE B 1 95 ? -25.719 20.625 32.562 1 85.75 95 PHE B O 1
ATOM 5626 N N . GLN B 1 96 ? -27.922 21.453 32.562 1 89.56 96 GLN B N 1
ATOM 5627 C CA . GLN B 1 96 ? -28.5 20.172 32.938 1 89.56 96 GLN B CA 1
ATOM 5628 C C . GLN B 1 96 ? -29.953 20.062 32.5 1 89.56 96 GLN B C 1
ATOM 5630 O O . GLN B 1 96 ? -30.719 21.016 32.625 1 89.56 96 GLN B O 1
ATOM 5635 N N . LEU B 1 97 ? -30.234 19 31.812 1 90.81 97 LEU B N 1
ATOM 5636 C CA . LEU B 1 97 ? -31.594 18.625 31.469 1 90.81 97 LEU B CA 1
ATOM 5637 C C . LEU B 1 97 ? -32.031 17.391 32.281 1 90.81 97 LEU B C 1
ATOM 5639 O O . LEU B 1 97 ? -31.219 16.547 32.594 1 90.81 97 LEU B O 1
ATOM 5643 N N . LYS B 1 98 ? -33.312 17.422 32.625 1 91.81 98 LYS B N 1
ATOM 5644 C CA . LYS B 1 98 ? -33.844 16.281 33.375 1 91.81 98 LYS B CA 1
ATOM 5645 C C . LYS B 1 98 ? -35.031 15.641 32.594 1 91.81 98 LYS B C 1
ATOM 5647 O O . LYS B 1 98 ? -35.969 16.328 32.219 1 91.81 98 LYS B O 1
ATOM 5652 N N . GLY B 1 99 ? -34.781 14.391 32.281 1 91 99 GLY B N 1
ATOM 5653 C CA . GLY B 1 99 ? -35.875 13.586 31.703 1 91 99 GLY B CA 1
ATOM 5654 C C . GLY B 1 99 ? -36.562 12.703 32.719 1 91 99 GLY B C 1
ATOM 5655 O O . GLY B 1 99 ? -35.906 12.07 33.562 1 91 99 GLY B O 1
ATOM 5656 N N . LEU B 1 100 ? -37.969 12.82 32.719 1 89.44 100 LEU B N 1
ATOM 5657 C CA . LEU B 1 100 ? -38.75 12.039 33.656 1 89.44 100 LEU B CA 1
ATOM 5658 C C . LEU B 1 100 ? -39.781 11.18 32.938 1 89.44 100 LEU B C 1
ATOM 5660 O O . LEU B 1 100 ? -40.438 11.641 31.984 1 89.44 100 LEU B O 1
ATOM 5664 N N . ASN B 1 101 ? -39.781 9.953 33.344 1 89.81 101 ASN B N 1
ATOM 5665 C CA . ASN B 1 101 ? -40.812 9.062 32.844 1 89.81 101 ASN B CA 1
ATOM 5666 C C . ASN B 1 101 ? -42.188 9.375 33.469 1 89.81 101 ASN B C 1
ATOM 5668 O O . ASN B 1 101 ? -42.312 9.328 34.688 1 89.81 101 ASN B O 1
ATOM 5672 N N . ILE B 1 102 ? -43.281 9.812 32.781 1 82.25 102 ILE B N 1
ATOM 5673 C CA . ILE B 1 102 ? -44.531 10.336 33.312 1 82.25 102 ILE B CA 1
ATOM 5674 C C . ILE B 1 102 ? -45.562 9.211 33.406 1 82.25 102 ILE B C 1
ATOM 5676 O O . ILE B 1 102 ? -46.562 9.328 34.094 1 82.25 102 ILE B O 1
ATOM 5680 N N . GLY B 1 103 ? -45.562 8.125 32.781 1 71.06 103 GLY B N 1
ATOM 5681 C CA . GLY B 1 103 ? -46.656 7.164 32.844 1 71.06 103 GLY B CA 1
ATOM 5682 C C . GLY B 1 103 ? -46.188 5.73 32.969 1 71.06 103 GLY B C 1
ATOM 5683 O O . GLY B 1 103 ? -45 5.473 33.094 1 71.06 103 GLY B O 1
ATOM 5684 N N . PRO B 1 104 ? -47.219 4.812 33.062 1 71.81 104 PRO B N 1
ATOM 5685 C CA . PRO B 1 104 ? -46.938 3.373 33.094 1 71.81 104 PRO B CA 1
ATOM 5686 C C . PRO B 1 104 ? -46.25 2.867 31.844 1 71.81 104 PRO B C 1
ATOM 5688 O O . PRO B 1 104 ? -45.594 1.825 31.875 1 71.81 104 PRO B O 1
ATOM 5691 N N . GLY B 1 105 ? -46.25 3.752 30.844 1 75.5 105 GLY B N 1
ATOM 5692 C CA . GLY B 1 105 ? -45.562 3.361 29.609 1 75.5 105 GLY B CA 1
ATOM 5693 C C . GLY B 1 105 ? -44.219 3.99 29.453 1 75.5 105 GLY B C 1
ATOM 5694 O O . GLY B 1 105 ? -43.5 4.219 30.438 1 75.5 105 GLY B O 1
ATOM 5695 N N . ASP B 1 106 ? -43.688 3.93 28.281 1 81.81 106 ASP B N 1
ATOM 5696 C CA . ASP B 1 106 ? -42.406 4.523 27.938 1 81.81 106 ASP B CA 1
ATOM 5697 C C . ASP B 1 106 ? -42.562 5.965 27.469 1 81.81 106 ASP B C 1
ATOM 5699 O O . ASP B 1 106 ? -42.094 6.332 26.391 1 81.81 106 ASP B O 1
ATOM 5703 N N . GLU B 1 107 ? -43.406 6.723 28.266 1 89 107 GLU B N 1
ATOM 5704 C CA . GLU B 1 107 ? -43.594 8.141 27.969 1 89 107 GLU B CA 1
ATOM 5705 C C . GLU B 1 107 ? -42.688 9.008 28.828 1 89 107 GLU B C 1
ATOM 5707 O O . GLU B 1 107 ? -42.594 8.805 30.047 1 89 107 GLU B O 1
ATOM 5712 N N . TRP B 1 108 ? -42 9.961 28.094 1 92.38 108 TRP B N 1
ATOM 5713 C CA . TRP B 1 108 ? -40.969 10.742 28.797 1 92.38 108 TRP B CA 1
ATOM 5714 C C . TRP B 1 108 ? -41.219 12.234 28.625 1 92.38 108 TRP B C 1
ATOM 5716 O O . TRP B 1 108 ? -41.719 12.672 27.578 1 92.38 108 TRP B O 1
ATOM 5726 N N . LYS B 1 109 ? -41.031 12.977 29.672 1 91.94 109 LYS B N 1
ATOM 5727 C CA . LYS B 1 109 ? -41.062 14.438 29.641 1 91.94 109 LYS B CA 1
ATOM 5728 C C . LYS B 1 109 ? -39.688 15.016 29.984 1 91.94 109 LYS B C 1
ATOM 5730 O O . LYS B 1 109 ? -38.969 14.469 30.812 1 91.94 109 LYS B O 1
ATOM 5735 N N . VAL B 1 110 ? -39.281 16.094 29.172 1 91.44 110 VAL B N 1
ATOM 5736 C CA . VAL B 1 110 ? -37.969 16.719 29.391 1 91.44 110 VAL B CA 1
ATOM 5737 C C . VAL B 1 110 ? -38.156 18.109 29.984 1 91.44 110 VAL B C 1
ATOM 5739 O O . VAL B 1 110 ? -39.062 18.844 29.594 1 91.44 110 VAL B O 1
ATOM 5742 N N . GLY B 1 111 ? -37.375 18.406 31.047 1 89.44 111 GLY B N 1
ATOM 5743 C CA . GLY B 1 111 ? -37.344 19.734 31.656 1 89.44 111 GLY B CA 1
ATOM 5744 C C . GLY B 1 111 ? -35.969 20.312 31.75 1 89.44 111 GLY B C 1
ATOM 5745 O O . GLY B 1 111 ? -34.969 19.578 31.875 1 89.44 111 GLY B O 1
ATOM 5746 N N . VAL B 1 112 ? -35.844 21.703 31.656 1 88.56 112 VAL B N 1
ATOM 5747 C CA . VAL B 1 112 ? -34.562 22.406 31.781 1 88.56 112 VAL B CA 1
ATOM 5748 C C . VAL B 1 112 ? -34.281 22.688 33.25 1 88.56 112 VAL B C 1
ATOM 5750 O O . VAL B 1 112 ? -35.094 23.328 33.938 1 88.56 112 VAL B O 1
ATOM 5753 N N . VAL B 1 113 ? -33.281 22.172 33.812 1 87.19 113 VAL B N 1
ATOM 5754 C CA . VAL B 1 113 ? -32.875 22.453 35.188 1 87.19 113 VAL B CA 1
ATOM 5755 C C . VAL B 1 113 ? -31.984 23.688 35.219 1 87.19 113 VAL B C 1
ATOM 5757 O O . VAL B 1 113 ? -32.188 24.594 36.031 1 87.19 113 VAL B O 1
ATOM 5760 N N . CYS B 1 114 ? -30.969 23.703 34.375 1 85.5 114 CYS B N 1
ATOM 5761 C CA . CYS B 1 114 ? -30.062 24.844 34.219 1 85.5 114 CYS B CA 1
ATOM 5762 C C . CYS B 1 114 ? -29.734 25.094 32.75 1 85.5 114 CYS B C 1
ATOM 5764 O O . CYS B 1 114 ? -29.172 24.219 32.094 1 85.5 114 CYS B O 1
ATOM 5766 N N . GLY B 1 115 ? -30.016 26.203 32.219 1 80.06 115 GLY B N 1
ATOM 5767 C CA . GLY B 1 115 ? -29.797 26.484 30.828 1 80.06 115 GLY B CA 1
ATOM 5768 C C . GLY B 1 115 ? -28.625 27.406 30.562 1 80.06 115 GLY B C 1
ATOM 5769 O O . GLY B 1 115 ? -28.438 27.906 29.453 1 80.06 115 GLY B O 1
ATOM 5770 N N . VAL B 1 116 ? -27.797 27.625 31.609 1 78.25 116 VAL B N 1
ATOM 5771 C CA . VAL B 1 116 ? -26.703 28.594 31.469 1 78.25 116 VAL B CA 1
ATOM 5772 C C . VAL B 1 116 ? -25.484 27.922 30.859 1 78.25 116 VAL B C 1
ATOM 5774 O O . VAL B 1 116 ? -25.203 26.75 31.141 1 78.25 116 VAL B O 1
ATOM 5777 N N . HIS B 1 117 ? -24.859 28.688 29.938 1 74.38 117 HIS B N 1
ATOM 5778 C CA . HIS B 1 117 ? -23.656 28.203 29.266 1 74.38 117 HIS B CA 1
ATOM 5779 C C . HIS B 1 117 ? -22.422 29 29.688 1 74.38 117 HIS B C 1
ATOM 5781 O O . HIS B 1 117 ? -22.5 30.219 29.859 1 74.38 117 HIS B O 1
ATOM 5787 N N . ASN B 1 118 ? -21.344 28.266 30.141 1 72.5 118 ASN B N 1
ATOM 5788 C CA . ASN B 1 118 ? -20.141 28.969 30.578 1 72.5 118 ASN B CA 1
ATOM 5789 C C . ASN B 1 118 ? -19.016 28.812 29.562 1 72.5 118 ASN B C 1
ATOM 5791 O O . ASN B 1 118 ? -17.859 29.109 29.859 1 72.5 118 ASN B O 1
ATOM 5795 N N . HIS B 1 119 ? -19.219 28.203 28.484 1 75.94 119 HIS B N 1
ATOM 5796 C CA . HIS B 1 119 ? -18.156 28.047 27.5 1 75.94 119 HIS B CA 1
ATOM 5797 C C . HIS B 1 119 ? -18.688 28.297 26.094 1 75.94 119 HIS B C 1
ATOM 5799 O O . HIS B 1 119 ? -19.891 28.328 25.875 1 75.94 119 HIS B O 1
ATOM 5805 N N . HIS B 1 120 ? -17.75 28.609 25.234 1 75.19 120 HIS B N 1
ATOM 5806 C CA . HIS B 1 120 ? -18.125 28.891 23.859 1 75.19 120 HIS B CA 1
ATOM 5807 C C . HIS B 1 120 ? -18.719 27.672 23.172 1 75.19 120 HIS B C 1
ATOM 5809 O O . HIS B 1 120 ? -18.422 26.531 23.531 1 75.19 120 HIS B O 1
ATOM 5815 N N . SER B 1 121 ? -19.625 28 22.297 1 80.06 121 SER B N 1
ATOM 5816 C CA . SER B 1 121 ? -20.25 26.938 21.516 1 80.06 121 SER B CA 1
ATOM 5817 C C . SER B 1 121 ? -19.234 26.25 20.609 1 80.06 121 SER B C 1
ATOM 5819 O O . SER B 1 121 ? -18.266 26.875 20.172 1 80.06 121 SER B O 1
ATOM 5821 N N . ALA B 1 122 ? -19.5 25.016 20.453 1 81 122 ALA B N 1
ATOM 5822 C CA . ALA B 1 122 ? -18.625 24.234 19.562 1 81 122 ALA B CA 1
ATOM 5823 C C . ALA B 1 122 ? -18.781 24.672 18.109 1 81 122 ALA B C 1
ATOM 5825 O O . ALA B 1 122 ? -19.891 24.859 17.625 1 81 122 ALA B O 1
ATOM 5826 N N . GLU B 1 123 ? -17.641 25 17.531 1 80.38 123 GLU B N 1
ATOM 5827 C CA . GLU B 1 123 ? -17.672 25.359 16.109 1 80.38 123 GLU B CA 1
ATOM 5828 C C . GLU B 1 123 ? -17.672 24.125 15.219 1 80.38 123 GLU B C 1
ATOM 5830 O O . GLU B 1 123 ? -18.359 24.094 14.195 1 80.38 123 GLU B O 1
ATOM 5835 N N . TYR B 1 124 ? -16.875 23.219 15.617 1 87.62 124 TYR B N 1
ATOM 5836 C CA . TYR B 1 124 ? -16.781 21.953 14.891 1 87.62 124 TYR B CA 1
ATOM 5837 C C . TYR B 1 124 ? -17.047 20.766 15.812 1 87.62 124 TYR B C 1
ATOM 5839 O O . TYR B 1 124 ? -16.406 20.625 16.859 1 87.62 124 TYR B O 1
ATOM 5847 N N . LEU B 1 125 ? -17.922 19.953 15.414 1 87.62 125 LEU B N 1
ATOM 5848 C CA . LEU B 1 125 ? -18.281 18.812 16.25 1 87.62 125 LEU B CA 1
ATOM 5849 C C . LEU B 1 125 ? -17.234 17.719 16.172 1 87.62 125 LEU B C 1
ATOM 5851 O O . LEU B 1 125 ? -17.203 16.812 17 1 87.62 125 LEU B O 1
ATOM 5855 N N . GLU B 1 126 ? -16.375 17.766 15.211 1 88.25 126 GLU B N 1
ATOM 5856 C CA . GLU B 1 126 ? -15.336 16.75 15.008 1 88.25 126 GLU B CA 1
ATOM 5857 C C . GLU B 1 126 ? -14.414 16.656 16.219 1 88.25 126 GLU B C 1
ATOM 5859 O O . GLU B 1 126 ? -13.836 15.602 16.484 1 88.25 126 GLU B O 1
ATOM 5864 N N . GLY B 1 127 ? -14.312 17.656 16.922 1 83.62 127 GLY B N 1
ATOM 5865 C CA . GLY B 1 127 ? -13.406 17.656 18.062 1 83.62 127 GLY B CA 1
ATOM 5866 C C . GLY B 1 127 ? -14.031 17.109 19.328 1 83.62 127 GLY B C 1
ATOM 5867 O O . GLY B 1 127 ? -13.359 16.984 20.359 1 83.62 127 GLY B O 1
ATOM 5868 N N . HIS B 1 128 ? -15.281 16.75 19.25 1 86.38 128 HIS B N 1
ATOM 5869 C CA . HIS B 1 128 ? -16 16.266 20.406 1 86.38 128 HIS B CA 1
ATOM 5870 C C . HIS B 1 128 ? -16.234 14.758 20.328 1 86.38 128 HIS B C 1
ATOM 5872 O O . HIS B 1 128 ? -16.953 14.281 19.453 1 86.38 128 HIS B O 1
ATOM 5878 N N . SER B 1 129 ? -15.711 14.07 21.219 1 85 129 SER B N 1
ATOM 5879 C CA . SER B 1 129 ? -15.656 12.609 21.172 1 85 129 SER B CA 1
ATOM 5880 C C . SER B 1 129 ? -17.062 12.008 21.172 1 85 129 SER B C 1
ATOM 5882 O O . SER B 1 129 ? -17.312 11.016 20.469 1 85 129 SER B O 1
ATOM 5884 N N . TYR B 1 130 ? -17.938 12.57 21.969 1 84.75 130 TYR B N 1
ATOM 5885 C CA . TYR B 1 130 ? -19.266 11.992 22.062 1 84.75 130 TYR B CA 1
ATOM 5886 C C . TYR B 1 130 ? -20.031 12.172 20.75 1 84.75 130 TYR B C 1
ATOM 5888 O O . TYR B 1 130 ? -20.781 11.281 20.328 1 84.75 130 TYR B O 1
ATOM 5896 N N . ALA B 1 131 ? -19.844 13.328 20.125 1 85.5 131 ALA B N 1
ATOM 5897 C CA . ALA B 1 131 ? -20.531 13.609 18.875 1 85.5 131 ALA B CA 1
ATOM 5898 C C . ALA B 1 131 ? -20.047 12.695 17.766 1 85.5 131 ALA B C 1
ATOM 5900 O O . ALA B 1 131 ? -20.797 12.375 16.828 1 85.5 131 ALA B O 1
ATOM 5901 N N . GLY B 1 132 ? -18.797 12.266 17.844 1 87 132 GLY B N 1
ATOM 5902 C CA . GLY B 1 132 ? -18.203 11.453 16.797 1 87 132 GLY B CA 1
ATOM 5903 C C . GLY B 1 132 ? -18.375 9.969 17.031 1 87 132 GLY B C 1
ATOM 5904 O O . GLY B 1 132 ? -17.859 9.148 16.266 1 87 132 GLY B O 1
ATOM 5905 N N . ARG B 1 133 ? -19.188 9.625 18.031 1 88.44 133 ARG B N 1
ATOM 5906 C CA . ARG B 1 133 ? -19.406 8.211 18.312 1 88.44 133 ARG B CA 1
ATOM 5907 C C . ARG B 1 133 ? -20.156 7.531 17.172 1 88.44 133 ARG B C 1
ATOM 5909 O O . ARG B 1 133 ? -21.031 8.141 16.547 1 88.44 133 ARG B O 1
ATOM 5916 N N . LEU B 1 134 ? -19.812 6.301 16.938 1 92.25 134 LEU B N 1
ATOM 5917 C CA . LEU B 1 134 ? -20.391 5.547 15.828 1 92.25 134 LEU B CA 1
ATOM 5918 C C . LEU B 1 134 ? -21.75 4.961 16.219 1 92.25 134 LEU B C 1
ATOM 5920 O O . LEU B 1 134 ? -21.922 4.484 17.344 1 92.25 134 LEU B O 1
ATOM 5924 N N . SER B 1 135 ? -22.719 5.113 15.336 1 90.12 135 SER B N 1
ATOM 5925 C CA . SER B 1 135 ? -23.984 4.422 15.516 1 90.12 135 SER B CA 1
ATOM 5926 C C . SER B 1 135 ? -23.812 2.91 15.43 1 90.12 135 SER B C 1
ATOM 5928 O O . SER B 1 135 ? -22.734 2.424 15.078 1 90.12 135 SER B O 1
ATOM 5930 N N . LYS B 1 136 ? -24.828 2.145 15.789 1 90.56 136 LYS B N 1
ATOM 5931 C CA . LYS B 1 136 ? -24.766 0.688 15.727 1 90.56 136 LYS B CA 1
ATOM 5932 C C . LYS B 1 136 ? -24.531 0.212 14.289 1 90.56 136 LYS B C 1
ATOM 5934 O O . LYS B 1 136 ? -23.734 -0.697 14.055 1 90.56 136 LYS B O 1
ATOM 5939 N N . GLU B 1 137 ? -25.203 0.891 13.391 1 91.12 137 GLU B N 1
ATOM 5940 C CA . GLU B 1 137 ? -25.062 0.527 11.984 1 91.12 137 GLU B CA 1
ATOM 5941 C C . GLU B 1 137 ? -23.656 0.822 11.477 1 91.12 137 GLU B C 1
ATOM 5943 O O . GLU B 1 137 ? -23.062 0.013 10.758 1 91.12 137 GLU B O 1
ATOM 5948 N N . GLU B 1 138 ? -23.172 1.977 11.875 1 92.69 138 GLU B N 1
ATOM 5949 C CA . GLU B 1 138 ? -21.828 2.361 11.461 1 92.69 138 GLU B CA 1
ATOM 5950 C C . GLU B 1 138 ? -20.766 1.435 12.062 1 92.69 138 GLU B C 1
ATOM 5952 O O . GLU B 1 138 ? -19.781 1.101 11.406 1 92.69 138 GLU B O 1
ATOM 5957 N N . ASN B 1 139 ? -21 1.053 13.266 1 93.25 139 ASN B N 1
ATOM 5958 C CA . ASN B 1 139 ? -20.078 0.139 13.922 1 93.25 139 ASN B CA 1
ATOM 5959 C C . ASN B 1 139 ? -20.078 -1.234 13.258 1 93.25 139 ASN B C 1
ATOM 5961 O O . ASN B 1 139 ? -19.031 -1.87 13.141 1 93.25 139 ASN B O 1
ATOM 5965 N N . ASN B 1 140 ? -21.219 -1.715 12.867 1 91.5 140 ASN B N 1
ATOM 5966 C CA . ASN B 1 140 ? -21.312 -2.984 12.148 1 91.5 140 ASN B CA 1
ATOM 5967 C C . ASN B 1 140 ? -20.578 -2.92 10.812 1 91.5 140 ASN B C 1
ATOM 5969 O O . ASN B 1 140 ? -19.906 -3.873 10.422 1 91.5 140 ASN B O 1
ATOM 5973 N N . LEU B 1 141 ? -20.812 -1.791 10.195 1 90.5 141 LEU B N 1
ATOM 5974 C CA . LEU B 1 141 ? -20.125 -1.585 8.93 1 90.5 141 LEU B CA 1
ATOM 5975 C C . LEU B 1 141 ? -18.609 -1.591 9.133 1 90.5 141 LEU B C 1
ATOM 5977 O O . LEU B 1 141 ? -17.875 -2.186 8.344 1 90.5 141 LEU B O 1
ATOM 5981 N N . LEU B 1 142 ? -18.156 -0.907 10.172 1 93.38 142 LEU B N 1
ATOM 5982 C CA . LEU B 1 142 ? -16.734 -0.86 10.508 1 93.38 142 LEU B CA 1
ATOM 5983 C C . LEU B 1 142 ? -16.188 -2.262 10.766 1 93.38 142 LEU B C 1
ATOM 5985 O O . LEU B 1 142 ? -15.117 -2.611 10.273 1 93.38 142 LEU B O 1
ATOM 5989 N N . MET B 1 143 ? -16.891 -3.072 11.469 1 91.38 143 MET B N 1
ATOM 5990 C CA . MET B 1 143 ? -16.453 -4.43 11.789 1 91.38 143 MET B CA 1
ATOM 5991 C C . MET B 1 143 ? -16.391 -5.297 10.539 1 91.38 143 MET B C 1
ATOM 5993 O O . MET B 1 143 ? -15.438 -6.051 10.352 1 91.38 143 MET B O 1
ATOM 5997 N N . ASP B 1 144 ? -17.391 -5.133 9.742 1 87.75 144 ASP B N 1
ATOM 5998 C CA . ASP B 1 144 ? -17.453 -5.918 8.516 1 87.75 144 ASP B CA 1
ATOM 5999 C C . ASP B 1 144 ? -16.281 -5.574 7.59 1 87.75 144 ASP B C 1
ATOM 6001 O O . ASP B 1 144 ? -15.641 -6.469 7.043 1 87.75 144 ASP B O 1
ATOM 6005 N N . MET B 1 145 ? -16.078 -4.309 7.426 1 90 145 MET B N 1
ATOM 6006 C CA . MET B 1 145 ? -14.992 -3.861 6.555 1 90 145 MET B CA 1
ATOM 6007 C C . MET B 1 145 ? -13.633 -4.234 7.141 1 90 145 MET B C 1
ATOM 6009 O O . MET B 1 145 ? -12.703 -4.555 6.402 1 90 145 MET B O 1
ATOM 6013 N N . SER B 1 146 ? -13.555 -4.207 8.445 1 89.31 146 SER B N 1
ATOM 6014 C CA . SER B 1 146 ? -12.312 -4.586 9.109 1 89.31 146 SER B CA 1
ATOM 6015 C C . SER B 1 146 ? -12 -6.062 8.898 1 89.31 146 SER B C 1
ATOM 6017 O O . SER B 1 146 ? -10.844 -6.438 8.695 1 89.31 146 SER B O 1
ATOM 6019 N N . LYS B 1 147 ? -13.016 -6.879 8.938 1 85.06 147 LYS B N 1
ATOM 6020 C CA . LYS B 1 147 ? -12.844 -8.312 8.703 1 85.06 147 LYS B CA 1
ATOM 6021 C C . LYS B 1 147 ? -12.383 -8.586 7.277 1 85.06 147 LYS B C 1
ATOM 6023 O O . LYS B 1 147 ? -11.695 -9.578 7.02 1 85.06 147 LYS B O 1
ATOM 6028 N N . SER B 1 148 ? -12.797 -7.664 6.461 1 85.25 148 SER B N 1
ATOM 6029 C CA . SER B 1 148 ? -12.406 -7.777 5.059 1 85.25 148 SER B CA 1
ATOM 6030 C C . SER B 1 148 ? -11.062 -7.098 4.805 1 85.25 148 SER B C 1
ATOM 6032 O O . SER B 1 148 ? -10.68 -6.887 3.652 1 85.25 148 SER B O 1
ATOM 6034 N N . LEU B 1 149 ? -10.414 -6.625 5.875 1 84.75 149 LEU B N 1
ATOM 6035 C CA . LEU B 1 149 ? -9.047 -6.113 5.867 1 84.75 149 LEU B CA 1
ATOM 6036 C C . LEU B 1 149 ? -8.977 -4.77 5.156 1 84.75 149 LEU B C 1
ATOM 6038 O O . LEU B 1 149 ? -7.957 -4.441 4.543 1 84.75 149 LEU B O 1
ATOM 6042 N N . VAL B 1 150 ? -10.125 -4.074 5.133 1 88.06 150 VAL B N 1
ATOM 6043 C CA . VAL B 1 150 ? -10.125 -2.73 4.566 1 88.06 150 VAL B CA 1
ATOM 6044 C C . VAL B 1 150 ? -9.352 -1.78 5.48 1 88.06 150 VAL B C 1
ATOM 6046 O O . VAL B 1 150 ? -9.438 -1.886 6.707 1 88.06 150 VAL B O 1
ATOM 6049 N N . ARG B 1 151 ? -8.641 -0.828 4.945 1 88.19 151 ARG B N 1
ATOM 6050 C CA . ARG B 1 151 ? -7.848 0.123 5.715 1 88.19 151 ARG B CA 1
ATOM 6051 C C . ARG B 1 151 ? -8.742 1.066 6.512 1 88.19 151 ARG B C 1
ATOM 6053 O O . ARG B 1 151 ? -9.812 1.453 6.047 1 88.19 151 ARG B O 1
ATOM 6060 N N . PRO B 1 152 ? -8.188 1.49 7.703 1 89.81 152 PRO B N 1
ATOM 6061 C CA . PRO B 1 152 ? -8.984 2.381 8.555 1 89.81 152 PRO B CA 1
ATOM 6062 C C . PRO B 1 152 ? -9.352 3.688 7.852 1 89.81 152 PRO B C 1
ATOM 6064 O O . PRO B 1 152 ? -10.469 4.184 8.016 1 89.81 152 PRO B O 1
ATOM 6067 N N . LYS B 1 153 ? -8.492 4.238 7.082 1 90.56 153 LYS B N 1
ATOM 6068 C CA . LYS B 1 153 ? -8.773 5.492 6.391 1 90.56 153 LYS B CA 1
ATOM 6069 C C . LYS B 1 153 ? -9.914 5.328 5.391 1 90.56 153 LYS B C 1
ATOM 6071 O O . LYS B 1 153 ? -10.75 6.219 5.238 1 90.56 153 LYS B O 1
ATOM 6076 N N . ASP B 1 154 ? -9.898 4.156 4.711 1 89.62 154 ASP B N 1
ATOM 6077 C CA . ASP B 1 154 ? -10.945 3.891 3.734 1 89.62 154 ASP B CA 1
ATOM 6078 C C . ASP B 1 154 ? -12.289 3.646 4.422 1 89.62 154 ASP B C 1
ATOM 6080 O O . ASP B 1 154 ? -13.344 3.979 3.877 1 89.62 154 ASP B O 1
ATOM 6084 N N . ILE B 1 155 ? -12.234 3.072 5.598 1 92.44 155 ILE B N 1
ATOM 6085 C CA . ILE B 1 155 ? -13.445 2.842 6.371 1 92.44 155 ILE B CA 1
ATOM 6086 C C . ILE B 1 155 ? -14.07 4.18 6.766 1 92.44 155 ILE B C 1
ATOM 6088 O O . ILE B 1 155 ? -15.266 4.395 6.574 1 92.44 155 ILE B O 1
ATOM 6092 N N . LEU B 1 156 ? -13.18 5.059 7.355 1 94.44 156 LEU B N 1
ATOM 6093 C CA . LEU B 1 156 ? -13.68 6.367 7.77 1 94.44 156 LEU B CA 1
ATOM 6094 C C . LEU B 1 156 ? -14.258 7.125 6.582 1 94.44 156 LEU B C 1
ATOM 6096 O O . LEU B 1 156 ? -15.328 7.727 6.688 1 94.44 156 LEU B O 1
ATOM 6100 N N . TYR B 1 157 ? -13.602 7.105 5.461 1 92.62 157 TYR B N 1
ATOM 6101 C CA . TYR B 1 157 ? -14.078 7.801 4.27 1 92.62 157 TYR B CA 1
ATOM 6102 C C . TYR B 1 157 ? -15.422 7.242 3.814 1 92.62 157 TYR B C 1
ATOM 6104 O O . TYR B 1 157 ? -16.297 7.992 3.389 1 92.62 157 TYR B O 1
ATOM 6112 N N . THR B 1 158 ? -15.555 5.863 3.834 1 91 158 THR B N 1
ATOM 6113 C CA . THR B 1 158 ? -16.797 5.219 3.451 1 91 158 THR B CA 1
ATOM 6114 C C . THR B 1 158 ? -17.953 5.691 4.34 1 91 158 THR B C 1
ATOM 6116 O O . THR B 1 158 ? -19.047 5.977 3.852 1 91 158 THR B O 1
ATOM 6119 N N . ILE B 1 159 ? -17.688 5.77 5.641 1 93.38 159 ILE B N 1
ATOM 6120 C CA . ILE B 1 159 ? -18.703 6.203 6.59 1 93.38 159 ILE B CA 1
ATOM 6121 C C . ILE B 1 159 ? -19.094 7.648 6.297 1 93.38 159 ILE B C 1
ATOM 6123 O O . ILE B 1 159 ? -20.281 7.984 6.289 1 93.38 159 ILE B O 1
ATOM 6127 N N . LYS B 1 160 ? -18.109 8.5 6.012 1 92.31 160 LYS B N 1
ATOM 6128 C CA . LYS B 1 160 ? -18.375 9.914 5.746 1 92.31 160 LYS B CA 1
ATOM 6129 C C . LYS B 1 160 ? -19.078 10.102 4.406 1 92.31 160 LYS B C 1
ATOM 6131 O O . LYS B 1 160 ? -19.875 11.031 4.242 1 92.31 160 LYS B O 1
ATOM 6136 N N . ARG B 1 161 ? -18.766 9.289 3.473 1 89.5 161 ARG B N 1
ATOM 6137 C CA . ARG B 1 161 ? -19.422 9.359 2.17 1 89.5 161 ARG B CA 1
ATOM 6138 C C . ARG B 1 161 ? -20.891 8.969 2.275 1 89.5 161 ARG B C 1
ATOM 6140 O O . ARG B 1 161 ? -21.734 9.57 1.623 1 89.5 161 ARG B O 1
ATOM 6147 N N . ARG B 1 162 ? -21.172 7.977 3.076 1 88.25 162 ARG B N 1
ATOM 6148 C CA . ARG B 1 162 ? -22.547 7.496 3.246 1 88.25 162 ARG B CA 1
ATOM 6149 C C . ARG B 1 162 ? -23.391 8.5 4.023 1 88.25 162 ARG B C 1
ATOM 6151 O O . ARG B 1 162 ? -24.562 8.695 3.723 1 88.25 162 ARG B O 1
ATOM 6158 N N . ASP B 1 163 ? -22.656 9.094 5.078 1 88.81 163 ASP B N 1
ATOM 6159 C CA . ASP B 1 163 ? -23.312 10.125 5.883 1 88.81 163 ASP B CA 1
ATOM 6160 C C . ASP B 1 163 ? -22.5 11.406 5.891 1 88.81 163 ASP B C 1
ATOM 6162 O O . ASP B 1 163 ? -21.531 11.539 6.652 1 88.81 163 ASP B O 1
ATOM 6166 N N . GLY B 1 164 ? -22.953 12.328 5.137 1 85.31 164 GLY B N 1
ATOM 6167 C CA . GLY B 1 164 ? -22.234 13.578 5 1 85.31 164 GLY B CA 1
ATOM 6168 C C . GLY B 1 164 ? -22.156 14.367 6.293 1 85.31 164 GLY B C 1
ATOM 6169 O O . GLY B 1 164 ? -21.297 15.242 6.441 1 85.31 164 GLY B O 1
ATOM 6170 N N . LYS B 1 165 ? -22.922 14.023 7.285 1 84.94 165 LYS B N 1
ATOM 6171 C CA . LYS B 1 165 ? -22.953 14.781 8.531 1 84.94 165 LYS B CA 1
ATOM 6172 C C . LYS B 1 165 ? -22.109 14.094 9.609 1 84.94 165 LYS B C 1
ATOM 6174 O O . LYS B 1 165 ? -22.031 14.586 10.742 1 84.94 165 LYS B O 1
ATOM 6179 N N . ASN B 1 166 ? -21.5 13.016 9.203 1 90.12 166 ASN B N 1
ATOM 6180 C CA . ASN B 1 166 ? -20.688 12.273 10.164 1 90.12 166 ASN B CA 1
ATOM 6181 C C . ASN B 1 166 ? -19.469 13.086 10.617 1 90.12 166 ASN B C 1
ATOM 6183 O O . ASN B 1 166 ? -18.812 13.727 9.805 1 90.12 166 ASN B O 1
ATOM 6187 N N . VAL B 1 167 ? -19.203 13.094 11.906 1 91.44 167 VAL B N 1
ATOM 6188 C CA . VAL B 1 167 ? -18.094 13.898 12.43 1 91.44 167 VAL B CA 1
ATOM 6189 C C . VAL B 1 167 ? -17.078 12.992 13.109 1 91.44 167 VAL B C 1
ATOM 6191 O O . VAL B 1 167 ? -16.297 13.445 13.953 1 91.44 167 VAL B O 1
ATOM 6194 N N . THR B 1 168 ? -17.094 11.711 12.758 1 92.88 168 THR B N 1
ATOM 6195 C CA . THR B 1 168 ? -16.172 10.727 13.32 1 92.88 168 THR B CA 1
ATOM 6196 C C . THR B 1 168 ? -14.742 11.016 12.875 1 92.88 168 THR B C 1
ATOM 6198 O O . THR B 1 168 ? -14.508 11.438 11.742 1 92.88 168 THR B O 1
ATOM 6201 N N . THR B 1 169 ? -13.852 10.797 13.758 1 93.88 169 THR B N 1
ATOM 6202 C CA . THR B 1 169 ? -12.438 11.016 13.453 1 93.88 169 THR B CA 1
ATOM 6203 C C . THR B 1 169 ? -11.703 9.68 13.336 1 93.88 169 THR B C 1
ATOM 6205 O O . THR B 1 169 ? -12.281 8.625 13.609 1 93.88 169 THR B O 1
ATOM 6208 N N . MET B 1 170 ? -10.43 9.805 12.922 1 93.75 170 MET B N 1
ATOM 6209 C CA . MET B 1 170 ? -9.602 8.609 12.781 1 93.75 170 MET B CA 1
ATOM 6210 C C . MET B 1 170 ? -9.391 7.934 14.133 1 93.75 170 MET B C 1
ATOM 6212 O O . MET B 1 170 ? -9.344 6.703 14.219 1 93.75 170 MET B O 1
ATOM 6216 N N . LYS B 1 171 ? -9.289 8.75 15.148 1 92.62 171 LYS B N 1
ATOM 6217 C CA . LYS B 1 171 ? -9.086 8.211 16.484 1 92.62 171 LYS B CA 1
ATOM 6218 C C . LYS B 1 171 ? -10.25 7.32 16.906 1 92.62 171 LYS B C 1
ATOM 6220 O O . LYS B 1 171 ? -10.047 6.254 17.484 1 92.62 171 LYS B O 1
ATOM 6225 N N . THR B 1 172 ? -11.438 7.766 16.578 1 93.25 172 THR B N 1
ATOM 6226 C CA . THR B 1 172 ? -12.617 6.98 16.891 1 93.25 172 THR B CA 1
ATOM 6227 C C . THR B 1 172 ? -12.594 5.637 16.172 1 93.25 172 THR B C 1
ATOM 6229 O O . THR B 1 172 ? -12.969 4.609 16.75 1 93.25 172 THR B O 1
ATOM 6232 N N . ILE B 1 173 ? -12.172 5.656 14.906 1 93.69 173 ILE B N 1
ATOM 6233 C CA . ILE B 1 173 ? -12.094 4.438 14.109 1 93.69 173 ILE B CA 1
ATOM 6234 C C . ILE B 1 173 ? -11.07 3.484 14.719 1 93.69 173 ILE B C 1
ATOM 6236 O O . ILE B 1 173 ? -11.344 2.293 14.891 1 93.69 173 ILE B O 1
ATOM 6240 N N . TYR B 1 174 ? -9.969 4.023 15.094 1 92.12 174 TYR B N 1
ATOM 6241 C CA . TYR B 1 174 ? -8.93 3.199 15.695 1 92.12 174 TYR B CA 1
ATOM 6242 C C . TYR B 1 174 ? -9.398 2.604 17.016 1 92.12 174 TYR B C 1
ATOM 6244 O O . TYR B 1 174 ? -9.164 1.423 17.297 1 92.12 174 TYR B O 1
ATOM 6252 N N . ASN B 1 175 ? -10.07 3.453 17.797 1 91 175 ASN B N 1
ATOM 6253 C CA . ASN B 1 175 ? -10.578 2.994 19.078 1 91 175 ASN B CA 1
ATOM 6254 C C . ASN B 1 175 ? -11.617 1.892 18.922 1 91 175 ASN B C 1
ATOM 6256 O O . ASN B 1 175 ? -11.617 0.911 19.656 1 91 175 ASN B O 1
ATOM 6260 N N . ALA B 1 176 ? -12.5 2.154 17.984 1 91.94 176 ALA B N 1
ATOM 6261 C CA . ALA B 1 176 ? -13.531 1.152 17.734 1 91.94 176 ALA B CA 1
ATOM 6262 C C . ALA B 1 176 ? -12.906 -0.168 17.281 1 91.94 176 ALA B C 1
ATOM 6264 O O . ALA B 1 176 ? -13.336 -1.24 17.703 1 91.94 176 ALA B O 1
ATOM 6265 N N . ARG B 1 177 ? -11.953 -0.116 16.422 1 88.62 177 ARG B N 1
ATOM 6266 C CA . ARG B 1 177 ? -11.258 -1.311 15.945 1 88.62 177 ARG B CA 1
ATOM 6267 C C . ARG B 1 177 ? -10.539 -2.012 17.094 1 88.62 177 ARG B C 1
ATOM 6269 O O . ARG B 1 177 ? -10.547 -3.24 17.172 1 88.62 177 ARG B O 1
ATOM 6276 N N . HIS B 1 178 ? -9.922 -1.196 17.938 1 87.81 178 HIS B N 1
ATOM 6277 C CA . HIS B 1 178 ? -9.203 -1.743 19.094 1 87.81 178 HIS B CA 1
ATOM 6278 C C . HIS B 1 178 ? -10.148 -2.455 20.047 1 87.81 178 HIS B C 1
ATOM 6280 O O . HIS B 1 178 ? -9.836 -3.539 20.547 1 87.81 178 HIS B O 1
ATOM 6286 N N . LYS B 1 179 ? -11.25 -1.798 20.312 1 88.62 179 LYS B N 1
ATOM 6287 C CA . LYS B 1 179 ? -12.25 -2.4 21.188 1 88.62 179 LYS B CA 1
ATOM 6288 C C . LYS B 1 179 ? -12.719 -3.746 20.641 1 88.62 179 LYS B C 1
ATOM 6290 O O . LYS B 1 179 ? -12.867 -4.711 21.391 1 88.62 179 LYS B O 1
ATOM 6295 N N . SER B 1 180 ? -12.953 -3.773 19.359 1 85.88 180 SER B N 1
ATOM 6296 C CA . SER B 1 180 ? -13.391 -5.012 18.719 1 85.88 180 SER B CA 1
ATOM 6297 C C . SER B 1 180 ? -12.312 -6.094 18.828 1 85.88 180 SER B C 1
ATOM 6299 O O . SER B 1 180 ? -12.625 -7.266 19.031 1 85.88 180 SER B O 1
ATOM 6301 N N . ARG B 1 181 ? -11.117 -5.727 18.703 1 83 181 ARG B N 1
ATOM 6302 C CA . ARG B 1 181 ? -10.008 -6.672 18.766 1 83 181 ARG B CA 1
ATOM 6303 C C . ARG B 1 181 ? -9.844 -7.223 20.172 1 83 181 ARG B C 1
ATOM 6305 O O . ARG B 1 181 ? -9.516 -8.398 20.359 1 83 181 ARG B O 1
ATOM 6312 N N . VAL B 1 182 ? -10.016 -6.309 21.156 1 83.5 182 VAL B N 1
ATOM 6313 C CA . VAL B 1 182 ? -9.883 -6.711 22.562 1 83.5 182 VAL B CA 1
ATOM 6314 C C . VAL B 1 182 ? -10.953 -7.738 22.906 1 83.5 182 VAL B C 1
ATOM 6316 O O . VAL B 1 182 ? -10.688 -8.711 23.609 1 83.5 182 VAL B O 1
ATOM 6319 N N . VAL B 1 183 ? -12.125 -7.453 22.375 1 80.44 183 VAL B N 1
ATOM 6320 C CA . VAL B 1 183 ? -13.219 -8.383 22.625 1 80.44 183 VAL B CA 1
ATOM 6321 C C . VAL B 1 183 ? -12.914 -9.727 21.969 1 80.44 183 VAL B C 1
ATOM 6323 O O . VAL B 1 183 ? -13.148 -10.781 22.562 1 80.44 183 VAL B O 1
ATOM 6326 N N . GLU B 1 184 ? -12.383 -9.695 20.812 1 77.94 184 GLU B N 1
ATOM 6327 C CA . GLU B 1 184 ? -12.055 -10.922 20.078 1 77.94 184 GLU B CA 1
ATOM 6328 C C . GLU B 1 184 ? -10.898 -11.672 20.75 1 77.94 184 GLU B C 1
ATOM 6330 O O . GLU B 1 184 ? -10.852 -12.898 20.719 1 77.94 184 GLU B O 1
ATOM 6335 N N . LYS B 1 185 ? -9.945 -10.938 21.266 1 77.69 185 LYS B N 1
ATOM 6336 C CA . LYS B 1 185 ? -8.781 -11.531 21.906 1 77.69 185 LYS B CA 1
ATOM 6337 C C . LYS B 1 185 ? -9.156 -12.203 23.219 1 77.69 185 LYS B C 1
ATOM 6339 O O . LYS B 1 185 ? -8.531 -13.18 23.625 1 77.69 185 LYS B O 1
ATOM 6344 N N . ALA B 1 186 ? -10.336 -11.883 23.766 1 70.06 186 ALA B N 1
ATOM 6345 C CA . ALA B 1 186 ? -10.836 -12.508 24.984 1 70.06 186 ALA B CA 1
ATOM 6346 C C . ALA B 1 186 ? -9.688 -12.805 25.953 1 70.06 186 ALA B C 1
ATOM 6348 O O . ALA B 1 186 ? -9.57 -13.93 26.453 1 70.06 186 ALA B O 1
ATOM 6349 N N . SER B 1 187 ? -8.633 -11.992 26.188 1 72.06 187 SER B N 1
ATOM 6350 C CA . SER B 1 187 ? -7.527 -12.078 27.141 1 72.06 187 SER B CA 1
ATOM 6351 C C . SER B 1 187 ? -6.449 -13.039 26.641 1 72.06 187 SER B C 1
ATOM 6353 O O . SER B 1 187 ? -5.594 -13.469 27.422 1 72.06 187 SER B O 1
ATOM 6355 N N . ARG B 1 188 ? -6.582 -13.438 25.484 1 74.12 188 ARG B N 1
ATOM 6356 C CA . ARG B 1 188 ? -5.574 -14.328 24.906 1 74.12 188 ARG B CA 1
ATOM 6357 C C . ARG B 1 188 ? -4.395 -13.531 24.359 1 74.12 188 ARG B C 1
ATOM 6359 O O . ARG B 1 188 ? -4.539 -12.352 24.016 1 74.12 188 ARG B O 1
ATOM 6366 N N . SER B 1 189 ? -3.207 -14.211 24.422 1 78.25 189 SER B N 1
ATOM 6367 C CA . SER B 1 189 ? -2.043 -13.602 23.797 1 78.25 189 SER B CA 1
ATOM 6368 C C . SER B 1 189 ? -2.172 -13.617 22.266 1 78.25 189 SER B C 1
ATOM 6370 O O . SER B 1 189 ? -3.023 -14.32 21.719 1 78.25 189 SER B O 1
ATOM 6372 N N . GLU B 1 190 ? -1.396 -12.797 21.594 1 79 190 GLU B N 1
ATOM 6373 C CA . GLU B 1 190 ? -1.426 -12.719 20.141 1 79 190 GLU B CA 1
ATOM 6374 C C . GLU B 1 190 ? -1.104 -14.07 19.5 1 79 190 GLU B C 1
ATOM 6376 O O . GLU B 1 190 ? -1.719 -14.453 18.5 1 79 190 GLU B O 1
ATOM 6381 N N . MET B 1 191 ? -0.161 -14.742 20.062 1 80.56 191 MET B N 1
ATOM 6382 C CA . MET B 1 191 ? 0.233 -16.031 19.516 1 80.56 191 MET B CA 1
ATOM 6383 C C . MET B 1 191 ? -0.857 -17.078 19.75 1 80.56 191 MET B C 1
ATOM 6385 O O . MET B 1 191 ? -1.102 -17.922 18.891 1 80.56 191 MET B O 1
ATOM 6389 N N . GLN B 1 192 ? -1.47 -17 20.844 1 81.25 192 GLN B N 1
ATOM 6390 C CA . GLN B 1 192 ? -2.578 -17.906 21.125 1 81.25 192 GLN B CA 1
ATOM 6391 C C . GLN B 1 192 ? -3.738 -17.656 20.156 1 81.25 192 GLN B C 1
ATOM 6393 O O . GLN B 1 192 ? -4.379 -18.609 19.703 1 81.25 192 GLN B O 1
ATOM 6398 N N . LEU B 1 193 ? -3.924 -16.422 19.984 1 83.62 193 LEU B N 1
ATOM 6399 C CA . LEU B 1 193 ? -4.977 -16.078 19.047 1 83.62 193 LEU B CA 1
ATOM 6400 C C . LEU B 1 193 ? -4.652 -16.609 17.641 1 83.62 193 LEU B C 1
ATOM 6402 O O . LEU B 1 193 ? -5.539 -17.094 16.938 1 83.62 193 LEU B O 1
ATOM 6406 N N . LEU B 1 194 ? -3.408 -16.469 17.25 1 87.31 194 LEU B N 1
ATOM 6407 C CA . LEU B 1 194 ? -2.975 -16.984 15.953 1 87.31 194 LEU B CA 1
ATOM 6408 C C . LEU B 1 194 ? -3.174 -18.5 15.875 1 87.31 194 LEU B C 1
ATOM 6410 O O . LEU B 1 194 ? -3.688 -19.016 14.883 1 87.31 194 LEU B O 1
ATOM 6414 N N . LEU B 1 195 ? -2.781 -19.188 16.891 1 86.56 195 LEU B N 1
ATOM 6415 C CA . LEU B 1 195 ? -2.93 -20.641 16.906 1 86.56 195 LEU B CA 1
ATOM 6416 C C . LEU B 1 195 ? -4.398 -21.031 16.844 1 86.56 195 LEU B C 1
ATOM 6418 O O . LEU B 1 195 ? -4.754 -22.016 16.188 1 86.56 195 LEU B O 1
ATOM 6422 N N . CYS B 1 196 ? -5.215 -20.234 17.469 1 85.06 196 CYS B N 1
ATOM 6423 C CA . CYS B 1 196 ? -6.648 -20.5 17.422 1 85.06 196 CYS B CA 1
ATOM 6424 C C . CYS B 1 196 ? -7.191 -20.312 16.016 1 85.06 196 CYS B C 1
ATOM 6426 O O . CYS B 1 196 ? -7.996 -21.125 15.547 1 85.06 196 CYS B O 1
ATOM 6428 N N . ARG B 1 197 ? -6.734 -19.328 15.391 1 87.56 197 ARG B N 1
ATOM 6429 C CA . ARG B 1 197 ? -7.195 -19.062 14.039 1 87.56 197 ARG B CA 1
ATOM 6430 C C . ARG B 1 197 ? -6.742 -20.156 13.078 1 87.56 197 ARG B C 1
ATOM 6432 O O . ARG B 1 197 ? -7.488 -20.547 12.172 1 87.56 197 ARG B O 1
ATOM 6439 N N . LEU B 1 198 ? -5.496 -20.562 13.234 1 91.44 198 LEU B N 1
ATOM 6440 C CA . LEU B 1 198 ? -4.973 -21.641 12.406 1 91.44 198 LEU B CA 1
ATOM 6441 C C . LEU B 1 198 ? -5.805 -22.906 12.57 1 91.44 198 LEU B C 1
ATOM 6443 O O . LEU B 1 198 ? -6.109 -23.578 11.586 1 91.44 198 LEU B O 1
ATOM 6447 N N . SER B 1 199 ? -6.199 -23.156 13.758 1 88.38 199 SER B N 1
ATOM 6448 C CA . SER B 1 199 ? -7.008 -24.344 14.039 1 88.38 199 SER B CA 1
ATOM 6449 C C . SER B 1 199 ? -8.414 -24.188 13.477 1 88.38 199 SER B C 1
ATOM 6451 O O . SER B 1 199 ? -8.977 -25.141 12.922 1 88.38 199 SER B O 1
ATOM 6453 N N . ASP B 1 200 ? -8.953 -23 13.617 1 86.5 200 ASP B N 1
ATOM 6454 C CA . ASP B 1 200 ? -10.312 -22.734 13.141 1 86.5 200 ASP B CA 1
ATOM 6455 C C . ASP B 1 200 ? -10.414 -22.938 11.633 1 86.5 200 ASP B C 1
ATOM 6457 O O . ASP B 1 200 ? -11.445 -23.375 11.125 1 86.5 200 ASP B O 1
ATOM 6461 N N . HIS B 1 201 ? -9.336 -22.641 10.969 1 90.56 201 HIS B N 1
ATOM 6462 C CA . HIS B 1 201 ? -9.352 -22.734 9.516 1 90.56 201 HIS B CA 1
ATOM 6463 C C . HIS B 1 201 ? -8.68 -24.016 9.031 1 90.56 201 HIS B C 1
ATOM 6465 O O . HIS B 1 201 ? -8.328 -24.125 7.855 1 90.56 201 HIS B O 1
ATOM 6471 N N . LYS B 1 202 ? -8.352 -24.938 9.914 1 90.75 202 LYS B N 1
ATOM 6472 C CA . LYS B 1 202 ? -7.871 -26.281 9.648 1 90.75 202 LYS B CA 1
ATOM 6473 C C . LYS B 1 202 ? -6.48 -26.266 9.023 1 90.75 202 LYS B C 1
ATOM 6475 O O . LYS B 1 202 ? -6.191 -27.031 8.109 1 90.75 202 LYS B O 1
ATOM 6480 N N . TYR B 1 203 ? -5.754 -25.266 9.422 1 94.38 203 TYR B N 1
ATOM 6481 C CA . TYR B 1 203 ? -4.359 -25.234 8.992 1 94.38 203 TYR B CA 1
ATOM 6482 C C . TYR B 1 203 ? -3.555 -26.328 9.688 1 94.38 203 TYR B C 1
ATOM 6484 O O . TYR B 1 203 ? -3.822 -26.656 10.844 1 94.38 203 TYR B O 1
ATOM 6492 N N . ILE B 1 204 ? -2.598 -26.891 9.008 1 92.56 204 ILE B N 1
ATOM 6493 C CA . ILE B 1 204 ? -1.598 -27.734 9.648 1 92.56 204 ILE B CA 1
ATOM 6494 C C . ILE B 1 204 ? -0.505 -26.859 10.266 1 92.56 204 ILE B C 1
ATOM 6496 O O . ILE B 1 204 ? 0.089 -26.031 9.586 1 92.56 204 ILE B O 1
ATOM 6500 N N . ASN B 1 205 ? -0.345 -26.953 11.539 1 92.56 205 ASN B N 1
ATOM 6501 C CA . ASN B 1 205 ? 0.64 -26.094 12.172 1 92.56 205 ASN B CA 1
ATOM 6502 C C . ASN B 1 205 ? 1.419 -26.812 13.266 1 92.56 205 ASN B C 1
ATOM 6504 O O . ASN B 1 205 ? 0.924 -27.781 13.844 1 92.56 205 ASN B O 1
ATOM 6508 N N . TRP B 1 206 ? 2.67 -26.531 13.406 1 91.62 206 TRP B N 1
ATOM 6509 C CA . TRP B 1 206 ? 3.561 -26.984 14.469 1 91.62 206 TRP B CA 1
ATOM 6510 C C . TRP B 1 206 ? 4.312 -25.797 15.086 1 91.62 206 TRP B C 1
ATOM 6512 O O . TRP B 1 206 ? 4.602 -24.812 14.406 1 91.62 206 TRP B O 1
ATOM 6522 N N . HIS B 1 207 ? 4.496 -25.859 16.391 1 89.75 207 HIS B N 1
ATOM 6523 C CA . HIS B 1 207 ? 5.273 -24.797 17.031 1 89.75 207 HIS B CA 1
ATOM 6524 C C . HIS B 1 207 ? 6.273 -25.375 18.031 1 89.75 207 HIS B C 1
ATOM 6526 O O . HIS B 1 207 ? 6.121 -26.516 18.484 1 89.75 207 HIS B O 1
ATOM 6532 N N . ARG B 1 208 ? 7.363 -24.75 18.125 1 88.06 208 ARG B N 1
ATOM 6533 C CA . ARG B 1 208 ? 8.359 -25.062 19.141 1 88.06 208 ARG B CA 1
ATOM 6534 C C . ARG B 1 208 ? 8.578 -23.891 20.094 1 88.06 208 ARG B C 1
ATOM 6536 O O . ARG B 1 208 ? 8.492 -22.734 19.672 1 88.06 208 ARG B O 1
ATOM 6543 N N . THR B 1 209 ? 8.664 -24.219 21.344 1 84.19 209 THR B N 1
ATOM 6544 C CA . THR B 1 209 ? 8.805 -23.188 22.375 1 84.19 209 THR B CA 1
ATOM 6545 C C . THR B 1 209 ? 10.219 -23.172 22.938 1 84.19 209 THR B C 1
ATOM 6547 O O . THR B 1 209 ? 10.914 -24.188 22.922 1 84.19 209 THR B O 1
ATOM 6550 N N . ASP B 1 210 ? 10.602 -22.016 23.203 1 80.25 210 ASP B N 1
ATOM 6551 C CA . ASP B 1 210 ? 11.891 -21.875 23.875 1 80.25 210 ASP B CA 1
ATOM 6552 C C . ASP B 1 210 ? 11.766 -22.125 25.375 1 80.25 210 ASP B C 1
ATOM 6554 O O . ASP B 1 210 ? 10.688 -22.484 25.859 1 80.25 210 ASP B O 1
ATOM 6558 N N . ASP B 1 211 ? 12.898 -21.984 26.109 1 75.31 211 ASP B N 1
ATOM 6559 C CA . ASP B 1 211 ? 12.984 -22.25 27.531 1 75.31 211 ASP B CA 1
ATOM 6560 C C . ASP B 1 211 ? 12.047 -21.344 28.328 1 75.31 211 ASP B C 1
ATOM 6562 O O . ASP B 1 211 ? 11.633 -21.672 29.438 1 75.31 211 ASP B O 1
ATOM 6566 N N . THR B 1 212 ? 11.688 -20.156 27.797 1 72.19 212 THR B N 1
ATOM 6567 C CA . THR B 1 212 ? 10.82 -19.203 28.484 1 72.19 212 THR B CA 1
ATOM 6568 C C . THR B 1 212 ? 9.367 -19.375 28.062 1 72.19 212 THR B C 1
ATOM 6570 O O . THR B 1 212 ? 8.547 -18.469 28.25 1 72.19 212 THR B O 1
ATOM 6573 N N . ASN B 1 213 ? 9 -20.484 27.453 1 71.38 213 ASN B N 1
ATOM 6574 C CA . ASN B 1 213 ? 7.645 -20.812 27.016 1 71.38 213 ASN B CA 1
ATOM 6575 C C . ASN B 1 213 ? 7.133 -19.844 25.953 1 71.38 213 ASN B C 1
ATOM 6577 O O . ASN B 1 213 ? 5.941 -19.547 25.906 1 71.38 213 ASN B O 1
ATOM 6581 N N . CYS B 1 214 ? 8.055 -19.203 25.297 1 78.19 214 CYS B N 1
ATOM 6582 C CA . CYS B 1 214 ? 7.691 -18.359 24.156 1 78.19 214 CYS B CA 1
ATOM 6583 C C . CYS B 1 214 ? 7.848 -19.125 22.844 1 78.19 214 CYS B C 1
ATOM 6585 O O . CYS B 1 214 ? 8.773 -19.938 22.688 1 78.19 214 CYS B O 1
ATOM 6587 N N . VAL B 1 215 ? 6.859 -18.969 22.016 1 80.88 215 VAL B N 1
ATOM 6588 C CA . VAL B 1 215 ? 6.934 -19.641 20.734 1 80.88 215 VAL B CA 1
ATOM 6589 C C . VAL B 1 215 ? 8.133 -19.125 19.938 1 80.88 215 VAL B C 1
ATOM 6591 O O . VAL B 1 215 ? 8.211 -17.938 19.609 1 80.88 215 VAL B O 1
ATOM 6594 N N . SER B 1 216 ? 9.078 -19.969 19.766 1 84.94 216 SER B N 1
ATOM 6595 C CA . SER B 1 216 ? 10.289 -19.609 19.047 1 84.94 216 SER B CA 1
ATOM 6596 C C . SER B 1 216 ? 10.109 -19.781 17.531 1 84.94 216 SER B C 1
ATOM 6598 O O . SER B 1 216 ? 10.531 -18.938 16.75 1 84.94 216 SER B O 1
ATOM 6600 N N . ASP B 1 217 ? 9.586 -20.922 17.141 1 92.06 217 ASP B N 1
ATOM 6601 C CA . ASP B 1 217 ? 9.359 -21.219 15.734 1 92.06 217 ASP B CA 1
ATOM 6602 C C . ASP B 1 217 ? 7.93 -21.703 15.492 1 92.06 217 ASP B C 1
ATOM 6604 O O . ASP B 1 217 ? 7.34 -22.375 16.344 1 92.06 217 ASP B O 1
ATOM 6608 N N . LEU B 1 218 ? 7.363 -21.203 14.422 1 93.38 218 LEU B N 1
ATOM 6609 C CA . LEU B 1 218 ? 6 -21.562 14.055 1 93.38 218 LEU B CA 1
ATOM 6610 C C . LEU B 1 218 ? 5.914 -21.938 12.578 1 93.38 218 LEU B C 1
ATOM 6612 O O . LEU B 1 218 ? 6.355 -21.172 11.719 1 93.38 218 LEU B O 1
ATOM 6616 N N . PHE B 1 219 ? 5.48 -23.219 12.312 1 95.81 219 PHE B N 1
ATOM 6617 C CA . PHE B 1 219 ? 5.273 -23.719 10.961 1 95.81 219 PHE B CA 1
ATOM 6618 C C . PHE B 1 219 ? 3.789 -23.906 10.672 1 95.81 219 PHE B C 1
ATOM 6620 O O . PHE B 1 219 ? 3.059 -24.469 11.492 1 95.81 219 PHE B O 1
ATOM 6627 N N . TRP B 1 220 ? 3.332 -23.312 9.508 1 96.12 220 TRP B N 1
ATOM 6628 C CA . TRP B 1 220 ? 1.931 -23.547 9.172 1 96.12 220 TRP B CA 1
ATOM 6629 C C . TRP B 1 220 ? 1.745 -23.688 7.668 1 96.12 220 TRP B C 1
ATOM 6631 O O . TRP B 1 220 ? 2.547 -23.156 6.887 1 96.12 220 TRP B O 1
ATOM 6641 N N . ALA B 1 221 ? 0.787 -24.422 7.211 1 97.06 221 ALA B N 1
ATOM 6642 C CA . ALA B 1 221 ? 0.456 -24.672 5.812 1 97.06 221 ALA B CA 1
ATOM 6643 C C . ALA B 1 221 ? -1.053 -24.812 5.621 1 97.06 221 ALA B C 1
ATOM 6645 O O . ALA B 1 221 ? -1.727 -25.469 6.406 1 97.06 221 ALA B O 1
ATOM 6646 N N . HIS B 1 222 ? -1.578 -24.062 4.684 1 96.19 222 HIS B N 1
ATOM 6647 C CA . HIS B 1 222 ? -2.994 -24.156 4.344 1 96.19 222 HIS B CA 1
ATOM 6648 C C . HIS B 1 222 ? -3.334 -25.531 3.771 1 96.19 222 HIS B C 1
ATOM 6650 O O . HIS B 1 222 ? -2.545 -26.109 3.018 1 96.19 222 HIS B O 1
ATOM 6656 N N . PRO B 1 223 ? -4.465 -26.094 4.059 1 93.81 223 PRO B N 1
ATOM 6657 C CA . PRO B 1 223 ? -4.828 -27.422 3.566 1 93.81 223 PRO B CA 1
ATOM 6658 C C . PRO B 1 223 ? -4.809 -27.516 2.041 1 93.81 223 PRO B C 1
ATOM 6660 O O . PRO B 1 223 ? -4.34 -28.516 1.483 1 93.81 223 PRO B O 1
ATOM 6663 N N . ASP B 1 224 ? -5.285 -26.484 1.38 1 94.31 224 ASP B N 1
ATOM 6664 C CA . ASP B 1 224 ? -5.273 -26.484 -0.08 1 94.31 224 ASP B CA 1
ATOM 6665 C C . ASP B 1 224 ? -3.846 -26.406 -0.617 1 94.31 224 ASP B C 1
ATOM 6667 O O . ASP B 1 224 ? -3.551 -26.953 -1.688 1 94.31 224 ASP B O 1
ATOM 6671 N N . SER B 1 225 ? -2.979 -25.734 0.108 1 96.44 225 SER B N 1
ATOM 6672 C CA . SER B 1 225 ? -1.572 -25.672 -0.278 1 96.44 225 SER B CA 1
ATOM 6673 C C . SER B 1 225 ? -0.905 -27.047 -0.141 1 96.44 225 SER B C 1
ATOM 6675 O O . SER B 1 225 ? -0.04 -27.406 -0.943 1 96.44 225 SER B O 1
ATOM 6677 N N . VAL B 1 226 ? -1.316 -27.781 0.85 1 94.5 226 VAL B N 1
ATOM 6678 C CA . VAL B 1 226 ? -0.789 -29.125 1.05 1 94.5 226 VAL B CA 1
ATOM 6679 C C . VAL B 1 226 ? -1.245 -30.031 -0.088 1 94.5 226 VAL B C 1
ATOM 6681 O O . VAL B 1 226 ? -0.466 -30.844 -0.593 1 94.5 226 VAL B O 1
ATOM 6684 N N . ASN B 1 227 ? -2.479 -29.875 -0.491 1 93.25 227 ASN B N 1
ATOM 6685 C CA . ASN B 1 227 ? -2.971 -30.625 -1.641 1 93.25 227 ASN B CA 1
ATOM 6686 C C . ASN B 1 227 ? -2.164 -30.312 -2.898 1 93.25 227 ASN B C 1
ATOM 6688 O O . ASN B 1 227 ? -1.838 -31.219 -3.67 1 93.25 227 ASN B O 1
ATOM 6692 N N . LEU B 1 228 ? -1.907 -29.078 -3.008 1 96 228 LEU B N 1
ATOM 6693 C CA . LEU B 1 228 ? -1.112 -28.656 -4.16 1 96 228 LEU B CA 1
ATOM 6694 C C . LEU B 1 228 ? 0.301 -29.234 -4.074 1 96 228 LEU B C 1
ATOM 6696 O O . LEU B 1 228 ? 0.88 -29.609 -5.094 1 96 228 LEU B O 1
ATOM 6700 N N . LEU B 1 229 ? 0.811 -29.266 -2.895 1 95.38 229 LEU B N 1
ATOM 6701 C CA . LEU B 1 229 ? 2.145 -29.812 -2.676 1 95.38 229 LEU B CA 1
ATOM 6702 C C . LEU B 1 229 ? 2.182 -31.297 -3.014 1 95.38 229 LEU B C 1
ATOM 6704 O O . LEU B 1 229 ? 3.176 -31.797 -3.547 1 95.38 229 LEU B O 1
ATOM 6708 N N . HIS B 1 230 ? 1.114 -31.969 -2.775 1 93.19 230 HIS B N 1
ATOM 6709 C CA . HIS B 1 230 ? 1.014 -33.375 -3.117 1 93.19 230 HIS B CA 1
ATOM 6710 C C . HIS B 1 230 ? 0.863 -33.562 -4.625 1 93.19 230 HIS B C 1
ATOM 6712 O O . HIS B 1 230 ? 1.381 -34.531 -5.184 1 93.19 230 HIS B O 1
ATOM 6718 N N . ALA B 1 231 ? 0.191 -32.656 -5.168 1 93.69 231 ALA B N 1
ATOM 6719 C CA . ALA B 1 231 ? -0.038 -32.75 -6.609 1 93.69 231 ALA B CA 1
ATOM 6720 C C . ALA B 1 231 ? 1.215 -32.344 -7.387 1 93.69 231 ALA B C 1
ATOM 6722 O O . ALA B 1 231 ? 1.497 -32.938 -8.445 1 93.69 231 ALA B O 1
ATOM 6723 N N . PHE B 1 232 ? 1.889 -31.391 -6.844 1 95.62 232 PHE B N 1
ATOM 6724 C CA . PHE B 1 232 ? 3.068 -30.859 -7.523 1 95.62 232 PHE B CA 1
ATOM 6725 C C . PHE B 1 232 ? 4.266 -30.828 -6.578 1 95.62 232 PHE B C 1
ATOM 6727 O O . PHE B 1 232 ? 4.766 -29.75 -6.242 1 95.62 232 PHE B O 1
ATOM 6734 N N . PRO B 1 233 ? 4.895 -31.938 -6.285 1 93.62 233 PRO B N 1
ATOM 6735 C CA . PRO B 1 233 ? 5.957 -32 -5.277 1 93.62 233 PRO B CA 1
ATOM 6736 C C . PRO B 1 233 ? 7.348 -31.812 -5.867 1 93.62 233 PRO B C 1
ATOM 6738 O O . PRO B 1 233 ? 8.32 -31.641 -5.125 1 93.62 233 PRO B O 1
ATOM 6741 N N . HIS B 1 234 ? 7.57 -31.641 -7.066 1 93.38 234 HIS B N 1
ATOM 6742 C CA . HIS B 1 234 ? 8.844 -31.875 -7.742 1 93.38 234 HIS B CA 1
ATOM 6743 C C . HIS B 1 234 ? 9.805 -30.703 -7.531 1 93.38 234 HIS B C 1
ATOM 6745 O O . HIS B 1 234 ? 11.008 -30.922 -7.371 1 93.38 234 HIS B O 1
ATOM 6751 N N . VAL B 1 235 ? 9.305 -29.562 -7.598 1 96.19 235 VAL B N 1
ATOM 6752 C CA . VAL B 1 235 ? 10.195 -28.406 -7.523 1 96.19 235 VAL B CA 1
ATOM 6753 C C . VAL B 1 235 ? 9.734 -27.469 -6.406 1 96.19 235 VAL B C 1
ATOM 6755 O O . VAL B 1 235 ? 8.57 -27.078 -6.363 1 96.19 235 VAL B O 1
ATOM 6758 N N . LEU B 1 236 ? 10.664 -27.094 -5.531 1 97 236 LEU B N 1
ATOM 6759 C CA . LEU B 1 236 ? 10.398 -26.125 -4.461 1 97 236 LEU B CA 1
ATOM 6760 C C . LEU B 1 236 ? 11.43 -25.016 -4.461 1 97 236 LEU B C 1
ATOM 6762 O O . LEU B 1 236 ? 12.602 -25.234 -4.762 1 97 236 LEU B O 1
ATOM 6766 N N . VAL B 1 237 ? 10.984 -23.906 -4.234 1 97.06 237 VAL B N 1
ATOM 6767 C CA . VAL B 1 237 ? 11.852 -22.75 -4.066 1 97.06 237 VAL B CA 1
ATOM 6768 C C . VAL B 1 237 ? 11.641 -22.141 -2.678 1 97.06 237 VAL B C 1
ATOM 6770 O O . VAL B 1 237 ? 10.508 -22 -2.221 1 97.06 237 VAL B O 1
ATOM 6773 N N . MET B 1 238 ? 12.664 -21.906 -1.953 1 94.75 238 MET B N 1
ATOM 6774 C CA . MET B 1 238 ? 12.508 -21.391 -0.595 1 94.75 238 MET B CA 1
ATOM 6775 C C . MET B 1 238 ? 13.445 -20.219 -0.346 1 94.75 238 MET B C 1
ATOM 6777 O O . MET B 1 238 ? 14.555 -20.188 -0.874 1 94.75 238 MET B O 1
ATOM 6781 N N . ASP B 1 239 ? 12.961 -19.297 0.347 1 93.38 239 ASP B N 1
ATOM 6782 C CA . ASP B 1 239 ? 13.719 -18.109 0.703 1 93.38 239 ASP B CA 1
ATOM 6783 C C . ASP B 1 239 ? 13.156 -17.469 1.97 1 93.38 239 ASP B C 1
ATOM 6785 O O . ASP B 1 239 ? 11.969 -17.609 2.275 1 93.38 239 ASP B O 1
ATOM 6789 N N . CYS B 1 240 ? 14.055 -16.891 2.734 1 93.88 240 CYS B N 1
ATOM 6790 C CA . CYS B 1 240 ? 13.648 -16.188 3.947 1 93.88 240 CYS B CA 1
ATOM 6791 C C . CYS B 1 240 ? 13.523 -14.688 3.699 1 93.88 240 CYS B C 1
ATOM 6793 O O . CYS B 1 240 ? 14.297 -14.117 2.936 1 93.88 240 CYS B O 1
ATOM 6795 N N . THR B 1 241 ? 12.547 -14.125 4.293 1 91.12 241 THR B N 1
ATOM 6796 C CA . THR B 1 241 ? 12.359 -12.688 4.168 1 91.12 241 THR B CA 1
ATOM 6797 C C . THR B 1 241 ? 12.156 -12.047 5.539 1 91.12 241 THR B C 1
ATOM 6799 O O . THR B 1 241 ? 11.742 -12.719 6.488 1 91.12 241 THR B O 1
ATOM 6802 N N . TYR B 1 242 ? 12.469 -10.695 5.566 1 88.06 242 TYR B N 1
ATOM 6803 C CA . TYR B 1 242 ? 12.336 -9.938 6.805 1 88.06 242 TYR B CA 1
ATOM 6804 C C . TYR B 1 242 ? 11.242 -8.875 6.676 1 88.06 242 TYR B C 1
ATOM 6806 O O . TYR B 1 242 ? 10.602 -8.766 5.633 1 88.06 242 TYR B O 1
ATOM 6814 N N . LYS B 1 243 ? 11 -8.219 7.793 1 85.94 243 LYS B N 1
ATOM 6815 C CA . LYS B 1 243 ? 10.102 -7.066 7.84 1 85.94 243 LYS B CA 1
ATOM 6816 C C . LYS B 1 243 ? 8.672 -7.473 7.5 1 85.94 243 LYS B C 1
ATOM 6818 O O . LYS B 1 243 ? 8.008 -6.824 6.688 1 85.94 243 LYS B O 1
ATOM 6823 N N . THR B 1 244 ? 8.273 -8.594 7.992 1 85.62 244 THR B N 1
ATOM 6824 C CA . THR B 1 244 ? 6.906 -9.047 7.758 1 85.62 244 THR B CA 1
ATOM 6825 C C . THR B 1 244 ? 6.07 -8.906 9.023 1 85.62 244 THR B C 1
ATOM 6827 O O . THR B 1 244 ? 4.836 -8.93 8.969 1 85.62 244 THR B O 1
ATOM 6830 N N . ASN B 1 245 ? 6.711 -8.766 10.102 1 83.44 245 ASN B N 1
ATOM 6831 C CA . ASN B 1 245 ? 6.031 -8.648 11.391 1 83.44 245 ASN B CA 1
ATOM 6832 C C . ASN B 1 245 ? 6.793 -7.73 12.344 1 83.44 245 ASN B C 1
ATOM 6834 O O . ASN B 1 245 ? 7.984 -7.48 12.156 1 83.44 245 ASN B O 1
ATOM 6838 N N . ARG B 1 246 ? 6.105 -7.18 13.352 1 83.88 246 ARG B N 1
ATOM 6839 C CA . ARG B 1 246 ? 6.676 -6.211 14.281 1 83.88 246 ARG B CA 1
ATOM 6840 C C . ARG B 1 246 ? 7.695 -6.871 15.203 1 83.88 246 ARG B C 1
ATOM 6842 O O . ARG B 1 246 ? 8.523 -6.191 15.805 1 83.88 246 ARG B O 1
ATOM 6849 N N . PHE B 1 247 ? 7.641 -8.133 15.305 1 80.62 247 PHE B N 1
ATOM 6850 C CA . PHE B 1 247 ? 8.5 -8.852 16.234 1 80.62 247 PHE B CA 1
ATOM 6851 C C . PHE B 1 247 ? 9.82 -9.227 15.57 1 80.62 247 PHE B C 1
ATOM 6853 O O . PHE B 1 247 ? 10.703 -9.797 16.219 1 80.62 247 PHE B O 1
ATOM 6860 N N . ARG B 1 248 ? 9.945 -9.039 14.227 1 84.94 248 ARG B N 1
ATOM 6861 C CA . ARG B 1 248 ? 11.172 -9.164 13.445 1 84.94 248 ARG B CA 1
ATOM 6862 C C . ARG B 1 248 ? 11.57 -10.625 13.281 1 84.94 248 ARG B C 1
ATOM 6864 O O . ARG B 1 248 ? 12.758 -10.953 13.281 1 84.94 248 ARG B O 1
ATOM 6871 N N . TYR B 1 249 ? 10.578 -11.508 13.32 1 88.94 249 TYR B N 1
ATOM 6872 C CA . TYR B 1 249 ? 10.828 -12.906 12.977 1 88.94 249 TYR B CA 1
ATOM 6873 C C . TYR B 1 249 ? 11.078 -13.055 11.477 1 88.94 249 TYR B C 1
ATOM 6875 O O . TYR B 1 249 ? 10.305 -12.57 10.656 1 88.94 249 TYR B O 1
ATOM 6883 N N . PRO B 1 250 ? 12.172 -13.742 11.203 1 93.38 250 PRO B N 1
ATOM 6884 C CA . PRO B 1 250 ? 12.297 -14.109 9.789 1 93.38 250 PRO B CA 1
ATOM 6885 C C . PRO B 1 250 ? 11.211 -15.078 9.328 1 93.38 250 PRO B C 1
ATOM 6887 O O . PRO B 1 250 ? 10.82 -15.969 10.078 1 93.38 250 PRO B O 1
ATOM 6890 N N . LEU B 1 251 ? 10.672 -14.797 8.188 1 95.25 251 LEU B N 1
ATOM 6891 C CA . LEU B 1 251 ? 9.633 -15.648 7.617 1 95.25 251 LEU B CA 1
ATOM 6892 C C . LEU B 1 251 ? 10.18 -16.469 6.449 1 95.25 251 LEU B C 1
ATOM 6894 O O . LEU B 1 251 ? 10.594 -15.898 5.434 1 95.25 251 LEU B O 1
ATOM 6898 N N . LEU B 1 252 ? 10.266 -17.719 6.621 1 96.31 252 LEU B N 1
ATOM 6899 C CA . LEU B 1 252 ? 10.617 -18.625 5.531 1 96.31 252 LEU B CA 1
ATOM 6900 C C . LEU B 1 252 ? 9.398 -18.969 4.688 1 96.31 252 LEU B C 1
ATOM 6902 O O . LEU B 1 252 ? 8.414 -19.5 5.199 1 96.31 252 LEU B O 1
ATOM 6906 N N . GLN B 1 253 ? 9.422 -18.594 3.496 1 96.56 253 GLN B N 1
ATOM 6907 C CA . GLN B 1 253 ? 8.352 -18.922 2.557 1 96.56 253 GLN B CA 1
ATOM 6908 C C . GLN B 1 253 ? 8.805 -19.984 1.558 1 96.56 253 GLN B C 1
ATOM 6910 O O . GLN B 1 253 ? 9.828 -19.828 0.893 1 96.56 253 GLN B O 1
ATOM 6915 N N . ILE B 1 254 ? 8.094 -21.062 1.484 1 97.62 254 ILE B N 1
ATOM 6916 C CA . ILE B 1 254 ? 8.344 -22.156 0.547 1 97.62 254 ILE B CA 1
ATOM 6917 C C . ILE B 1 254 ? 7.297 -22.141 -0.562 1 97.62 254 ILE B C 1
ATOM 6919 O O . ILE B 1 254 ? 6.098 -22.188 -0.29 1 97.62 254 ILE B O 1
ATOM 6923 N N . VAL B 1 255 ? 7.789 -22.062 -1.749 1 97.81 255 VAL B N 1
ATOM 6924 C CA . VAL B 1 255 ? 6.84 -21.953 -2.852 1 97.81 255 VAL B CA 1
ATOM 6925 C C . VAL B 1 255 ? 7.051 -23.094 -3.838 1 97.81 255 VAL B C 1
ATOM 6927 O O . VAL B 1 255 ? 8.156 -23.625 -3.951 1 97.81 255 VAL B O 1
ATOM 6930 N N . GLY B 1 256 ? 5.992 -23.516 -4.449 1 97.12 256 GLY B N 1
ATOM 6931 C CA . GLY B 1 256 ? 6.016 -24.516 -5.504 1 97.12 256 GLY B CA 1
ATOM 6932 C C . GLY B 1 256 ? 5.504 -23.984 -6.832 1 97.12 256 GLY B C 1
ATOM 6933 O O . GLY B 1 256 ? 5.152 -22.812 -6.949 1 97.12 256 GLY B O 1
ATOM 6934 N N . VAL B 1 257 ? 5.543 -24.844 -7.812 1 97 257 VAL B N 1
ATOM 6935 C CA . VAL B 1 257 ? 5.121 -24.469 -9.156 1 97 257 VAL B CA 1
ATOM 6936 C C . VAL B 1 257 ? 4.117 -25.484 -9.688 1 97 257 VAL B C 1
ATOM 6938 O O . VAL B 1 257 ? 4.293 -26.688 -9.508 1 97 257 VAL B O 1
ATOM 6941 N N . THR B 1 258 ? 3.088 -24.953 -10.281 1 97.06 258 THR B N 1
ATOM 6942 C CA . THR B 1 258 ? 2.072 -25.828 -10.867 1 97.06 258 THR B CA 1
ATOM 6943 C C . THR B 1 258 ? 2.389 -26.125 -12.328 1 97.06 258 THR B C 1
ATOM 6945 O O . THR B 1 258 ? 3.377 -25.625 -12.867 1 97.06 258 THR B O 1
ATOM 6948 N N . SER B 1 259 ? 1.589 -27.016 -12.945 1 96.81 259 SER B N 1
ATOM 6949 C CA . SER B 1 259 ? 1.737 -27.359 -14.352 1 96.81 259 SER B CA 1
ATOM 6950 C C . SER B 1 259 ? 1.51 -26.156 -15.25 1 96.81 259 SER B C 1
ATOM 6952 O O . SER B 1 259 ? 2.029 -26.094 -16.375 1 96.81 259 SER B O 1
ATOM 6954 N N . THR B 1 260 ? 0.74 -25.172 -14.719 1 96.5 260 THR B N 1
ATOM 6955 C CA . THR B 1 260 ? 0.442 -23.969 -15.484 1 96.5 260 THR B CA 1
ATOM 6956 C C . THR B 1 260 ? 1.456 -22.859 -15.18 1 96.5 260 THR B C 1
ATOM 6958 O O . THR B 1 260 ? 1.247 -21.703 -15.539 1 96.5 260 THR B O 1
ATOM 6961 N N . LYS B 1 261 ? 2.473 -23.172 -14.445 1 95.25 261 LYS B N 1
ATOM 6962 C CA . LYS B 1 261 ? 3.586 -22.281 -14.102 1 95.25 261 LYS B CA 1
ATOM 6963 C C . LYS B 1 261 ? 3.137 -21.172 -13.156 1 95.25 261 LYS B C 1
ATOM 6965 O O . LYS B 1 261 ? 3.688 -20.078 -13.18 1 95.25 261 LYS B O 1
ATOM 6970 N N . LEU B 1 262 ? 2.09 -21.453 -12.477 1 96.19 262 LEU B N 1
ATOM 6971 C CA . LEU B 1 262 ? 1.706 -20.547 -11.398 1 96.19 262 LEU B CA 1
ATOM 6972 C C . LEU B 1 262 ? 2.393 -20.938 -10.094 1 96.19 262 LEU B C 1
ATOM 6974 O O . LEU B 1 262 ? 2.549 -22.125 -9.797 1 96.19 262 LEU B O 1
ATOM 6978 N N . THR B 1 263 ? 2.814 -19.922 -9.414 1 96.88 263 THR B N 1
ATOM 6979 C CA . THR B 1 263 ? 3.482 -20.141 -8.133 1 96.88 263 THR B CA 1
ATOM 6980 C C . THR B 1 263 ? 2.463 -20.281 -7.008 1 96.88 263 THR B C 1
ATOM 6982 O O . THR B 1 263 ? 1.473 -19.547 -6.969 1 96.88 263 THR B O 1
ATOM 6985 N N . PHE B 1 264 ? 2.592 -21.281 -6.215 1 97.44 264 PHE B N 1
ATOM 6986 C CA . PHE B 1 264 ? 1.751 -21.391 -5.027 1 97.44 264 PHE B CA 1
ATOM 6987 C C . PHE B 1 264 ? 2.602 -21.469 -3.766 1 97.44 264 PHE B C 1
ATOM 6989 O O . PHE B 1 264 ? 3.719 -21.984 -3.789 1 97.44 264 PHE B O 1
ATOM 6996 N N . SER B 1 265 ? 2.131 -20.859 -2.715 1 97.56 265 SER B N 1
ATOM 6997 C CA . SER B 1 265 ? 2.803 -20.922 -1.421 1 97.56 265 SER B CA 1
ATOM 6998 C C . SER B 1 265 ? 2.492 -22.234 -0.699 1 97.56 265 SER B C 1
ATOM 7000 O O . SER B 1 265 ? 1.362 -22.453 -0.26 1 97.56 265 SER B O 1
ATOM 7002 N N . ALA B 1 266 ? 3.488 -23.062 -0.539 1 97.31 266 ALA B N 1
ATOM 7003 C CA . ALA B 1 266 ? 3.314 -24.391 0.048 1 97.31 266 ALA B CA 1
ATOM 7004 C C . ALA B 1 266 ? 3.244 -24.312 1.57 1 97.31 266 ALA B C 1
ATOM 7006 O O . ALA B 1 266 ? 2.393 -24.953 2.193 1 97.31 266 ALA B O 1
ATOM 7007 N N . ALA B 1 267 ? 4.129 -23.578 2.131 1 97.62 267 ALA B N 1
ATOM 7008 C CA . ALA B 1 267 ? 4.18 -23.469 3.586 1 97.62 267 ALA B CA 1
ATOM 7009 C C . ALA B 1 267 ? 4.91 -22.188 4.016 1 97.62 267 ALA B C 1
ATOM 7011 O O . ALA B 1 267 ? 5.617 -21.578 3.219 1 97.62 267 ALA B O 1
ATOM 7012 N N . PHE B 1 268 ? 4.633 -21.844 5.227 1 97.06 268 PHE B N 1
ATOM 7013 C CA . PHE B 1 268 ? 5.293 -20.719 5.875 1 97.06 268 PHE B CA 1
ATOM 7014 C C . PHE B 1 268 ? 5.902 -21.141 7.207 1 97.06 268 PHE B C 1
ATOM 7016 O O . PHE B 1 268 ? 5.395 -22.047 7.867 1 97.06 268 PHE B O 1
ATOM 7023 N N . ALA B 1 269 ? 6.992 -20.484 7.586 1 96.44 269 ALA B N 1
ATOM 7024 C CA . ALA B 1 269 ? 7.586 -20.734 8.891 1 96.44 269 ALA B CA 1
ATOM 7025 C C . ALA B 1 269 ? 8.195 -19.469 9.484 1 96.44 269 ALA B C 1
ATOM 7027 O O . ALA B 1 269 ? 9.055 -18.844 8.859 1 96.44 269 ALA B O 1
ATOM 7028 N N . TYR B 1 270 ? 7.641 -19.094 10.633 1 93.88 270 TYR B N 1
ATOM 7029 C CA . TYR B 1 270 ? 8.352 -18.109 11.43 1 93.88 270 TYR B CA 1
ATOM 7030 C C . TYR B 1 270 ? 9.5 -18.75 12.195 1 93.88 270 TYR B C 1
ATOM 7032 O O . TYR B 1 270 ? 9.297 -19.719 12.938 1 93.88 270 TYR B O 1
ATOM 7040 N N . ILE B 1 271 ? 10.648 -18.266 11.969 1 93.38 271 ILE B N 1
ATOM 7041 C CA . ILE B 1 271 ? 11.797 -18.828 12.664 1 93.38 271 ILE B CA 1
ATOM 7042 C C . ILE B 1 271 ? 12.453 -17.75 13.531 1 93.38 271 ILE B C 1
ATOM 7044 O O . ILE B 1 271 ? 12.484 -16.578 13.156 1 93.38 271 ILE B O 1
ATOM 7048 N N . SER B 1 272 ? 12.953 -18.078 14.664 1 88.19 272 SER B N 1
ATOM 7049 C CA . SER B 1 272 ? 13.562 -17.141 15.594 1 88.19 272 SER B CA 1
ATOM 7050 C C . SER B 1 272 ? 14.898 -16.625 15.07 1 88.19 272 SER B C 1
ATOM 7052 O O . SER B 1 272 ? 15.258 -15.477 15.297 1 88.19 272 SER B O 1
ATOM 7054 N N . SER B 1 273 ? 15.594 -17.609 14.398 1 88.5 273 SER B N 1
ATOM 7055 C CA . SER B 1 273 ? 16.891 -17.266 13.828 1 88.5 273 SER B CA 1
ATOM 7056 C C . SER B 1 273 ? 17.156 -18.047 12.547 1 88.5 273 SER B C 1
ATOM 7058 O O . SER B 1 273 ? 16.547 -19.094 12.312 1 88.5 273 SER B O 1
ATOM 7060 N N . GLU B 1 274 ? 18.016 -17.469 11.797 1 89 274 GLU B N 1
ATOM 7061 C CA . GLU B 1 274 ? 18.391 -18.125 10.547 1 89 274 GLU B CA 1
ATOM 7062 C C . GLU B 1 274 ? 19.562 -19.078 10.75 1 89 274 GLU B C 1
ATOM 7064 O O . GLU B 1 274 ? 20.562 -19 10.039 1 89 274 GLU B O 1
ATOM 7069 N N . LYS B 1 275 ? 19.359 -19.906 11.656 1 91.88 275 LYS B N 1
ATOM 7070 C CA . LYS B 1 275 ? 20.391 -20.906 11.93 1 91.88 275 LYS B CA 1
ATOM 7071 C C . LYS B 1 275 ? 19.984 -22.266 11.375 1 91.88 275 LYS B C 1
ATOM 7073 O O . LYS B 1 275 ? 18.812 -22.484 11.039 1 91.88 275 LYS B O 1
ATOM 7078 N N . GLU B 1 276 ? 20.984 -23.109 11.289 1 94.56 276 GLU B N 1
ATOM 7079 C 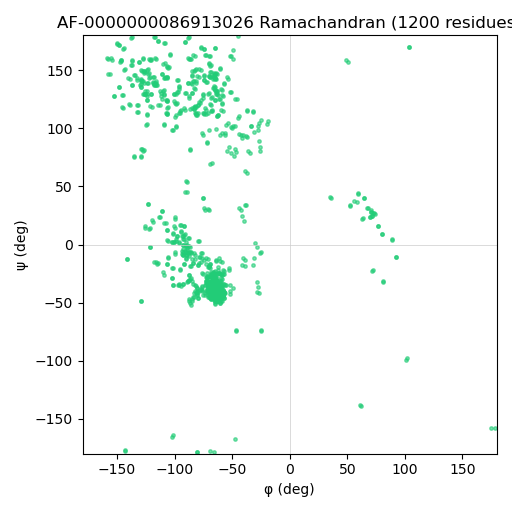CA . GLU B 1 276 ? 20.781 -24.438 10.695 1 94.56 276 GLU B CA 1
ATOM 7080 C C . GLU B 1 276 ? 19.734 -25.234 11.469 1 94.56 276 GLU B C 1
ATOM 7082 O O . GLU B 1 276 ? 18.891 -25.906 10.867 1 94.56 276 GLU B O 1
ATOM 7087 N N . ASP B 1 277 ? 19.734 -25.031 12.711 1 93.5 277 ASP B N 1
ATOM 7088 C CA . ASP B 1 277 ? 18.797 -25.781 13.547 1 93.5 277 ASP B CA 1
ATOM 7089 C C . ASP B 1 277 ? 17.359 -25.359 13.266 1 93.5 277 ASP B C 1
ATOM 7091 O O . ASP B 1 277 ? 16.453 -26.203 13.203 1 93.5 277 ASP B O 1
ATOM 7095 N N . ASN B 1 278 ? 17.125 -24.094 13.172 1 94.12 278 ASN B N 1
ATOM 7096 C CA . ASN B 1 278 ? 15.797 -23.578 12.891 1 94.12 278 ASN B CA 1
ATOM 7097 C C . ASN B 1 278 ? 15.289 -24.047 11.523 1 94.12 278 ASN B C 1
ATOM 7099 O O . ASN B 1 278 ? 14.133 -24.453 11.391 1 94.12 278 ASN B O 1
ATOM 7103 N N . TYR B 1 279 ? 16.188 -24.047 10.578 1 96.25 279 TYR B N 1
ATOM 7104 C CA . TYR B 1 279 ? 15.82 -24.5 9.242 1 96.25 279 TYR B CA 1
ATOM 7105 C C . TYR B 1 279 ? 15.539 -26 9.234 1 96.25 279 TYR B C 1
ATOM 7107 O O . TYR B 1 279 ? 14.609 -26.469 8.57 1 96.25 279 TYR B O 1
ATOM 7115 N N . MET B 1 280 ? 16.344 -26.719 9.938 1 96.12 280 MET B N 1
ATOM 7116 C CA . MET B 1 280 ? 16.156 -28.172 10.008 1 96.12 280 MET B CA 1
ATOM 7117 C C . MET B 1 280 ? 14.789 -28.516 10.594 1 96.12 280 MET B C 1
ATOM 7119 O O . MET B 1 280 ? 14.109 -29.406 10.102 1 96.12 280 MET B O 1
ATOM 7123 N N . TRP B 1 281 ? 14.461 -27.734 11.555 1 95 281 TRP B N 1
ATOM 7124 C CA . TRP B 1 281 ? 13.156 -27.953 12.164 1 95 281 TRP B CA 1
ATOM 7125 C C . TRP B 1 281 ? 12.039 -27.672 11.164 1 95 281 TRP B C 1
ATOM 7127 O O . TRP B 1 281 ? 11.109 -28.469 11.031 1 95 281 TRP B O 1
ATOM 7137 N N . ALA B 1 282 ? 12.086 -26.562 10.492 1 96.12 282 ALA B N 1
ATOM 7138 C CA . ALA B 1 282 ? 11.055 -26.172 9.531 1 96.12 282 ALA B CA 1
ATOM 7139 C C . ALA B 1 282 ? 10.961 -27.172 8.383 1 96.12 282 ALA B C 1
ATOM 7141 O O . ALA B 1 282 ? 9.867 -27.562 7.977 1 96.12 282 ALA B O 1
ATOM 7142 N N . LEU B 1 283 ? 12.109 -27.656 7.871 1 96.62 283 LEU B N 1
ATOM 7143 C CA . LEU B 1 283 ? 12.141 -28.578 6.742 1 96.62 283 LEU B CA 1
ATOM 7144 C C . LEU B 1 283 ? 11.672 -29.969 7.168 1 96.62 283 LEU B C 1
ATOM 7146 O O . LEU B 1 283 ? 11.094 -30.703 6.363 1 96.62 283 LEU B O 1
ATOM 7150 N N . ASN B 1 284 ? 11.953 -30.266 8.406 1 94.69 284 ASN B N 1
ATOM 7151 C CA . ASN B 1 284 ? 11.43 -31.531 8.922 1 94.69 284 ASN B CA 1
ATOM 7152 C C . ASN B 1 284 ? 9.906 -31.531 8.961 1 94.69 284 ASN B C 1
ATOM 7154 O O . ASN B 1 284 ? 9.273 -32.562 8.656 1 94.69 284 ASN B O 1
ATOM 7158 N N . ARG B 1 285 ? 9.383 -30.422 9.352 1 94 285 ARG B N 1
ATOM 7159 C CA . ARG B 1 285 ? 7.926 -30.297 9.352 1 94 285 ARG B CA 1
ATOM 7160 C C . ARG B 1 285 ? 7.371 -30.344 7.934 1 94 285 ARG B C 1
ATOM 7162 O O . ARG B 1 285 ? 6.324 -30.938 7.688 1 94 285 ARG B O 1
ATOM 7169 N N . LEU B 1 286 ? 8.07 -29.688 7.016 1 95.88 286 LEU B N 1
ATOM 7170 C CA . LEU B 1 286 ? 7.668 -29.734 5.613 1 95.88 286 LEU B CA 1
ATOM 7171 C C . LEU B 1 286 ? 7.66 -31.172 5.102 1 95.88 286 LEU B C 1
ATOM 7173 O O . LEU B 1 286 ? 6.719 -31.594 4.426 1 95.88 286 LEU B O 1
ATOM 7177 N N . LYS B 1 287 ? 8.719 -31.938 5.418 1 93.38 287 LYS B N 1
ATOM 7178 C CA . LYS B 1 287 ? 8.859 -33.344 5 1 93.38 287 LYS B CA 1
ATOM 7179 C C . LYS B 1 287 ? 7.719 -34.188 5.555 1 93.38 287 LYS B C 1
ATOM 7181 O O . LYS B 1 287 ? 7.242 -35.094 4.887 1 93.38 287 LYS B O 1
ATOM 7186 N N . SER B 1 288 ? 7.246 -33.781 6.723 1 90.81 288 SER B N 1
ATOM 7187 C CA . SER B 1 288 ? 6.184 -34.531 7.375 1 90.81 288 SER B CA 1
ATOM 7188 C C . SER B 1 288 ? 4.848 -34.344 6.664 1 90.81 288 SER B C 1
ATOM 7190 O O . SER B 1 288 ? 3.969 -35.188 6.742 1 90.81 288 SER B O 1
ATOM 7192 N N . ILE B 1 289 ? 4.703 -33.219 6.035 1 90.88 289 ILE B N 1
ATOM 7193 C CA . ILE B 1 289 ? 3.447 -32.938 5.348 1 90.88 289 ILE B CA 1
ATOM 7194 C C . ILE B 1 289 ? 3.486 -33.531 3.939 1 90.88 289 ILE B C 1
ATOM 7196 O O . ILE B 1 289 ? 2.441 -33.75 3.326 1 90.88 289 ILE B O 1
ATOM 7200 N N . MET B 1 290 ? 4.633 -33.812 3.459 1 91.38 290 MET B N 1
ATOM 7201 C CA . MET B 1 290 ? 4.781 -34.344 2.115 1 91.38 290 MET B CA 1
ATOM 7202 C C . MET B 1 290 ? 4.652 -35.875 2.133 1 91.38 290 MET B C 1
ATOM 7204 O O . MET B 1 290 ? 4.703 -36.5 3.197 1 91.38 290 MET B O 1
ATOM 7208 N N . ASN B 1 291 ? 4.367 -36.344 0.978 1 82.44 291 ASN B N 1
ATOM 7209 C CA . ASN B 1 291 ? 4.34 -37.781 0.818 1 82.44 291 ASN B CA 1
ATOM 7210 C C . ASN B 1 291 ? 5.746 -38.375 0.767 1 82.44 291 ASN B C 1
ATOM 7212 O O . ASN B 1 291 ? 6.605 -37.875 0.03 1 82.44 291 ASN B O 1
ATOM 7216 N N . THR B 1 292 ? 6.043 -39.375 1.54 1 79.31 292 THR B N 1
ATOM 7217 C CA . THR B 1 292 ? 7.363 -39.969 1.659 1 79.31 292 THR B CA 1
ATOM 7218 C C . THR B 1 292 ? 7.816 -40.562 0.322 1 79.31 292 THR B C 1
ATOM 7220 O O . THR B 1 292 ? 9.016 -40.625 0.042 1 79.31 292 THR B O 1
ATOM 7223 N N . ASN B 1 293 ? 6.816 -40.812 -0.437 1 78.5 293 ASN B N 1
ATOM 7224 C CA . ASN B 1 293 ? 7.156 -41.469 -1.704 1 78.5 293 ASN B CA 1
ATOM 7225 C C . ASN B 1 293 ? 7.375 -40.438 -2.809 1 78.5 293 ASN B C 1
ATOM 7227 O O . ASN B 1 293 ? 7.852 -40.75 -3.893 1 78.5 293 ASN B O 1
ATOM 7231 N N . CYS B 1 294 ? 7.051 -39.219 -2.504 1 83.56 294 CYS B N 1
ATOM 7232 C CA . CYS B 1 294 ? 7.191 -38.219 -3.537 1 83.56 294 CYS B CA 1
ATOM 7233 C C . CYS B 1 294 ? 7.852 -36.938 -2.98 1 83.56 294 CYS B C 1
ATOM 7235 O O . CYS B 1 294 ? 7.188 -35.938 -2.77 1 83.56 294 CYS B O 1
ATOM 7237 N N . LEU B 1 295 ? 9.062 -37.125 -2.822 1 89.31 295 LEU B N 1
ATOM 7238 C CA . LEU B 1 295 ? 9.852 -36 -2.348 1 89.31 295 LEU B CA 1
ATOM 7239 C C . LEU B 1 295 ? 10.312 -35.125 -3.512 1 89.31 295 LEU B C 1
ATOM 7241 O O . LEU B 1 295 ? 10.289 -35.562 -4.664 1 89.31 295 LEU B O 1
ATOM 7245 N N . PRO B 1 296 ? 10.648 -33.906 -3.195 1 93.75 296 PRO B N 1
ATOM 7246 C CA . PRO B 1 296 ? 11.055 -33 -4.289 1 93.75 296 PRO B CA 1
ATOM 7247 C C . PRO B 1 296 ? 12.344 -33.469 -4.973 1 93.75 296 PRO B C 1
ATOM 7249 O O . PRO B 1 296 ? 13.242 -34 -4.312 1 93.75 296 PRO B O 1
ATOM 7252 N N . SER B 1 297 ? 12.391 -33.281 -6.223 1 92.38 297 SER B N 1
ATOM 7253 C CA . SER B 1 297 ? 13.578 -33.625 -6.996 1 92.38 297 SER B CA 1
ATOM 7254 C C . SER B 1 297 ? 14.57 -32.469 -7.043 1 92.38 297 SER B C 1
ATOM 7256 O O . SER B 1 297 ? 15.781 -32.719 -7.129 1 92.38 297 SER B O 1
ATOM 7258 N N . VAL B 1 298 ? 13.992 -31.328 -7 1 96.06 298 VAL B N 1
ATOM 7259 C CA . VAL B 1 298 ? 14.859 -30.156 -7.113 1 96.06 298 VAL B CA 1
ATOM 7260 C C . VAL B 1 298 ? 14.438 -29.109 -6.098 1 96.06 298 VAL B C 1
ATOM 7262 O O . VAL B 1 298 ? 13.242 -28.875 -5.883 1 96.06 298 VAL B O 1
ATOM 7265 N N . ILE B 1 299 ? 15.383 -28.469 -5.414 1 96.62 299 ILE B N 1
ATOM 7266 C CA . ILE B 1 299 ? 15.164 -27.328 -4.535 1 96.62 299 ILE B CA 1
ATOM 7267 C C . ILE B 1 299 ? 16.078 -26.188 -4.934 1 96.62 299 ILE B C 1
ATOM 7269 O O . ILE B 1 299 ? 17.281 -26.391 -5.148 1 96.62 299 ILE B O 1
ATOM 7273 N N . VAL B 1 300 ? 15.508 -25.062 -5.086 1 96.38 300 VAL B N 1
ATOM 7274 C CA . VAL B 1 300 ? 16.281 -23.906 -5.488 1 96.38 300 VAL B CA 1
ATOM 7275 C C . VAL B 1 300 ? 16.344 -22.891 -4.344 1 96.38 300 VAL B C 1
ATOM 7277 O O . VAL B 1 300 ? 15.305 -22.578 -3.742 1 96.38 300 VAL B O 1
ATOM 7280 N N . THR B 1 301 ? 17.469 -22.375 -3.965 1 95.69 301 THR B N 1
ATOM 7281 C CA . THR B 1 301 ? 17.641 -21.359 -2.926 1 95.69 301 THR B CA 1
ATOM 7282 C C . THR B 1 301 ? 18.75 -20.391 -3.299 1 95.69 301 THR B C 1
ATOM 7284 O O . THR B 1 301 ? 19.438 -20.578 -4.305 1 95.69 301 THR B O 1
ATOM 7287 N N . ASP B 1 302 ? 18.859 -19.344 -2.604 1 93.25 302 ASP B N 1
ATOM 7288 C CA . ASP B 1 302 ? 20.047 -18.5 -2.66 1 93.25 302 ASP B CA 1
ATOM 7289 C C . ASP B 1 302 ? 21.203 -19.125 -1.867 1 93.25 302 ASP B C 1
ATOM 7291 O O . ASP B 1 302 ? 21.016 -20.125 -1.178 1 93.25 302 ASP B O 1
ATOM 7295 N N . ARG B 1 303 ? 22.328 -18.578 -2.018 1 92 303 ARG B N 1
ATOM 7296 C CA . ARG B 1 303 ? 23.469 -19.109 -1.287 1 92 303 ARG B CA 1
ATOM 7297 C C . ARG B 1 303 ? 23.422 -18.703 0.181 1 92 303 ARG B C 1
ATOM 7299 O O . ARG B 1 303 ? 23.766 -17.562 0.524 1 92 303 ARG B O 1
ATOM 7306 N N . GLU B 1 304 ? 22.922 -19.453 0.96 1 92 304 GLU B N 1
ATOM 7307 C CA . GLU B 1 304 ? 22.891 -19.328 2.416 1 92 304 GLU B CA 1
ATOM 7308 C C . GLU B 1 304 ? 23.312 -20.625 3.086 1 92 304 GLU B C 1
ATOM 7310 O O . GLU B 1 304 ? 22.562 -21.609 3.049 1 92 304 GLU B O 1
ATOM 7315 N N . MET B 1 305 ? 24.359 -20.641 3.742 1 93.19 305 MET B N 1
ATOM 7316 C CA . MET B 1 305 ? 25.016 -21.844 4.23 1 93.19 305 MET B CA 1
ATOM 7317 C C . MET B 1 305 ? 24.109 -22.625 5.176 1 93.19 305 MET B C 1
ATOM 7319 O O . MET B 1 305 ? 23.984 -23.844 5.074 1 93.19 305 MET B O 1
ATOM 7323 N N . ALA B 1 306 ? 23.406 -21.875 6.047 1 95.25 306 ALA B N 1
ATOM 7324 C CA . ALA B 1 306 ? 22.562 -22.547 7.031 1 95.25 306 ALA B CA 1
ATOM 7325 C C . ALA B 1 306 ? 21.422 -23.297 6.348 1 95.25 306 ALA B C 1
ATOM 7327 O O . ALA B 1 306 ? 21.172 -24.469 6.668 1 95.25 306 ALA B O 1
ATOM 7328 N N . LEU B 1 307 ? 20.781 -22.703 5.414 1 95.19 307 LEU B N 1
ATOM 7329 C CA . LEU B 1 307 ? 19.672 -23.328 4.695 1 95.19 307 LEU B CA 1
ATOM 7330 C C . LEU B 1 307 ? 20.172 -24.453 3.797 1 95.19 307 LEU B C 1
ATOM 7332 O O . LEU B 1 307 ? 19.516 -25.484 3.688 1 95.19 307 LEU B O 1
ATOM 7336 N N . MET B 1 308 ? 21.344 -24.281 3.143 1 95.5 308 MET B N 1
ATOM 7337 C CA . MET B 1 308 ? 21.922 -25.297 2.277 1 95.5 308 MET B CA 1
ATOM 7338 C C . MET B 1 308 ? 22.234 -26.562 3.068 1 95.5 308 MET B C 1
ATOM 7340 O O . MET B 1 308 ? 21.953 -27.672 2.615 1 95.5 308 MET B O 1
ATOM 7344 N N . ASN B 1 309 ? 22.781 -26.375 4.234 1 96 309 ASN B N 1
ATOM 7345 C CA . ASN B 1 309 ? 23.109 -27.516 5.082 1 96 309 ASN B CA 1
ATOM 7346 C C . ASN B 1 309 ? 21.844 -28.234 5.562 1 96 309 ASN B C 1
ATOM 7348 O O . ASN B 1 309 ? 21.828 -29.469 5.633 1 96 309 ASN B O 1
ATOM 7352 N N . ALA B 1 310 ? 20.891 -27.438 5.918 1 96.69 310 ALA B N 1
ATOM 7353 C CA . ALA B 1 310 ? 19.625 -28.031 6.359 1 96.69 310 ALA B CA 1
ATOM 7354 C C . ALA B 1 310 ? 19 -28.875 5.25 1 96.69 310 ALA B C 1
ATOM 7356 O O . ALA B 1 310 ? 18.469 -29.953 5.508 1 96.69 310 ALA B O 1
ATOM 7357 N N . ILE B 1 311 ? 19.062 -28.438 4.008 1 96.44 311 ILE B N 1
ATOM 7358 C CA . ILE B 1 311 ? 18.5 -29.156 2.865 1 96.44 311 ILE B CA 1
ATOM 7359 C C . ILE B 1 311 ? 19.281 -30.453 2.641 1 96.44 311 ILE B C 1
ATOM 7361 O O . ILE B 1 311 ? 18.688 -31.5 2.387 1 96.44 311 ILE B O 1
ATOM 7365 N N . ARG B 1 312 ? 20.578 -30.359 2.717 1 94.94 312 ARG B N 1
ATOM 7366 C CA . ARG B 1 312 ? 21.422 -31.531 2.52 1 94.94 312 ARG B CA 1
ATOM 7367 C C . ARG B 1 312 ? 21.094 -32.625 3.535 1 94.94 312 ARG B C 1
ATOM 7369 O O . ARG B 1 312 ? 21.109 -33.812 3.207 1 94.94 312 ARG B O 1
ATOM 7376 N N . ASN B 1 313 ? 20.766 -32.25 4.699 1 94.94 313 ASN B N 1
ATOM 7377 C CA . ASN B 1 313 ? 20.5 -33.188 5.777 1 94.94 313 ASN B CA 1
ATOM 7378 C C . ASN B 1 313 ? 19.078 -33.781 5.68 1 94.94 313 ASN B C 1
ATOM 7380 O O . ASN B 1 313 ? 18.875 -34.969 5.875 1 94.94 313 ASN B O 1
ATOM 7384 N N . MET B 1 314 ? 18.172 -32.906 5.395 1 93.94 314 MET B N 1
ATOM 7385 C CA . MET B 1 314 ? 16.766 -33.312 5.422 1 93.94 314 MET B CA 1
ATOM 7386 C C . MET B 1 314 ? 16.359 -33.969 4.098 1 93.94 314 MET B C 1
ATOM 7388 O O . MET B 1 314 ? 15.492 -34.812 4.066 1 93.94 314 MET B O 1
ATOM 7392 N N . PHE B 1 315 ? 16.969 -33.469 3.012 1 94.31 315 PHE B N 1
ATOM 7393 C CA . PHE B 1 315 ? 16.688 -33.969 1.679 1 94.31 315 PHE B CA 1
ATOM 7394 C C . PHE B 1 315 ? 17.984 -34.375 0.974 1 94.31 315 PHE B C 1
ATOM 7396 O O . PHE B 1 315 ? 18.391 -33.75 0.003 1 94.31 315 PHE B O 1
ATOM 7403 N N . PRO B 1 316 ? 18.484 -35.5 1.238 1 92.12 316 PRO B N 1
ATOM 7404 C CA . PRO B 1 316 ? 19.781 -35.875 0.691 1 92.12 316 PRO B CA 1
ATOM 7405 C C . PRO B 1 316 ? 19.719 -36.25 -0.788 1 92.12 316 PRO B C 1
ATOM 7407 O O . PRO B 1 316 ? 20.703 -36.125 -1.507 1 92.12 316 PRO B O 1
ATOM 7410 N N . SER B 1 317 ? 18.578 -36.688 -1.25 1 90.56 317 SER B N 1
ATOM 7411 C CA . SER B 1 317 ? 18.469 -37.125 -2.631 1 90.56 317 SER B CA 1
ATOM 7412 C C . SER B 1 317 ? 18.109 -36 -3.566 1 90.56 317 SER B C 1
ATOM 7414 O O . SER B 1 317 ? 18.109 -36.156 -4.789 1 90.56 317 SER B O 1
ATOM 7416 N N . VAL B 1 318 ? 17.891 -34.875 -3.016 1 93.94 318 VAL B N 1
ATOM 7417 C CA . VAL B 1 318 ? 17.391 -33.781 -3.811 1 93.94 318 VAL B CA 1
ATOM 7418 C C . VAL B 1 318 ? 18.562 -33.062 -4.512 1 93.94 318 VAL B C 1
ATOM 7420 O O . VAL B 1 318 ? 19.672 -33.031 -3.971 1 93.94 318 VAL B O 1
ATOM 7423 N N . ARG B 1 319 ? 18.312 -32.688 -5.707 1 94.81 319 ARG B N 1
ATOM 7424 C CA . ARG B 1 319 ? 19.281 -31.828 -6.391 1 94.81 319 ARG B CA 1
ATOM 7425 C C . ARG B 1 319 ? 19.109 -30.375 -5.977 1 94.81 319 ARG B C 1
ATOM 7427 O O . ARG B 1 319 ? 18.109 -29.734 -6.32 1 94.81 319 ARG B O 1
ATOM 7434 N N . HIS B 1 320 ? 20.062 -29.859 -5.262 1 95.44 320 HIS B N 1
ATOM 7435 C CA . HIS B 1 320 ? 19.984 -28.5 -4.758 1 95.44 320 HIS B CA 1
ATOM 7436 C C . HIS B 1 320 ? 20.609 -27.516 -5.738 1 95.44 320 HIS B C 1
ATOM 7438 O O . HIS B 1 320 ? 21.812 -27.562 -5.996 1 95.44 320 HIS B O 1
ATOM 7444 N N . LEU B 1 321 ? 19.797 -26.625 -6.266 1 95.88 321 LEU B N 1
ATOM 7445 C CA . LEU B 1 321 ? 20.266 -25.625 -7.211 1 95.88 321 LEU B CA 1
ATOM 7446 C C . LEU B 1 321 ? 20.359 -24.25 -6.547 1 95.88 321 LEU B C 1
ATOM 7448 O O . LEU B 1 321 ? 19.641 -23.984 -5.582 1 95.88 321 LEU B O 1
ATOM 7452 N N . LEU B 1 322 ? 21.234 -23.453 -7.07 1 95.31 322 LEU B N 1
ATOM 7453 C CA . LEU B 1 322 ? 21.391 -22.078 -6.582 1 95.31 322 LEU B CA 1
ATOM 7454 C C . LEU B 1 322 ? 20.906 -21.078 -7.621 1 95.31 322 LEU B C 1
ATOM 7456 O O . LEU B 1 322 ? 21.031 -21.312 -8.828 1 95.31 322 LEU B O 1
ATOM 7460 N N . CYS B 1 323 ? 20.375 -20.016 -7.113 1 94 323 CYS B N 1
ATOM 7461 C CA . CYS B 1 323 ? 19.797 -19.016 -7.992 1 94 323 CYS B CA 1
ATOM 7462 C C . CYS B 1 323 ? 20.859 -18.328 -8.828 1 94 323 CYS B C 1
ATOM 7464 O O . CYS B 1 323 ? 21.688 -17.562 -8.297 1 94 323 CYS B O 1
ATOM 7466 N N . ARG B 1 324 ? 20.797 -18.5 -10.094 1 90.25 324 ARG B N 1
ATOM 7467 C CA . ARG B 1 324 ? 21.766 -17.953 -11.039 1 90.25 324 ARG B CA 1
ATOM 7468 C C . ARG B 1 324 ? 21.703 -16.438 -11.055 1 90.25 324 ARG B C 1
ATOM 7470 O O . ARG B 1 324 ? 22.734 -15.766 -11.172 1 90.25 324 ARG B O 1
ATOM 7477 N N . TRP B 1 325 ? 20.562 -15.945 -10.93 1 87.94 325 TRP B N 1
ATOM 7478 C CA . TRP B 1 325 ? 20.391 -14.492 -10.977 1 87.94 325 TRP B CA 1
ATOM 7479 C C . TRP B 1 325 ? 21.094 -13.82 -9.805 1 87.94 325 TRP B C 1
ATOM 7481 O O . TRP B 1 325 ? 21.781 -12.82 -9.984 1 87.94 325 TRP B O 1
ATOM 7491 N N . HIS B 1 326 ? 20.938 -14.297 -8.633 1 88.69 326 HIS B N 1
ATOM 7492 C CA . HIS B 1 326 ? 21.562 -13.727 -7.453 1 88.69 326 HIS B CA 1
ATOM 7493 C C . HIS B 1 326 ? 23.078 -13.859 -7.523 1 88.69 326 HIS B C 1
ATOM 7495 O O . HIS B 1 326 ? 23.812 -12.953 -7.098 1 88.69 326 HIS B O 1
ATOM 7501 N N . ILE B 1 327 ? 23.531 -14.984 -8.023 1 93 327 ILE B N 1
ATOM 7502 C CA . ILE B 1 327 ? 24.969 -15.195 -8.172 1 93 327 ILE B CA 1
ATOM 7503 C C . ILE B 1 327 ? 25.547 -14.156 -9.133 1 93 327 ILE B C 1
ATOM 7505 O O . ILE B 1 327 ? 26.578 -13.547 -8.852 1 93 327 ILE B O 1
ATOM 7509 N N . ASN B 1 328 ? 24.844 -14.023 -10.289 1 91.5 328 ASN B N 1
ATOM 7510 C CA . ASN B 1 328 ? 25.281 -13.023 -11.258 1 91.5 328 ASN B CA 1
ATOM 7511 C C . ASN B 1 328 ? 25.328 -11.625 -10.641 1 91.5 328 ASN B C 1
ATOM 7513 O O . ASN B 1 328 ? 26.266 -10.867 -10.891 1 91.5 328 ASN B O 1
ATOM 7517 N N . ARG B 1 329 ? 24.375 -11.336 -9.875 1 89.56 329 ARG B N 1
ATOM 7518 C CA . ARG B 1 329 ? 24.328 -10.031 -9.227 1 89.56 329 ARG B CA 1
ATOM 7519 C C . ARG B 1 329 ? 25.5 -9.859 -8.258 1 89.56 329 ARG B C 1
ATOM 7521 O O . ARG B 1 329 ? 26.078 -8.773 -8.164 1 89.56 329 ARG B O 1
ATOM 7528 N N . CYS B 1 330 ? 25.812 -10.867 -7.504 1 91.19 330 CYS B N 1
ATOM 7529 C CA . CYS B 1 330 ? 26.938 -10.828 -6.566 1 91.19 330 CYS B CA 1
ATOM 7530 C C . CYS B 1 330 ? 28.25 -10.648 -7.305 1 91.19 330 CYS B C 1
ATOM 7532 O O . CYS B 1 330 ? 29.094 -9.852 -6.887 1 91.19 330 CYS B O 1
ATOM 7534 N N . VAL B 1 331 ? 28.391 -11.359 -8.375 1 92.75 331 VAL B N 1
ATOM 7535 C CA . VAL B 1 331 ? 29.609 -11.305 -9.164 1 92.75 331 VAL B CA 1
ATOM 7536 C C . VAL B 1 331 ? 29.766 -9.922 -9.789 1 92.75 331 VAL B C 1
ATOM 7538 O O . VAL B 1 331 ? 30.859 -9.344 -9.781 1 92.75 331 VAL B O 1
ATOM 7541 N N . MET B 1 332 ? 28.688 -9.406 -10.289 1 91.62 332 MET B N 1
ATOM 7542 C CA . MET B 1 332 ? 28.734 -8.086 -10.898 1 91.62 332 MET B CA 1
ATOM 7543 C C . MET B 1 332 ? 29.078 -7.02 -9.867 1 91.62 332 MET B C 1
ATOM 7545 O O . MET B 1 332 ? 29.859 -6.105 -10.148 1 91.62 332 MET B O 1
ATOM 7549 N N . LYS B 1 333 ? 28.531 -7.117 -8.742 1 89.19 333 LYS B N 1
ATOM 7550 C CA . LYS B 1 333 ? 28.797 -6.145 -7.68 1 89.19 333 LYS B CA 1
ATOM 7551 C C . LYS B 1 333 ? 30.25 -6.207 -7.23 1 89.19 333 LYS B C 1
ATOM 7553 O O . LYS B 1 333 ? 30.891 -5.176 -7.055 1 89.19 333 LYS B O 1
ATOM 7558 N N . ALA B 1 334 ? 30.781 -7.383 -7.027 1 89.75 334 ALA B N 1
ATOM 7559 C CA . ALA B 1 334 ? 32.125 -7.574 -6.516 1 89.75 334 ALA B CA 1
ATOM 7560 C C . ALA B 1 334 ? 33.156 -7.191 -7.562 1 89.75 334 ALA B C 1
ATOM 7562 O O . ALA B 1 334 ? 34.188 -6.602 -7.234 1 89.75 334 ALA B O 1
ATOM 7563 N N . CYS B 1 335 ? 32.875 -7.523 -8.844 1 91 335 CYS B N 1
ATOM 7564 C CA . CYS B 1 335 ? 33.906 -7.379 -9.875 1 91 335 CYS B CA 1
ATOM 7565 C C . CYS B 1 335 ? 33.812 -6.012 -10.539 1 91 335 CYS B C 1
ATOM 7567 O O . CYS B 1 335 ? 34.75 -5.586 -11.211 1 91 335 CYS B O 1
ATOM 7569 N N . LYS B 1 336 ? 32.719 -5.371 -10.359 1 87.31 336 LYS B N 1
ATOM 7570 C CA . LYS B 1 336 ? 32.562 -4.047 -10.961 1 87.31 336 LYS B CA 1
ATOM 7571 C C . LYS B 1 336 ? 33.625 -3.086 -10.414 1 87.31 336 LYS B C 1
ATOM 7573 O O . LYS B 1 336 ? 34.188 -2.277 -11.164 1 87.31 336 LYS B O 1
ATOM 7578 N N . GLY B 1 337 ? 33.875 -3.168 -9.125 1 80.75 337 GLY B N 1
ATOM 7579 C CA . GLY B 1 337 ? 34.875 -2.299 -8.5 1 80.75 337 GLY B CA 1
ATOM 7580 C C . GLY B 1 337 ? 36.281 -2.596 -8.938 1 80.75 337 GLY B C 1
ATOM 7581 O O . GLY B 1 337 ? 37.125 -1.697 -8.977 1 80.75 337 GLY B O 1
ATOM 7582 N N . ILE B 1 338 ? 36.531 -3.822 -9.344 1 83.5 338 ILE B N 1
ATOM 7583 C CA . ILE B 1 338 ? 37.875 -4.266 -9.719 1 83.5 338 ILE B CA 1
ATOM 7584 C C . ILE B 1 338 ? 38.156 -3.887 -11.164 1 83.5 338 ILE B C 1
ATOM 7586 O O . ILE B 1 338 ? 39.25 -3.408 -11.484 1 83.5 338 ILE B O 1
ATOM 7590 N N . LEU B 1 339 ? 37.219 -4.113 -12.109 1 85.75 339 LEU B N 1
ATOM 7591 C CA . LEU B 1 339 ? 37.406 -3.957 -13.547 1 85.75 339 LEU B CA 1
ATOM 7592 C C . LEU B 1 339 ? 37 -2.557 -14 1 85.75 339 LEU B C 1
ATOM 7594 O O . LEU B 1 339 ? 37.406 -2.117 -15.086 1 85.75 339 LEU B O 1
ATOM 7598 N N . LYS B 1 340 ? 36.469 -1.726 -13.055 1 72.56 340 LYS B N 1
ATOM 7599 C CA . LYS B 1 340 ? 36.031 -0.373 -13.367 1 72.56 340 LYS B CA 1
ATOM 7600 C C . LYS B 1 340 ? 35.125 -0.359 -14.609 1 72.56 340 LYS B C 1
ATOM 7602 O O . LYS B 1 340 ? 35.156 -1.31 -15.391 1 72.56 340 LYS B O 1
ATOM 7607 N N . LYS B 1 341 ? 34.344 0.611 -14.805 1 72.44 341 LYS B N 1
ATOM 7608 C CA . LYS B 1 341 ? 33.406 0.742 -15.93 1 72.44 341 LYS B CA 1
ATOM 7609 C C . LYS B 1 341 ? 34.156 0.997 -17.234 1 72.44 341 LYS B C 1
ATOM 7611 O O . LYS B 1 341 ? 35.094 1.828 -17.281 1 72.44 341 LYS B O 1
ATOM 7616 N N . GLY B 1 342 ? 34.125 -0.03 -18.266 1 80.06 342 GLY B N 1
ATOM 7617 C CA . GLY B 1 342 ? 34.812 0.087 -19.547 1 80.06 342 GLY B CA 1
ATOM 7618 C C . GLY B 1 342 ? 34.656 -1.153 -20.422 1 80.06 342 GLY B C 1
ATOM 7619 O O . GLY B 1 342 ? 33.719 -1.935 -20.25 1 80.06 342 GLY B O 1
ATOM 7620 N N . GLU B 1 343 ? 35.531 -1.307 -21.312 1 83.69 343 GLU B N 1
ATOM 7621 C CA . GLU B 1 343 ? 35.531 -2.398 -22.281 1 83.69 343 GLU B CA 1
ATOM 7622 C C . GLU B 1 343 ? 35.812 -3.736 -21.609 1 83.69 343 GLU B C 1
ATOM 7624 O O . GLU B 1 343 ? 35.188 -4.75 -21.938 1 83.69 343 GLU B O 1
ATOM 7629 N N . LYS B 1 344 ? 36.719 -3.68 -20.672 1 86.81 344 LYS B N 1
ATOM 7630 C CA . LYS B 1 344 ? 37.094 -4.914 -19.969 1 86.81 344 LYS B CA 1
ATOM 7631 C C . LYS B 1 344 ? 35.938 -5.426 -19.125 1 86.81 344 LYS B C 1
ATOM 7633 O O . LYS B 1 344 ? 35.75 -6.633 -18.984 1 86.81 344 LYS B O 1
ATOM 7638 N N . TRP B 1 345 ? 35.188 -4.555 -18.625 1 90.19 345 TRP B N 1
ATOM 7639 C CA . TRP B 1 345 ? 34 -4.93 -17.844 1 90.19 345 TRP B CA 1
ATOM 7640 C C . TRP B 1 345 ? 32.969 -5.613 -18.734 1 90.19 345 TRP B C 1
ATOM 7642 O O . TRP B 1 345 ? 32.438 -6.664 -18.375 1 90.19 345 TRP B O 1
ATOM 7652 N N . GLU B 1 346 ? 32.719 -5.109 -19.859 1 91 346 GLU B N 1
ATOM 7653 C CA . GLU B 1 346 ? 31.781 -5.703 -20.797 1 91 346 GLU B CA 1
ATOM 7654 C C . GLU B 1 346 ? 32.25 -7.07 -21.281 1 91 346 GLU B C 1
ATOM 7656 O O . GLU B 1 346 ? 31.469 -8 -21.422 1 91 346 GLU B O 1
ATOM 7661 N N . GLN B 1 347 ? 33.531 -7.074 -21.5 1 91.06 347 GLN B N 1
ATOM 7662 C CA . GLN B 1 347 ? 34.125 -8.352 -21.906 1 91.06 347 GLN B CA 1
ATOM 7663 C C . GLN B 1 347 ? 33.969 -9.391 -20.797 1 91.06 347 GLN B C 1
ATOM 7665 O O . GLN B 1 347 ? 33.719 -10.57 -21.062 1 91.06 347 GLN B O 1
ATOM 7670 N N . PHE B 1 348 ? 34.156 -8.961 -19.609 1 93.31 348 PHE B N 1
ATOM 7671 C CA . PHE B 1 348 ? 34.031 -9.859 -18.469 1 93.31 348 PHE B CA 1
ATOM 7672 C C . PHE B 1 348 ? 32.625 -10.398 -18.359 1 93.31 348 PHE B C 1
ATOM 7674 O O . PHE B 1 348 ? 32.406 -11.586 -18.125 1 93.31 348 PHE B O 1
ATOM 7681 N N . ILE B 1 349 ? 31.625 -9.555 -18.578 1 92.19 349 ILE B N 1
ATOM 7682 C CA . ILE B 1 349 ? 30.219 -9.938 -18.453 1 92.19 349 ILE B CA 1
ATOM 7683 C C . ILE B 1 349 ? 29.875 -10.969 -19.516 1 92.19 349 ILE B C 1
ATOM 7685 O O . ILE B 1 349 ? 29.203 -11.961 -19.234 1 92.19 349 ILE B O 1
ATOM 7689 N N . VAL B 1 350 ? 30.297 -10.75 -20.672 1 92.44 350 VAL B N 1
ATOM 7690 C CA . VAL B 1 350 ? 30 -11.641 -21.781 1 92.44 350 VAL B CA 1
ATOM 7691 C C . VAL B 1 350 ? 30.609 -13.016 -21.531 1 92.44 350 VAL B C 1
ATOM 7693 O O . VAL B 1 350 ? 29.953 -14.039 -21.656 1 92.44 350 VAL B O 1
ATOM 7696 N N . LEU B 1 351 ? 31.859 -13 -21.172 1 92.81 351 LEU B N 1
ATOM 7697 C CA . LEU B 1 351 ? 32.562 -14.266 -20.953 1 92.81 351 LEU B CA 1
ATOM 7698 C C . LEU B 1 351 ? 31.984 -15.008 -19.75 1 92.81 351 LEU B C 1
ATOM 7700 O O . LEU B 1 351 ? 31.922 -16.234 -19.766 1 92.81 351 LEU B O 1
ATOM 7704 N N . TRP B 1 352 ? 31.641 -14.25 -18.719 1 94.31 352 TRP B N 1
ATOM 7705 C CA . TRP B 1 352 ? 31 -14.867 -17.547 1 94.31 352 TRP B CA 1
ATOM 7706 C C . TRP B 1 352 ? 29.688 -15.531 -17.938 1 94.31 352 TRP B C 1
ATOM 7708 O O . TRP B 1 352 ? 29.422 -16.672 -17.531 1 94.31 352 TRP B O 1
ATOM 7718 N N . ASN B 1 353 ? 28.906 -14.914 -18.688 1 93.88 353 ASN B N 1
ATOM 7719 C CA . ASN B 1 353 ? 27.625 -15.461 -19.125 1 93.88 353 ASN B CA 1
ATOM 7720 C C . ASN B 1 353 ? 27.812 -16.688 -20 1 93.88 353 ASN B C 1
ATOM 7722 O O . ASN B 1 353 ? 27.047 -17.656 -19.891 1 93.88 353 ASN B O 1
ATOM 7726 N N . MET B 1 354 ? 28.797 -16.625 -20.844 1 94.19 354 MET B N 1
ATOM 7727 C CA . MET B 1 354 ? 29.094 -17.766 -21.703 1 94.19 354 MET B CA 1
ATOM 7728 C C . MET B 1 354 ? 29.531 -18.953 -20.875 1 94.19 354 MET B C 1
ATOM 7730 O O . MET B 1 354 ? 29.203 -20.109 -21.203 1 94.19 354 MET B O 1
ATOM 7734 N N . LEU B 1 355 ? 30.25 -18.578 -19.859 1 94.94 355 LEU B N 1
ATOM 7735 C CA . LEU B 1 355 ? 30.734 -19.641 -18.969 1 94.94 355 LEU B CA 1
ATOM 7736 C C . LEU B 1 355 ? 29.578 -20.266 -18.203 1 94.94 355 LEU B C 1
ATOM 7738 O O . LEU B 1 355 ? 29.484 -21.5 -18.125 1 94.94 355 LEU B O 1
ATOM 7742 N N . VAL B 1 356 ? 28.719 -19.484 -17.672 1 94.12 356 VAL B N 1
ATOM 7743 C CA . VAL B 1 356 ? 27.609 -19.938 -16.828 1 94.12 356 VAL B CA 1
ATOM 7744 C C . VAL B 1 356 ? 26.594 -20.688 -17.688 1 94.12 356 VAL B C 1
ATOM 7746 O O . VAL B 1 356 ? 25.984 -21.656 -17.234 1 94.12 356 VAL B O 1
ATOM 7749 N N . LEU B 1 357 ? 26.391 -20.328 -18.922 1 92.88 357 LEU B N 1
ATOM 7750 C CA . LEU B 1 357 ? 25.359 -20.891 -19.781 1 92.88 357 LEU B CA 1
ATOM 7751 C C . LEU B 1 357 ? 25.953 -21.938 -20.719 1 92.88 357 LEU B C 1
ATOM 7753 O O . LEU B 1 357 ? 25.328 -22.328 -21.719 1 92.88 357 LEU B O 1
ATOM 7757 N N . ALA B 1 358 ? 27.156 -22.359 -20.406 1 92.25 358 ALA B N 1
ATOM 7758 C CA . ALA B 1 358 ? 27.812 -23.375 -21.234 1 92.25 358 ALA B CA 1
ATOM 7759 C C . ALA B 1 358 ? 26.984 -24.656 -21.297 1 92.25 358 ALA B C 1
ATOM 7761 O O . ALA B 1 358 ? 26.516 -25.141 -20.281 1 92.25 358 ALA B O 1
ATOM 7762 N N . LYS B 1 359 ? 26.766 -25.234 -22.422 1 87.44 359 LYS B N 1
ATOM 7763 C CA . LYS B 1 359 ? 25.906 -26.391 -22.625 1 87.44 359 LYS B CA 1
ATOM 7764 C C . LYS B 1 359 ? 26.688 -27.703 -22.438 1 87.44 359 LYS B C 1
ATOM 7766 O O . LYS B 1 359 ? 26.109 -28.719 -22.062 1 87.44 359 LYS B O 1
ATOM 7771 N N . THR B 1 360 ? 27.953 -27.609 -22.781 1 89.88 360 THR B N 1
ATOM 7772 C CA . THR B 1 360 ? 28.797 -28.797 -22.656 1 89.88 360 THR B CA 1
ATOM 7773 C C . THR B 1 360 ? 29.984 -28.531 -21.734 1 89.88 360 THR B C 1
ATOM 7775 O O . THR B 1 360 ? 30.344 -27.375 -21.5 1 89.88 360 THR B O 1
ATOM 7778 N N . GLU B 1 361 ? 30.547 -29.609 -21.219 1 92.19 361 GLU B N 1
ATOM 7779 C CA . GLU B 1 361 ? 31.703 -29.484 -20.344 1 92.19 361 GLU B CA 1
ATOM 7780 C C . GLU B 1 361 ? 32.906 -28.922 -21.094 1 92.19 361 GLU B C 1
ATOM 7782 O O . GLU B 1 361 ? 33.719 -28.172 -20.531 1 92.19 361 GLU B O 1
ATOM 7787 N N . VAL B 1 362 ? 32.938 -29.234 -22.344 1 92.94 362 VAL B N 1
ATOM 7788 C CA . VAL B 1 362 ? 34.062 -28.766 -23.172 1 92.94 362 VAL B CA 1
ATOM 7789 C C . VAL B 1 362 ? 33.938 -27.25 -23.344 1 92.94 362 VAL B C 1
ATOM 7791 O O . VAL B 1 362 ? 34.938 -26.531 -23.25 1 92.94 362 VAL B O 1
ATOM 7794 N N . ASP B 1 363 ? 32.781 -26.875 -23.625 1 93.5 363 ASP B N 1
ATOM 7795 C CA . ASP B 1 363 ? 32.562 -25.438 -23.766 1 93.5 363 ASP B CA 1
ATOM 7796 C C . ASP B 1 363 ? 32.875 -24.688 -22.469 1 93.5 363 ASP B C 1
ATOM 7798 O O . ASP B 1 363 ? 33.406 -23.578 -22.5 1 93.5 363 ASP B O 1
ATOM 7802 N N . TYR B 1 364 ? 32.531 -25.328 -21.344 1 95.56 364 TYR B N 1
ATOM 7803 C CA . TYR B 1 364 ? 32.781 -24.75 -20.031 1 95.56 364 TYR B CA 1
ATOM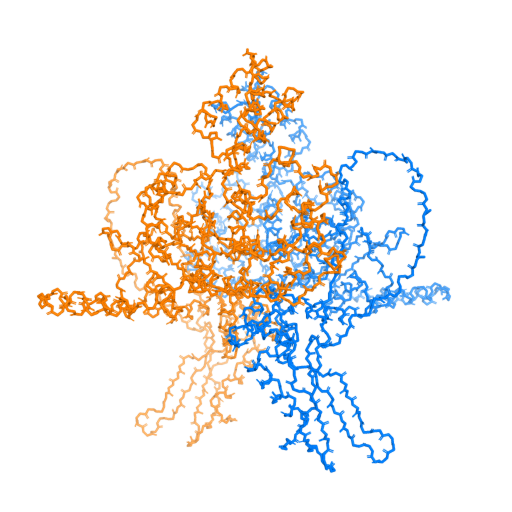 7804 C C . TYR B 1 364 ? 34.281 -24.547 -19.828 1 95.56 364 TYR B C 1
ATOM 7806 O O . TYR B 1 364 ? 34.75 -23.469 -19.422 1 95.56 364 TYR B O 1
ATOM 7814 N N . GLU B 1 365 ? 35.094 -25.547 -20.156 1 95.44 365 GLU B N 1
ATOM 7815 C CA . GLU B 1 365 ? 36.531 -25.484 -19.969 1 95.44 365 GLU B CA 1
ATOM 7816 C C . GLU B 1 365 ? 37.156 -24.484 -20.922 1 95.44 365 GLU B C 1
ATOM 7818 O O . GLU B 1 365 ? 38.094 -23.766 -20.547 1 95.44 365 GLU B O 1
ATOM 7823 N N . ARG B 1 366 ? 36.625 -24.453 -22.078 1 94.75 366 ARG B N 1
ATOM 7824 C CA . ARG B 1 366 ? 37.156 -23.516 -23.078 1 94.75 366 ARG B CA 1
ATOM 7825 C C . ARG B 1 366 ? 36.906 -22.078 -22.625 1 94.75 366 ARG B C 1
ATOM 7827 O O . ARG B 1 366 ? 37.812 -21.234 -22.719 1 94.75 366 ARG B O 1
ATOM 7834 N N . ASN B 1 367 ? 35.719 -21.875 -22.188 1 94.94 367 ASN B N 1
ATOM 7835 C CA . ASN B 1 367 ? 35.406 -20.531 -21.734 1 94.94 367 ASN B CA 1
ATOM 7836 C C . ASN B 1 367 ? 36.188 -20.141 -20.484 1 94.94 367 ASN B C 1
ATOM 7838 O O . ASN B 1 367 ? 36.562 -18.984 -20.344 1 94.94 367 ASN B O 1
ATOM 7842 N N . LEU B 1 368 ? 36.406 -21.078 -19.594 1 95 368 LEU B N 1
ATOM 7843 C CA . LEU B 1 368 ? 37.188 -20.812 -18.391 1 95 368 LEU B CA 1
ATOM 7844 C C . LEU B 1 368 ? 38.625 -20.469 -18.75 1 95 368 LEU B C 1
ATOM 7846 O O . LEU B 1 368 ? 39.219 -19.562 -18.156 1 95 368 LEU B O 1
ATOM 7850 N N . LEU B 1 369 ? 39.188 -21.141 -19.75 1 94.44 369 LEU B N 1
ATOM 7851 C CA . LEU B 1 369 ? 40.531 -20.891 -20.203 1 94.44 369 LEU B CA 1
ATOM 7852 C C . LEU B 1 369 ? 40.656 -19.516 -20.859 1 94.44 369 LEU B C 1
ATOM 7854 O O . LEU B 1 369 ? 41.656 -18.828 -20.688 1 94.44 369 LEU B O 1
ATOM 7858 N N . GLU B 1 370 ? 39.656 -19.219 -21.562 1 94.38 370 GLU B N 1
ATOM 7859 C CA . GLU B 1 370 ? 39.625 -17.906 -22.203 1 94.38 370 GLU B CA 1
ATOM 7860 C C . GLU B 1 370 ? 39.562 -16.797 -21.172 1 94.38 370 GLU B C 1
ATOM 7862 O O . GLU B 1 370 ? 40.25 -15.766 -21.312 1 94.38 370 GLU B O 1
ATOM 7867 N N . MET B 1 371 ? 38.812 -16.984 -20.172 1 93.75 371 MET B N 1
ATOM 7868 C CA . MET B 1 371 ? 38.75 -16 -19.094 1 93.75 371 MET B CA 1
ATOM 7869 C C . MET B 1 371 ? 40.062 -15.883 -18.359 1 93.75 371 MET B C 1
ATOM 7871 O O . MET B 1 371 ? 40.5 -14.781 -18 1 93.75 371 MET B O 1
ATOM 7875 N N . ASP B 1 372 ? 40.719 -17 -18.203 1 93.12 372 ASP B N 1
ATOM 7876 C CA . ASP B 1 372 ? 42.031 -17.016 -17.562 1 93.12 372 ASP B CA 1
ATOM 7877 C C . ASP B 1 372 ? 43.062 -16.219 -18.375 1 93.12 372 ASP B C 1
ATOM 7879 O O . ASP B 1 372 ? 43.875 -15.492 -17.812 1 93.12 372 ASP B O 1
ATOM 7883 N N . ARG B 1 373 ? 42.938 -16.406 -19.625 1 91.81 373 ARG B N 1
ATOM 7884 C CA . ARG B 1 373 ? 43.906 -15.758 -20.531 1 91.81 373 ARG B CA 1
ATOM 7885 C C . ARG B 1 373 ? 43.688 -14.25 -20.547 1 91.81 373 ARG B C 1
ATOM 7887 O O . ARG B 1 373 ? 44.656 -13.484 -20.469 1 91.81 373 ARG B O 1
ATOM 7894 N N . ILE B 1 374 ? 42.5 -13.828 -20.609 1 90.5 374 ILE B N 1
ATOM 7895 C CA . ILE B 1 374 ? 42.188 -12.414 -20.797 1 90.5 374 ILE B CA 1
ATOM 7896 C C . ILE B 1 374 ? 42.375 -11.664 -19.469 1 90.5 374 ILE B C 1
ATOM 7898 O O . ILE B 1 374 ? 42.844 -10.531 -19.453 1 90.5 374 ILE B O 1
ATOM 7902 N N . PHE B 1 375 ? 42 -12.258 -18.422 1 90.31 375 PHE B N 1
ATOM 7903 C CA . PHE B 1 375 ? 41.969 -11.5 -17.172 1 90.31 375 PHE B CA 1
ATOM 7904 C C . PHE B 1 375 ? 43.094 -11.93 -16.234 1 90.31 375 PHE B C 1
ATOM 7906 O O . PHE B 1 375 ? 43.031 -11.656 -15.039 1 90.31 375 PHE B O 1
ATOM 7913 N N . GLU B 1 376 ? 44.031 -12.57 -16.875 1 85.38 376 GLU B N 1
ATOM 7914 C CA . GLU B 1 376 ? 45.219 -12.914 -16.094 1 85.38 376 GLU B CA 1
ATOM 7915 C C . GLU B 1 376 ? 46.062 -11.68 -15.812 1 85.38 376 GLU B C 1
ATOM 7917 O O . GLU B 1 376 ? 46.031 -10.719 -16.578 1 85.38 376 GLU B O 1
ATOM 7922 N N . GLY B 1 377 ? 46.625 -11.523 -14.625 1 82.5 377 GLY B N 1
ATOM 7923 C CA . GLY B 1 377 ? 47.5 -10.422 -14.305 1 82.5 377 GLY B CA 1
ATOM 7924 C C . GLY B 1 377 ? 46.844 -9.328 -13.492 1 82.5 377 GLY B C 1
ATOM 7925 O O . GLY B 1 377 ? 46.469 -9.539 -12.328 1 82.5 377 GLY B O 1
ATOM 7926 N N . LYS B 1 378 ? 46.375 -8.195 -14.32 1 82.12 378 LYS B N 1
ATOM 7927 C CA . LYS B 1 378 ? 45.875 -6.984 -13.672 1 82.12 378 LYS B CA 1
ATOM 7928 C C . LYS B 1 378 ? 44.5 -7.23 -13.031 1 82.12 378 LYS B C 1
ATOM 7930 O O . LYS B 1 378 ? 44.188 -6.613 -12.016 1 82.12 378 LYS B O 1
ATOM 7935 N N . TYR B 1 379 ? 43.875 -8.125 -13.594 1 89.12 379 TYR B N 1
ATOM 7936 C CA . TYR B 1 379 ? 42.5 -8.344 -13.148 1 89.12 379 TYR B CA 1
ATOM 7937 C C . TYR B 1 379 ? 42.344 -9.703 -12.469 1 89.12 379 TYR B C 1
ATOM 7939 O O . TYR B 1 379 ? 41.281 -10.273 -12.445 1 89.12 379 TYR B O 1
ATOM 7947 N N . SER B 1 380 ? 43.406 -10.266 -11.938 1 89.69 380 SER B N 1
ATOM 7948 C CA . SER B 1 380 ? 43.438 -11.602 -11.352 1 89.69 380 SER B CA 1
ATOM 7949 C C . SER B 1 380 ? 42.562 -11.688 -10.117 1 89.69 380 SER B C 1
ATOM 7951 O O . SER B 1 380 ? 42.031 -12.758 -9.789 1 89.69 380 SER B O 1
ATOM 7953 N N . LYS B 1 381 ? 42.344 -10.57 -9.547 1 90.31 381 LYS B N 1
ATOM 7954 C CA . LYS B 1 381 ? 41.5 -10.555 -8.352 1 90.31 381 LYS B CA 1
ATOM 7955 C C . LYS B 1 381 ? 40.062 -10.914 -8.688 1 90.31 381 LYS B C 1
ATOM 7957 O O . LYS B 1 381 ? 39.406 -11.586 -7.91 1 90.31 381 LYS B O 1
ATOM 7962 N N . ALA B 1 382 ? 39.594 -10.422 -9.781 1 91.5 382 ALA B N 1
ATOM 7963 C CA . ALA B 1 382 ? 38.25 -10.75 -10.219 1 91.5 382 ALA B CA 1
ATOM 7964 C C . ALA B 1 382 ? 38.125 -12.242 -10.531 1 91.5 382 ALA B C 1
ATOM 7966 O O . ALA B 1 382 ? 37.125 -12.867 -10.172 1 91.5 382 ALA B O 1
ATOM 7967 N N . LEU B 1 383 ? 39.125 -12.758 -11.141 1 91.31 383 LEU B N 1
ATOM 7968 C CA . LEU B 1 383 ? 39.125 -14.172 -11.477 1 91.31 383 LEU B CA 1
ATOM 7969 C C . LEU B 1 383 ? 39.188 -15.031 -10.219 1 91.31 383 LEU B C 1
ATOM 7971 O O . LEU B 1 383 ? 38.531 -16.078 -10.141 1 91.31 383 LEU B O 1
ATOM 7975 N N . ASP B 1 384 ? 39.969 -14.602 -9.344 1 92.06 384 ASP B N 1
ATOM 7976 C CA . ASP B 1 384 ? 40.094 -15.336 -8.086 1 92.06 384 ASP B CA 1
ATOM 7977 C C . ASP B 1 384 ? 38.781 -15.328 -7.32 1 92.06 384 ASP B C 1
ATOM 7979 O O . ASP B 1 384 ? 38.406 -16.328 -6.695 1 92.06 384 ASP B O 1
ATOM 7983 N N . TYR B 1 385 ? 38.125 -14.258 -7.371 1 93.19 385 TYR B N 1
ATOM 7984 C CA . TYR B 1 385 ? 36.844 -14.164 -6.688 1 93.19 385 TYR B CA 1
ATOM 7985 C C . TYR B 1 385 ? 35.844 -15.188 -7.23 1 93.19 385 TYR B C 1
ATOM 7987 O O . TYR B 1 385 ? 35.188 -15.898 -6.465 1 93.19 385 TYR B O 1
ATOM 7995 N N . VAL B 1 386 ? 35.75 -15.18 -8.555 1 94 386 VAL B N 1
ATOM 7996 C CA . VAL B 1 386 ? 34.75 -16.047 -9.18 1 94 386 VAL B CA 1
ATOM 7997 C C . VAL B 1 386 ? 35.156 -17.5 -8.992 1 94 386 VAL B C 1
ATOM 7999 O O . VAL B 1 386 ? 34.281 -18.359 -8.789 1 94 386 VAL B O 1
ATOM 8002 N N . LYS B 1 387 ? 36.406 -17.828 -9.062 1 93.75 387 LYS B N 1
ATOM 8003 C CA . LYS B 1 387 ? 36.875 -19.203 -8.938 1 93.75 387 LYS B CA 1
ATOM 8004 C C . LYS B 1 387 ? 36.719 -19.703 -7.496 1 93.75 387 LYS B C 1
ATOM 8006 O O . LYS B 1 387 ? 36.188 -20.781 -7.258 1 93.75 387 LYS B O 1
ATOM 8011 N N . VAL B 1 388 ? 37.094 -18.891 -6.594 1 92.69 388 VAL B N 1
ATOM 8012 C CA . VAL B 1 388 ? 37.156 -19.312 -5.199 1 92.69 388 VAL B CA 1
ATOM 8013 C C . VAL B 1 388 ? 35.75 -19.281 -4.582 1 92.69 388 VAL B C 1
ATOM 8015 O O . VAL B 1 388 ? 35.375 -20.203 -3.854 1 92.69 388 VAL B O 1
ATOM 8018 N N . ASN B 1 389 ? 35 -18.312 -4.887 1 92.38 389 ASN B N 1
ATOM 8019 C CA . ASN B 1 389 ? 33.719 -18.125 -4.203 1 92.38 389 ASN B CA 1
ATOM 8020 C C . ASN B 1 389 ? 32.594 -18.891 -4.879 1 92.38 389 ASN B C 1
ATOM 8022 O O . ASN B 1 389 ? 31.594 -19.25 -4.234 1 92.38 389 ASN B O 1
ATOM 8026 N N . TRP B 1 390 ? 32.719 -19.141 -6.164 1 94.19 390 TRP B N 1
ATOM 8027 C CA . TRP B 1 390 ? 31.531 -19.672 -6.84 1 94.19 390 TRP B CA 1
ATOM 8028 C C . TRP B 1 390 ? 31.891 -20.938 -7.629 1 94.19 390 TRP B C 1
ATOM 8030 O O . TRP B 1 390 ? 31.281 -21.984 -7.43 1 94.19 390 TRP B O 1
ATOM 8040 N N . LEU B 1 391 ? 32.906 -21.031 -8.438 1 94.38 391 LEU B N 1
ATOM 8041 C CA . LEU B 1 391 ? 33.156 -22.094 -9.406 1 94.38 391 LEU B CA 1
ATOM 8042 C C . LEU B 1 391 ? 33.75 -23.312 -8.734 1 94.38 391 LEU B C 1
ATOM 8044 O O . LEU B 1 391 ? 33.438 -24.453 -9.094 1 94.38 391 LEU B O 1
ATOM 8048 N N . LYS B 1 392 ? 34.562 -23.156 -7.824 1 92.5 392 LYS B N 1
ATOM 8049 C CA . LYS B 1 392 ? 35.25 -24.281 -7.195 1 92.5 392 LYS B CA 1
ATOM 8050 C C . LYS B 1 392 ? 34.281 -25.156 -6.414 1 92.5 392 LYS B C 1
ATOM 8052 O O . LYS B 1 392 ? 34.281 -26.375 -6.566 1 92.5 392 LYS B O 1
ATOM 8057 N N . GLU B 1 393 ? 33.406 -24.516 -5.691 1 92.31 393 GLU B N 1
ATOM 8058 C CA . GLU B 1 393 ? 32.531 -25.281 -4.785 1 92.31 393 GLU B CA 1
ATOM 8059 C C . GLU B 1 393 ? 31.141 -25.453 -5.355 1 92.31 393 GLU B C 1
ATOM 8061 O O . GLU B 1 393 ? 30.484 -26.469 -5.094 1 92.31 393 GLU B O 1
ATOM 8066 N N . TYR B 1 394 ? 30.656 -24.547 -6.16 1 94.12 394 TYR B N 1
ATOM 8067 C CA . TYR B 1 394 ? 29.234 -24.547 -6.434 1 94.12 394 TYR B CA 1
ATOM 8068 C C . TYR B 1 394 ? 28.969 -24.594 -7.934 1 94.12 394 TYR B C 1
ATOM 8070 O O . TYR B 1 394 ? 27.828 -24.375 -8.383 1 94.12 394 TYR B O 1
ATOM 8078 N N . LYS B 1 395 ? 29.828 -24.906 -8.805 1 93.69 395 LYS B N 1
ATOM 8079 C CA . LYS B 1 395 ? 29.641 -24.875 -10.25 1 93.69 395 LYS B CA 1
ATOM 8080 C C . LYS B 1 395 ? 28.531 -25.828 -10.68 1 93.69 395 LYS B C 1
ATOM 8082 O O . LYS B 1 395 ? 27.766 -25.547 -11.594 1 93.69 395 LYS B O 1
ATOM 8087 N N . ASP B 1 396 ? 28.375 -26.922 -9.992 1 93.19 396 ASP B N 1
ATOM 8088 C CA . ASP B 1 396 ? 27.406 -27.953 -10.367 1 93.19 396 ASP B CA 1
ATOM 8089 C C . ASP B 1 396 ? 25.984 -27.531 -10.008 1 93.19 396 ASP B C 1
ATOM 8091 O O . ASP B 1 396 ? 25.016 -28.156 -10.438 1 93.19 396 ASP B O 1
ATOM 8095 N N . ARG B 1 397 ? 25.906 -26.422 -9.32 1 94.69 397 ARG B N 1
ATOM 8096 C CA . ARG B 1 397 ? 24.609 -26.047 -8.805 1 94.69 397 ARG B CA 1
ATOM 8097 C C . ARG B 1 397 ? 24.016 -24.891 -9.609 1 94.69 397 ARG B C 1
ATOM 8099 O O . ARG B 1 397 ? 22.844 -24.531 -9.438 1 94.69 397 ARG B O 1
ATOM 8106 N N . PHE B 1 398 ? 24.812 -24.234 -10.484 1 94.56 398 PHE B N 1
ATOM 8107 C CA . PHE B 1 398 ? 24.203 -23.094 -11.164 1 94.56 398 PHE B CA 1
ATOM 8108 C C . PHE B 1 398 ? 24.656 -23.031 -12.617 1 94.56 398 PHE B C 1
ATOM 8110 O O . PHE B 1 398 ? 24.062 -22.312 -13.43 1 94.56 398 PHE B O 1
ATOM 8117 N N . VAL B 1 399 ? 25.688 -23.781 -13.039 1 94.75 399 VAL B N 1
ATOM 8118 C CA . VAL B 1 399 ? 26.141 -23.781 -14.43 1 94.75 399 VAL B CA 1
ATOM 8119 C C . VAL B 1 399 ? 25.25 -24.703 -15.258 1 94.75 399 VAL B C 1
ATOM 8121 O O . VAL B 1 399 ? 24.906 -25.812 -14.828 1 94.75 399 VAL B O 1
ATOM 8124 N N . ALA B 1 400 ? 24.922 -24.375 -16.391 1 93 400 ALA B N 1
ATOM 8125 C CA . ALA B 1 400 ? 23.891 -25 -17.219 1 93 400 ALA B CA 1
ATOM 8126 C C . ALA B 1 400 ? 24.266 -26.453 -17.547 1 93 400 ALA B C 1
ATOM 8128 O O . ALA B 1 400 ? 23.406 -27.328 -17.594 1 93 400 ALA B O 1
ATOM 8129 N N . VAL B 1 401 ? 25.578 -26.719 -17.766 1 92.25 401 VAL B N 1
ATOM 8130 C CA . VAL B 1 401 ? 26.031 -28.062 -18.125 1 92.25 401 VAL B CA 1
ATOM 8131 C C . VAL B 1 401 ? 25.562 -29.078 -17.078 1 92.25 401 VAL B C 1
ATOM 8133 O O . VAL B 1 401 ? 25.125 -30.172 -17.438 1 92.25 401 VAL B O 1
ATOM 8136 N N . TRP B 1 402 ? 25.531 -28.656 -15.914 1 92.94 402 TRP B N 1
ATOM 8137 C CA . TRP B 1 402 ? 25.203 -29.578 -14.828 1 92.94 402 TRP B CA 1
ATOM 8138 C C . TRP B 1 402 ? 23.75 -29.406 -14.391 1 92.94 402 TRP B C 1
ATOM 8140 O O . TRP B 1 402 ? 23.094 -30.375 -14.031 1 92.94 402 TRP B O 1
ATOM 8150 N N . THR B 1 403 ? 23.188 -28.219 -14.398 1 92.5 403 THR B N 1
ATOM 8151 C CA . THR B 1 403 ? 21.812 -27.984 -13.969 1 92.5 403 THR B CA 1
ATOM 8152 C C . THR B 1 403 ? 20.828 -28.562 -14.977 1 92.5 403 THR B C 1
ATOM 8154 O O . THR B 1 403 ? 19.703 -28.938 -14.617 1 92.5 403 THR B O 1
ATOM 8157 N N . ASP B 1 404 ? 21.188 -28.641 -16.203 1 91.25 404 ASP B N 1
ATOM 8158 C CA . ASP B 1 404 ? 20.281 -29.109 -17.25 1 91.25 404 ASP B CA 1
ATOM 8159 C C . ASP B 1 404 ? 20.188 -30.641 -17.25 1 91.25 404 ASP B C 1
ATOM 8161 O O . ASP B 1 404 ? 19.422 -31.219 -18.016 1 91.25 404 ASP B O 1
ATOM 8165 N N . THR B 1 405 ? 20.844 -31.219 -16.328 1 90.81 405 THR B N 1
ATOM 8166 C CA . THR B 1 405 ? 20.781 -32.688 -16.219 1 90.81 405 THR B CA 1
ATOM 8167 C C . THR B 1 405 ? 19.688 -33.094 -15.25 1 90.81 405 THR B C 1
ATOM 8169 O O . THR B 1 405 ? 19.344 -34.281 -15.164 1 90.81 405 THR B O 1
ATOM 8172 N N . CYS B 1 406 ? 19.109 -32.125 -14.641 1 91.31 406 CYS B N 1
ATOM 8173 C CA . CYS B 1 406 ? 18.062 -32.469 -13.688 1 91.31 406 CYS B CA 1
ATOM 8174 C C . CYS B 1 406 ? 16.719 -31.906 -14.141 1 91.31 406 CYS B C 1
ATOM 8176 O O . CYS B 1 406 ? 16.672 -31.016 -14.992 1 91.31 406 CYS B O 1
ATOM 8178 N N . MET B 1 407 ? 15.656 -32.469 -13.609 1 93.5 407 MET B N 1
ATOM 8179 C CA . MET B 1 407 ? 14.289 -32.125 -13.977 1 93.5 407 MET B CA 1
ATOM 8180 C C . MET B 1 407 ? 13.789 -30.953 -13.156 1 93.5 407 MET B C 1
ATOM 8182 O O . MET B 1 407 ? 13.039 -31.125 -12.195 1 93.5 407 MET B O 1
ATOM 8186 N N . HIS B 1 408 ? 14.148 -29.781 -13.555 1 94 408 HIS B N 1
ATOM 8187 C CA . HIS B 1 408 ? 13.789 -28.594 -12.773 1 94 408 HIS B CA 1
ATOM 8188 C C . HIS B 1 408 ? 12.617 -27.859 -13.406 1 94 408 HIS B C 1
ATOM 8190 O O . HIS B 1 408 ? 12.219 -26.797 -12.93 1 94 408 HIS B O 1
ATOM 8196 N N . PHE B 1 409 ? 12.016 -28.328 -14.508 1 94.56 409 PHE B N 1
ATOM 8197 C CA . PHE B 1 409 ? 10.828 -27.812 -15.172 1 94.56 409 PHE B CA 1
ATOM 8198 C C . PHE B 1 409 ? 10.984 -26.312 -15.461 1 94.56 409 PHE B C 1
ATOM 8200 O O . PHE B 1 409 ? 10.039 -25.547 -15.297 1 94.56 409 PHE B O 1
ATOM 8207 N N . GLY B 1 410 ? 12.164 -25.875 -15.727 1 90 410 GLY B N 1
ATOM 8208 C CA . GLY B 1 410 ? 12.43 -24.484 -16.125 1 90 410 GLY B CA 1
ATOM 8209 C C . GLY B 1 410 ? 12.688 -23.578 -14.938 1 90 410 GLY B C 1
ATOM 8210 O O . GLY B 1 410 ? 12.789 -22.359 -15.102 1 90 410 GLY B O 1
ATOM 8211 N N . ASN B 1 411 ? 12.75 -24.062 -13.75 1 90.94 411 ASN B N 1
ATOM 8212 C CA . ASN B 1 411 ? 12.961 -23.25 -12.555 1 90.94 411 ASN B CA 1
ATOM 8213 C C . ASN B 1 411 ? 14.406 -23.344 -12.062 1 90.94 411 ASN B C 1
ATOM 8215 O O . ASN B 1 411 ? 14.789 -24.328 -11.43 1 90.94 411 ASN B O 1
ATOM 8219 N N . THR B 1 412 ? 15.234 -22.391 -12.391 1 88 412 THR B N 1
ATOM 8220 C CA . THR B 1 412 ? 16.641 -22.391 -11.992 1 88 412 THR B CA 1
ATOM 8221 C C . THR B 1 412 ? 16.969 -21.141 -11.188 1 88 412 THR B C 1
ATOM 8223 O O . THR B 1 412 ? 18.109 -20.953 -10.766 1 88 412 THR B O 1
ATOM 8226 N N . THR B 1 413 ? 15.961 -20.328 -11.07 1 88.25 413 THR B N 1
ATOM 8227 C CA . THR B 1 413 ? 16.156 -19.094 -10.32 1 88.25 413 THR B CA 1
ATOM 8228 C C . THR B 1 413 ? 15.203 -19.031 -9.133 1 88.25 413 THR B C 1
ATOM 8230 O O . THR B 1 413 ? 14.234 -19.797 -9.062 1 88.25 413 THR B O 1
ATOM 8233 N N . SER B 1 414 ? 15.562 -18.234 -8.203 1 88.06 414 SER B N 1
ATOM 8234 C CA . SER B 1 414 ? 14.703 -18.047 -7.035 1 88.06 414 SER B CA 1
ATOM 8235 C C . SER B 1 414 ? 13.734 -16.875 -7.246 1 88.06 414 SER B C 1
ATOM 8237 O O . SER B 1 414 ? 13.188 -16.344 -6.285 1 88.06 414 SER B O 1
ATOM 8239 N N . ASN B 1 415 ? 13.594 -16.469 -8.492 1 86.75 415 ASN B N 1
ATOM 8240 C CA . ASN B 1 415 ? 12.742 -15.336 -8.82 1 86.75 415 ASN B CA 1
ATOM 8241 C C . ASN B 1 415 ? 11.312 -15.555 -8.344 1 86.75 415 ASN B C 1
ATOM 8243 O O . ASN B 1 415 ? 10.633 -14.602 -7.949 1 86.75 415 ASN B O 1
ATOM 8247 N N . ARG B 1 416 ? 10.859 -16.781 -8.367 1 91.81 416 ARG B N 1
ATOM 8248 C CA . ARG B 1 416 ? 9.5 -17.094 -7.938 1 91.81 416 ARG B CA 1
ATOM 8249 C C . ARG B 1 416 ? 9.305 -16.781 -6.461 1 91.81 416 ARG B C 1
ATOM 8251 O O . ARG B 1 416 ? 8.25 -16.266 -6.062 1 91.81 416 ARG B O 1
ATOM 8258 N N . ALA B 1 417 ? 10.312 -17.109 -5.688 1 92.69 417 ALA B N 1
ATOM 8259 C CA . ALA B 1 417 ? 10.242 -16.797 -4.262 1 92.69 417 ALA B CA 1
ATOM 8260 C C . ALA B 1 417 ? 10.281 -15.281 -4.027 1 92.69 417 ALA B C 1
ATOM 8262 O O . ALA B 1 417 ? 9.578 -14.766 -3.16 1 92.69 417 ALA B O 1
ATOM 8263 N N . GLU B 1 418 ? 11.102 -14.609 -4.789 1 89.75 418 GLU B N 1
ATOM 8264 C CA . GLU B 1 418 ? 11.18 -13.156 -4.68 1 89.75 418 GLU B CA 1
ATOM 8265 C C . GLU B 1 418 ? 9.859 -12.492 -5.062 1 89.75 418 GLU B C 1
ATOM 8267 O O . GLU B 1 418 ? 9.422 -11.547 -4.406 1 89.75 418 GLU B O 1
ATOM 8272 N N . SER B 1 419 ? 9.328 -12.984 -6.125 1 92.19 419 SER B N 1
ATOM 8273 C CA . SER B 1 419 ? 8.023 -12.477 -6.539 1 92.19 419 SER B CA 1
ATOM 8274 C C . SER B 1 419 ? 6.965 -12.75 -5.477 1 92.19 419 SER B C 1
ATOM 8276 O O . SER B 1 419 ? 6.105 -11.906 -5.219 1 92.19 419 SER B O 1
ATOM 8278 N N . ALA B 1 420 ? 7.027 -13.891 -4.922 1 94.19 420 ALA B N 1
ATOM 8279 C CA . ALA B 1 420 ? 6.09 -14.242 -3.859 1 94.19 420 ALA B CA 1
ATOM 8280 C C . ALA B 1 420 ? 6.273 -13.336 -2.646 1 94.19 420 ALA B C 1
ATOM 8282 O O . ALA B 1 420 ? 5.297 -12.93 -2.014 1 94.19 420 ALA B O 1
ATOM 8283 N N . HIS B 1 421 ? 7.508 -13.07 -2.307 1 93.12 421 HIS B N 1
ATOM 8284 C CA . HIS B 1 421 ? 7.793 -12.156 -1.21 1 93.12 421 HIS B CA 1
ATOM 8285 C C . HIS B 1 421 ? 7.203 -10.773 -1.478 1 93.12 421 HIS B C 1
ATOM 8287 O O . HIS B 1 421 ? 6.617 -10.156 -0.582 1 93.12 421 HIS B O 1
ATOM 8293 N N . SER B 1 422 ? 7.477 -10.328 -2.656 1 91.25 422 SER B N 1
ATOM 8294 C CA . SER B 1 422 ? 6.961 -9.016 -3.031 1 91.25 422 SER B CA 1
ATOM 8295 C C . SER B 1 422 ? 5.441 -8.969 -2.928 1 91.25 422 SER B C 1
ATOM 8297 O O . SER B 1 422 ? 4.875 -7.988 -2.432 1 91.25 422 SER B O 1
ATOM 8299 N N . GLN B 1 423 ? 4.793 -10.016 -3.414 1 92.25 423 GLN B N 1
ATOM 8300 C CA . GLN B 1 423 ? 3.34 -10.117 -3.314 1 92.25 423 GLN B CA 1
ATOM 8301 C C . GLN B 1 423 ? 2.889 -10.133 -1.856 1 92.25 423 GLN B C 1
ATOM 8303 O O . GLN B 1 423 ? 1.9 -9.484 -1.5 1 92.25 423 GLN B O 1
ATOM 8308 N N . LEU B 1 424 ? 3.59 -10.859 -1.096 1 93.62 424 LEU B N 1
ATOM 8309 C CA . LEU B 1 424 ? 3.289 -10.961 0.327 1 93.62 424 LEU B CA 1
ATOM 8310 C C . LEU B 1 424 ? 3.422 -9.609 1.014 1 93.62 424 LEU B C 1
ATOM 8312 O O . LEU B 1 424 ? 2.527 -9.188 1.754 1 93.62 424 LEU B O 1
ATOM 8316 N N . LYS B 1 425 ? 4.484 -8.93 0.793 1 89.94 425 LYS B N 1
ATOM 8317 C CA . LYS B 1 425 ? 4.723 -7.641 1.433 1 89.94 425 LYS B CA 1
ATOM 8318 C C . LYS B 1 425 ? 3.701 -6.605 0.98 1 89.94 425 LYS B C 1
ATOM 8320 O O . LYS B 1 425 ? 3.271 -5.762 1.772 1 89.94 425 LYS B O 1
ATOM 8325 N N . ARG B 1 426 ? 3.379 -6.641 -0.246 1 86.31 426 ARG B N 1
ATOM 8326 C CA . ARG B 1 426 ? 2.334 -5.746 -0.735 1 86.31 426 ARG B CA 1
ATOM 8327 C C . ARG B 1 426 ? 1.013 -6.008 -0.021 1 86.31 426 ARG B C 1
ATOM 8329 O O . ARG B 1 426 ? 0.269 -5.07 0.281 1 86.31 426 ARG B O 1
ATOM 8336 N N . GLN B 1 427 ? 0.766 -7.289 0.117 1 88.94 427 GLN B N 1
ATOM 8337 C CA . GLN B 1 427 ? -0.461 -7.676 0.807 1 88.94 427 GLN B CA 1
ATOM 8338 C C . GLN B 1 427 ? -0.438 -7.223 2.264 1 88.94 427 GLN B C 1
ATOM 8340 O O . GLN B 1 427 ? -1.461 -6.789 2.801 1 88.94 427 GLN B O 1
ATOM 8345 N N . LEU B 1 428 ? 0.68 -7.328 2.908 1 88.81 428 LEU B N 1
ATOM 8346 C CA . LEU B 1 428 ? 0.81 -6.926 4.305 1 88.81 428 LEU B CA 1
ATOM 8347 C C . LEU B 1 428 ? 0.741 -5.406 4.441 1 88.81 428 LEU B C 1
ATOM 8349 O O . LEU B 1 428 ? 0.13 -4.891 5.379 1 88.81 428 LEU B O 1
ATOM 8353 N N . GLY B 1 429 ? 1.378 -4.629 3.553 1 81.06 429 GLY B N 1
ATOM 8354 C CA . GLY B 1 429 ? 1.328 -3.174 3.527 1 81.06 429 GLY B CA 1
ATOM 8355 C C . GLY B 1 429 ? 2.268 -2.527 4.527 1 81.06 429 GLY B C 1
ATOM 8356 O O . GLY B 1 429 ? 2.555 -1.331 4.434 1 81.06 429 GLY B O 1
ATOM 8357 N N . THR B 1 430 ? 2.545 -3.121 5.652 1 81.88 430 THR B N 1
ATOM 8358 C CA . THR B 1 430 ? 3.434 -2.596 6.684 1 81.88 430 THR B CA 1
ATOM 8359 C C . THR B 1 430 ? 4.32 -3.703 7.246 1 81.88 430 THR B C 1
ATOM 8361 O O . THR B 1 430 ? 3.975 -4.883 7.164 1 81.88 430 THR B O 1
ATOM 8364 N N . SER B 1 431 ? 5.441 -3.311 7.742 1 84.31 431 SER B N 1
ATOM 8365 C CA . SER B 1 431 ? 6.355 -4.273 8.352 1 84.31 431 SER B CA 1
ATOM 8366 C C . SER B 1 431 ? 6.078 -4.434 9.836 1 84.31 431 SER B C 1
ATOM 8368 O O . SER B 1 431 ? 6.695 -5.27 10.5 1 84.31 431 SER B O 1
ATOM 8370 N N . GLN B 1 432 ? 5.129 -3.703 10.344 1 81.25 432 GLN B N 1
ATOM 8371 C CA . GLN B 1 432 ? 4.902 -3.674 11.789 1 81.25 432 GLN B CA 1
ATOM 8372 C C . GLN B 1 432 ? 3.59 -4.355 12.156 1 81.25 432 GLN B C 1
ATOM 8374 O O . GLN B 1 432 ? 2.951 -3.994 13.148 1 81.25 432 GLN B O 1
ATOM 8379 N N . CYS B 1 433 ? 3.193 -5.309 11.359 1 84 433 CYS B N 1
ATOM 8380 C CA . CYS B 1 433 ? 1.937 -6.004 11.609 1 84 433 CYS B CA 1
ATOM 8381 C C . CYS B 1 433 ? 2.066 -6.965 12.781 1 84 433 CYS B C 1
ATOM 8383 O O . CYS B 1 433 ? 3.135 -7.535 13.008 1 84 433 CYS B O 1
ATOM 8385 N N . ASN B 1 434 ? 0.977 -7.078 13.523 1 85.75 434 ASN B N 1
ATOM 8386 C CA . ASN B 1 434 ? 0.903 -8.141 14.523 1 85.75 434 ASN B CA 1
ATOM 8387 C C . ASN B 1 434 ? 0.678 -9.5 13.875 1 85.75 434 ASN B C 1
ATOM 8389 O O . ASN B 1 434 ? 0.395 -9.586 12.68 1 85.75 434 ASN B O 1
ATOM 8393 N N . PHE B 1 435 ? 0.829 -10.602 14.609 1 84.5 435 PHE B N 1
ATOM 8394 C CA . PHE B 1 435 ? 0.755 -11.945 14.062 1 84.5 435 PHE B CA 1
ATOM 8395 C C . PHE B 1 435 ? -0.647 -12.25 13.547 1 84.5 435 PHE B C 1
ATOM 8397 O O . PHE B 1 435 ? -0.808 -12.852 12.484 1 84.5 435 PHE B O 1
ATOM 8404 N N . GLU B 1 436 ? -1.568 -11.789 14.266 1 82.88 436 GLU B N 1
ATOM 8405 C CA . GLU B 1 436 ? -2.943 -12.086 13.883 1 82.88 436 GLU B CA 1
ATOM 8406 C C . GLU B 1 436 ? -3.322 -11.383 12.586 1 82.88 436 GLU B C 1
ATOM 8408 O O . GLU B 1 436 ? -3.92 -11.984 11.695 1 82.88 436 GLU B O 1
ATOM 8413 N N . THR B 1 437 ? -2.994 -10.141 12.539 1 85.94 437 THR B N 1
ATOM 8414 C CA . THR B 1 437 ? -3.312 -9.375 11.328 1 85.94 437 THR B CA 1
ATOM 8415 C C . THR B 1 437 ? -2.506 -9.891 10.141 1 85.94 437 THR B C 1
ATOM 8417 O O . THR B 1 437 ? -3.014 -9.945 9.016 1 85.94 437 THR B O 1
ATOM 8420 N N . SER B 1 438 ? -1.272 -10.195 10.398 1 90.25 438 SER B N 1
ATOM 8421 C CA . SER B 1 438 ? -0.423 -10.727 9.336 1 90.25 438 SER B CA 1
ATOM 8422 C C . SER B 1 438 ? -0.987 -12.023 8.781 1 90.25 438 SER B C 1
ATOM 8424 O O . SER B 1 438 ? -1.046 -12.211 7.559 1 90.25 438 SER B O 1
ATOM 8426 N N . TRP B 1 439 ? -1.393 -12.852 9.648 1 90.88 439 TRP B N 1
ATOM 8427 C CA . TRP B 1 439 ? -1.942 -14.125 9.211 1 90.88 439 TRP B CA 1
ATOM 8428 C C . TRP B 1 439 ? -3.225 -13.922 8.414 1 90.88 439 TRP B C 1
ATOM 8430 O O . TRP B 1 439 ? -3.449 -14.602 7.406 1 90.88 439 TRP B O 1
ATOM 8440 N N . ALA B 1 440 ? -4.09 -13.062 8.914 1 90.38 440 ALA B N 1
ATOM 8441 C CA . ALA B 1 440 ? -5.352 -12.812 8.211 1 90.38 440 ALA B CA 1
ATOM 8442 C C . ALA B 1 440 ? -5.105 -12.352 6.781 1 90.38 440 ALA B C 1
ATOM 8444 O O . ALA B 1 440 ? -5.812 -12.766 5.859 1 90.38 440 ALA B O 1
ATOM 8445 N N . LYS B 1 441 ? -4.164 -11.531 6.609 1 93.12 441 LYS B N 1
ATOM 8446 C CA . LYS B 1 441 ? -3.818 -11.031 5.281 1 93.12 441 LYS B CA 1
ATOM 8447 C C . LYS B 1 441 ? -3.209 -12.133 4.422 1 93.12 441 LYS B C 1
ATOM 8449 O O . LYS B 1 441 ? -3.49 -12.227 3.225 1 93.12 441 LYS B O 1
ATOM 8454 N N . ILE B 1 442 ? -2.369 -12.969 5.016 1 94.56 442 ILE B N 1
ATOM 8455 C CA . ILE B 1 442 ? -1.771 -14.094 4.301 1 94.56 442 ILE B CA 1
ATO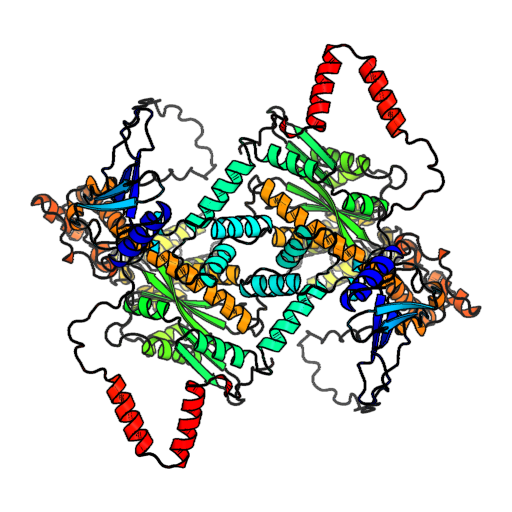M 8456 C C . ILE B 1 442 ? -2.859 -15.07 3.875 1 94.56 442 ILE B C 1
ATOM 8458 O O . ILE B 1 442 ? -2.842 -15.578 2.75 1 94.56 442 ILE B O 1
ATOM 8462 N N . HIS B 1 443 ? -3.734 -15.32 4.832 1 94.81 443 HIS B N 1
ATOM 8463 C CA . HIS B 1 443 ? -4.836 -16.234 4.535 1 94.81 443 HIS B CA 1
ATOM 8464 C C . HIS B 1 443 ? -5.648 -15.742 3.34 1 94.81 443 HIS B C 1
ATOM 8466 O O . HIS B 1 443 ? -6 -16.531 2.459 1 94.81 443 HIS B O 1
ATOM 8472 N N . ALA B 1 444 ? -5.957 -14.484 3.357 1 93.69 444 ALA B N 1
ATOM 8473 C CA . ALA B 1 444 ? -6.703 -13.906 2.24 1 93.69 444 ALA B CA 1
ATOM 8474 C C . ALA B 1 444 ? -5.934 -14.07 0.931 1 93.69 444 ALA B C 1
ATOM 8476 O O . ALA B 1 444 ? -6.523 -14.383 -0.106 1 93.69 444 ALA B O 1
ATOM 8477 N N . MET B 1 445 ? -4.676 -13.859 0.939 1 95 445 MET B N 1
ATOM 8478 C CA . MET B 1 445 ? -3.818 -14 -0.233 1 95 445 MET B CA 1
ATOM 8479 C C . MET B 1 445 ? -3.852 -15.43 -0.762 1 95 445 MET B C 1
ATOM 8481 O O . MET B 1 445 ? -3.926 -15.648 -1.973 1 95 445 MET B O 1
ATOM 8485 N N . LEU B 1 446 ? -3.816 -16.375 0.171 1 96.31 446 LEU B N 1
ATOM 8486 C CA . LEU B 1 446 ? -3.811 -17.781 -0.209 1 96.31 446 LEU B CA 1
ATOM 8487 C C . LEU B 1 446 ? -5.133 -18.172 -0.859 1 96.31 446 LEU B C 1
ATOM 8489 O O . LEU B 1 446 ? -5.148 -18.891 -1.857 1 96.31 446 LEU B O 1
ATOM 8493 N N . VAL B 1 447 ? -6.172 -17.672 -0.304 1 94.06 447 VAL B N 1
ATOM 8494 C CA . VAL B 1 447 ? -7.492 -17.984 -0.842 1 94.06 447 VAL B CA 1
ATOM 8495 C C . VAL B 1 447 ? -7.59 -17.5 -2.287 1 94.06 447 VAL B C 1
ATOM 8497 O O . VAL B 1 447 ? -8.078 -18.219 -3.158 1 94.06 447 VAL B O 1
ATOM 8500 N N . LEU B 1 448 ? -7.133 -16.375 -2.545 1 93.94 448 LEU B N 1
ATOM 8501 C CA . LEU B 1 448 ? -7.184 -15.805 -3.889 1 93.94 448 LEU B CA 1
ATOM 8502 C C . LEU B 1 448 ? -6.238 -16.547 -4.824 1 93.94 448 LEU B C 1
ATOM 8504 O O . LEU B 1 448 ? -6.559 -16.766 -5.996 1 93.94 448 LEU B O 1
ATOM 8508 N N . GLN B 1 449 ? -5.082 -16.875 -4.301 1 95.75 449 GLN B N 1
ATOM 8509 C CA . GLN B 1 449 ? -4.117 -17.641 -5.082 1 95.75 449 GLN B CA 1
ATOM 8510 C C . GLN B 1 449 ? -4.707 -18.984 -5.527 1 95.75 449 GLN B C 1
ATOM 8512 O O . GLN B 1 449 ? -4.559 -19.375 -6.688 1 95.75 449 GLN B O 1
ATOM 8517 N N . HIS B 1 450 ? -5.367 -19.656 -4.613 1 95.25 450 HIS B N 1
ATOM 8518 C CA . HIS B 1 450 ? -5.973 -20.953 -4.918 1 95.25 450 HIS B CA 1
ATOM 8519 C C . HIS B 1 450 ? -7.074 -20.812 -5.965 1 95.25 450 HIS B C 1
ATOM 8521 O O . HIS B 1 450 ? -7.23 -21.672 -6.828 1 95.25 450 HIS B O 1
ATOM 8527 N N . THR B 1 451 ? -7.785 -19.734 -5.883 1 94.12 451 THR B N 1
ATOM 8528 C CA . THR B 1 451 ? -8.828 -19.484 -6.867 1 94.12 451 THR B CA 1
ATOM 8529 C C . THR B 1 451 ? -8.227 -19.312 -8.258 1 94.12 451 THR B C 1
ATOM 8531 O O . THR B 1 451 ? -8.75 -19.859 -9.234 1 94.12 451 THR B O 1
ATOM 8534 N N . GLU B 1 452 ? -7.168 -18.641 -8.32 1 95.5 452 GLU B N 1
ATOM 8535 C CA . GLU B 1 452 ? -6.512 -18.406 -9.602 1 95.5 452 GLU B CA 1
ATOM 8536 C C . GLU B 1 452 ? -5.934 -19.688 -10.18 1 95.5 452 GLU B C 1
ATOM 8538 O O . GLU B 1 452 ? -5.973 -19.906 -11.391 1 95.5 452 GLU B O 1
ATOM 8543 N N . ILE B 1 453 ? -5.391 -20.5 -9.328 1 96.81 453 ILE B N 1
ATOM 8544 C CA . ILE B 1 453 ? -4.805 -21.75 -9.766 1 96.81 453 ILE B CA 1
ATOM 8545 C C . ILE B 1 453 ? -5.898 -22.672 -10.289 1 96.81 453 ILE B C 1
ATOM 8547 O O . ILE B 1 453 ? -5.746 -23.281 -11.352 1 96.81 453 ILE B O 1
ATOM 8551 N N . LYS B 1 454 ? -6.992 -22.766 -9.594 1 94.44 454 LYS B N 1
ATOM 8552 C CA . LYS B 1 454 ? -8.117 -23.578 -10.047 1 94.44 454 LYS B CA 1
ATOM 8553 C C . LYS B 1 454 ? -8.625 -23.109 -11.406 1 94.44 454 LYS B C 1
ATOM 8555 O O . LYS B 1 454 ? -8.906 -23.922 -12.289 1 94.44 454 LYS B O 1
ATOM 8560 N N . ALA B 1 455 ? -8.688 -21.812 -11.547 1 94.31 455 ALA B N 1
ATOM 8561 C CA . ALA B 1 455 ? -9.141 -21.234 -12.805 1 94.31 455 ALA B CA 1
ATOM 8562 C C . ALA B 1 455 ? -8.172 -21.578 -13.938 1 94.31 455 ALA B C 1
ATOM 8564 O O . ALA B 1 455 ? -8.594 -21.828 -15.07 1 94.31 455 ALA B O 1
ATOM 8565 N N . SER B 1 456 ? -6.906 -21.609 -13.664 1 95.25 456 SER B N 1
ATOM 8566 C CA . SER B 1 456 ? -5.902 -21.875 -14.688 1 95.25 456 SER B CA 1
ATOM 8567 C C . SER B 1 456 ? -5.977 -23.328 -15.164 1 95.25 456 SER B C 1
ATOM 8569 O O . SER B 1 456 ? -5.762 -23.609 -16.344 1 95.25 456 SER B O 1
ATOM 8571 N N . PHE B 1 457 ? -6.266 -24.266 -14.25 1 94.5 457 PHE B N 1
ATOM 8572 C CA . PHE B 1 457 ? -6.43 -25.672 -14.617 1 94.5 457 PHE B CA 1
ATOM 8573 C C . PHE B 1 457 ? -7.609 -25.844 -15.57 1 94.5 457 PHE B C 1
ATOM 8575 O O . PHE B 1 457 ? -7.488 -26.5 -16.609 1 94.5 457 PHE B O 1
ATOM 8582 N N . GLU B 1 458 ? -8.672 -25.188 -15.211 1 91.06 458 GLU B N 1
ATOM 8583 C CA . GLU B 1 458 ? -9.875 -25.297 -16.031 1 91.06 458 GLU B CA 1
ATOM 8584 C C . GLU B 1 458 ? -9.68 -24.656 -17.391 1 91.06 458 GLU B C 1
ATOM 8586 O O . GLU B 1 458 ? -10.195 -25.156 -18.406 1 91.06 458 GLU B O 1
ATOM 8591 N N . LYS B 1 459 ? -9.023 -23.625 -17.406 1 90.94 459 LYS B N 1
ATOM 8592 C CA . LYS B 1 459 ? -8.734 -22.953 -18.688 1 90.94 459 LYS B CA 1
ATOM 8593 C C . LYS B 1 459 ? -7.902 -23.844 -19.594 1 90.94 459 LYS B C 1
ATOM 8595 O O . LYS B 1 459 ? -8.133 -23.891 -20.812 1 90.94 459 LYS B O 1
ATOM 8600 N N . SER B 1 460 ? -6.965 -24.547 -19.031 1 92.94 460 SER B N 1
ATOM 8601 C CA . SER B 1 460 ? -6.102 -25.422 -19.812 1 92.94 460 SER B CA 1
ATOM 8602 C C . SER B 1 460 ? -6.879 -26.609 -20.359 1 92.94 460 SER B C 1
ATOM 8604 O O . SER B 1 460 ? -6.52 -27.172 -21.406 1 92.94 460 SER B O 1
ATOM 8606 N N . GLN B 1 461 ? -7.926 -26.969 -19.703 1 89.06 461 GLN B N 1
ATOM 8607 C CA . GLN B 1 461 ? -8.727 -28.094 -20.141 1 89.06 461 GLN B CA 1
ATOM 8608 C C . GLN B 1 461 ? -9.773 -27.672 -21.172 1 89.06 461 GLN B C 1
ATOM 8610 O O . GLN B 1 461 ? -10.141 -28.453 -22.047 1 89.06 461 GLN B O 1
ATOM 8615 N N . SER B 1 462 ? -10.227 -26.406 -21.094 1 86.38 462 SER B N 1
ATOM 8616 C CA . SER B 1 462 ? -11.398 -26.016 -21.875 1 86.38 462 SER B CA 1
ATOM 8617 C C . SER B 1 462 ? -11.016 -25.062 -23 1 86.38 462 SER B C 1
ATOM 8619 O O . SER B 1 462 ? -11.711 -25 -24.016 1 86.38 462 SER B O 1
ATOM 8621 N N . PHE B 1 463 ? -9.961 -24.406 -22.828 1 87.5 463 PHE B N 1
ATOM 8622 C CA . PHE B 1 463 ? -9.586 -23.375 -23.781 1 87.5 463 PHE B CA 1
ATOM 8623 C C . PHE B 1 463 ? -8.555 -23.891 -24.781 1 87.5 463 PHE B C 1
ATOM 8625 O O . PHE B 1 463 ? -7.484 -24.359 -24.375 1 87.5 463 PHE B O 1
ATOM 8632 N N . VAL B 1 464 ? -8.914 -23.844 -26.062 1 87.81 464 VAL B N 1
ATOM 8633 C CA . VAL B 1 464 ? -8.016 -24.344 -27.078 1 87.81 464 VAL B CA 1
ATOM 8634 C C . VAL B 1 464 ? -7.523 -23.188 -27.953 1 87.81 464 VAL B C 1
ATOM 8636 O O . VAL B 1 464 ? -8.312 -22.531 -28.625 1 87.81 464 VAL B O 1
ATOM 8639 N N . GLN B 1 465 ? -6.27 -23.016 -27.953 1 89.75 465 GLN B N 1
ATOM 8640 C CA . GLN B 1 465 ? -5.672 -22 -28.812 1 89.75 465 GLN B CA 1
ATOM 8641 C C . GLN B 1 465 ? -5.664 -22.438 -30.266 1 89.75 465 GLN B C 1
ATOM 8643 O O . GLN B 1 465 ? -5.418 -23.609 -30.578 1 89.75 465 GLN B O 1
ATOM 8648 N N . HIS B 1 466 ? -5.902 -21.531 -31.156 1 86.88 466 HIS B N 1
ATOM 8649 C CA . HIS B 1 466 ? -6.023 -21.859 -32.562 1 86.88 466 HIS B CA 1
ATOM 8650 C C . HIS B 1 466 ? -4.691 -22.328 -33.156 1 86.88 466 HIS B C 1
ATOM 8652 O O . HIS B 1 466 ? -4.664 -23.172 -34.062 1 86.88 466 HIS B O 1
ATOM 8658 N N . GLU B 1 467 ? -3.654 -21.797 -32.625 1 88.19 467 GLU B N 1
ATOM 8659 C CA . GLU B 1 467 ? -2.324 -22.156 -33.125 1 88.19 467 GLU B CA 1
ATOM 8660 C C . GLU B 1 467 ? -2.018 -23.625 -32.875 1 88.19 467 GLU B C 1
ATOM 8662 O O . GLU B 1 467 ? -1.273 -24.234 -33.656 1 88.19 467 GLU B O 1
ATOM 8667 N N . PHE B 1 468 ? -2.568 -24.188 -31.891 1 91 468 PHE B N 1
ATOM 8668 C CA . PHE B 1 468 ? -2.311 -25.578 -31.547 1 91 468 PHE B CA 1
ATOM 8669 C C . PHE B 1 468 ? -2.984 -26.516 -32.562 1 91 468 PHE B C 1
ATOM 8671 O O . PHE B 1 468 ? -2.479 -27.609 -32.844 1 91 468 PHE B O 1
ATOM 8678 N N . ASN B 1 469 ? -4.094 -26.047 -33.031 1 85.69 469 ASN B N 1
ATOM 8679 C CA . ASN B 1 469 ? -4.859 -26.859 -33.969 1 85.69 469 ASN B CA 1
ATOM 8680 C C . ASN B 1 469 ? -4.156 -26.984 -35.344 1 85.69 469 ASN B C 1
ATOM 8682 O O . ASN B 1 469 ? -4.418 -27.906 -36.094 1 85.69 469 ASN B O 1
ATOM 8686 N N . LYS B 1 470 ? -3.266 -26.109 -35.562 1 85.88 470 LYS B N 1
ATOM 8687 C CA . LYS B 1 470 ? -2.543 -26.109 -36.844 1 85.88 470 LYS B CA 1
ATOM 8688 C C . LYS B 1 470 ? -1.444 -27.172 -36.844 1 85.88 470 LYS B C 1
ATOM 8690 O O . LYS B 1 470 ? -0.968 -27.578 -37.906 1 85.88 470 LYS B O 1
ATOM 8695 N N . VAL B 1 471 ? -1.108 -27.609 -35.719 1 90.12 471 VAL B N 1
ATOM 8696 C CA . VAL B 1 471 ? -0.024 -28.578 -35.594 1 90.12 471 VAL B CA 1
ATOM 8697 C C . VAL B 1 471 ? -0.596 -29.953 -35.25 1 90.12 471 VAL B C 1
ATOM 8699 O O . VAL B 1 471 ? -1.076 -30.172 -34.125 1 90.12 471 VAL B O 1
ATOM 8702 N N . SER B 1 472 ? -0.465 -30.844 -36.156 1 90.06 472 SER B N 1
ATOM 8703 C CA . SER B 1 472 ? -1.058 -32.188 -36.031 1 90.06 472 SER B CA 1
ATOM 8704 C C . SER B 1 472 ? -0.402 -32.969 -34.875 1 90.06 472 SER B C 1
ATOM 8706 O O . SER B 1 472 ? -1.032 -33.844 -34.281 1 90.06 472 SER B O 1
ATOM 8708 N N . LEU B 1 473 ? 0.79 -32.625 -34.562 1 92.56 473 LEU B N 1
ATOM 8709 C CA . LEU B 1 473 ? 1.536 -33.344 -33.531 1 92.56 473 LEU B CA 1
ATOM 8710 C C . LEU B 1 473 ? 0.88 -33.156 -32.188 1 92.56 473 LEU B C 1
ATOM 8712 O O . LEU B 1 473 ? 1.04 -34 -31.281 1 92.56 473 LEU B O 1
ATOM 8716 N N . LEU B 1 474 ? 0.134 -32.062 -31.984 1 94.25 474 LEU B N 1
ATOM 8717 C CA . LEU B 1 474 ? -0.372 -31.688 -30.672 1 94.25 474 LEU B CA 1
ATOM 8718 C C . LEU B 1 474 ? -1.807 -32.188 -30.484 1 94.25 474 LEU B C 1
ATOM 8720 O O . LEU B 1 474 ? -2.396 -31.984 -29.422 1 94.25 474 LEU B O 1
ATOM 8724 N N . LYS B 1 475 ? -2.396 -32.844 -31.328 1 90.69 475 LYS B N 1
ATOM 8725 C CA . LYS B 1 475 ? -3.814 -33.188 -31.375 1 90.69 475 LYS B CA 1
ATOM 8726 C C . LYS B 1 475 ? -4.223 -34 -30.156 1 90.69 475 LYS B C 1
ATOM 8728 O O . LYS B 1 475 ? -5.262 -33.719 -29.547 1 90.69 475 LYS B O 1
ATOM 8733 N N . ASP B 1 476 ? -3.365 -34.875 -29.734 1 91.81 476 ASP B N 1
ATOM 8734 C CA . ASP B 1 476 ? -3.723 -35.781 -28.641 1 91.81 476 ASP B CA 1
ATOM 8735 C C . ASP B 1 476 ? -3.41 -35.156 -27.281 1 91.81 476 ASP B C 1
ATOM 8737 O O . ASP B 1 476 ? -3.805 -35.656 -26.234 1 91.81 476 ASP B O 1
ATOM 8741 N N . LEU B 1 477 ? -2.77 -34 -27.328 1 94.56 477 LEU B N 1
ATOM 8742 C CA . LEU B 1 477 ? -2.332 -33.406 -26.094 1 94.56 477 LEU B CA 1
ATOM 8743 C C . LEU B 1 477 ? -3.285 -32.281 -25.672 1 94.56 477 LEU B C 1
ATOM 8745 O O . LEU B 1 477 ? -3.35 -31.922 -24.484 1 94.56 477 LEU B O 1
ATOM 8749 N N . ILE B 1 478 ? -4.035 -31.766 -26.625 1 91.31 478 ILE B N 1
ATOM 8750 C CA . ILE B 1 478 ? -4.898 -30.625 -26.375 1 91.31 478 ILE B CA 1
ATOM 8751 C C . ILE B 1 478 ? -5.988 -31 -25.375 1 91.31 478 ILE B C 1
ATOM 8753 O O . ILE B 1 478 ? -6.668 -32 -25.547 1 91.31 478 ILE B O 1
ATOM 8757 N N . GLY B 1 479 ? -6.078 -30.219 -24.234 1 89.19 479 GLY B N 1
ATOM 8758 C CA . GLY B 1 479 ? -7.098 -30.438 -23.219 1 89.19 479 GLY B CA 1
ATOM 8759 C C . GLY B 1 479 ? -6.641 -31.359 -22.094 1 89.19 479 GLY B C 1
ATOM 8760 O O . GLY B 1 479 ? -7.312 -31.469 -21.062 1 89.19 479 GLY B O 1
ATOM 8761 N N . TYR B 1 480 ? -5.438 -32 -22.359 1 91.88 480 TYR B N 1
ATOM 8762 C CA . TYR B 1 480 ? -4.957 -32.969 -21.359 1 91.88 480 TYR B CA 1
ATOM 8763 C C . TYR B 1 480 ? -3.645 -32.469 -20.734 1 91.88 480 TYR B C 1
ATOM 8765 O O . TYR B 1 480 ? -3.223 -33 -19.703 1 91.88 480 TYR B O 1
ATOM 8773 N N . VAL B 1 481 ? -3.084 -31.547 -21.406 1 95.25 481 VAL B N 1
ATOM 8774 C CA . VAL B 1 481 ? -1.817 -30.984 -20.953 1 95.25 481 VAL B CA 1
ATOM 8775 C C . VAL B 1 481 ? -1.964 -29.469 -20.781 1 95.25 481 VAL B C 1
ATOM 8777 O O . VAL B 1 481 ? -2.816 -28.844 -21.422 1 95.25 481 VAL B O 1
ATOM 8780 N N . SER B 1 482 ? -1.189 -28.922 -19.859 1 96.31 482 SER B N 1
ATOM 8781 C CA . SER B 1 482 ? -1.278 -27.484 -19.594 1 96.31 482 SER B CA 1
ATOM 8782 C C . SER B 1 482 ? -0.946 -26.672 -20.844 1 96.31 482 SER B C 1
ATOM 8784 O O . SER B 1 482 ? -0.16 -27.109 -21.672 1 96.31 482 SER B O 1
ATOM 8786 N N . ILE B 1 483 ? -1.522 -25.484 -20.922 1 94.94 483 ILE B N 1
ATOM 8787 C CA . ILE B 1 483 ? -1.323 -24.609 -22.062 1 94.94 483 ILE B CA 1
ATOM 8788 C C . ILE B 1 483 ? 0.144 -24.188 -22.156 1 94.94 483 ILE B C 1
ATOM 8790 O O . ILE B 1 483 ? 0.709 -24.094 -23.234 1 94.94 483 ILE B O 1
ATOM 8794 N N . VAL B 1 484 ? 0.757 -24.031 -21.016 1 95.12 484 VAL B N 1
ATOM 8795 C CA . VAL B 1 484 ? 2.148 -23.594 -20.969 1 95.12 484 VAL B CA 1
ATOM 8796 C C . VAL B 1 484 ? 3.051 -24.672 -21.562 1 95.12 484 VAL B C 1
ATOM 8798 O O . VAL B 1 484 ? 3.986 -24.375 -22.297 1 95.12 484 VAL B O 1
ATOM 8801 N N . ALA B 1 485 ? 2.795 -25.906 -21.219 1 96.31 485 ALA B N 1
ATOM 8802 C CA . ALA B 1 485 ? 3.568 -27.016 -21.766 1 96.31 485 ALA B CA 1
ATOM 8803 C C . ALA B 1 485 ? 3.373 -27.125 -23.281 1 96.31 485 ALA B C 1
ATOM 8805 O O . ALA B 1 485 ? 4.32 -27.406 -24.016 1 96.31 485 ALA B O 1
ATOM 8806 N N . LEU B 1 486 ? 2.1 -26.891 -23.75 1 95.81 486 LEU B N 1
ATOM 8807 C CA . LEU B 1 486 ? 1.814 -26.922 -25.172 1 95.81 486 LEU B CA 1
ATOM 8808 C C . LEU B 1 486 ? 2.598 -25.844 -25.922 1 95.81 486 LEU B C 1
ATOM 8810 O O . LEU B 1 486 ? 3.084 -26.078 -27.031 1 95.81 486 LEU B O 1
ATOM 8814 N N . GLU B 1 487 ? 2.682 -24.75 -25.266 1 94.75 487 GLU B N 1
ATOM 8815 C CA . GLU B 1 487 ? 3.445 -23.656 -25.859 1 94.75 487 GLU B CA 1
ATOM 8816 C C . GLU B 1 487 ? 4.926 -24 -25.953 1 94.75 487 GLU B C 1
ATOM 8818 O O . GLU B 1 487 ? 5.582 -23.688 -26.953 1 94.75 487 GLU B O 1
ATOM 8823 N N . GLU B 1 488 ? 5.449 -24.641 -24.938 1 95.12 488 GLU B N 1
ATOM 8824 C CA . GLU B 1 488 ? 6.844 -25.078 -24.953 1 95.12 488 GLU B CA 1
ATOM 8825 C C . GLU B 1 488 ? 7.098 -26.109 -26.031 1 95.12 488 GLU B C 1
ATOM 8827 O O . GLU B 1 488 ? 8.133 -26.078 -26.703 1 95.12 488 GLU B O 1
ATOM 8832 N N . ILE B 1 489 ? 6.195 -27.047 -26.203 1 95.5 489 ILE B N 1
ATOM 8833 C CA . ILE B 1 489 ? 6.309 -28.078 -27.234 1 95.5 489 ILE B CA 1
ATOM 8834 C C . ILE B 1 489 ? 6.246 -27.438 -28.625 1 95.5 489 ILE B C 1
ATOM 8836 O O . ILE B 1 489 ? 7.004 -27.828 -29.516 1 95.5 489 ILE B O 1
ATOM 8840 N N . LEU B 1 490 ? 5.305 -26.484 -28.719 1 93.81 490 LEU B N 1
ATOM 8841 C CA . LEU B 1 490 ? 5.18 -25.781 -30 1 93.81 490 LEU B CA 1
ATOM 8842 C C . LEU B 1 490 ? 6.48 -25.078 -30.359 1 93.81 490 LEU B C 1
ATOM 8844 O O . LEU B 1 490 ? 6.91 -25.125 -31.516 1 93.81 490 LEU B O 1
ATOM 8848 N N . CYS B 1 491 ? 7.059 -24.469 -29.391 1 93 491 CYS B N 1
ATOM 8849 C CA . CYS B 1 491 ? 8.328 -23.781 -29.609 1 93 491 CYS B CA 1
ATOM 8850 C C . CYS B 1 491 ? 9.414 -24.766 -30 1 93 491 CYS B C 1
ATOM 8852 O O . CYS B 1 491 ? 10.219 -24.484 -30.906 1 93 491 CYS B O 1
ATOM 8854 N N . GLU B 1 492 ? 9.477 -25.922 -29.359 1 93.81 492 GLU B N 1
ATOM 8855 C CA . GLU B 1 492 ? 10.461 -26.953 -29.656 1 93.81 492 GLU B CA 1
ATOM 8856 C C . GLU B 1 492 ? 10.227 -27.562 -31.031 1 93.81 492 GLU B C 1
ATOM 8858 O O . GLU B 1 492 ? 11.164 -27.984 -31.703 1 93.81 492 GLU B O 1
ATOM 8863 N N . SER B 1 493 ? 8.977 -27.578 -31.469 1 92.56 493 SER B N 1
ATOM 8864 C CA . SER B 1 493 ? 8.625 -28.172 -32.75 1 92.56 493 SER B CA 1
ATOM 8865 C C . SER B 1 493 ? 9.195 -27.359 -33.906 1 92.56 493 SER B C 1
ATOM 8867 O O . SER B 1 493 ? 9.438 -27.891 -35 1 92.56 493 SER B O 1
ATOM 8869 N N . LYS B 1 494 ? 9.438 -26.141 -33.656 1 90.62 494 LYS B N 1
ATOM 8870 C CA . LYS B 1 494 ? 10.008 -25.297 -34.688 1 90.62 494 LYS B CA 1
ATOM 8871 C C . LYS B 1 494 ? 11.453 -25.672 -35 1 90.62 494 LYS B C 1
ATOM 8873 O O . LYS B 1 494 ? 11.977 -25.406 -36.062 1 90.62 494 LYS B O 1
ATOM 8878 N N . ARG B 1 495 ? 12.07 -26.344 -34.094 1 92.56 495 ARG B N 1
ATOM 8879 C CA . ARG B 1 495 ? 13.469 -26.734 -34.219 1 92.56 495 ARG B CA 1
ATOM 8880 C C . ARG B 1 495 ? 13.602 -28.016 -35.062 1 92.56 495 ARG B C 1
ATOM 8882 O O . ARG B 1 495 ? 14.703 -28.391 -35.469 1 92.56 495 ARG B O 1
ATOM 8889 N N . ILE B 1 496 ? 12.5 -28.641 -35.375 1 92 496 ILE B N 1
ATOM 8890 C CA . ILE B 1 496 ? 12.5 -29.891 -36.094 1 92 496 ILE B CA 1
ATOM 8891 C C . ILE B 1 496 ? 13.188 -29.703 -37.469 1 92 496 ILE B C 1
ATOM 8893 O O . ILE B 1 496 ? 13.945 -30.562 -37.906 1 92 496 ILE B O 1
ATOM 8897 N N . GLN B 1 497 ? 13 -28.547 -38 1 88.94 497 GLN B N 1
ATOM 8898 C CA . GLN B 1 497 ? 13.531 -28.281 -39.344 1 88.94 497 GLN B CA 1
ATOM 8899 C C . GLN B 1 497 ? 15.062 -28.234 -39.312 1 88.94 497 GLN B C 1
ATOM 8901 O O . GLN B 1 497 ? 15.711 -28.656 -40.281 1 88.94 497 GLN B O 1
ATOM 8906 N N . TYR B 1 498 ? 15.625 -27.891 -38.188 1 89.5 498 TYR B N 1
ATOM 8907 C CA . TYR B 1 498 ? 17.062 -27.703 -38.094 1 89.5 498 TYR B CA 1
ATOM 8908 C C . TYR B 1 498 ? 17.734 -28.969 -37.562 1 89.5 498 TYR B C 1
ATOM 8910 O O . TYR B 1 498 ? 18.844 -29.328 -38 1 89.5 498 TYR B O 1
ATOM 8918 N N . VAL B 1 499 ? 17.141 -29.688 -36.688 1 89.94 499 VAL B N 1
ATOM 8919 C CA . VAL B 1 499 ? 17.766 -30.797 -35.969 1 89.94 499 VAL B CA 1
ATOM 8920 C C . VAL B 1 499 ? 17.438 -32.125 -36.656 1 89.94 499 VAL B C 1
ATOM 8922 O O . VAL B 1 499 ? 18.281 -33.031 -36.719 1 89.94 499 VAL B O 1
ATOM 8925 N N . GLY B 1 500 ? 16.344 -32.219 -37.188 1 87.81 500 GLY B N 1
ATOM 8926 C CA . GLY B 1 500 ? 15.914 -33.469 -37.75 1 87.81 500 GLY B CA 1
ATOM 8927 C C . GLY B 1 500 ? 15.82 -34.594 -36.75 1 87.81 500 GLY B C 1
ATOM 8928 O O . GLY B 1 500 ? 15.359 -34.375 -35.625 1 87.81 500 GLY B O 1
ATOM 8929 N N . ALA B 1 501 ? 16.266 -35.875 -37.062 1 89.81 501 ALA B N 1
ATOM 8930 C CA . ALA B 1 501 ? 16.172 -37.031 -36.188 1 89.81 501 ALA B CA 1
ATOM 8931 C C . ALA B 1 501 ? 17.516 -37.281 -35.5 1 89.81 501 ALA B C 1
ATOM 8933 O O . ALA B 1 501 ? 17.75 -38.406 -35 1 89.81 501 ALA B O 1
ATOM 8934 N N . ASP B 1 502 ? 18.375 -36.219 -35.406 1 92.31 502 ASP B N 1
ATOM 8935 C CA . ASP B 1 502 ? 19.719 -36.406 -34.844 1 92.31 502 ASP B CA 1
ATOM 8936 C C . ASP B 1 502 ? 19.734 -36.062 -33.344 1 92.31 502 ASP B C 1
ATOM 8938 O O . ASP B 1 502 ? 19.562 -34.875 -32.969 1 92.31 502 ASP B O 1
ATOM 8942 N N . PRO B 1 503 ? 20 -37.031 -32.5 1 91.56 503 PRO B N 1
ATOM 8943 C CA . PRO B 1 503 ? 20.016 -36.781 -31.047 1 91.56 503 PRO B CA 1
ATOM 8944 C C . PRO B 1 503 ? 21.172 -35.906 -30.609 1 91.56 503 PRO B C 1
ATOM 8946 O O . PRO B 1 503 ? 21.062 -35.156 -29.609 1 91.56 503 PRO B O 1
ATOM 8949 N N . ILE B 1 504 ? 22.234 -36 -31.25 1 88.81 504 ILE B N 1
ATOM 8950 C CA . ILE B 1 504 ? 23.406 -35.188 -30.891 1 88.81 504 ILE B CA 1
ATOM 8951 C C . ILE B 1 504 ? 23.156 -33.719 -31.188 1 88.81 504 ILE B C 1
ATOM 8953 O O . ILE B 1 504 ? 23.453 -32.875 -30.359 1 88.81 504 ILE B O 1
ATOM 8957 N N . ALA B 1 505 ? 22.562 -33.5 -32.312 1 89 505 ALA B N 1
ATOM 8958 C CA . ALA B 1 505 ? 22.25 -32.125 -32.688 1 89 505 ALA B CA 1
ATOM 8959 C C . ALA B 1 505 ? 21.141 -31.562 -31.797 1 89 505 ALA B C 1
ATOM 8961 O O . ALA B 1 505 ? 21.125 -30.359 -31.516 1 89 505 ALA B O 1
ATOM 8962 N N . CYS B 1 506 ? 20.266 -32.375 -31.391 1 92.12 506 CYS B N 1
ATOM 8963 C CA . CYS B 1 506 ? 19.141 -31.969 -30.562 1 92.12 506 CYS B CA 1
ATOM 8964 C C . CYS B 1 506 ? 19.594 -31.547 -29.172 1 92.12 506 CYS B C 1
ATOM 8966 O O . CYS B 1 506 ? 19.109 -30.578 -28.625 1 92.12 506 CYS B O 1
ATOM 8968 N N . GLY B 1 507 ? 20.625 -32.281 -28.578 1 88.44 507 GLY B N 1
ATOM 8969 C CA . GLY B 1 507 ? 21.094 -32.062 -27.234 1 88.44 507 GLY B CA 1
ATOM 8970 C C . GLY B 1 507 ? 20.109 -32.531 -26.172 1 88.44 507 GLY B C 1
ATOM 8971 O O . GLY B 1 507 ? 20.484 -32.688 -25 1 88.44 507 GLY B O 1
ATOM 8972 N N . CYS B 1 508 ? 18.828 -32.656 -26.422 1 92.44 508 CYS B N 1
ATOM 8973 C CA . CYS B 1 508 ? 17.734 -33.25 -25.656 1 92.44 508 CYS B CA 1
ATOM 8974 C C . CYS B 1 508 ? 17.625 -32.562 -24.297 1 92.44 508 CYS B C 1
ATOM 8976 O O . CYS B 1 508 ? 17.406 -33.219 -23.281 1 92.44 508 CYS B O 1
ATOM 8978 N N . VAL B 1 509 ? 17.844 -31.312 -24.25 1 90.44 509 VAL B N 1
ATOM 8979 C CA . VAL B 1 509 ? 17.812 -30.531 -23.016 1 90.44 509 VAL B CA 1
ATOM 8980 C C . VAL B 1 509 ? 16.391 -30.484 -22.453 1 90.44 509 VAL B C 1
ATOM 8982 O O . VAL B 1 509 ? 16.188 -30.703 -21.266 1 90.44 509 VAL B O 1
ATOM 8985 N N . ILE B 1 510 ? 15.391 -30.297 -23.297 1 93.75 510 ILE B N 1
ATOM 8986 C CA . ILE B 1 510 ? 14.008 -30.141 -22.859 1 93.75 510 ILE B CA 1
ATOM 8987 C C . ILE B 1 510 ? 13.492 -31.453 -22.297 1 93.75 510 ILE B C 1
ATOM 8989 O O . ILE B 1 510 ? 12.68 -31.453 -21.359 1 93.75 510 ILE B O 1
ATOM 8993 N N . ARG B 1 511 ? 13.945 -32.594 -22.875 1 94.38 511 ARG B N 1
ATOM 8994 C CA . ARG B 1 511 ? 13.547 -33.875 -22.359 1 94.38 511 ARG B CA 1
ATOM 8995 C C . ARG B 1 511 ? 14.078 -34.094 -20.953 1 94.38 511 ARG B C 1
ATOM 8997 O O . ARG B 1 511 ? 13.352 -34.594 -20.078 1 94.38 511 ARG B O 1
ATOM 9004 N N . ARG B 1 512 ? 15.266 -33.688 -20.688 1 92.94 512 ARG B N 1
ATOM 9005 C CA . ARG B 1 512 ? 15.906 -33.906 -19.406 1 92.94 512 ARG B CA 1
ATOM 9006 C C . ARG B 1 512 ? 15.453 -32.875 -18.375 1 92.94 512 ARG B C 1
ATOM 9008 O O . ARG B 1 512 ? 15.242 -33.219 -17.203 1 92.94 512 ARG B O 1
ATOM 9015 N N . SER B 1 513 ? 15.227 -31.688 -18.797 1 93.44 513 SER B N 1
ATOM 9016 C CA . SER B 1 513 ? 14.961 -30.594 -17.859 1 93.44 513 SER B CA 1
ATOM 9017 C C . SER B 1 513 ? 13.469 -30.422 -17.625 1 93.44 513 SER B C 1
ATOM 9019 O O . SER B 1 513 ? 13.047 -30.062 -16.531 1 93.44 513 SER B O 1
ATOM 9021 N N . HIS B 1 514 ? 12.625 -30.672 -18.641 1 95.81 514 HIS B N 1
ATOM 9022 C CA . HIS B 1 514 ? 11.195 -30.391 -18.547 1 95.81 514 HIS B CA 1
ATOM 9023 C C . HIS B 1 514 ? 10.375 -31.656 -18.672 1 95.81 514 HIS B C 1
ATOM 9025 O O . HIS B 1 514 ? 9.18 -31.672 -18.344 1 95.81 514 HIS B O 1
ATOM 9031 N N . GLY B 1 515 ? 10.953 -32.688 -19.125 1 95.19 515 GLY B N 1
ATOM 9032 C CA . GLY B 1 515 ? 10.211 -33.906 -19.344 1 95.19 515 GLY B CA 1
ATOM 9033 C C . GLY B 1 515 ? 9.242 -33.844 -20.516 1 95.19 515 GLY B C 1
ATOM 9034 O O . GLY B 1 515 ? 8.148 -34.406 -20.453 1 95.19 515 GLY B O 1
ATOM 9035 N N . LEU B 1 516 ? 9.594 -33 -21.484 1 97 516 LEU B N 1
ATOM 9036 C CA . LEU B 1 516 ? 8.789 -32.812 -22.688 1 97 516 LEU B CA 1
ATOM 9037 C C . LEU B 1 516 ? 9.492 -33.438 -23.906 1 97 516 LEU B C 1
ATOM 9039 O O . LEU B 1 516 ? 10.703 -33.625 -23.891 1 97 516 LEU B O 1
ATOM 9043 N N . PRO B 1 517 ? 8.703 -33.75 -24.875 1 95.75 517 PRO B N 1
ATOM 9044 C CA . PRO B 1 517 ? 9.344 -34.312 -26.062 1 95.75 517 PRO B CA 1
ATOM 9045 C C . PRO B 1 517 ? 10.273 -33.312 -26.766 1 95.75 517 PRO B C 1
ATOM 9047 O O . PRO B 1 517 ? 9.906 -32.156 -26.953 1 95.75 517 PRO B O 1
ATOM 9050 N N . CYS B 1 518 ? 11.469 -33.812 -27.078 1 95.44 518 CYS B N 1
ATOM 9051 C CA . CYS B 1 518 ? 12.461 -32.938 -27.703 1 95.44 518 CYS B CA 1
ATOM 9052 C C . CYS B 1 518 ? 12.305 -32.938 -29.219 1 95.44 518 CYS B C 1
ATOM 9054 O O . CYS B 1 518 ? 11.477 -33.688 -29.75 1 95.44 518 CYS B O 1
ATOM 9056 N N . ALA B 1 519 ? 13.055 -32.219 -29.906 1 95.06 519 ALA B N 1
ATOM 9057 C CA . ALA B 1 519 ? 12.914 -31.969 -31.328 1 95.06 519 ALA B CA 1
ATOM 9058 C C . ALA B 1 519 ? 13.148 -33.25 -32.125 1 95.06 519 ALA B C 1
ATOM 9060 O O . ALA B 1 519 ? 12.398 -33.562 -33.062 1 95.06 519 ALA B O 1
ATOM 9061 N N . HIS B 1 520 ? 14.203 -33.969 -31.828 1 94.81 520 HIS B N 1
ATOM 9062 C CA . HIS B 1 520 ? 14.484 -35.188 -32.625 1 94.81 520 HIS B CA 1
ATOM 9063 C C . HIS B 1 520 ? 13.406 -36.219 -32.438 1 94.81 520 HIS B C 1
ATOM 9065 O O . HIS B 1 520 ? 13.094 -36.969 -33.344 1 94.81 520 HIS B O 1
ATOM 9071 N N . GLU B 1 521 ? 12.836 -36.312 -31.203 1 94.81 521 GLU B N 1
ATOM 9072 C CA . GLU B 1 521 ? 11.742 -37.25 -30.938 1 94.81 521 GLU B CA 1
ATOM 9073 C C . GLU B 1 521 ? 10.492 -36.875 -31.734 1 94.81 521 GLU B C 1
ATOM 9075 O O . GLU B 1 521 ? 9.805 -37.719 -32.281 1 94.81 521 GLU B O 1
ATOM 9080 N N . MET B 1 522 ? 10.242 -35.625 -31.812 1 95.31 522 MET B N 1
ATOM 9081 C CA . MET B 1 522 ? 9.062 -35.125 -32.531 1 95.31 522 MET B CA 1
ATOM 9082 C C . MET B 1 522 ? 9.242 -35.281 -34.031 1 95.31 522 MET B C 1
ATOM 9084 O O . MET B 1 522 ? 8.273 -35.531 -34.75 1 95.31 522 MET B O 1
ATOM 9088 N N . ALA B 1 523 ? 10.492 -35.156 -34.438 1 94.88 523 ALA B N 1
ATOM 9089 C CA . ALA B 1 523 ? 10.789 -35.375 -35.875 1 94.88 523 ALA B CA 1
ATOM 9090 C C . ALA B 1 523 ? 10.492 -36.812 -36.281 1 94.88 523 ALA B C 1
ATOM 9092 O O . ALA B 1 523 ? 9.961 -37.062 -37.375 1 94.88 523 ALA B O 1
ATOM 9093 N N . GLU B 1 524 ? 10.844 -37.688 -35.438 1 93.62 524 GLU B N 1
ATOM 9094 C CA . GLU B 1 524 ? 10.57 -39.094 -35.719 1 93.62 524 GLU B CA 1
ATOM 9095 C C . GLU B 1 524 ? 9.07 -39.375 -35.781 1 93.62 524 GLU B C 1
ATOM 9097 O O . GLU B 1 524 ? 8.617 -40.125 -36.625 1 93.62 524 GLU B O 1
ATOM 9102 N N . LEU B 1 525 ? 8.383 -38.781 -34.906 1 93.5 525 LEU B N 1
ATOM 9103 C CA . LEU B 1 525 ? 6.934 -38.938 -34.875 1 93.5 525 LEU B CA 1
ATOM 9104 C C . LEU B 1 525 ? 6.301 -38.281 -36.094 1 93.5 525 LEU B C 1
ATOM 9106 O O . LEU B 1 525 ? 5.332 -38.781 -36.656 1 93.5 525 LEU B O 1
ATOM 9110 N N . SER B 1 526 ? 6.824 -37.188 -36.469 1 91.62 526 SER B N 1
ATOM 9111 C CA . SER B 1 526 ? 6.309 -36.469 -37.625 1 91.62 526 SER B CA 1
ATOM 9112 C C . SER B 1 526 ? 6.508 -37.25 -38.938 1 91.62 526 SER B C 1
ATOM 9114 O O . SER B 1 526 ? 5.68 -37.219 -39.844 1 91.62 526 SER B O 1
ATOM 9116 N N . ARG B 1 527 ? 7.57 -37.969 -39.062 1 89.5 527 ARG B N 1
ATOM 9117 C CA . ARG B 1 527 ? 7.875 -38.781 -40.219 1 89.5 527 ARG B CA 1
ATOM 9118 C C . ARG B 1 527 ? 6.848 -39.875 -40.406 1 89.5 527 ARG B C 1
ATOM 9120 O O . ARG B 1 527 ? 6.516 -40.25 -41.562 1 89.5 527 ARG B O 1
ATOM 9127 N N . VAL B 1 528 ? 6.316 -40.344 -39.312 1 90.94 528 VAL B N 1
ATOM 9128 C CA . VAL B 1 528 ? 5.34 -41.438 -39.375 1 90.94 528 VAL B CA 1
ATOM 9129 C C . VAL B 1 528 ? 3.928 -40.875 -39.281 1 90.94 528 VAL B C 1
ATOM 9131 O O . VAL B 1 528 ? 2.955 -41.625 -39.156 1 90.94 528 VAL B O 1
ATOM 9134 N N . PHE B 1 529 ? 3.699 -39.594 -39.219 1 89.5 529 PHE B N 1
ATOM 9135 C CA . PHE B 1 529 ? 2.43 -38.906 -39.156 1 89.5 529 PHE B CA 1
ATOM 9136 C C . PHE B 1 529 ? 1.614 -39.312 -37.938 1 89.5 529 PHE B C 1
ATOM 9138 O O . PHE B 1 529 ? 0.421 -39.594 -38.062 1 89.5 529 PHE B O 1
ATOM 9145 N N . ARG B 1 530 ? 2.332 -39.375 -36.875 1 91.12 530 ARG B N 1
ATOM 9146 C CA . ARG B 1 530 ? 1.682 -39.719 -35.594 1 91.12 530 ARG B CA 1
ATOM 9147 C C . ARG B 1 530 ? 1.778 -38.562 -34.594 1 91.12 530 ARG B C 1
ATOM 9149 O O . ARG B 1 530 ? 2.811 -37.906 -34.531 1 91.12 530 ARG B O 1
ATOM 9156 N N . PRO B 1 531 ? 0.666 -38.344 -33.938 1 94.38 531 PRO B N 1
ATOM 9157 C CA . PRO B 1 531 ? 0.716 -37.281 -32.906 1 94.38 531 PRO B CA 1
ATOM 9158 C C . PRO B 1 531 ? 1.501 -37.719 -31.672 1 94.38 531 PRO B C 1
ATOM 9160 O O . PRO B 1 531 ? 1.812 -38.906 -31.516 1 94.38 531 PRO B O 1
ATOM 9163 N N . ILE B 1 532 ? 1.887 -36.781 -30.891 1 95.44 532 ILE B N 1
ATOM 9164 C CA . ILE B 1 532 ? 2.631 -37.062 -29.656 1 95.44 532 ILE B CA 1
ATOM 9165 C C . ILE B 1 532 ? 1.722 -37.75 -28.656 1 95.44 532 ILE B C 1
ATOM 9167 O O . ILE B 1 532 ? 0.672 -37.219 -28.281 1 95.44 532 ILE B O 1
ATOM 9171 N N . PRO B 1 533 ? 2.121 -38.906 -28.266 1 93.88 533 PRO B N 1
ATOM 9172 C CA . PRO B 1 533 ? 1.298 -39.562 -27.25 1 93.88 533 PRO B CA 1
ATOM 9173 C C . PRO B 1 533 ? 1.37 -38.875 -25.891 1 93.88 533 PRO B C 1
ATOM 9175 O O . PRO B 1 533 ? 2.395 -38.281 -25.547 1 93.88 533 PRO B O 1
ATOM 9178 N N . LEU B 1 534 ? 0.366 -39 -25.094 1 93.44 534 LEU B N 1
ATOM 9179 C CA . LEU B 1 534 ? 0.248 -38.344 -23.797 1 93.44 534 LEU B CA 1
ATOM 9180 C C . LEU B 1 534 ? 1.325 -38.844 -22.844 1 93.44 534 LEU B C 1
ATOM 9182 O O . LEU B 1 534 ? 1.816 -38.094 -22 1 93.44 534 LEU B O 1
ATOM 9186 N N . HIS B 1 535 ? 1.75 -40.062 -23.016 1 91.38 535 HIS B N 1
ATOM 9187 C CA . HIS B 1 535 ? 2.699 -40.656 -22.078 1 91.38 535 HIS B CA 1
ATOM 9188 C C . HIS B 1 535 ? 4.102 -40.094 -22.281 1 91.38 535 HIS B C 1
ATOM 9190 O O . HIS B 1 535 ? 4.973 -40.25 -21.438 1 91.38 535 HIS B O 1
ATOM 9196 N N . CYS B 1 536 ? 4.305 -39.375 -23.438 1 93.81 536 CYS B N 1
ATOM 9197 C CA . CYS B 1 536 ? 5.598 -38.781 -23.719 1 93.81 536 CYS B CA 1
ATOM 9198 C C . CYS B 1 536 ? 5.777 -37.5 -22.922 1 93.81 536 CYS B C 1
ATOM 9200 O O . CYS B 1 536 ? 6.887 -36.969 -22.812 1 93.81 536 CYS B O 1
ATOM 9202 N N . VAL B 1 537 ? 4.711 -37.062 -22.344 1 96.12 537 VAL B N 1
ATOM 9203 C CA . VAL B 1 537 ? 4.754 -35.844 -21.531 1 96.12 537 VAL B CA 1
ATOM 9204 C C . VAL B 1 537 ? 4.816 -36.219 -20.047 1 96.12 537 VAL B C 1
ATOM 9206 O O . VAL B 1 537 ? 4.047 -37.031 -19.578 1 96.12 537 VAL B O 1
ATOM 9209 N N . HIS B 1 538 ? 5.738 -35.656 -19.359 1 95.44 538 HIS B N 1
ATOM 9210 C CA . HIS B 1 538 ? 5.906 -35.906 -17.938 1 95.44 538 HIS B CA 1
ATOM 9211 C C . HIS B 1 538 ? 4.613 -35.656 -17.172 1 95.44 538 HIS B C 1
ATOM 9213 O O . HIS B 1 538 ? 3.873 -34.719 -17.469 1 95.44 538 HIS B O 1
ATOM 9219 N N . PRO B 1 539 ? 4.289 -36.438 -16.172 1 93.06 539 PRO B N 1
ATOM 9220 C CA . PRO B 1 539 ? 3.035 -36.312 -15.414 1 93.06 539 PRO B CA 1
ATOM 9221 C C . PRO B 1 539 ? 2.836 -34.938 -14.797 1 93.06 539 PRO B C 1
ATOM 9223 O O . PRO B 1 539 ? 1.697 -34.5 -14.586 1 93.06 539 PRO B O 1
ATOM 9226 N N . HIS B 1 540 ? 3.881 -34.25 -14.547 1 94.44 540 HIS B N 1
ATOM 9227 C CA . HIS B 1 540 ? 3.777 -32.906 -13.984 1 94.44 540 HIS B CA 1
ATOM 9228 C C . HIS B 1 540 ? 2.916 -32 -14.859 1 94.44 540 HIS B C 1
ATOM 9230 O O . HIS B 1 540 ? 2.078 -31.25 -14.352 1 94.44 540 HIS B O 1
ATOM 9236 N N . TRP B 1 541 ? 3.09 -32.094 -16.109 1 96.69 541 TRP B N 1
ATOM 9237 C CA . TRP B 1 541 ? 2.436 -31.188 -17.047 1 96.69 541 TRP B CA 1
ATOM 9238 C C . TRP B 1 541 ? 1.023 -31.656 -17.375 1 96.69 541 TRP B C 1
ATOM 9240 O O . TRP B 1 541 ? 0.22 -30.906 -17.938 1 96.69 541 TRP B O 1
ATOM 9250 N N . ARG B 1 542 ? 0.708 -32.969 -17.047 1 94.12 542 ARG B N 1
ATOM 9251 C CA . ARG B 1 542 ? -0.597 -33.562 -17.328 1 94.12 542 ARG B CA 1
ATOM 9252 C C . ARG B 1 542 ? -1.54 -33.406 -16.141 1 94.12 542 ARG B C 1
ATOM 9254 O O . ARG B 1 542 ? -2.744 -33.625 -16.266 1 94.12 542 ARG B O 1
ATOM 9261 N N . LYS B 1 543 ? -0.93 -32.969 -15.117 1 93.56 543 LYS B N 1
ATOM 9262 C CA . LYS B 1 543 ? -1.731 -32.75 -13.914 1 93.56 543 LYS B CA 1
ATOM 9263 C C . LYS B 1 543 ? -2.463 -31.422 -13.945 1 93.56 543 LYS B C 1
ATOM 9265 O O . LYS B 1 543 ? -1.834 -30.375 -13.859 1 93.56 543 LYS B O 1
ATOM 9270 N N . LEU B 1 544 ? -3.85 -31.5 -14.039 1 93.38 544 LEU B N 1
ATOM 9271 C CA . LEU B 1 544 ? -4.633 -30.266 -14.125 1 93.38 544 LEU B CA 1
ATOM 9272 C C . LEU B 1 544 ? -5.664 -30.203 -13 1 93.38 544 LEU B C 1
ATOM 9274 O O . LEU B 1 544 ? -6.805 -29.797 -13.227 1 93.38 544 LEU B O 1
ATOM 9278 N N . ASP B 1 545 ? -5.289 -30.703 -11.898 1 90.81 545 ASP B N 1
ATOM 9279 C CA . ASP B 1 545 ? -6.137 -30.641 -10.719 1 90.81 545 ASP B CA 1
ATOM 9280 C C . ASP B 1 545 ? -5.297 -30.594 -9.438 1 90.81 545 ASP B C 1
ATOM 9282 O O . ASP B 1 545 ? -4.07 -30.703 -9.492 1 90.81 545 ASP B O 1
ATOM 9286 N N . MET B 1 546 ? -5.98 -30.391 -8.352 1 90.06 546 MET B N 1
ATOM 9287 C CA . MET B 1 546 ? -5.281 -30.234 -7.082 1 90.06 546 MET B CA 1
ATOM 9288 C C . MET B 1 546 ? -5.262 -31.547 -6.305 1 90.06 546 MET B C 1
ATOM 9290 O O . MET B 1 546 ? -4.781 -31.594 -5.172 1 90.06 546 MET B O 1
ATOM 9294 N N . PHE B 1 547 ? -5.688 -32.594 -6.875 1 84.69 547 PHE B N 1
ATOM 9295 C CA . PHE B 1 547 ? -5.754 -33.844 -6.16 1 84.69 547 PHE B CA 1
ATOM 9296 C C . PHE B 1 547 ? -4.41 -34.562 -6.211 1 84.69 547 PHE B C 1
ATOM 9298 O O . PHE B 1 547 ? -3.691 -34.5 -7.207 1 84.69 547 PHE B O 1
ATOM 9305 N N . PRO B 1 548 ? -4.148 -35.219 -5.148 1 80.38 548 PRO B N 1
ATOM 9306 C CA . PRO B 1 548 ? -2.875 -35.938 -5.141 1 80.38 548 PRO B CA 1
ATOM 9307 C C . PRO B 1 548 ? -2.812 -37.031 -6.195 1 80.38 548 PRO B C 1
ATOM 9309 O O . PRO B 1 548 ? -3.844 -37.625 -6.566 1 80.38 548 PRO B O 1
ATOM 9312 N N . THR B 1 549 ? -1.842 -37.156 -6.969 1 65.44 549 THR B N 1
ATOM 9313 C CA . THR B 1 549 ? -1.646 -38.188 -7.973 1 65.44 549 THR B CA 1
ATOM 9314 C C . THR B 1 549 ? -1.731 -39.594 -7.336 1 65.44 549 THR B C 1
ATOM 9316 O O . THR B 1 549 ? -1.143 -39.812 -6.281 1 65.44 549 THR B O 1
ATOM 9319 N N . ALA B 1 550 ? -3.008 -40.312 -7.566 1 51.19 550 ALA B N 1
ATOM 9320 C CA . ALA B 1 550 ? -3.291 -41.656 -7.051 1 51.19 550 ALA B CA 1
ATOM 9321 C C . ALA B 1 550 ? -2.047 -42.531 -7.098 1 51.19 550 ALA B C 1
ATOM 9323 O O . ALA B 1 550 ? -1.532 -42.844 -8.18 1 51.19 550 ALA B O 1
ATOM 9324 N N . GLN B 1 551 ? -1.062 -42.438 -6.605 1 45.56 551 GLN B N 1
ATOM 9325 C CA . GLN B 1 551 ? -0.325 -43.719 -6.641 1 45.56 551 GLN B CA 1
ATOM 9326 C C . GLN B 1 551 ? -1.219 -44.875 -6.25 1 45.56 551 GLN B C 1
ATOM 9328 O O . GLN B 1 551 ? -2.131 -44.719 -5.434 1 45.56 551 GLN B O 1
ATOM 9333 N N . ILE B 1 552 ? -1.284 -46 -7.25 1 37.53 552 ILE B N 1
ATOM 9334 C CA . ILE B 1 552 ? -1.971 -47.281 -7.223 1 37.53 552 ILE B CA 1
ATOM 9335 C C . ILE B 1 552 ? -2.197 -47.719 -5.773 1 37.53 552 ILE B C 1
ATOM 9337 O O . ILE B 1 552 ? -3.295 -48.125 -5.414 1 37.53 552 ILE B O 1
ATOM 9341 N N . ASN B 1 553 ? -1.04 -48.156 -5.113 1 34.53 553 ASN B N 1
ATOM 9342 C CA . ASN B 1 553 ? -1.162 -49.188 -4.117 1 34.53 553 ASN B CA 1
ATOM 9343 C C . ASN B 1 553 ? -1.848 -48.719 -2.848 1 34.53 553 ASN B C 1
ATOM 9345 O O . ASN B 1 553 ? -1.789 -49.375 -1.808 1 34.53 553 ASN B O 1
ATOM 9349 N N . ASP B 1 554 ? -2.008 -47.469 -2.697 1 35.84 554 ASP B N 1
ATOM 9350 C CA . ASP B 1 554 ? -2.24 -47.312 -1.266 1 35.84 554 ASP B CA 1
ATOM 9351 C C . ASP B 1 554 ? -3.641 -47.781 -0.878 1 35.84 554 ASP B C 1
ATOM 9353 O O . ASP B 1 554 ? -4.594 -47 -0.92 1 35.84 554 ASP B O 1
ATOM 9357 N N . ASN B 1 555 ? -4.211 -48.719 -1.499 1 33.78 555 ASN B N 1
ATOM 9358 C CA . ASN B 1 555 ? -5.324 -49.406 -0.841 1 33.78 555 ASN B CA 1
ATOM 9359 C C . ASN B 1 555 ? -5.188 -49.344 0.679 1 33.78 555 ASN B C 1
ATOM 9361 O O . ASN B 1 555 ? -5.852 -50.094 1.389 1 33.78 555 ASN B O 1
ATOM 9365 N N . LEU B 1 556 ? -3.84 -49.438 1.13 1 31.97 556 LEU B N 1
ATOM 9366 C CA . LEU B 1 556 ? -3.766 -49.938 2.494 1 31.97 556 LEU B CA 1
ATOM 9367 C C . LEU B 1 556 ? -4.562 -49.062 3.449 1 31.97 556 LEU B C 1
ATOM 9369 O O . LEU B 1 556 ? -4.703 -47.875 3.219 1 31.97 556 LEU B O 1
ATOM 9373 N N . ASP B 1 557 ? -5.262 -49.656 4.359 1 34.31 557 ASP B N 1
ATOM 9374 C CA . ASP B 1 557 ? -5.895 -49.281 5.617 1 34.31 557 ASP B CA 1
ATOM 9375 C C . ASP B 1 557 ? -5.176 -48.125 6.266 1 34.31 557 ASP B C 1
ATOM 9377 O O . ASP B 1 557 ? -3.943 -48.062 6.273 1 34.31 557 ASP B O 1
ATOM 9381 N N . SER B 1 558 ? -5.652 -47 6.102 1 38.25 558 SER B N 1
ATOM 9382 C CA . SER B 1 558 ? -5.129 -45.75 6.633 1 38.25 558 SER B CA 1
ATOM 9383 C C . SER B 1 558 ? -4.316 -46 7.902 1 38.25 558 SER B C 1
ATOM 9385 O O . SER B 1 558 ? -4.84 -46.5 8.898 1 38.25 558 SER B O 1
ATOM 9387 N N . PRO B 1 559 ? -3.08 -46.344 7.754 1 36.94 559 PRO B N 1
ATOM 9388 C CA . PRO B 1 559 ? -2.242 -46.531 8.945 1 36.94 559 PRO B CA 1
ATOM 9389 C C . PRO B 1 559 ? -2.5 -45.438 10.008 1 36.94 559 PRO B C 1
ATOM 9391 O O . PRO B 1 559 ? -1.942 -45.5 11.102 1 36.94 559 PRO B O 1
ATOM 9394 N N . GLU B 1 560 ? -3.068 -44.469 9.562 1 40.84 560 GLU B N 1
ATOM 9395 C CA . GLU B 1 560 ? -3.316 -43.438 10.547 1 40.84 560 GLU B CA 1
ATOM 9396 C C . GLU B 1 560 ? -4.301 -43.906 11.609 1 40.84 560 GLU B C 1
ATOM 9398 O O . GLU B 1 560 ? -4.145 -43.594 12.797 1 40.84 560 GLU B O 1
ATOM 9403 N N . ASP B 1 561 ? -5.266 -44.656 11.109 1 43.66 561 ASP B N 1
ATOM 9404 C CA . ASP B 1 561 ? -6.137 -45.25 12.109 1 43.66 561 ASP B CA 1
ATOM 9405 C C . ASP B 1 561 ? -5.363 -46.219 12.992 1 43.66 561 ASP B C 1
ATOM 9407 O O . ASP B 1 561 ? -5.617 -46.312 14.195 1 43.66 561 ASP B O 1
ATOM 9411 N N . ALA B 1 562 ? -4.406 -46.875 12.25 1 42.91 562 ALA B N 1
ATOM 9412 C CA . ALA B 1 562 ? -3.549 -47.781 13.031 1 42.91 562 ALA B CA 1
ATOM 9413 C C . ALA B 1 562 ? -2.658 -46.969 13.984 1 42.91 562 ALA B C 1
ATOM 9415 O O . ALA B 1 562 ? -2.398 -47.406 15.109 1 42.91 562 ALA B O 1
ATOM 9416 N N . LYS B 1 563 ? -2.232 -45.812 13.586 1 46.78 563 LYS B N 1
ATOM 9417 C CA . LYS B 1 563 ? -1.43 -44.969 14.469 1 46.78 563 LYS B CA 1
ATOM 9418 C C . LYS B 1 563 ? -2.262 -44.469 15.633 1 46.78 563 LYS B C 1
ATOM 9420 O O . LYS B 1 563 ? -1.771 -44.375 16.766 1 46.78 563 LYS B O 1
ATOM 9425 N N . ILE B 1 564 ? -3.498 -44.125 15.273 1 52.28 564 ILE B N 1
ATOM 9426 C CA . ILE B 1 564 ? -4.398 -43.75 16.359 1 52.28 564 ILE B CA 1
ATOM 9427 C C . ILE B 1 564 ? -4.656 -44.938 17.266 1 52.28 564 ILE B C 1
ATOM 9429 O O . ILE B 1 564 ? -4.691 -44.812 18.484 1 52.28 564 ILE B O 1
ATOM 9433 N N . ASP B 1 565 ? -4.746 -46.062 16.5 1 50.22 565 ASP B N 1
ATOM 9434 C CA . ASP B 1 565 ? -4.934 -47.281 17.297 1 50.22 565 ASP B CA 1
ATOM 9435 C C . ASP B 1 565 ? -3.678 -47.625 18.094 1 50.22 565 ASP B C 1
ATOM 9437 O O . ASP B 1 565 ? -3.762 -48.031 19.25 1 50.22 565 ASP B O 1
ATOM 9441 N N . VAL B 1 566 ? -2.533 -47.375 17.516 1 51.53 566 VAL B N 1
ATOM 9442 C CA . VAL B 1 566 ? -1.276 -47.531 18.234 1 51.53 566 VAL B CA 1
ATOM 9443 C C . VAL B 1 566 ? -1.142 -46.469 19.312 1 51.53 566 VAL B C 1
ATOM 9445 O O . VAL B 1 566 ? -0.722 -46.781 20.438 1 51.53 566 VAL B O 1
ATOM 9448 N N . PHE B 1 567 ? -1.499 -45.188 18.969 1 56.81 567 PHE B N 1
ATOM 9449 C CA . PHE B 1 567 ? -1.496 -44.156 19.969 1 56.81 567 PHE B CA 1
ATOM 9450 C C . PHE B 1 567 ? -2.49 -44.469 21.094 1 56.81 567 PHE B C 1
ATOM 9452 O O . PHE B 1 567 ? -2.164 -44.344 22.266 1 56.81 567 PHE B O 1
ATOM 9459 N N . VAL B 1 568 ? -3.697 -44.875 20.578 1 60 568 VAL B N 1
ATOM 9460 C CA . VAL B 1 568 ? -4.715 -45.219 21.578 1 60 568 VAL B CA 1
ATOM 9461 C C . VAL B 1 568 ? -4.25 -46.406 22.406 1 60 568 VAL B C 1
ATOM 9463 O O . VAL B 1 568 ? -4.395 -46.406 23.641 1 60 568 VAL B O 1
ATOM 9466 N N . ASN B 1 569 ? -3.602 -47.312 21.781 1 56.03 569 ASN B N 1
ATOM 9467 C CA . ASN B 1 569 ? -3.08 -48.469 22.5 1 56.03 569 ASN B CA 1
ATOM 9468 C C . ASN B 1 569 ? -1.882 -48.094 23.359 1 56.03 569 ASN B C 1
ATOM 9470 O O . ASN B 1 569 ? -1.763 -48.562 24.5 1 56.03 569 ASN B O 1
ATOM 9474 N N . TRP B 1 570 ? -1.009 -47.25 22.844 1 56.81 570 TRP B N 1
ATOM 9475 C CA . TRP B 1 570 ? 0.123 -46.719 23.594 1 56.81 570 TRP B CA 1
ATOM 9476 C C . TRP B 1 570 ? -0.354 -45.812 24.734 1 56.81 570 TRP B C 1
ATOM 9478 O O . TRP B 1 570 ? 0.151 -45.875 25.844 1 56.81 570 TRP B O 1
ATOM 9488 N N . PHE B 1 571 ? -1.325 -44.906 24.406 1 61.97 571 PHE B N 1
ATOM 9489 C CA . PHE B 1 571 ? -1.953 -44.062 25.406 1 61.97 571 PHE B CA 1
ATOM 9490 C C . PHE B 1 571 ? -2.602 -44.906 26.5 1 61.97 571 PHE B C 1
ATOM 9492 O O . PHE B 1 571 ? -2.438 -44.594 27.688 1 61.97 571 PHE B O 1
ATOM 9499 N N . LYS B 1 572 ? -3.225 -45.875 26.031 1 62.88 572 LYS B N 1
ATOM 9500 C CA . LYS B 1 572 ? -3.895 -46.781 26.984 1 62.88 572 LYS B CA 1
ATOM 9501 C C . LYS B 1 572 ? -2.879 -47.562 27.812 1 62.88 572 LYS B C 1
ATOM 9503 O O . LYS B 1 572 ? -3.156 -47.906 28.953 1 62.88 572 LYS B O 1
ATOM 9508 N N . SER B 1 573 ? -1.687 -47.719 27.219 1 57.44 573 SER B N 1
ATOM 9509 C CA . SER B 1 573 ? -0.673 -48.531 27.906 1 57.44 573 SER B CA 1
ATOM 9510 C C . SER B 1 573 ? 0.186 -47.656 28.812 1 57.44 573 SER B C 1
ATOM 9512 O O . SER B 1 573 ? 0.981 -48.156 29.609 1 57.44 573 SER B O 1
ATOM 9514 N N . ASN B 1 574 ? 0.106 -46.406 28.703 1 56.06 574 ASN B N 1
ATOM 9515 C CA . ASN B 1 574 ? 0.941 -45.531 29.5 1 56.06 574 ASN B CA 1
ATOM 9516 C C . ASN B 1 574 ? 0.33 -45.281 30.875 1 56.06 574 ASN B C 1
ATOM 9518 O O . ASN B 1 574 ? -0.841 -45.594 31.109 1 56.06 574 ASN B O 1
ATOM 9522 N N . ASP B 1 575 ? 1.3 -44.75 31.797 1 59.56 575 ASP B N 1
ATOM 9523 C CA . ASP B 1 575 ? 0.873 -44.531 33.156 1 59.56 575 ASP B CA 1
ATOM 9524 C C . ASP B 1 575 ? -0.112 -43.375 33.25 1 59.56 575 ASP B C 1
ATOM 9526 O O . ASP B 1 575 ? -0.192 -42.531 32.344 1 59.56 575 ASP B O 1
ATOM 9530 N N . SER B 1 576 ? -0.974 -43.312 34.25 1 58.25 576 SER B N 1
ATOM 9531 C CA . SER B 1 576 ? -2.041 -42.344 34.5 1 58.25 576 SER B CA 1
ATOM 9532 C C . SER B 1 576 ? -1.522 -40.906 34.375 1 58.25 576 SER B C 1
ATOM 9534 O O . SER B 1 576 ? -2.203 -40.031 33.844 1 58.25 576 SER B O 1
ATOM 9536 N N . ASP B 1 577 ? -0.387 -40.656 34.781 1 55.72 577 ASP B N 1
ATOM 9537 C CA . ASP B 1 577 ? 0.194 -39.312 34.75 1 55.72 577 ASP B CA 1
ATOM 9538 C C . ASP B 1 577 ? 0.583 -38.906 33.344 1 55.72 577 ASP B C 1
ATOM 9540 O O . ASP B 1 577 ? 0.352 -37.781 32.938 1 55.72 577 ASP B O 1
ATOM 9544 N N . THR B 1 578 ? 1.153 -39.688 32.594 1 55.78 578 THR B N 1
ATOM 9545 C CA . THR B 1 578 ? 1.517 -39.469 31.203 1 55.78 578 THR B CA 1
ATOM 9546 C C . THR B 1 578 ? 0.269 -39.281 30.344 1 55.78 578 THR B C 1
ATOM 9548 O O . THR B 1 578 ? 0.234 -38.438 29.453 1 55.78 578 THR B O 1
ATOM 9551 N N . LYS B 1 579 ? -0.687 -40.094 30.656 1 59.78 579 LYS B N 1
ATOM 9552 C CA . LYS B 1 579 ? -1.966 -39.969 29.953 1 59.78 579 LYS B CA 1
ATOM 9553 C C . LYS B 1 579 ? -2.588 -38.594 30.188 1 59.78 579 LYS B C 1
ATOM 9555 O O . LYS B 1 579 ? -3.139 -38 29.266 1 59.78 579 LYS B O 1
ATOM 9560 N N . ARG B 1 580 ? -2.5 -38.156 31.406 1 58.34 580 ARG B N 1
ATOM 9561 C CA . ARG B 1 580 ? -3 -36.812 31.734 1 58.34 580 ARG B CA 1
ATOM 9562 C C . ARG B 1 580 ? -2.225 -35.75 30.984 1 58.34 580 ARG B C 1
ATOM 9564 O O . ARG B 1 580 ? -2.816 -34.781 30.469 1 58.34 580 ARG B O 1
ATOM 9571 N N . HIS B 1 581 ? -0.95 -35.875 30.891 1 53.66 581 HIS B N 1
ATOM 9572 C CA . HIS B 1 581 ? -0.11 -34.906 30.172 1 53.66 581 HIS B CA 1
ATOM 9573 C C . HIS B 1 581 ? -0.392 -34.938 28.672 1 53.66 581 HIS B C 1
ATOM 9575 O O . HIS B 1 581 ? -0.503 -33.875 28.047 1 53.66 581 HIS B O 1
ATOM 9581 N N . ILE B 1 582 ? -0.482 -36.094 28.219 1 57.22 582 ILE B N 1
ATOM 9582 C CA . ILE B 1 582 ? -0.791 -36.25 26.797 1 57.22 582 ILE B CA 1
ATOM 9583 C C . ILE B 1 582 ? -2.221 -35.781 26.531 1 57.22 582 ILE B C 1
ATOM 9585 O O . ILE B 1 582 ? -2.492 -35.156 25.5 1 57.22 582 ILE B O 1
ATOM 9589 N N . GLY B 1 583 ? -3.018 -36.125 27.453 1 57.81 583 GLY B N 1
ATOM 9590 C CA . GLY B 1 583 ? -4.375 -35.594 27.359 1 57.81 583 GLY B CA 1
ATOM 9591 C C . GLY B 1 583 ? -4.441 -34.094 27.328 1 57.81 583 GLY B C 1
ATOM 9592 O O . GLY B 1 583 ? -5.203 -33.531 26.547 1 57.81 583 GLY B O 1
ATOM 9593 N N . MET B 1 584 ? -3.646 -33.5 28.078 1 56.75 584 MET B N 1
ATOM 9594 C CA . MET B 1 584 ? -3.568 -32.031 28.062 1 56.75 584 MET B CA 1
ATOM 9595 C C . MET B 1 584 ? -3.031 -31.531 26.719 1 56.75 584 MET B C 1
ATOM 9597 O O . MET B 1 584 ? -3.535 -30.547 26.172 1 56.75 584 MET B O 1
ATOM 9601 N N . LYS B 1 585 ? -2.066 -32.219 26.266 1 54.44 585 LYS B N 1
ATOM 9602 C CA . LYS B 1 585 ? -1.5 -31.859 24.953 1 54.44 585 LYS B CA 1
ATOM 9603 C C . LYS B 1 585 ? -2.51 -32.094 23.844 1 54.44 585 LYS B C 1
ATOM 9605 O O . LYS B 1 585 ? -2.615 -31.266 22.922 1 54.44 585 LYS B O 1
ATOM 9610 N N . LEU B 1 586 ? -3.178 -33.25 24.094 1 57.09 586 LEU B N 1
ATOM 9611 C CA . LEU B 1 586 ? -4.227 -33.562 23.125 1 57.09 586 LEU B CA 1
ATOM 9612 C C . LEU B 1 586 ? -5.359 -32.531 23.203 1 57.09 586 LEU B C 1
ATOM 9614 O O . LEU B 1 586 ? -5.914 -32.125 22.172 1 57.09 586 LEU B O 1
ATOM 9618 N N . GLN B 1 587 ? -5.621 -32.156 24.422 1 56.06 587 GLN B N 1
ATOM 9619 C CA . GLN B 1 587 ? -6.617 -31.125 24.609 1 56.06 587 GLN B CA 1
ATOM 9620 C C . GLN B 1 587 ? -6.141 -29.797 24.031 1 56.06 587 GLN B C 1
ATOM 9622 O O . GLN B 1 587 ? -6.926 -29.047 23.422 1 56.06 587 GLN B O 1
ATOM 9627 N N . GLU B 1 588 ? -4.957 -29.578 24.188 1 55.12 588 GLU B N 1
ATOM 9628 C CA . GLU B 1 588 ? -4.363 -28.391 23.578 1 55.12 588 GLU B CA 1
ATOM 9629 C C . GLU B 1 588 ? -4.426 -28.438 22.062 1 55.12 588 GLU B C 1
ATOM 9631 O O . GLU B 1 588 ? -4.641 -27.422 21.406 1 55.12 588 GLU B O 1
ATOM 9636 N N . ILE B 1 589 ? -4.188 -29.594 21.641 1 54.44 589 ILE B N 1
ATOM 9637 C CA . ILE B 1 589 ? -4.246 -29.812 20.203 1 54.44 589 ILE B CA 1
ATOM 9638 C C . ILE B 1 589 ? -5.684 -29.656 19.703 1 54.44 589 ILE B C 1
ATOM 9640 O O . ILE B 1 589 ? -5.926 -29.078 18.641 1 54.44 589 ILE B O 1
ATOM 9644 N N . MET B 1 590 ? -6.594 -30.25 20.578 1 52.28 590 MET B N 1
ATOM 9645 C CA . MET B 1 590 ? -8 -30.25 20.188 1 52.28 590 MET B CA 1
ATOM 9646 C C . MET B 1 590 ? -8.617 -28.859 20.391 1 52.28 590 MET B C 1
ATOM 9648 O O . MET B 1 590 ? -9.477 -28.438 19.625 1 52.28 590 MET B O 1
ATOM 9652 N N . ASP B 1 591 ? -8.18 -28.141 21.609 1 50.78 591 ASP B N 1
ATOM 9653 C CA . ASP B 1 591 ? -8.711 -26.812 21.938 1 50.78 591 ASP B CA 1
ATOM 9654 C C . ASP B 1 591 ? -7.578 -25.828 22.188 1 50.78 591 ASP B C 1
ATOM 9656 O O . ASP B 1 591 ? -7.121 -25.672 23.328 1 50.78 591 ASP B O 1
ATOM 9660 N N . PRO B 1 592 ? -7.008 -25.312 21.156 1 48.44 592 PRO B N 1
ATOM 9661 C CA . PRO B 1 592 ? -5.875 -24.391 21.281 1 48.44 592 PRO B CA 1
ATOM 9662 C C . PRO B 1 592 ? -6.156 -23.234 22.219 1 48.44 592 PRO B C 1
ATOM 9664 O O . PRO B 1 592 ? -5.238 -22.484 22.594 1 48.44 592 PRO B O 1
ATOM 9667 N N . LYS B 1 593 ? -7.379 -22.891 22.516 1 52.5 593 LYS B N 1
ATOM 9668 C CA . LYS B 1 593 ? -7.719 -21.828 23.453 1 52.5 593 LYS B CA 1
ATOM 9669 C C . LYS B 1 593 ? -7.105 -22.078 24.828 1 52.5 593 LYS B C 1
ATOM 9671 O O . LYS B 1 593 ? -6.883 -21.125 25.594 1 52.5 593 LYS B O 1
ATOM 9676 N N . SER B 1 594 ? -6.824 -23.234 25.078 1 47.91 594 SER B N 1
ATOM 9677 C CA . SER B 1 594 ? -6.344 -23.562 26.406 1 47.91 594 SER B CA 1
ATOM 9678 C C . SER B 1 594 ? -4.824 -23.438 26.5 1 47.91 594 SER B C 1
ATOM 9680 O O . SER B 1 594 ? -4.23 -23.75 27.531 1 47.91 594 SER B O 1
ATOM 9682 N N . SER B 1 595 ? -4.25 -23.078 25.406 1 47.12 595 SER B N 1
ATOM 9683 C CA . SER B 1 595 ? -2.793 -23.078 25.406 1 47.12 595 SER B CA 1
ATOM 9684 C C . SER B 1 595 ? -2.252 -21.797 26.047 1 47.12 595 SER B C 1
ATOM 9686 O O . SER B 1 595 ? -2.83 -20.719 25.875 1 47.12 595 SER B O 1
ATOM 9688 N N . THR B 1 596 ? -1.52 -21.844 27.109 1 46.78 596 THR B N 1
ATOM 9689 C CA . THR B 1 596 ? -0.855 -20.766 27.828 1 46.78 596 THR B CA 1
ATOM 9690 C C . THR B 1 596 ? 0.323 -20.219 27.031 1 46.78 596 THR B C 1
ATOM 9692 O O . THR B 1 596 ? 1.334 -19.812 27.609 1 46.78 596 THR B O 1
ATOM 9695 N N . LEU B 1 597 ? 0.253 -20.266 25.766 1 40.47 597 LEU B N 1
ATOM 9696 C CA . LEU B 1 597 ? 1.424 -19.844 25 1 40.47 597 LEU B CA 1
ATOM 9697 C C . LEU B 1 597 ? 1.588 -18.328 25.047 1 40.47 597 LEU B C 1
ATOM 9699 O O . LEU B 1 597 ? 0.625 -17.594 24.844 1 40.47 597 LEU B O 1
ATOM 9703 N N . ARG B 1 598 ? 2.66 -17.781 25.719 1 42.81 598 ARG B N 1
ATOM 9704 C CA . ARG B 1 598 ? 2.994 -16.375 25.844 1 42.81 598 ARG B CA 1
ATOM 9705 C C . ARG B 1 598 ? 3.848 -15.898 24.672 1 42.81 598 ARG B C 1
ATOM 9707 O O . ARG B 1 598 ? 4.57 -16.688 24.078 1 42.81 598 ARG B O 1
ATOM 9714 N N . GLU B 1 599 ? 3.518 -14.867 24 1 35.53 599 GLU B N 1
ATOM 9715 C CA . GLU B 1 599 ? 4.344 -14.219 22.984 1 35.53 599 GLU B CA 1
ATOM 9716 C C . GLU B 1 599 ? 5.609 -13.633 23.594 1 35.53 599 GLU B C 1
ATOM 9718 O O . GLU B 1 599 ? 5.625 -13.25 24.766 1 35.53 599 GLU B O 1
ATOM 9723 N N . PHE B 1 600 ? 6.703 -13.828 23.078 1 30.44 600 PHE B N 1
ATOM 9724 C CA . PHE B 1 600 ? 7.926 -13.18 23.547 1 30.44 600 PHE B CA 1
ATOM 9725 C C . PHE B 1 600 ? 7.809 -11.664 23.438 1 30.44 600 PHE B C 1
ATOM 9727 O O . PHE B 1 600 ? 7.438 -11.133 22.391 1 30.44 600 PHE B O 1
ATOM 9734 N N . LEU B 1 601 ? 7.406 -11.008 24.516 1 26.89 601 LEU B N 1
ATOM 9735 C CA . LEU B 1 601 ? 7.508 -9.547 24.562 1 26.89 601 LEU B CA 1
ATOM 9736 C C . LEU B 1 601 ? 8.922 -9.094 24.219 1 26.89 601 LEU B C 1
ATOM 9738 O O . LEU B 1 601 ? 9.883 -9.461 24.891 1 26.89 601 LEU B O 1
ATOM 9742 N N . ALA B 1 602 ? 9.156 -9 23 1 25.31 602 ALA B N 1
ATOM 9743 C CA . ALA B 1 602 ? 10.414 -8.281 22.781 1 25.31 602 ALA B CA 1
ATOM 9744 C C . ALA B 1 602 ? 10.383 -6.91 23.453 1 25.31 602 ALA B C 1
ATOM 9746 O O . ALA B 1 602 ? 9.359 -6.215 23.406 1 25.31 602 ALA B O 1
#

Radius of gyration: 37.52 Å; Cα contacts (8 Å, |Δi|>4): 1856; chains: 2; bounding box: 99×97×94 Å

pLDDT: mean 83.08, std 17.53, range [25.05, 97.81]

Solvent-accessible surface area (backbone atoms only — not comparable to full-atom values): 64590 Å² total; per-residue (Å²): 120,29,77,27,66,66,54,45,50,52,50,48,38,54,55,23,50,76,62,25,37,58,59,36,79,73,43,76,44,65,67,52,92,58,88,83,44,59,34,35,35,34,31,24,41,70,35,32,42,70,82,76,81,73,78,70,77,72,76,66,81,69,67,74,85,56,85,76,70,82,82,66,77,72,72,71,62,73,68,72,73,71,75,79,85,54,60,46,50,43,71,52,37,69,30,28,35,37,34,37,45,77,52,98,60,55,32,27,38,78,45,80,74,34,87,59,78,82,65,82,59,52,88,43,59,38,37,34,70,78,70,20,53,72,51,74,68,53,45,51,50,50,51,53,40,47,76,40,67,50,53,70,70,44,48,53,49,40,52,35,67,76,34,80,82,59,34,56,46,70,67,50,52,52,48,52,53,48,52,54,47,52,61,70,41,68,87,49,41,60,53,28,48,35,50,36,50,36,54,74,69,56,34,50,68,52,72,42,62,45,97,84,47,18,67,42,31,40,37,39,27,50,56,69,27,47,31,36,40,53,43,32,37,43,42,37,26,43,47,73,44,69,59,58,26,60,84,61,42,36,35,36,41,32,29,30,49,45,38,70,68,45,76,42,69,36,37,41,30,41,26,71,52,89,40,39,66,49,41,36,52,52,50,50,54,50,54,67,75,43,50,87,88,49,61,45,49,22,37,30,23,66,96,42,70,35,56,53,52,24,42,50,71,76,41,67,85,35,47,65,33,32,19,43,63,61,50,51,50,53,50,49,61,65,33,44,74,74,56,38,95,54,69,65,36,54,51,48,52,52,48,49,48,50,34,40,62,14,75,39,68,64,50,29,52,51,39,51,50,50,50,49,64,72,34,47,73,93,43,34,63,50,52,48,46,48,40,67,74,37,48,71,80,43,38,66,26,50,21,34,48,48,45,43,66,37,62,41,64,83,58,60,50,40,59,66,39,52,51,48,46,52,52,48,49,61,62,57,70,48,39,66,31,52,66,46,60,40,46,54,44,49,51,53,51,48,54,52,51,52,46,51,51,42,18,51,30,34,34,21,46,48,47,43,47,55,73,52,71,72,36,67,49,42,62,67,34,66,48,52,32,23,55,55,50,51,51,52,43,53,60,38,54,65,42,23,82,77,37,33,73,35,62,78,72,47,64,47,47,49,35,41,16,53,32,34,69,30,29,22,60,49,34,52,32,53,76,69,73,41,51,48,57,64,82,57,41,38,67,62,36,46,47,63,63,56,58,56,71,78,65,83,74,69,73,61,72,62,57,59,60,48,45,47,46,46,44,50,49,48,49,66,66,44,56,75,67,56,38,51,53,47,45,48,51,47,41,29,69,74,41,37,81,70,46,83,48,40,57,69,82,122,121,29,78,26,66,65,54,44,50,52,51,48,38,52,55,22,50,75,64,27,38,57,58,36,78,72,42,76,44,64,68,52,92,59,88,82,44,60,36,34,37,34,32,23,41,71,37,32,42,69,80,73,82,72,76,70,79,72,79,66,82,70,67,74,87,57,86,75,69,86,80,66,75,72,74,72,63,72,68,73,74,71,76,80,85,55,61,43,50,42,70,51,36,67,32,27,35,40,35,35,44,76,52,98,60,56,31,26,37,79,45,80,75,33,86,57,76,83,65,82,59,50,88,44,58,39,36,34,69,79,70,19,55,73,50,73,67,55,45,50,50,49,51,52,41,47,75,40,67,50,52,70,69,42,48,55,48,40,52,36,68,77,34,80,79,59,34,56,45,70,66,50,52,53,48,53,52,46,53,53,47,52,62,70,39,68,87,49,39,60,52,27,48,36,51,36,50,38,53,74,69,55,34,52,67,52,74,44,62,45,97,82,49,20,68,40,30,39,36,41,29,48,55,71,27,48,32,37,39,52,43,32,34,43,42,37,27,43,46,73,45,70,59,57,25,59,83,60,40,38,34,35,42,33,28,30,48,46,38,70,69,46,75,42,69,36,36,40,29,41,28,72,50,91,41,38,67,48,40,36,52,52,51,50,53,52,55,66,74,43,51,88,87,50,61,46,49,22,39,30,24,68,96,41,69,36,56,53,51,23,40,50,70,76,41,68,84,35,46,65,33,33,18,45,62,60,51,51,51,51,49,49,60,64,34,43,74,74,56,37,96,54,70,65,36,54,50,48,53,52,51,49,50,50,34,40,62,15,73,40,70,65,54,30,53,50,38,50,50,50,50,49,66,72,35,48,72,93,43,34,66,49,51,46,46,48,39,66,74,38,46,73,79,45,38,66,26,48,21,36,48,49,45,43,67,38,62,41,66,85,59,61,49,39,57,66,41,51,51,48,48,53,53,49,50,62,63,58,70,48,39,66,30,52,66,46,60,40,46,53,44,51,51,52,51,49,54,53,49,53,48,51,52,42,19,52,29,35,35,22,46,47,46,44,45,56,73,52,71,73,37,66,48,43,62,66,34,66,48,53,32,22,56,56,52,50,51,50,42,54,59,39,54,66,43,23,83,77,38,32,73,35,62,78,72,44,64,47,48,49,36,40,17,53,31,33,68,30,30,22,60,49,33,52,33,54,76,70,73,40,50,48,58,62,84,57,39,39,66,62,36,47,47,63,62,57,57,55,71,76,66,84,73,71,72,63,72,60,56,58,59,50,45,47,46,45,44,50,49,47,48,68,68,44,57,75,67,56,38,51,53,46,44,48,51,46,42,30,69,75,41,37,82,70,46,82,48,40,57,68,80,123